Protein 1VJ0 (pdb70)

Structure (mmCIF, N/CA/C/O backbone):
data_1VJ0
#
_entry.id   1VJ0
#
_cell.length_a   92.880
_cell.length_b   104.919
_cell.length_c   161.617
_cell.angle_alpha   90.00
_cell.angle_beta   90.00
_cell.angle_gamma   90.00
#
_symmetry.space_group_name_H-M   'P 21 21 21'
#
loop_
_entity.id
_entity.type
_entity.pdbx_description
1 polymer 'alcohol dehydrogenase, zinc-containing'
2 non-polymer 'ZINC ION'
3 non-polymer 'UNKNOWN LIGAND'
4 water water
#
loop_
_atom_site.group_PDB
_atom_site.id
_atom_site.type_symbol
_atom_site.label_atom_id
_atom_site.label_alt_id
_atom_site.label_comp_id
_atom_site.label_asym_id
_atom_site.label_entity_id
_atom_site.label_seq_id
_atom_site.pdbx_PDB_ins_code
_atom_site.Cartn_x
_atom_site.Cartn_y
_atom_site.Cartn_z
_atom_site.occupancy
_atom_site.B_iso_or_equiv
_atom_site.auth_seq_id
_atom_site.auth_comp_id
_atom_site.auth_asym_id
_atom_site.auth_atom_id
_atom_site.pdbx_PDB_model_num
ATOM 1 N N . MET A 1 14 ? -23.614 8.180 64.046 1.00 38.61 2 MET A N 1
ATOM 2 C CA . MET A 1 14 ? -23.551 9.543 63.404 1.00 38.30 2 MET A CA 1
ATOM 3 C C . MET A 1 14 ? -22.127 9.936 63.038 1.00 37.09 2 MET A C 1
ATOM 4 O O . MET A 1 14 ? -21.908 10.565 61.998 1.00 37.74 2 MET A O 1
ATOM 9 N N . GLY A 1 15 ? -21.167 9.583 63.899 1.00 35.61 3 GLY A N 1
ATOM 10 C CA . GLY A 1 15 ? -19.761 9.882 63.679 1.00 33.93 3 GLY A CA 1
ATOM 11 C C . GLY A 1 15 ? -19.125 9.024 62.599 1.00 32.83 3 GLY A C 1
ATOM 12 O O . GLY A 1 15 ? -19.720 8.085 62.116 1.00 31.34 3 GLY A O 1
ATOM 13 N N . LEU A 1 16 ? -17.889 9.349 62.240 1.00 32.54 4 LEU A N 1
ATOM 14 C CA . LEU A 1 16 ? -17.110 8.533 61.302 1.00 32.62 4 LEU A CA 1
ATOM 15 C C . LEU A 1 16 ? -16.532 7.344 62.048 1.00 32.02 4 LEU A C 1
ATOM 16 O O . LEU A 1 16 ? -15.968 7.492 63.140 1.00 32.00 4 LEU A O 1
ATOM 21 N N . LYS A 1 17 ? -16.721 6.152 61.487 1.00 32.52 5 LYS A N 1
ATOM 22 C CA . LYS A 1 17 ? -16.198 4.912 62.088 1.00 31.98 5 LYS A CA 1
ATOM 23 C C . LYS A 1 17 ? -14.787 4.657 61.564 1.00 31.16 5 LYS A C 1
ATOM 24 O O . LYS A 1 17 ? -14.598 4.452 60.371 1.00 31.49 5 LYS A O 1
ATOM 26 N N . ALA A 1 18 ? -13.793 4.708 62.456 1.00 29.88 6 ALA A N 1
ATOM 27 C CA . ALA A 1 18 ? -12.414 4.437 62.087 1.00 29.10 6 ALA A CA 1
ATOM 28 C C . ALA A 1 18 ? -11.900 3.226 62.885 1.00 28.04 6 ALA A C 1
ATOM 29 O O . ALA A 1 18 ? -12.531 2.790 63.864 1.00 28.13 6 ALA A O 1
ATOM 31 N N . HIS A 1 19 ? -10.768 2.693 62.447 1.00 26.81 7 HIS A N 1
ATOM 32 C CA . HIS A 1 19 ? -10.100 1.610 63.141 1.00 25.87 7 HIS A CA 1
ATOM 33 C C . HIS A 1 19 ? -8.592 1.733 62.985 1.00 26.24 7 HIS A C 1
ATOM 34 O O . HIS A 1 19 ? -8.092 2.402 62.059 1.00 25.89 7 HIS A O 1
ATOM 41 N N . ALA A 1 20 ? -7.867 1.103 63.913 1.00 24.63 8 ALA A N 1
ATOM 42 C CA . ALA A 1 20 ? -6.424 1.164 63.898 1.00 23.91 8 ALA A CA 1
ATOM 43 C C . ALA A 1 20 ? -5.817 -0.017 64.639 1.00 24.12 8 ALA A C 1
ATOM 44 O O . ALA A 1 20 ? -6.499 -0.770 65.342 1.00 23.42 8 ALA A O 1
ATOM 46 N N . MET A 1 21 ? -4.525 -0.179 64.436 1.00 24.37 9 MET A N 1
ATOM 47 C CA . MET A 1 21 ? -3.732 -1.182 65.104 1.00 24.68 9 MET A CA 1
ATOM 48 C C . MET A 1 21 ? -2.872 -0.466 66.128 1.00 25.13 9 MET A C 1
ATOM 49 O O . MET A 1 21 ? -1.999 0.305 65.774 1.00 25.02 9 MET A O 1
ATOM 54 N N . VAL A 1 22 ? -3.188 -0.734 67.392 1.00 24.67 10 VAL A N 1
ATOM 55 C CA . VAL A 1 22 ? -2.663 -0.017 68.535 1.00 25.55 10 VAL A CA 1
ATOM 56 C C . VAL A 1 22 ? -1.566 -0.848 69.226 1.00 25.24 10 VAL A C 1
ATOM 57 O O . VAL A 1 22 ? -1.753 -2.013 69.483 1.00 25.66 10 VAL A O 1
ATOM 61 N N . LEU A 1 23 ? -0.454 -0.194 69.530 1.00 26.00 11 LEU A N 1
ATOM 62 C CA . LEU A 1 23 ? 0.555 -0.708 70.439 1.00 26.27 11 LEU A CA 1
ATOM 63 C C . LEU A 1 23 ? 0.152 -0.319 71.854 1.00 27.42 11 LEU A C 1
ATOM 64 O O . LEU A 1 23 ? 0.121 0.878 72.183 1.00 27.37 11 LEU A O 1
ATOM 69 N N . GLU A 1 24 ? -0.142 -1.327 72.676 1.00 27.67 12 GLU A N 1
ATOM 70 C CA . GLU A 1 24 ? -0.554 -1.135 74.070 1.00 29.58 12 GLU A CA 1
ATOM 71 C C . GLU A 1 24 ? 0.566 -1.372 75.059 1.00 28.95 12 GLU A C 1
ATOM 72 O O . GLU A 1 24 ? 0.618 -0.717 76.110 1.00 29.11 12 GLU A O 1
ATOM 78 N N . LYS A 1 25 ? 1.400 -2.368 74.737 1.00 29.27 13 LYS A N 1
ATOM 79 C CA . LYS A 1 25 ? 2.562 -2.800 75.556 1.00 29.67 13 LYS A CA 1
ATOM 80 C C . LYS A 1 25 ? 3.692 -3.217 74.606 1.00 28.74 13 LYS A C 1
ATOM 81 O O . LYS A 1 25 ? 3.455 -3.868 73.571 1.00 26.82 13 LYS A O 1
ATOM 87 N N . PHE A 1 26 ? 4.921 -2.893 74.958 1.00 28.99 14 PHE A N 1
ATOM 88 C CA . PHE A 1 26 ? 6.044 -3.245 74.076 1.00 29.04 14 PHE A CA 1
ATOM 89 C C . PHE A 1 26 ? 6.166 -4.760 73.972 1.00 28.64 14 PHE A C 1
ATOM 90 O O . PHE A 1 26 ? 5.809 -5.498 74.901 1.00 28.21 14 PHE A O 1
ATOM 98 N N . ASN A 1 27 ? 6.568 -5.219 72.803 1.00 29.12 15 ASN A N 1
ATOM 99 C CA . ASN A 1 27 ? 6.715 -6.639 72.496 1.00 29.13 15 ASN A CA 1
ATOM 100 C C . ASN A 1 27 ? 5.453 -7.486 72.543 1.00 29.33 15 ASN A C 1
ATOM 101 O O . ASN A 1 27 ? 5.545 -8.712 72.557 1.00 29.30 15 ASN A O 1
ATOM 106 N N . GLN A 1 28 ? 4.282 -6.871 72.594 1.00 29.03 16 GLN A N 1
ATOM 107 C CA . GLN A 1 28 ? 3.027 -7.626 72.517 1.00 28.73 16 GLN A CA 1
ATOM 108 C C . GLN A 1 28 ? 2.325 -7.219 71.221 1.00 28.63 16 GLN A C 1
ATOM 109 O O . GLN A 1 28 ? 2.379 -6.023 70.833 1.00 27.65 16 GLN A O 1
ATOM 115 N N . PRO A 1 29 ? 1.649 -8.158 70.559 1.00 27.38 17 PRO A N 1
ATOM 116 C CA . PRO A 1 29 ? 1.028 -7.839 69.280 1.00 27.43 17 PRO A CA 1
ATOM 117 C C . PRO A 1 29 ? 0.226 -6.506 69.295 1.00 27.05 17 PRO A C 1
ATOM 118 O O . PRO A 1 29 ? -0.413 -6.156 70.302 1.00 25.88 17 PRO A O 1
ATOM 122 N N . LEU A 1 30 ? 0.284 -5.775 68.203 1.00 25.35 18 LEU A N 1
ATOM 123 C CA . LEU A 1 30 ? -0.626 -4.637 68.013 1.00 25.59 18 LEU A CA 1
ATOM 124 C C . LEU A 1 30 ? -2.066 -5.142 68.031 1.00 26.05 18 LEU A C 1
ATOM 125 O O . LEU A 1 30 ? -2.366 -6.199 67.491 1.00 23.76 18 LEU A O 1
ATOM 130 N N . VAL A 1 31 ? -2.952 -4.378 68.645 1.00 26.90 19 VAL A N 1
ATOM 131 C CA . VAL A 1 31 ? -4.344 -4.802 68.766 1.00 27.48 19 VAL A CA 1
ATOM 132 C C . VAL A 1 31 ? -5.289 -3.911 67.950 1.00 27.70 19 VAL A C 1
ATOM 133 O O . VAL A 1 31 ? -5.140 -2.668 67.891 1.00 27.70 19 VAL A O 1
ATOM 137 N N . TYR A 1 32 ? -6.234 -4.576 67.309 1.00 27.05 20 TYR A N 1
ATOM 138 C CA . TYR A 1 32 ? -7.231 -3.937 66.481 1.00 28.06 20 TYR A CA 1
ATOM 139 C C . TYR A 1 32 ? -8.220 -3.185 67.377 1.00 28.25 20 TYR A C 1
ATOM 140 O O . TYR A 1 32 ? -8.737 -3.717 68.345 1.00 25.30 20 TYR A O 1
ATOM 149 N N . LYS A 1 33 ? -8.473 -1.921 67.080 1.00 28.55 21 LYS A N 1
ATOM 150 C CA . LYS A 1 33 ? -9.445 -1.192 67.866 1.00 29.98 21 LYS A CA 1
ATOM 151 C C . LYS A 1 33 ? -10.260 -0.253 66.970 1.00 29.93 21 LYS A C 1
ATOM 152 O O . LYS A 1 33 ? -9.756 0.237 65.958 1.00 29.11 21 LYS A O 1
ATOM 158 N N . GLU A 1 34 ? -11.498 0.015 67.365 1.00 30.56 22 GLU A N 1
ATOM 159 C CA . GLU A 1 34 ? -12.381 0.898 66.607 1.00 31.78 22 GLU A CA 1
ATOM 160 C C . GLU A 1 34 ? -12.571 2.182 67.365 1.00 31.33 22 GLU A C 1
ATOM 161 O O . GLU A 1 34 ? -12.482 2.191 68.593 1.00 29.69 22 GLU A O 1
ATOM 167 N N . PHE A 1 35 ? -12.797 3.274 66.620 1.00 31.81 23 PHE A N 1
ATOM 168 C CA . PHE A 1 35 ? -12.945 4.632 67.191 1.00 32.15 23 PHE A CA 1
ATOM 169 C C . PHE A 1 35 ? -14.097 5.342 66.478 1.00 33.39 23 PHE A C 1
ATOM 170 O O . PHE A 1 35 ? -14.364 5.057 65.339 1.00 34.27 23 PHE A O 1
ATOM 178 N N . GLU A 1 36 ? -14.792 6.262 67.138 1.00 33.66 24 GLU A N 1
ATOM 179 C CA . GLU A 1 36 ? -15.831 7.024 66.439 1.00 33.13 24 GLU A CA 1
ATOM 180 C C . GLU A 1 36 ? -15.349 8.464 66.476 1.00 31.15 24 GLU A C 1
ATOM 181 O O . GLU A 1 36 ? -15.027 9.005 67.540 1.00 29.54 24 GLU A O 1
ATOM 187 N N . ILE A 1 37 ? -15.237 9.083 65.312 1.00 30.42 25 ILE A N 1
ATOM 188 C CA . ILE A 1 37 ? -14.664 10.423 65.247 1.00 29.50 25 ILE A CA 1
ATOM 189 C C . ILE A 1 37 ? -15.816 11.372 64.919 1.00 29.80 25 ILE A C 1
ATOM 190 O O . ILE A 1 37 ? -16.510 11.167 63.924 1.00 29.12 25 ILE A O 1
ATOM 195 N N . SER A 1 38 ? -16.058 12.348 65.809 1.00 30.42 26 SER A N 1
ATOM 196 C CA . SER A 1 38 ? -17.083 13.377 65.598 1.00 30.21 26 SER A CA 1
ATOM 197 C C . SER A 1 38 ? -16.326 14.685 65.405 1.00 30.22 26 SER A C 1
ATOM 198 O O . SER A 1 38 ? -15.776 14.931 64.326 1.00 30.85 26 SER A O 1
ATOM 201 N N . ASP A 1 39 ? -16.185 15.460 66.459 1.00 30.20 27 ASP A N 1
ATOM 202 C CA . ASP A 1 39 ? -15.482 16.713 66.412 1.00 31.26 27 ASP A CA 1
ATOM 203 C C . ASP A 1 39 ? -13.947 16.517 66.269 1.00 31.30 27 ASP A C 1
ATOM 204 O O . ASP A 1 39 ? -13.425 15.500 66.696 1.00 31.12 27 ASP A O 1
ATOM 209 N N . ILE A 1 40 ? -13.247 17.440 65.601 1.00 30.08 28 ILE A N 1
ATOM 210 C CA . ILE A 1 40 ? -11.780 17.471 65.601 1.00 30.38 28 ILE A CA 1
ATOM 211 C C . ILE A 1 40 ? -11.278 18.880 66.014 1.00 29.93 28 ILE A C 1
ATOM 212 O O . ILE A 1 40 ? -12.034 19.859 65.875 1.00 28.62 28 ILE A O 1
ATOM 217 N N . PRO A 1 41 ? -10.054 18.998 66.525 1.00 29.39 29 PRO A N 1
ATOM 218 C CA . PRO A 1 41 ? -9.561 20.307 66.949 1.00 30.08 29 PRO A CA 1
ATOM 219 C C . PRO A 1 41 ? -9.610 21.343 65.831 1.00 30.03 29 PRO A C 1
ATOM 220 O O . PRO A 1 41 ? -9.402 21.007 64.646 1.00 29.38 29 PRO A O 1
ATOM 224 N N . ARG A 1 42 ? -9.868 22.577 66.210 1.00 28.60 30 ARG A N 1
ATOM 225 C CA . ARG A 1 42 ? -9.917 23.667 65.261 1.00 31.52 30 ARG A CA 1
ATOM 226 C C . ARG A 1 42 ? -8.727 23.665 64.310 1.00 29.93 30 ARG A C 1
ATOM 227 O O . ARG A 1 42 ? -7.569 23.593 64.707 1.00 27.89 30 ARG A O 1
ATOM 235 N N . GLY A 1 43 ? -9.029 23.745 63.022 1.00 29.14 31 GLY A N 1
ATOM 236 C CA . GLY A 1 43 ? -8.013 23.881 62.001 1.00 28.32 31 GLY A CA 1
ATOM 237 C C . GLY A 1 43 ? -7.555 22.523 61.433 1.00 29.11 31 GLY A C 1
ATOM 238 O O . GLY A 1 43 ? -6.846 22.485 60.437 1.00 27.38 31 GLY A O 1
ATOM 239 N N . SER A 1 44 ? -7.941 21.436 62.105 1.00 27.86 32 SER A N 1
ATOM 240 C CA . SER A 1 44 ? -7.445 20.099 61.813 1.00 27.94 32 SER A CA 1
ATOM 241 C C . SER A 1 44 ? -8.003 19.576 60.507 1.00 27.57 32 SER A C 1
ATOM 242 O O . SER A 1 44 ? -9.044 20.050 60.069 1.00 25.82 32 SER A O 1
ATOM 245 N N . ILE A 1 45 ? -7.330 18.549 59.966 1.00 26.21 33 ILE A N 1
ATOM 246 C CA . ILE A 1 45 ? -7.701 17.874 58.746 1.00 26.68 33 ILE A CA 1
ATOM 247 C C . ILE A 1 45 ? -7.936 16.375 59.015 1.00 25.62 33 ILE A C 1
ATOM 248 O O . ILE A 1 45 ? -7.045 15.687 59.499 1.00 27.25 33 ILE A O 1
ATOM 253 N N . LEU A 1 46 ? -9.140 15.900 58.752 1.00 25.30 34 LEU A N 1
ATOM 254 C CA . LEU A 1 46 ? -9.409 14.470 58.869 1.00 25.71 34 LEU A CA 1
ATOM 255 C C . LEU A 1 46 ? -9.055 13.818 57.557 1.00 24.39 34 LEU A C 1
ATOM 256 O O . LEU A 1 46 ? -9.591 14.212 56.498 1.00 26.07 34 LEU A O 1
ATOM 261 N N . VAL A 1 47 ? -8.181 12.837 57.615 1.00 23.64 35 VAL A N 1
ATOM 262 C CA . VAL A 1 47 ? -7.607 12.204 56.435 1.00 25.11 35 VAL A CA 1
ATOM 263 C C . VAL A 1 47 ? -7.873 10.707 56.463 1.00 25.84 35 VAL A C 1
ATOM 264 O O . VAL A 1 47 ? -7.645 10.051 57.483 1.00 27.21 35 VAL A O 1
ATOM 268 N N . GLU A 1 48 ? -8.379 10.199 55.354 1.00 25.56 36 GLU A N 1
ATOM 269 C CA . GLU A 1 48 ? -8.470 8.769 55.096 1.00 27.09 36 GLU A CA 1
ATOM 270 C C . GLU A 1 48 ? -7.111 8.265 54.631 1.00 26.26 36 GLU A C 1
ATOM 271 O O . GLU A 1 48 ? -6.571 8.736 53.611 1.00 27.51 36 GLU A O 1
ATOM 277 N N . ILE A 1 49 ? -6.512 7.355 55.381 1.00 25.71 37 ILE A N 1
ATOM 278 C CA . ILE A 1 49 ? -5.214 6.772 54.981 1.00 26.48 37 ILE A CA 1
ATOM 279 C C . ILE A 1 49 ? -5.401 5.859 53.774 1.00 27.75 37 ILE A C 1
ATOM 280 O O . ILE A 1 49 ? -6.259 4.989 53.805 1.00 27.80 37 ILE A O 1
ATOM 285 N N . LEU A 1 50 ? -4.598 6.075 52.720 1.00 27.65 38 LEU A N 1
ATOM 286 C CA . LEU A 1 50 ? -4.554 5.178 51.577 1.00 28.19 38 LEU A CA 1
ATOM 287 C C . LEU A 1 50 ? -3.281 4.341 51.513 1.00 28.36 38 LEU A C 1
ATOM 288 O O . LEU A 1 50 ? -3.320 3.214 51.024 1.00 29.64 38 LEU A O 1
ATOM 293 N N . SER A 1 51 ? -2.174 4.877 51.976 1.00 28.93 39 SER A N 1
ATOM 294 C CA . SER A 1 51 ? -0.903 4.151 52.066 1.00 29.53 39 SER A CA 1
ATOM 295 C C . SER A 1 51 ? -0.218 4.487 53.375 1.00 29.36 39 SER A C 1
ATOM 296 O O . SER A 1 51 ? -0.116 5.674 53.719 1.00 30.99 39 SER A O 1
ATOM 299 N N . ALA A 1 52 ? 0.269 3.459 54.091 1.00 28.48 40 ALA A N 1
ATOM 300 C CA . ALA A 1 52 ? 1.087 3.619 55.274 1.00 28.11 40 ALA A CA 1
ATOM 301 C C . ALA A 1 52 ? 2.355 2.811 55.175 1.00 28.32 40 ALA A C 1
ATOM 302 O O . ALA A 1 52 ? 2.314 1.564 55.125 1.00 28.74 40 ALA A O 1
ATOM 304 N N . GLY A 1 53 ? 3.504 3.475 55.164 1.00 27.85 41 GLY A N 1
ATOM 305 C CA . GLY A 1 53 ? 4.761 2.754 55.140 1.00 27.58 41 GLY A CA 1
ATOM 306 C C . GLY A 1 53 ? 5.090 2.149 56.481 1.00 28.22 41 GLY A C 1
ATOM 307 O O . GLY A 1 53 ? 4.872 2.770 57.521 1.00 28.04 41 GLY A O 1
ATOM 308 N N . VAL A 1 54 ? 5.619 0.944 56.461 1.00 29.10 42 VAL A N 1
ATOM 309 C CA . VAL A 1 54 ? 6.199 0.320 57.642 1.00 30.90 42 VAL A CA 1
ATOM 310 C C . VAL A 1 54 ? 7.715 0.539 57.583 1.00 32.89 42 VAL A C 1
ATOM 311 O O . VAL A 1 54 ? 8.389 0.046 56.673 1.00 32.06 42 VAL A O 1
ATOM 315 N N . CYS A 1 55 ? 8.221 1.289 58.563 1.00 36.64 43 CYS A N 1
ATOM 316 C CA . CYS A 1 55 ? 9.628 1.664 58.660 1.00 37.56 43 CYS A CA 1
ATOM 317 C C . CYS A 1 55 ? 10.383 0.762 59.583 1.00 37.34 43 CYS A C 1
ATOM 318 O O . CYS A 1 55 ? 9.840 0.212 60.529 1.00 37.87 43 CYS A O 1
ATOM 321 N N . GLY A 1 56 ? 11.669 0.585 59.331 1.00 37.12 44 GLY A N 1
ATOM 322 C CA . GLY A 1 56 ? 12.456 -0.288 60.201 1.00 35.60 44 GLY A CA 1
ATOM 323 C C . GLY A 1 56 ? 12.502 0.205 61.633 1.00 34.30 44 GLY A C 1
ATOM 324 O O . GLY A 1 56 ? 12.616 -0.576 62.583 1.00 34.22 44 GLY A O 1
ATOM 325 N N . SER A 1 57 ? 12.414 1.516 61.806 1.00 33.52 45 SER A N 1
ATOM 326 C CA . SER A 1 57 ? 12.343 2.088 63.156 1.00 33.27 45 SER A CA 1
ATOM 327 C C . SER A 1 57 ? 11.031 1.740 63.923 1.00 33.48 45 SER A C 1
ATOM 328 O O . SER A 1 57 ? 10.975 1.833 65.166 1.00 34.04 45 SER A O 1
ATOM 331 N N . ASP A 1 58 ? 9.982 1.347 63.191 1.00 33.13 46 ASP A N 1
ATOM 332 C CA . ASP A 1 58 ? 8.733 0.909 63.812 1.00 32.42 46 ASP A CA 1
ATOM 333 C C . ASP A 1 58 ? 8.996 -0.362 64.641 1.00 32.47 46 ASP A C 1
ATOM 334 O O . ASP A 1 58 ? 8.410 -0.536 65.704 1.00 32.41 46 ASP A O 1
ATOM 339 N N . VAL A 1 59 ? 9.899 -1.216 64.158 1.00 31.79 47 VAL A N 1
ATOM 340 C CA . VAL A 1 59 ? 10.270 -2.417 64.860 1.00 32.42 47 VAL A CA 1
ATOM 341 C C . VAL A 1 59 ? 10.891 -2.106 66.214 1.00 31.87 47 VAL A C 1
ATOM 342 O O . VAL A 1 59 ? 10.506 -2.678 67.222 1.00 31.49 47 VAL A O 1
ATOM 346 N N . HIS A 1 60 ? 11.821 -1.175 66.225 1.00 31.79 48 HIS A N 1
ATOM 347 C CA . HIS A 1 60 ? 12.470 -0.778 67.447 1.00 34.40 48 HIS A CA 1
ATOM 348 C C . HIS A 1 60 ? 11.517 -0.156 68.444 1.00 32.99 48 HIS A C 1
ATOM 349 O O . HIS A 1 60 ? 11.595 -0.453 69.636 1.00 32.72 48 HIS A O 1
ATOM 356 N N . MET A 1 61 ? 10.591 0.645 67.940 1.00 31.77 49 MET A N 1
ATOM 357 C CA . MET A 1 61 ? 9.562 1.232 68.775 1.00 31.79 49 MET A CA 1
ATOM 358 C C . MET A 1 61 ? 8.647 0.149 69.350 1.00 30.43 49 MET A C 1
ATOM 359 O O . MET A 1 61 ? 8.355 0.162 70.537 1.00 31.05 49 MET A O 1
ATOM 364 N N . PHE A 1 62 ? 8.232 -0.811 68.529 1.00 29.73 50 PHE A N 1
ATOM 365 C CA . PHE A 1 62 ? 7.419 -1.949 68.998 1.00 30.33 50 PHE A CA 1
ATOM 366 C C . PHE A 1 62 ? 8.111 -2.694 70.143 1.00 30.72 50 PHE A C 1
ATOM 367 O O . PHE A 1 62 ? 7.474 -3.189 71.088 1.00 29.62 50 PHE A O 1
ATOM 375 N N . ARG A 1 63 ? 9.427 -2.787 70.037 1.00 32.24 51 ARG A N 1
ATOM 376 C CA . ARG A 1 63 ? 10.225 -3.562 70.970 1.00 33.49 51 ARG A CA 1
ATOM 377 C C . ARG A 1 63 ? 10.530 -2.820 72.271 1.00 34.53 51 ARG A C 1
ATOM 378 O O . ARG A 1 63 ? 11.057 -3.409 73.201 1.00 35.03 51 ARG A O 1
ATOM 386 N N . GLY A 1 64 ? 10.167 -1.549 72.339 1.00 35.91 52 GLY A N 1
ATOM 387 C CA . GLY A 1 64 ? 10.420 -0.727 73.498 1.00 37.61 52 GLY A CA 1
ATOM 388 C C . GLY A 1 64 ? 11.821 -0.130 73.562 1.00 39.42 52 GLY A C 1
ATOM 389 O O . GLY A 1 64 ? 12.339 0.112 74.646 1.00 40.28 52 GLY A O 1
ATOM 390 N N . GLU A 1 65 ? 12.437 0.118 72.421 1.00 41.02 53 GLU A N 1
ATOM 391 C CA . GLU A 1 65 ? 13.827 0.567 72.377 1.00 42.88 53 GLU A CA 1
ATOM 392 C C . GLU A 1 65 ? 13.941 2.084 72.155 1.00 43.49 53 GLU A C 1
ATOM 393 O O . GLU A 1 65 ? 15.015 2.645 72.364 1.00 44.94 53 GLU A O 1
ATOM 399 N N . ASP A 1 66 ? 12.871 2.752 71.719 1.00 43.81 54 ASP A N 1
ATOM 400 C CA . ASP A 1 66 ? 12.912 4.204 71.407 1.00 44.07 54 ASP A CA 1
ATOM 401 C C . ASP A 1 66 ? 12.364 4.934 72.610 1.00 44.40 54 ASP A C 1
ATOM 402 O O . ASP A 1 66 ? 11.188 4.747 72.952 1.00 44.85 54 ASP A O 1
ATOM 407 N N . PRO A 1 67 ? 13.185 5.727 73.289 1.00 44.02 55 PRO A N 1
ATOM 408 C CA . PRO A 1 67 ? 12.741 6.346 74.531 1.00 43.40 55 PRO A CA 1
ATOM 409 C C . PRO A 1 67 ? 11.640 7.411 74.343 1.00 43.04 55 PRO A C 1
ATOM 410 O O . PRO A 1 67 ? 11.053 7.846 75.333 1.00 43.24 55 PRO A O 1
ATOM 414 N N . ARG A 1 68 ? 11.356 7.812 73.102 1.00 41.98 56 ARG A N 1
ATOM 415 C CA . ARG A 1 68 ? 10.312 8.827 72.831 1.00 41.69 56 ARG A CA 1
ATOM 416 C C . ARG A 1 68 ? 8.866 8.307 72.913 1.00 39.48 56 ARG A C 1
ATOM 417 O O . ARG A 1 68 ? 7.921 9.097 72.917 1.00 40.54 56 ARG A O 1
ATOM 425 N N . VAL A 1 69 ? 8.689 6.992 72.960 1.00 37.16 57 VAL A N 1
ATOM 426 C CA . VAL A 1 69 ? 7.400 6.393 72.637 1.00 34.67 57 VAL A CA 1
ATOM 427 C C . VAL A 1 69 ? 6.453 6.204 73.814 1.00 33.36 57 VAL A C 1
ATOM 428 O O . VAL A 1 69 ? 6.663 5.313 74.645 1.00 33.17 57 VAL A O 1
ATOM 432 N N . PRO A 1 70 ? 5.364 6.971 73.816 1.00 31.57 58 PRO A N 1
ATOM 433 C CA . PRO A 1 70 ? 4.327 6.810 74.805 1.00 30.27 58 PRO A CA 1
ATOM 434 C C . PRO A 1 70 ? 3.507 5.576 74.465 1.00 29.83 58 PRO A C 1
ATOM 435 O O . PRO A 1 70 ? 3.468 5.184 73.296 1.00 29.60 58 PRO A O 1
ATOM 439 N N . LEU A 1 71 ? 2.838 5.017 75.465 1.00 27.39 59 LEU A N 1
ATOM 440 C CA . LEU A 1 71 ? 1.825 3.974 75.295 1.00 27.15 59 LEU A CA 1
ATOM 441 C C . LEU A 1 71 ? 0.498 4.410 75.928 1.00 26.81 59 LEU A C 1
ATOM 442 O O . LEU A 1 71 ? 0.510 5.019 77.012 1.00 26.48 59 LEU A O 1
ATOM 447 N N . PRO A 1 72 ? -0.629 4.114 75.280 1.00 26.61 60 PRO A N 1
ATOM 448 C CA . PRO A 1 72 ? -0.653 3.423 73.974 1.00 25.94 60 PRO A CA 1
ATOM 449 C C . PRO A 1 72 ? -0.414 4.386 72.857 1.00 25.60 60 PRO A C 1
ATOM 450 O O . PRO A 1 72 ? -0.504 5.593 73.078 1.00 25.14 60 PRO A O 1
ATOM 454 N N . ILE A 1 73 ? -0.132 3.848 71.665 1.00 24.62 61 ILE A N 1
ATOM 455 C CA . ILE A 1 73 ? 0.160 4.660 70.488 1.00 25.56 61 ILE A CA 1
ATOM 456 C C . ILE A 1 73 ? -0.273 3.903 69.243 1.00 25.15 61 ILE A C 1
ATOM 457 O O . ILE A 1 73 ? -0.134 2.673 69.193 1.00 23.34 61 ILE A O 1
ATOM 462 N N . ILE A 1 74 ? -0.759 4.660 68.261 1.00 25.43 62 ILE A N 1
ATOM 463 C CA . ILE A 1 74 ? -0.869 4.201 66.887 1.00 25.56 62 ILE A CA 1
ATOM 464 C C . ILE A 1 74 ? 0.415 4.572 66.097 1.00 25.95 62 ILE A C 1
ATOM 465 O O . ILE A 1 74 ? 0.694 5.737 65.795 1.00 25.18 62 ILE A O 1
ATOM 470 N N . LEU A 1 75 ? 1.184 3.545 65.740 1.00 26.02 63 LEU A N 1
ATOM 471 C CA . LEU A 1 75 ? 2.422 3.746 65.028 1.00 25.42 63 LEU A CA 1
ATOM 472 C C . LEU A 1 75 ? 2.111 4.144 63.604 1.00 26.07 63 LEU A C 1
ATOM 473 O O . LEU A 1 75 ? 0.923 4.166 63.194 1.00 24.57 63 LEU A O 1
ATOM 478 N N . GLY A 1 76 ? 3.187 4.439 62.862 1.00 26.10 64 GLY A N 1
ATOM 479 C CA . GLY A 1 76 ? 3.104 4.735 61.436 1.00 26.51 64 GLY A CA 1
ATOM 480 C C . GLY A 1 76 ? 3.318 6.216 61.227 1.00 26.45 64 GLY A C 1
ATOM 481 O O . GLY A 1 76 ? 2.431 7.001 61.516 1.00 26.55 64 GLY A O 1
ATOM 482 N N . HIS A 1 77 ? 4.490 6.593 60.737 1.00 26.87 65 HIS A N 1
ATOM 483 C CA . HIS A 1 77 ? 4.819 8.004 60.492 1.00 28.08 65 HIS A CA 1
ATOM 484 C C . HIS A 1 77 ? 5.031 8.317 58.999 1.00 29.64 65 HIS A C 1
ATOM 485 O O . HIS A 1 77 ? 5.500 9.409 58.630 1.00 29.40 65 HIS A O 1
ATOM 492 N N . GLU A 1 78 ? 4.715 7.340 58.148 1.00 29.78 66 GLU A N 1
ATOM 493 C CA . GLU A 1 78 ? 4.838 7.461 56.702 1.00 31.38 66 GLU A CA 1
ATOM 494 C C . GLU A 1 78 ? 3.417 7.227 56.113 1.00 31.15 66 GLU A C 1
ATOM 495 O O . GLU A 1 78 ? 2.912 6.086 56.100 1.00 29.23 66 GLU A O 1
ATOM 501 N N . GLY A 1 79 ? 2.811 8.289 55.580 1.00 30.71 67 GLY A N 1
ATOM 502 C CA . GLY A 1 79 ? 1.459 8.251 55.108 1.00 31.58 67 GLY A CA 1
ATOM 503 C C . GLY A 1 79 ? 1.096 9.103 53.899 1.00 31.46 67 GLY A C 1
ATOM 504 O O . GLY A 1 79 ? 1.713 10.138 53.616 1.00 32.38 67 GLY A O 1
ATOM 505 N N . ALA A 1 80 ? 0.117 8.617 53.157 1.00 30.34 68 ALA A N 1
ATOM 506 C CA . ALA A 1 80 ? -0.539 9.396 52.097 1.00 29.93 68 ALA A CA 1
ATOM 507 C C . ALA A 1 80 ? -1.992 9.091 52.187 1.00 29.55 68 ALA A C 1
ATOM 508 O O . ALA A 1 80 ? -2.382 7.978 52.552 1.00 29.05 68 ALA A O 1
ATOM 510 N N . GLY A 1 81 ? -2.824 10.067 51.875 1.00 29.03 69 GLY A N 1
ATOM 511 C CA . GLY A 1 81 ? -4.252 9.818 51.882 1.00 28.85 69 GLY A CA 1
ATOM 512 C C . GLY A 1 81 ? -5.127 10.889 51.219 1.00 27.39 69 GLY A C 1
ATOM 513 O O . GLY A 1 81 ? -4.682 11.683 50.395 1.00 27.25 69 GLY A O 1
ATOM 514 N N . ARG A 1 82 ? -6.387 10.853 51.589 1.00 27.07 70 ARG A N 1
ATOM 515 C CA . ARG A 1 82 ? -7.421 11.625 50.993 1.00 27.55 70 ARG A CA 1
ATOM 516 C C . ARG A 1 82 ? -8.125 12.445 52.048 1.00 27.29 70 ARG A C 1
ATOM 517 O O . ARG A 1 82 ? -8.529 11.916 53.100 1.00 26.24 70 ARG A O 1
ATOM 525 N N . VAL A 1 83 ? -8.316 13.720 51.739 1.00 27.70 71 VAL A N 1
ATOM 526 C CA . VAL A 1 83 ? -8.980 14.652 52.661 1.00 27.05 71 VAL A CA 1
ATOM 527 C C . VAL A 1 83 ? -10.438 14.242 52.827 1.00 26.09 71 VAL A C 1
ATOM 528 O O . VAL A 1 83 ? -11.179 14.079 51.847 1.00 26.04 71 VAL A O 1
ATOM 532 N N . VAL A 1 84 ? -10.868 14.091 54.077 1.00 25.34 72 VAL A N 1
ATOM 533 C CA . VAL A 1 84 ? -12.262 13.839 54.382 1.00 26.09 72 VAL A CA 1
ATOM 534 C C . VAL A 1 84 ? -12.911 15.153 54.779 1.00 26.36 72 VAL A C 1
ATOM 535 O O . VAL A 1 84 ? -13.936 15.516 54.241 1.00 26.07 72 VAL A O 1
ATOM 539 N N . GLU A 1 85 ? -12.323 15.847 55.737 1.00 27.14 73 GLU A N 1
ATOM 540 C CA . GLU A 1 85 ? -12.837 17.105 56.144 1.00 28.79 73 GLU A CA 1
ATOM 541 C C . GLU A 1 85 ? -11.745 17.995 56.745 1.00 27.72 73 GLU A C 1
ATOM 542 O O . GLU A 1 85 ? -10.697 17.540 57.178 1.00 27.00 73 GLU A O 1
ATOM 548 N N . VAL A 1 86 ? -11.995 19.286 56.677 1.00 27.74 74 VAL A N 1
ATOM 549 C CA . VAL A 1 86 ? -11.169 20.305 57.244 1.00 27.77 74 VAL A CA 1
ATOM 550 C C . VAL A 1 86 ? -12.054 21.106 58.164 1.00 28.16 74 VAL A C 1
ATOM 551 O O . VAL A 1 86 ? -13.081 21.631 57.753 1.00 27.14 74 VAL A O 1
ATOM 555 N N . ASN A 1 87 ? -11.629 21.218 59.409 1.00 29.10 75 ASN A N 1
ATOM 556 C CA . ASN A 1 87 ? -12.343 22.026 60.417 1.00 30.10 75 ASN A CA 1
ATOM 557 C C . ASN A 1 87 ? -11.915 23.507 60.284 1.00 29.71 75 ASN A C 1
ATOM 558 O O . ASN A 1 87 ? -10.994 23.911 60.951 1.00 32.22 75 ASN A O 1
ATOM 563 N N . GLY A 1 88 ? -12.544 24.282 59.417 1.00 28.73 76 GLY A N 1
ATOM 564 C CA . GLY A 1 88 ? -12.021 25.601 59.038 1.00 28.83 76 GLY A CA 1
ATOM 565 C C . GLY A 1 88 ? -11.424 25.544 57.635 1.00 29.64 76 GLY A C 1
ATOM 566 O O . GLY A 1 88 ? -12.020 24.943 56.739 1.00 29.38 76 GLY A O 1
ATOM 567 N N . GLU A 1 89 ? -10.243 26.128 57.462 1.00 29.61 77 GLU A N 1
ATOM 568 C CA . GLU A 1 89 ? -9.529 26.132 56.174 1.00 31.30 77 GLU A CA 1
ATOM 569 C C . GLU A 1 89 ? -8.103 25.667 56.341 1.00 30.47 77 GLU A C 1
ATOM 570 O O . GLU A 1 89 ? -7.472 25.881 57.393 1.00 31.20 77 GLU A O 1
ATOM 576 N N . LYS A 1 90 ? -7.589 25.000 55.309 1.00 29.75 78 LYS A N 1
ATOM 577 C CA . LYS A 1 90 ? -6.187 24.575 55.286 1.00 28.58 78 LYS A CA 1
ATOM 578 C C . LYS A 1 90 ? -5.627 24.674 53.881 1.00 28.08 78 LYS A C 1
ATOM 579 O O . LYS A 1 90 ? -6.202 24.193 52.956 1.00 27.68 78 LYS A O 1
ATOM 585 N N . ARG A 1 91 ? -4.519 25.378 53.756 1.00 28.02 79 ARG A N 1
ATOM 586 C CA . ARG A 1 91 ? -3.808 25.500 52.505 1.00 29.19 79 ARG A CA 1
ATOM 587 C C . ARG A 1 91 ? -2.603 24.613 52.522 1.00 29.01 79 ARG A C 1
ATOM 588 O O . ARG A 1 91 ? -1.897 24.468 53.553 1.00 30.08 79 ARG A O 1
ATOM 596 N N . ASP A 1 92 ? -2.336 24.014 51.378 1.00 28.36 80 ASP A N 1
ATOM 597 C CA . ASP A 1 92 ? -1.087 23.270 51.238 1.00 27.13 80 ASP A CA 1
ATOM 598 C C . ASP A 1 92 ? 0.083 24.253 51.069 1.00 26.44 80 ASP A C 1
ATOM 599 O O . ASP A 1 92 ? -0.117 25.501 51.078 1.00 25.36 80 ASP A O 1
ATOM 604 N N . LEU A 1 93 ? 1.298 23.721 50.964 1.00 25.99 81 LEU A N 1
ATOM 605 C CA . LEU A 1 93 ? 2.493 24.583 50.902 1.00 27.26 81 LEU A CA 1
ATOM 606 C C . LEU A 1 93 ? 2.576 25.508 49.672 1.00 27.36 81 LEU A C 1
ATOM 607 O O . LEU A 1 93 ? 3.322 26.477 49.667 1.00 27.53 81 LEU A O 1
ATOM 612 N N . ASN A 1 94 ? 1.820 25.200 48.620 1.00 28.56 82 ASN A N 1
ATOM 613 C CA . ASN A 1 94 ? 1.759 26.061 47.432 1.00 27.92 82 ASN A CA 1
ATOM 614 C C . ASN A 1 94 ? 0.625 27.062 47.494 1.00 29.21 82 ASN A C 1
ATOM 615 O O . ASN A 1 94 ? 0.446 27.867 46.556 1.00 28.20 82 ASN A O 1
ATOM 620 N N . GLY A 1 95 ? -0.133 27.032 48.596 1.00 27.30 83 GLY A N 1
ATOM 621 C CA . GLY A 1 95 ? -1.197 27.961 48.824 1.00 27.65 83 GLY A CA 1
ATOM 622 C C . GLY A 1 95 ? -2.560 27.453 48.424 1.00 27.35 83 GLY A C 1
ATOM 623 O O . GLY A 1 95 ? -3.533 28.218 48.450 1.00 26.93 83 GLY A O 1
ATOM 624 N N . GLU A 1 96 ? -2.672 26.198 48.011 1.00 27.45 84 GLU A N 1
ATOM 625 C CA . GLU A 1 96 ? -3.960 25.746 47.489 1.00 29.80 84 GLU A CA 1
ATOM 626 C C . GLU A 1 96 ? -4.809 25.275 48.639 1.00 28.31 84 GLU A C 1
ATOM 627 O O . GLU A 1 96 ? -4.371 24.475 49.451 1.00 28.26 84 GLU A O 1
ATOM 633 N N . LEU A 1 97 ? -6.054 25.715 48.637 1.00 28.65 85 LEU A N 1
ATOM 634 C CA . LEU A 1 97 ? -7.055 25.308 49.591 1.00 29.77 85 LEU A CA 1
ATOM 635 C C . LEU A 1 97 ? -7.450 23.840 49.452 1.00 29.14 85 LEU A C 1
ATOM 636 O O . LEU A 1 97 ? -7.874 23.411 48.403 1.00 30.58 85 LEU A O 1
ATOM 641 N N . LEU A 1 98 ? -7.313 23.092 50.537 1.00 28.88 86 LEU A N 1
ATOM 642 C CA . LEU A 1 98 ? -7.698 21.691 50.588 1.00 28.34 86 LEU A CA 1
ATOM 643 C C . LEU A 1 98 ? -9.217 21.613 50.638 1.00 29.89 86 LEU A C 1
ATOM 644 O O . LEU A 1 98 ? -9.886 22.466 51.297 1.00 29.44 86 LEU A O 1
ATOM 649 N N . LYS A 1 99 ? -9.749 20.603 49.933 1.00 29.77 87 LYS A N 1
ATOM 650 C CA . LYS A 1 99 ? -11.146 20.263 49.948 1.00 29.68 87 LYS A CA 1
ATOM 651 C C . LYS A 1 99 ? -11.328 18.748 50.074 1.00 28.35 87 LYS A C 1
ATOM 652 O O . LYS A 1 99 ? -10.395 17.988 49.771 1.00 29.02 87 LYS A O 1
ATOM 658 N N . PRO A 1 100 ? -12.494 18.302 50.547 1.00 27.44 88 PRO A N 1
ATOM 659 C CA . PRO A 1 100 ? -12.771 16.858 50.678 1.00 27.35 88 PRO A CA 1
ATOM 660 C C . PRO A 1 100 ? -12.506 16.160 49.348 1.00 27.31 88 PRO A C 1
ATOM 661 O O . PRO A 1 100 ? -12.880 16.668 48.304 1.00 24.93 88 PRO A O 1
ATOM 665 N N . GLY A 1 101 ? -11.816 15.045 49.374 1.00 28.12 89 GLY A N 1
ATOM 666 C CA . GLY A 1 101 ? -11.485 14.365 48.121 1.00 28.12 89 GLY A CA 1
ATOM 667 C C . GLY A 1 101 ? -10.065 14.616 47.619 1.00 27.69 89 GLY A C 1
ATOM 668 O O . GLY A 1 101 ? -9.566 13.834 46.788 1.00 27.92 89 GLY A O 1
ATOM 669 N N . ASP A 1 102 ? -9.413 15.707 48.047 1.00 26.66 90 ASP A N 1
ATOM 670 C CA . ASP A 1 102 ? -8.019 15.935 47.671 1.00 26.12 90 ASP A CA 1
ATOM 671 C C . ASP A 1 102 ? -7.092 14.827 48.155 1.00 26.42 90 ASP A C 1
ATOM 672 O O . ASP A 1 102 ? -7.234 14.338 49.277 1.00 24.22 90 ASP A O 1
ATOM 677 N N . LEU A 1 103 ? -6.111 14.475 47.323 1.00 25.88 91 LEU A N 1
ATOM 678 C CA . LEU A 1 103 ? -5.044 13.546 47.724 1.00 26.29 91 LEU A CA 1
ATOM 679 C C . LEU A 1 103 ? -3.936 14.388 48.250 1.00 26.36 91 LEU A C 1
ATOM 680 O O . LEU A 1 103 ? -3.621 15.443 47.677 1.00 27.33 91 LEU A O 1
ATOM 685 N N . ILE A 1 104 ? -3.357 13.945 49.360 1.00 26.74 92 ILE A N 1
ATOM 686 C CA . ILE A 1 104 ? -2.271 14.654 49.998 1.00 27.46 92 ILE A CA 1
ATOM 687 C C . ILE A 1 104 ? -1.193 13.754 50.546 1.00 27.46 92 ILE A C 1
ATOM 688 O O . ILE A 1 104 ? -1.414 12.567 50.842 1.00 26.98 92 ILE A O 1
ATOM 693 N N . VAL A 1 105 ? -0.013 14.344 50.686 1.00 27.14 93 VAL A N 1
ATOM 694 C CA . VAL A 1 105 ? 1.005 13.832 51.551 1.00 27.09 93 VAL A CA 1
ATOM 695 C C . VAL A 1 105 ? 1.418 14.982 52.487 1.00 27.90 93 VAL A C 1
ATOM 696 O O . VAL A 1 105 ? 1.032 16.140 52.285 1.00 28.24 93 VAL A O 1
ATOM 700 N N . TRP A 1 106 ? 2.146 14.640 53.547 1.00 26.63 94 TRP A N 1
ATOM 701 C CA . TRP A 1 106 ? 2.456 15.604 54.563 1.00 27.35 94 TRP A CA 1
ATOM 702 C C . TRP A 1 106 ? 3.748 15.286 55.266 1.00 27.41 94 TRP A C 1
ATOM 703 O O . TRP A 1 106 ? 4.225 14.132 55.309 1.00 25.98 94 TRP A O 1
ATOM 714 N N . ASN A 1 107 ? 4.322 16.325 55.835 1.00 27.57 95 ASN A N 1
ATOM 715 C CA . ASN A 1 107 ? 5.521 16.159 56.682 1.00 29.26 95 ASN A CA 1
ATOM 716 C C . ASN A 1 107 ? 5.072 15.555 58.038 1.00 29.55 95 ASN A C 1
ATOM 717 O O . ASN A 1 107 ? 4.207 16.101 58.740 1.00 29.87 95 ASN A O 1
ATOM 722 N N . ARG A 1 108 ? 5.696 14.448 58.425 1.00 29.44 96 ARG A N 1
ATOM 723 C CA . ARG A 1 108 ? 5.366 13.777 59.692 1.00 30.04 96 ARG A CA 1
ATOM 724 C C . ARG A 1 108 ? 5.631 14.611 60.931 1.00 29.60 96 ARG A C 1
ATOM 725 O O . ARG A 1 108 ? 5.010 14.406 61.970 1.00 30.40 96 ARG A O 1
ATOM 733 N N . GLY A 1 109 ? 6.554 15.569 60.822 1.00 29.87 97 GLY A N 1
ATOM 734 C CA . GLY A 1 109 ? 7.022 16.319 61.979 1.00 28.62 97 GLY A CA 1
ATOM 735 C C . GLY A 1 109 ? 6.513 17.736 61.997 1.00 29.13 97 GLY A C 1
ATOM 736 O O . GLY A 1 109 ? 6.457 18.407 60.954 1.00 28.74 97 GLY A O 1
ATOM 737 N N . ILE A 1 110 ? 6.092 18.186 63.172 1.00 27.67 98 ILE A N 1
ATOM 738 C CA . ILE A 1 110 ? 5.636 19.567 63.361 1.00 29.12 98 ILE A CA 1
ATOM 739 C C . ILE A 1 110 ? 6.594 20.165 64.385 1.00 28.72 98 ILE A C 1
ATOM 740 O O . ILE A 1 110 ? 6.895 19.526 65.394 1.00 28.65 98 ILE A O 1
ATOM 745 N N . THR A 1 111 ? 7.122 21.325 64.062 1.00 28.91 99 THR A N 1
ATOM 746 C CA . THR A 1 111 ? 8.066 22.018 64.929 1.00 30.15 99 THR A CA 1
ATOM 747 C C . THR A 1 111 ? 7.345 23.213 65.529 1.00 30.48 99 THR A C 1
ATOM 748 O O . THR A 1 111 ? 6.270 23.557 65.082 1.00 31.98 99 THR A O 1
ATOM 752 N N . CYS A 1 112 ? 7.934 23.823 66.531 1.00 30.19 100 CYS A N 1
ATOM 753 C CA . CYS A 1 112 ? 7.272 24.861 67.310 1.00 30.25 100 CYS A CA 1
ATOM 754 C C . CYS A 1 112 ? 7.146 26.198 66.600 1.00 30.27 100 CYS A C 1
ATOM 755 O O . CYS A 1 112 ? 6.188 26.930 66.847 1.00 29.80 100 CYS A O 1
ATOM 758 N N . GLY A 1 113 ? 8.077 26.509 65.705 1.00 29.65 101 GLY A N 1
ATOM 759 C CA . GLY A 1 113 ? 8.072 27.788 65.050 1.00 29.85 101 GLY A CA 1
ATOM 760 C C . GLY A 1 113 ? 8.408 28.980 65.927 1.00 31.09 101 GLY A C 1
ATOM 761 O O . GLY A 1 113 ? 8.182 30.108 65.491 1.00 33.81 101 GLY A O 1
ATOM 762 N N . GLU A 1 114 ? 9.026 28.740 67.091 1.00 29.98 102 GLU A N 1
ATOM 763 C CA . GLU A 1 114 ? 9.301 29.762 68.110 1.00 29.34 102 GLU A CA 1
ATOM 764 C C . GLU A 1 114 ? 10.717 29.702 68.710 1.00 28.06 102 GLU A C 1
ATOM 765 O O . GLU A 1 114 ? 11.171 30.661 69.317 1.00 28.11 102 GLU A O 1
ATOM 776 N N . CYS A 1 115 ? 11.436 28.599 68.530 1.00 26.83 103 CYS A N 1
ATOM 777 C CA . CYS A 1 115 ? 12.687 28.442 69.227 1.00 26.09 103 CYS A CA 1
ATOM 778 C C . CYS A 1 115 ? 13.866 28.935 68.394 1.00 25.41 103 CYS A C 1
ATOM 779 O O . CYS A 1 115 ? 13.715 29.348 67.229 1.00 26.13 103 CYS A O 1
ATOM 782 N N . TYR A 1 116 ? 15.039 28.875 68.995 1.00 24.36 104 TYR A N 1
ATOM 783 C CA . TYR A 1 116 ? 16.292 29.235 68.347 1.00 24.14 104 TYR A CA 1
ATOM 784 C C . TYR A 1 116 ? 16.457 28.516 67.016 1.00 24.45 104 TYR A C 1
ATOM 785 O O . TYR A 1 116 ? 16.873 29.109 66.027 1.00 22.69 104 TYR A O 1
ATOM 794 N N . TRP A 1 117 ? 16.173 27.218 67.006 1.00 24.43 105 TRP A N 1
ATOM 795 C CA . TRP A 1 117 ? 16.413 26.451 65.805 1.00 24.63 105 TRP A CA 1
ATOM 796 C C . TRP A 1 117 ? 15.401 26.753 64.718 1.00 25.97 105 TRP A C 1
ATOM 797 O O . TRP A 1 117 ? 15.794 26.836 63.531 1.00 26.83 105 TRP A O 1
ATOM 808 N N . CYS A 1 118 ? 14.125 26.860 65.085 1.00 26.00 106 CYS A N 1
ATOM 809 C CA . CYS A 1 118 ? 13.089 27.192 64.131 1.00 26.01 106 CYS A CA 1
ATOM 810 C C . CYS A 1 118 ? 13.251 28.637 63.607 1.00 26.93 106 CYS A C 1
ATOM 811 O O . CYS A 1 118 ? 12.998 28.893 62.457 1.00 25.58 106 CYS A O 1
ATOM 814 N N . LYS A 1 119 ? 13.667 29.578 64.448 1.00 26.32 107 LYS A N 1
ATOM 815 C CA . LYS A 1 119 ? 13.600 31.011 64.073 1.00 26.85 107 LYS A CA 1
ATOM 816 C C . LYS A 1 119 ? 14.931 31.724 63.844 1.00 26.07 107 LYS A C 1
ATOM 817 O O . LYS A 1 119 ? 14.954 32.733 63.155 1.00 26.41 107 LYS A O 1
ATOM 823 N N . VAL A 1 120 ? 16.019 31.249 64.428 1.00 25.83 108 VAL A N 1
ATOM 824 C CA . VAL A 1 120 ? 17.259 31.985 64.361 1.00 25.71 108 VAL A CA 1
ATOM 825 C C . VAL A 1 120 ? 18.210 31.264 63.449 1.00 27.26 108 VAL A C 1
ATOM 826 O O . VAL A 1 120 ? 18.678 31.849 62.478 1.00 25.77 108 VAL A O 1
ATOM 830 N N . SER A 1 121 ? 18.505 29.997 63.747 1.00 27.44 109 SER A N 1
ATOM 831 C CA . SER A 1 121 ? 19.419 29.226 62.898 1.00 28.23 109 SER A CA 1
ATOM 832 C C . SER A 1 121 ? 18.742 28.614 61.694 1.00 28.52 109 SER A C 1
ATOM 833 O O . SER A 1 121 ? 19.424 28.128 60.812 1.00 29.35 109 SER A O 1
ATOM 836 N N . LYS A 1 122 ? 17.415 28.580 61.656 1.00 28.17 110 LYS A N 1
ATOM 837 C CA . LYS A 1 122 ? 16.668 28.034 60.498 1.00 28.81 110 LYS A CA 1
ATOM 838 C C . LYS A 1 122 ? 17.002 26.553 60.218 1.00 29.10 110 LYS A C 1
ATOM 839 O O . LYS A 1 122 ? 17.220 26.153 59.079 1.00 27.32 110 LYS A O 1
ATOM 845 N N . GLU A 1 123 ? 17.090 25.781 61.310 1.00 27.57 111 GLU A N 1
ATOM 846 C CA . GLU A 1 123 ? 17.279 24.340 61.308 1.00 27.50 111 GLU A CA 1
ATOM 847 C C . GLU A 1 123 ? 16.128 23.663 62.057 1.00 27.23 111 GLU A C 1
ATOM 848 O O . GLU A 1 123 ? 16.331 23.072 63.106 1.00 26.82 111 GLU A O 1
ATOM 854 N N . PRO A 1 124 ? 14.922 23.706 61.503 1.00 28.91 112 PRO A N 1
ATOM 855 C CA . PRO A 1 124 ? 13.750 23.188 62.195 1.00 28.95 112 PRO A CA 1
ATOM 856 C C . PRO A 1 124 ? 13.784 21.700 62.512 1.00 28.71 112 PRO A C 1
ATOM 857 O O . PRO A 1 124 ? 13.126 21.275 63.473 1.00 28.66 112 PRO A O 1
ATOM 861 N N . TYR A 1 125 ? 14.554 20.931 61.749 1.00 26.98 113 TYR A N 1
ATOM 862 C CA . TYR A 1 125 ? 14.742 19.488 62.036 1.00 26.00 113 TYR A CA 1
ATOM 863 C C . TYR A 1 125 ? 15.370 19.336 63.418 1.00 25.92 113 TYR A C 1
ATOM 864 O O . TYR A 1 125 ? 15.277 18.260 64.055 1.00 25.25 113 TYR A O 1
ATOM 873 N N . LEU A 1 126 ? 16.036 20.389 63.916 1.00 25.34 114 LEU A N 1
ATOM 874 C CA . LEU A 1 126 ? 16.647 20.345 65.272 1.00 25.18 114 LEU A CA 1
ATOM 875 C C . LEU A 1 126 ? 15.775 20.897 66.436 1.00 26.07 114 LEU A C 1
ATOM 876 O O . LEU A 1 126 ? 16.219 20.980 67.582 1.00 26.48 114 LEU A O 1
ATOM 881 N N . CYS A 1 127 ? 14.539 21.233 66.148 1.00 27.93 115 CYS A N 1
ATOM 882 C CA . CYS A 1 127 ? 13.644 21.806 67.145 1.00 28.26 115 CYS A CA 1
ATOM 883 C C . CYS A 1 127 ? 13.500 20.788 68.293 1.00 28.85 115 CYS A C 1
ATOM 884 O O . CYS A 1 127 ? 13.237 19.624 68.060 1.00 27.94 115 CYS A O 1
ATOM 887 N N . PRO A 1 128 ? 13.738 21.192 69.526 1.00 29.81 116 PRO A N 1
ATOM 888 C CA . PRO A 1 128 ? 13.580 20.256 70.641 1.00 30.84 116 PRO A CA 1
ATOM 889 C C . PRO A 1 128 ? 12.104 19.899 70.945 1.00 31.35 116 PRO A C 1
ATOM 890 O O . PRO A 1 128 ? 11.858 19.060 71.788 1.00 31.38 116 PRO A O 1
ATOM 894 N N . ASN A 1 129 ? 11.143 20.560 70.303 1.00 31.46 117 ASN A N 1
ATOM 895 C CA . ASN A 1 129 ? 9.734 20.392 70.638 1.00 31.92 117 ASN A CA 1
ATOM 896 C C . ASN A 1 129 ? 9.040 19.713 69.484 1.00 32.17 117 ASN A C 1
ATOM 897 O O . ASN A 1 129 ? 7.846 19.861 69.307 1.00 32.74 117 ASN A O 1
ATOM 902 N N . ARG A 1 130 ? 9.799 18.997 68.668 1.00 31.61 118 ARG A N 1
ATOM 903 C CA . ARG A 1 130 ? 9.294 18.389 67.413 1.00 31.21 118 ARG A CA 1
ATOM 904 C C . ARG A 1 130 ? 8.344 17.204 67.712 1.00 31.14 118 ARG A C 1
ATOM 905 O O . ARG A 1 130 ? 8.674 16.306 68.490 1.00 29.43 118 ARG A O 1
ATOM 913 N N . LYS A 1 131 ? 7.150 17.285 67.138 1.00 31.06 119 LYS A N 1
ATOM 914 C CA . LYS A 1 131 ? 6.031 16.376 67.377 1.00 31.95 119 LYS A CA 1
ATOM 915 C C . LYS A 1 131 ? 5.844 15.548 66.098 1.00 30.50 119 LYS A C 1
ATOM 916 O O . LYS A 1 131 ? 5.673 16.126 65.010 1.00 30.42 119 LYS A O 1
ATOM 920 N N . VAL A 1 132 ? 5.889 14.233 66.215 1.00 28.33 120 VAL A N 1
ATOM 921 C CA . VAL A 1 132 ? 5.922 13.335 65.037 1.00 28.31 120 VAL A CA 1
ATOM 922 C C . VAL A 1 132 ? 4.802 12.307 65.155 1.00 28.12 120 VAL A C 1
ATOM 923 O O . VAL A 1 132 ? 4.738 11.580 66.151 1.00 25.49 120 VAL A O 1
ATOM 927 N N . TYR A 1 133 ? 3.912 12.302 64.150 1.00 28.68 121 TYR A N 1
ATOM 928 C CA . TYR A 1 133 ? 2.884 11.269 63.977 1.00 28.62 121 TYR A CA 1
ATOM 929 C C . TYR A 1 133 ? 3.508 9.901 64.070 1.00 28.40 121 TYR A C 1
ATOM 930 O O . TYR A 1 133 ? 4.588 9.663 63.529 1.00 27.93 121 TYR A O 1
ATOM 939 N N . GLY A 1 134 ? 2.871 9.051 64.860 1.00 28.27 122 GLY A N 1
ATOM 940 C CA . GLY A 1 134 ? 3.253 7.649 64.982 1.00 28.50 122 GLY A CA 1
ATOM 941 C C . GLY A 1 134 ? 4.522 7.366 65.773 1.00 29.11 122 GLY A C 1
ATOM 942 O O . GLY A 1 134 ? 4.930 6.195 65.843 1.00 30.26 122 GLY A O 1
ATOM 943 N N . ILE A 1 135 ? 5.138 8.402 66.375 1.00 28.73 123 ILE A N 1
ATOM 944 C CA . ILE A 1 135 ? 6.385 8.269 67.160 1.00 28.70 123 ILE A CA 1
ATOM 945 C C . ILE A 1 135 ? 6.231 8.787 68.608 1.00 28.30 123 ILE A C 1
ATOM 946 O O . ILE A 1 135 ? 6.381 8.018 69.574 1.00 28.13 123 ILE A O 1
ATOM 951 N N . ASN A 1 136 ? 5.913 10.066 68.781 1.00 27.22 124 ASN A N 1
ATOM 952 C CA . ASN A 1 136 ? 5.826 10.622 70.149 1.00 27.70 124 ASN A CA 1
ATOM 953 C C . ASN A 1 136 ? 4.458 11.223 70.445 1.00 27.61 124 ASN A C 1
ATOM 954 O O . ASN A 1 136 ? 4.297 12.003 71.360 1.00 28.97 124 ASN A O 1
ATOM 959 N N . ARG A 1 137 ? 3.474 10.824 69.652 1.00 27.43 125 ARG A N 1
ATOM 960 C CA . ARG A 1 137 ? 2.096 11.244 69.775 1.00 27.45 125 ARG A CA 1
ATOM 961 C C . ARG A 1 137 ? 1.233 10.021 70.038 1.00 28.12 125 ARG A C 1
ATOM 962 O O . ARG A 1 137 ? 0.934 9.270 69.118 1.00 27.08 125 ARG A O 1
ATOM 970 N N . GLY A 1 138 ? 0.866 9.840 71.311 1.00 27.61 126 GLY A N 1
ATOM 971 C CA . GLY A 1 138 ? 0.057 8.709 71.786 1.00 28.21 126 GLY A CA 1
ATOM 972 C C . GLY A 1 138 ? -1.388 8.776 71.318 1.00 28.77 126 GLY A C 1
ATOM 973 O O . GLY A 1 138 ? -1.848 9.788 70.751 1.00 29.00 126 GLY A O 1
ATOM 974 N N . CYS A 1 139 ? -2.111 7.683 71.487 1.00 27.90 127 CYS A N 1
ATOM 975 C CA . CYS A 1 139 ? -3.453 7.645 70.968 1.00 27.58 127 CYS A CA 1
ATOM 976 C C . CYS A 1 139 ? -4.531 7.651 72.048 1.00 28.53 127 CYS A C 1
ATOM 977 O O . CYS A 1 139 ? -5.704 7.494 71.752 1.00 27.03 127 CYS A O 1
ATOM 980 N N . SER A 1 140 ? -4.181 7.876 73.306 1.00 29.81 128 SER A N 1
ATOM 981 C CA . SER A 1 140 ? -5.206 7.699 74.321 1.00 32.06 128 SER A CA 1
ATOM 982 C C . SER A 1 140 ? -6.158 8.924 74.453 1.00 32.32 128 SER A C 1
ATOM 983 O O . SER A 1 140 ? -7.311 8.753 74.796 1.00 33.32 128 SER A O 1
ATOM 986 N N . GLU A 1 141 ? -5.688 10.133 74.185 1.00 32.57 129 GLU A N 1
ATOM 987 C CA . GLU A 1 141 ? -6.565 11.326 74.247 1.00 33.48 129 GLU A CA 1
ATOM 988 C C . GLU A 1 141 ? -7.287 11.508 72.912 1.00 32.33 129 GLU A C 1
ATOM 989 O O . GLU A 1 141 ? -6.647 11.462 71.862 1.00 31.93 129 GLU A O 1
ATOM 995 N N . TYR A 1 142 ? -8.597 11.736 72.966 1.00 31.00 130 TYR A N 1
ATOM 996 C CA . TYR A 1 142 ? -9.410 12.014 71.777 1.00 31.05 130 TYR A CA 1
ATOM 997 C C . TYR A 1 142 ? -8.766 13.200 71.062 1.00 29.93 130 TYR A C 1
ATOM 998 O O . TYR A 1 142 ? -8.333 14.094 71.755 1.00 29.56 130 TYR A O 1
ATOM 1007 N N . PRO A 1 143 ? -8.654 13.203 69.724 1.00 28.91 131 PRO A N 1
ATOM 1008 C CA . PRO A 1 143 ? -9.391 12.308 68.815 1.00 28.76 131 PRO A CA 1
ATOM 1009 C C . PRO A 1 143 ? -8.594 11.046 68.414 1.00 27.86 131 PRO A C 1
ATOM 1010 O O . PRO A 1 143 ? -8.995 10.366 67.496 1.00 26.86 131 PRO A O 1
ATOM 1014 N N . HIS A 1 144 ? -7.518 10.738 69.163 1.00 27.99 132 HIS A N 1
ATOM 1015 C CA . HIS A 1 144 ? -6.827 9.415 69.146 1.00 28.07 132 HIS A CA 1
ATOM 1016 C C . HIS A 1 144 ? -5.912 9.095 67.966 1.00 27.25 132 HIS A C 1
ATOM 1017 O O . HIS A 1 144 ? -4.819 8.542 68.161 1.00 26.60 132 HIS A O 1
ATOM 1024 N N . LEU A 1 145 ? -6.363 9.421 66.753 1.00 27.15 133 LEU A N 1
ATOM 1025 C CA . LEU A 1 145 ? -5.743 8.966 65.495 1.00 27.36 133 LEU A CA 1
ATOM 1026 C C . LEU A 1 145 ? -4.559 9.838 65.108 1.00 27.25 133 LEU A C 1
ATOM 1027 O O . LEU A 1 145 ? -4.687 10.790 64.306 1.00 25.29 133 LEU A O 1
ATOM 1032 N N . ARG A 1 146 ? -3.389 9.509 65.683 1.00 27.01 134 ARG A N 1
ATOM 1033 C CA . ARG A 1 146 ? -2.199 10.339 65.525 1.00 27.07 134 ARG A CA 1
ATOM 1034 C C . ARG A 1 146 ? -1.044 9.540 64.905 1.00 27.36 134 ARG A C 1
ATOM 1035 O O . ARG A 1 146 ? 0.123 9.908 65.047 1.00 27.34 134 ARG A O 1
ATOM 1043 N N . GLY A 1 147 ? -1.403 8.483 64.180 1.00 26.72 135 GLY A N 1
ATOM 1044 C CA . GLY A 1 147 ? -0.457 7.644 63.473 1.00 27.30 135 GLY A CA 1
ATOM 1045 C C . GLY A 1 147 ? -1.106 7.041 62.231 1.00 27.12 135 GLY A C 1
ATOM 1046 O O . GLY A 1 147 ? -2.319 7.095 62.099 1.00 27.00 135 GLY A O 1
ATOM 1047 N N . CYS A 1 148 ? -0.286 6.494 61.327 1.00 26.36 136 CYS A N 1
ATOM 1048 C CA . CYS A 1 148 ? -0.775 6.054 60.034 1.00 26.56 136 CYS A CA 1
ATOM 1049 C C . CYS A 1 148 ? -1.246 4.597 59.963 1.00 26.85 136 CYS A C 1
ATOM 1050 O O . CYS A 1 148 ? -1.837 4.215 58.957 1.00 24.69 136 CYS A O 1
ATOM 1053 N N . TYR A 1 149 ? -0.975 3.784 61.008 1.00 25.60 137 TYR A N 1
ATOM 1054 C CA . TYR A 1 149 ? -1.490 2.409 61.061 1.00 25.48 137 TYR A CA 1
ATOM 1055 C C . TYR A 1 149 ? -2.963 2.464 61.495 1.00 25.74 137 TYR A C 1
ATOM 1056 O O . TYR A 1 149 ? -3.371 1.921 62.555 1.00 25.78 137 TYR A O 1
ATOM 1065 N N . SER A 1 150 ? -3.765 3.040 60.608 1.00 25.65 138 SER A N 1
ATOM 1066 C CA . SER A 1 150 ? -5.105 3.429 60.906 1.00 25.28 138 SER A CA 1
ATOM 1067 C C . SER A 1 150 ? -5.830 3.677 59.580 1.00 25.02 138 SER A C 1
ATOM 1068 O O . SER A 1 150 ? -5.221 3.939 58.516 1.00 25.24 138 SER A O 1
ATOM 1071 N N . SER A 1 151 ? -7.139 3.614 59.651 1.00 24.75 139 SER A N 1
ATOM 1072 C CA . SER A 1 151 ? -8.019 3.916 58.527 1.00 24.26 139 SER A CA 1
ATOM 1073 C C . SER A 1 151 ? -7.962 5.410 58.250 1.00 24.66 139 SER A C 1
ATOM 1074 O O . SER A 1 151 ? -8.083 5.822 57.083 1.00 23.04 139 SER A O 1
ATOM 1077 N N . HIS A 1 152 ? -7.752 6.181 59.319 1.00 24.61 140 HIS A N 1
ATOM 1078 C CA . HIS A 1 152 ? -7.777 7.648 59.278 1.00 24.10 140 HIS A CA 1
ATOM 1079 C C . HIS A 1 152 ? -6.728 8.216 60.184 1.00 25.23 140 HIS A C 1
ATOM 1080 O O . HIS A 1 152 ? -6.331 7.579 61.180 1.00 24.83 140 HIS A O 1
ATOM 1087 N N . ILE A 1 153 ? -6.330 9.461 59.899 1.00 25.05 141 ILE A N 1
ATOM 1088 C CA . ILE A 1 153 ? -5.484 10.229 60.800 1.00 26.01 141 ILE A CA 1
ATOM 1089 C C . ILE A 1 153 ? -6.047 11.652 60.887 1.00 26.72 141 ILE A C 1
ATOM 1090 O O . ILE A 1 153 ? -6.642 12.161 59.923 1.00 25.65 141 ILE A O 1
ATOM 1095 N N . VAL A 1 154 ? -5.921 12.268 62.061 1.00 25.74 142 VAL A N 1
ATOM 1096 C CA . VAL A 1 154 ? -6.263 13.663 62.233 1.00 26.11 142 VAL A CA 1
ATOM 1097 C C . VAL A 1 154 ? -4.976 14.478 62.218 1.00 26.30 142 VAL A C 1
ATOM 1098 O O . VAL A 1 154 ? -4.102 14.276 63.065 1.00 26.79 142 VAL A O 1
ATOM 1102 N N . LEU A 1 155 ? -4.842 15.376 61.248 1.00 26.71 143 LEU A N 1
ATOM 1103 C CA . LEU A 1 155 ? -3.643 16.209 61.102 1.00 25.69 143 LEU A CA 1
ATOM 1104 C C . LEU A 1 155 ? -3.940 17.578 61.729 1.00 26.83 143 LEU A C 1
ATOM 1105 O O . LEU A 1 155 ? -4.995 18.180 61.486 1.00 25.41 143 LEU A O 1
ATOM 1110 N N . ASP A 1 156 ? -3.039 18.054 62.573 1.00 27.33 144 ASP A N 1
ATOM 1111 C CA . ASP A 1 156 ? -3.141 19.391 63.162 1.00 28.55 144 ASP A CA 1
ATOM 1112 C C . ASP A 1 156 ? -3.024 20.477 62.081 1.00 28.09 144 ASP A C 1
ATOM 1113 O O . ASP A 1 156 ? -2.400 20.255 61.071 1.00 27.98 144 ASP A O 1
ATOM 1118 N N . PRO A 1 157 ? -3.531 21.685 62.341 1.00 28.16 145 PRO A N 1
ATOM 1119 C CA . PRO A 1 157 ? -3.454 22.785 61.366 1.00 28.66 145 PRO A CA 1
ATOM 1120 C C . PRO A 1 157 ? -2.035 23.150 61.020 1.00 29.13 145 PRO A C 1
ATOM 1121 O O . PRO A 1 157 ? -1.764 23.622 59.927 1.00 30.63 145 PRO A O 1
ATOM 1125 N N . GLU A 1 158 ? -1.114 22.905 61.936 1.00 29.83 146 GLU A N 1
ATOM 1126 C CA . GLU A 1 158 ? 0.287 23.259 61.741 1.00 30.22 146 GLU A CA 1
ATOM 1127 C C . GLU A 1 158 ? 1.019 22.304 60.797 1.00 30.74 146 GLU A C 1
ATOM 1128 O O . GLU A 1 158 ? 2.157 22.568 60.422 1.00 30.66 146 GLU A O 1
ATOM 1134 N N . THR A 1 159 ? 0.413 21.166 60.473 1.00 28.64 147 THR A N 1
ATOM 1135 C CA . THR A 1 159 ? 1.021 20.246 59.547 1.00 28.58 147 THR A CA 1
ATOM 1136 C C . THR A 1 159 ? 1.298 20.872 58.146 1.00 29.08 147 THR A C 1
ATOM 1137 O O . THR A 1 159 ? 0.411 21.488 57.493 1.00 28.82 147 THR A O 1
ATOM 1141 N N . ASP A 1 160 ? 2.506 20.618 57.661 1.00 29.39 148 ASP A N 1
ATOM 1142 C CA . ASP A 1 160 ? 2.840 20.940 56.272 1.00 29.51 148 ASP A CA 1
ATOM 1143 C C . ASP A 1 160 ? 2.341 19.857 55.332 1.00 28.60 148 ASP A C 1
ATOM 1144 O O . ASP A 1 160 ? 2.710 18.684 55.409 1.00 27.33 148 ASP A O 1
ATOM 1149 N N . VAL A 1 161 ? 1.484 20.297 54.408 1.00 28.89 149 VAL A N 1
ATOM 1150 C CA . VAL A 1 161 ? 0.800 19.415 53.498 1.00 29.35 149 VAL A CA 1
ATOM 1151 C C . VAL A 1 161 ? 1.135 19.812 52.068 1.00 29.31 149 VAL A C 1
ATOM 1152 O O . VAL A 1 161 ? 1.337 21.004 51.732 1.00 27.44 149 VAL A O 1
ATOM 1156 N N . LEU A 1 162 ? 1.127 18.803 51.201 1.00 29.84 150 LEU A N 1
ATOM 1157 C CA . LEU A 1 162 ? 1.226 18.999 49.767 1.00 29.85 150 LEU A CA 1
ATOM 1158 C C . LEU A 1 162 ? 0.143 18.130 49.080 1.00 29.90 150 LEU A C 1
ATOM 1159 O O . LEU A 1 162 ? 0.097 16.943 49.315 1.00 27.13 150 LEU A O 1
ATOM 1164 N N . LYS A 1 163 ? -0.711 18.773 48.280 1.00 28.37 151 LYS A N 1
ATOM 1165 C CA . LYS A 1 163 ? -1.658 18.143 47.391 1.00 29.84 151 LYS A CA 1
ATOM 1166 C C . LYS A 1 163 ? -0.906 17.435 46.284 1.00 29.31 151 LYS A C 1
ATOM 1167 O O . LYS A 1 163 ? 0.047 17.993 45.721 1.00 28.15 151 LYS A O 1
ATOM 1173 N N . VAL A 1 164 ? -1.374 16.233 45.959 1.00 28.84 152 VAL A N 1
ATOM 1174 C CA . VAL A 1 164 ? -0.832 15.456 44.864 1.00 28.70 152 VAL A CA 1
ATOM 1175 C C . VAL A 1 164 ? -1.982 15.065 43.961 1.00 29.91 152 VAL A C 1
ATOM 1176 O O . VAL A 1 164 ? -3.148 15.417 44.216 1.00 29.14 152 VAL A O 1
ATOM 1180 N N . SER A 1 165 ? -1.691 14.365 42.866 1.00 31.56 153 SER A N 1
ATOM 1181 C CA . SER A 1 165 ? -2.731 13.983 41.923 1.00 32.10 153 SER A CA 1
ATOM 1182 C C . SER A 1 165 ? -2.897 12.476 41.814 1.00 32.97 153 SER A C 1
ATOM 1183 O O . SER A 1 165 ? -2.126 11.707 42.387 1.00 31.98 153 SER A O 1
ATOM 1186 N N . GLU A 1 166 ? -3.901 12.055 41.046 1.00 34.55 154 GLU A N 1
ATOM 1187 C CA . GLU A 1 166 ? -4.147 10.617 40.832 1.00 37.05 154 GLU A CA 1
ATOM 1188 C C . GLU A 1 166 ? -3.063 9.981 39.957 1.00 36.55 154 GLU A C 1
ATOM 1189 O O . GLU A 1 166 ? -3.027 8.759 39.818 1.00 38.11 154 GLU A O 1
ATOM 1195 N N . LYS A 1 167 ? -2.198 10.802 39.366 1.00 35.51 155 LYS A N 1
ATOM 1196 C CA . LYS A 1 167 ? -1.045 10.295 38.604 1.00 35.30 155 LYS A CA 1
ATOM 1197 C C . LYS A 1 167 ? 0.196 10.044 39.469 1.00 34.45 155 LYS A C 1
ATOM 1198 O O . LYS A 1 167 ? 1.208 9.588 38.969 1.00 34.34 155 LYS A O 1
ATOM 1201 N N . ASP A 1 168 ? 0.125 10.403 40.750 1.00 31.85 156 ASP A N 1
ATOM 1202 C CA . ASP A 1 168 ? 1.222 10.165 41.687 1.00 31.72 156 ASP A CA 1
ATOM 1203 C C . ASP A 1 168 ? 1.075 8.803 42.328 1.00 30.58 156 ASP A C 1
ATOM 1204 O O . ASP A 1 168 ? -0.037 8.355 42.584 1.00 30.02 156 ASP A O 1
ATOM 1209 N N . ASP A 1 169 ? 2.206 8.164 42.591 1.00 29.53 157 ASP A N 1
ATOM 1210 C CA . ASP A 1 169 ? 2.229 6.858 43.213 1.00 30.15 157 ASP A CA 1
ATOM 1211 C C . ASP A 1 169 ? 2.275 7.052 44.743 1.00 29.70 157 ASP A C 1
ATOM 1212 O O . ASP A 1 169 ? 3.307 7.331 45.324 1.00 29.11 157 ASP A O 1
ATOM 1217 N N . LEU A 1 170 ? 1.124 6.897 45.401 1.00 30.78 158 LEU A N 1
ATOM 1218 C CA . LEU A 1 170 ? 1.021 7.227 46.821 1.00 30.78 158 LEU A CA 1
ATOM 1219 C C . LEU A 1 170 ? 1.779 6.281 47.711 1.00 31.09 158 LEU A C 1
ATOM 1220 O O . LEU A 1 170 ? 2.269 6.672 48.762 1.00 31.85 158 LEU A O 1
ATOM 1225 N N . ASP A 1 171 ? 1.881 5.035 47.288 1.00 31.43 159 ASP A N 1
ATOM 1226 C CA . ASP A 1 171 ? 2.726 4.071 47.978 1.00 31.54 159 ASP A CA 1
ATOM 1227 C C . ASP A 1 171 ? 4.174 4.509 47.985 1.00 29.97 159 ASP A C 1
ATOM 1228 O O . ASP A 1 171 ? 4.811 4.438 49.012 1.00 29.32 159 ASP A O 1
ATOM 1233 N N . VAL A 1 172 ? 4.692 4.944 46.831 1.00 28.78 160 VAL A N 1
ATOM 1234 C CA . VAL A 1 172 ? 6.082 5.408 46.748 1.00 28.93 160 VAL A CA 1
ATOM 1235 C C . VAL A 1 172 ? 6.236 6.682 47.565 1.00 30.02 160 VAL A C 1
ATOM 1236 O O . VAL A 1 172 ? 7.253 6.866 48.243 1.00 32.17 160 VAL A O 1
ATOM 1240 N N . LEU A 1 173 ? 5.268 7.594 47.480 1.00 30.33 161 LEU A N 1
ATOM 1241 C CA . LEU A 1 173 ? 5.357 8.825 48.269 1.00 30.64 161 LEU A CA 1
ATOM 1242 C C . LEU A 1 173 ? 5.378 8.561 49.776 1.00 31.59 161 LEU A C 1
ATOM 1243 O O . LEU A 1 173 ? 6.171 9.159 50.502 1.00 32.52 161 LEU A O 1
ATOM 1248 N N . ALA A 1 174 ? 4.516 7.697 50.244 1.00 31.63 162 ALA A N 1
ATOM 1249 C CA . ALA A 1 174 ? 4.516 7.359 51.683 1.00 33.43 162 ALA A CA 1
ATOM 1250 C C . ALA A 1 174 ? 5.902 6.898 52.167 1.00 34.47 162 ALA A C 1
ATOM 1251 O O . ALA A 1 174 ? 6.471 7.462 53.147 1.00 36.73 162 ALA A O 1
ATOM 1253 N N . MET A 1 175 ? 6.488 5.960 51.458 1.00 35.54 163 MET A N 1
ATOM 1254 C CA . MET A 1 175 ? 7.839 5.487 51.812 1.00 36.95 163 MET A CA 1
ATOM 1255 C C . MET A 1 175 ? 8.899 6.605 51.757 1.00 37.49 163 MET A C 1
ATOM 1256 O O . MET A 1 175 ? 9.780 6.693 52.613 1.00 38.36 163 MET A O 1
ATOM 1261 N N . ALA A 1 176 ? 8.785 7.479 50.769 1.00 37.01 164 ALA A N 1
ATOM 1262 C CA . ALA A 1 176 ? 9.759 8.524 50.504 1.00 37.67 164 ALA A CA 1
ATOM 1263 C C . ALA A 1 176 ? 9.869 9.523 51.638 1.00 39.09 164 ALA A C 1
ATOM 1264 O O . ALA A 1 176 ? 10.903 10.179 51.817 1.00 38.79 164 ALA A O 1
ATOM 1266 N N . MET A 1 177 ? 8.787 9.647 52.377 1.00 39.32 165 MET A N 1
ATOM 1267 C CA . MET A 1 177 ? 8.627 10.693 53.382 1.00 41.60 165 MET A CA 1
ATOM 1268 C C . MET A 1 177 ? 9.670 10.533 54.461 1.00 40.85 165 MET A C 1
ATOM 1269 O O . MET A 1 177 ? 10.103 11.516 55.066 1.00 41.84 165 MET A O 1
ATOM 1274 N N . CYS A 1 178 ? 10.025 9.291 54.740 1.00 38.96 166 CYS A N 1
ATOM 1275 C CA . CYS A 1 178 ? 10.975 9.061 55.782 1.00 38.09 166 CYS A CA 1
ATOM 1276 C C . CYS A 1 178 ? 12.382 8.907 55.200 1.00 36.78 166 CYS A C 1
ATOM 1277 O O . CYS A 1 178 ? 13.156 9.909 55.195 1.00 34.54 166 CYS A O 1
ATOM 1282 N N . SER A 1 179 ? 12.685 7.696 54.688 1.00 32.91 167 SER A N 1
ATOM 1283 C CA . SER A 1 179 ? 14.030 7.411 54.228 1.00 32.37 167 SER A CA 1
ATOM 1284 C C . SER A 1 179 ? 14.455 8.400 53.134 1.00 31.31 167 SER A C 1
ATOM 1285 O O . SER A 1 179 ? 15.551 8.890 53.139 1.00 30.12 167 SER A O 1
ATOM 1290 N N . GLY A 1 180 ? 13.558 8.737 52.229 1.00 29.99 168 GLY A N 1
ATOM 1291 C CA . GLY A 1 180 ? 13.889 9.637 51.140 1.00 29.85 168 GLY A CA 1
ATOM 1292 C C . GLY A 1 180 ? 14.209 11.063 51.517 1.00 29.44 168 GLY A C 1
ATOM 1293 O O . GLY A 1 180 ? 15.159 11.649 50.973 1.00 28.82 168 GLY A O 1
ATOM 1294 N N . ALA A 1 181 ? 13.481 11.633 52.461 1.00 28.81 169 ALA A N 1
ATOM 1295 C CA . ALA A 1 181 ? 13.789 12.992 52.883 1.00 29.21 169 ALA A CA 1
ATOM 1296 C C . ALA A 1 181 ? 15.057 13.099 53.732 1.00 29.57 169 ALA A C 1
ATOM 1297 O O . ALA A 1 181 ? 15.792 14.098 53.674 1.00 27.88 169 ALA A O 1
ATOM 1299 N N . THR A 1 182 ? 15.360 12.043 54.496 1.00 29.20 170 THR A N 1
ATOM 1300 C CA . THR A 1 182 ? 16.602 12.020 55.217 1.00 28.57 170 THR A CA 1
ATOM 1301 C C . THR A 1 182 ? 17.773 11.904 54.225 1.00 29.25 170 THR A C 1
ATOM 1302 O O . THR A 1 182 ? 18.762 12.644 54.336 1.00 28.50 170 THR A O 1
ATOM 1306 N N . ALA A 1 183 ? 17.664 11.020 53.227 1.00 29.27 171 ALA A N 1
ATOM 1307 C CA . ALA A 1 183 ? 18.681 10.959 52.178 1.00 29.55 171 ALA A CA 1
ATOM 1308 C C . ALA A 1 183 ? 18.809 12.323 51.440 1.00 29.10 171 ALA A C 1
ATOM 1309 O O . ALA A 1 183 ? 19.901 12.806 51.186 1.00 28.98 171 ALA A O 1
ATOM 1311 N N . TYR A 1 184 ? 17.683 12.958 51.117 1.00 28.93 172 TYR A N 1
ATOM 1312 C CA . TYR A 1 184 ? 17.743 14.280 50.516 1.00 27.63 172 TYR A CA 1
ATOM 1313 C C . TYR A 1 184 ? 18.511 15.261 51.395 1.00 27.01 172 TYR A C 1
ATOM 1314 O O . TYR A 1 184 ? 19.412 15.979 50.919 1.00 26.08 172 TYR A O 1
ATOM 1323 N N . HIS A 1 185 ? 18.167 15.332 52.671 1.00 26.31 173 HIS A N 1
ATOM 1324 C CA . HIS A 1 185 ? 18.841 16.196 53.615 1.00 26.91 173 HIS A CA 1
ATOM 1325 C C . HIS A 1 185 ? 20.364 15.990 53.479 1.00 27.21 173 HIS A C 1
ATOM 1326 O O . HIS A 1 185 ? 21.181 16.936 53.449 1.00 25.25 173 HIS A O 1
ATOM 1333 N N . ALA A 1 186 ? 20.766 14.737 53.407 1.00 28.02 174 ALA A N 1
ATOM 1334 C CA . ALA A 1 186 ? 22.179 14.416 53.371 1.00 28.42 174 ALA A CA 1
ATOM 1335 C C . ALA A 1 186 ? 22.905 14.982 52.197 1.00 29.24 174 ALA A C 1
ATOM 1336 O O . ALA A 1 186 ? 24.055 15.398 52.313 1.00 30.52 174 ALA A O 1
ATOM 1338 N N . PHE A 1 187 ? 22.257 14.925 51.042 1.00 28.66 175 PHE A N 1
ATOM 1339 C CA . PHE A 1 187 ? 22.775 15.486 49.795 1.00 28.89 175 PHE A CA 1
ATOM 1340 C C . PHE A 1 187 ? 22.692 16.993 49.759 1.00 29.88 175 PHE A C 1
ATOM 1341 O O . PHE A 1 187 ? 23.620 17.656 49.245 1.00 30.15 175 PHE A O 1
ATOM 1349 N N . ASP A 1 188 ? 21.645 17.546 50.357 1.00 28.89 176 ASP A N 1
ATOM 1350 C CA . ASP A 1 188 ? 21.422 18.993 50.374 1.00 29.97 176 ASP A CA 1
ATOM 1351 C C . ASP A 1 188 ? 22.500 19.694 51.184 1.00 30.67 176 ASP A C 1
ATOM 1352 O O . ASP A 1 188 ? 22.749 20.866 50.969 1.00 30.62 176 ASP A O 1
ATOM 1357 N N . GLU A 1 189 ? 23.133 18.994 52.123 1.00 30.02 177 GLU A N 1
ATOM 1358 C CA . GLU A 1 189 ? 24.195 19.621 52.936 1.00 31.70 177 GLU A CA 1
ATOM 1359 C C . GLU A 1 189 ? 25.517 19.827 52.161 1.00 31.58 177 GLU A C 1
ATOM 1360 O O . GLU A 1 189 ? 26.359 20.613 52.574 1.00 30.72 177 GLU A O 1
ATOM 1366 N N . TYR A 1 190 ? 25.699 19.122 51.057 1.00 30.51 178 TYR A N 1
ATOM 1367 C CA . TYR A 1 190 ? 26.905 19.260 50.212 1.00 31.21 178 TYR A CA 1
ATOM 1368 C C . TYR A 1 190 ? 26.977 20.661 49.556 1.00 31.65 178 TYR A C 1
ATOM 1369 O O . TYR A 1 190 ? 26.039 21.055 48.884 1.00 31.01 178 TYR A O 1
ATOM 1378 N N . PRO A 1 191 ? 28.047 21.410 49.785 1.00 32.35 179 PRO A N 1
ATOM 1379 C CA . PRO A 1 191 ? 28.070 22.825 49.385 1.00 33.50 179 PRO A CA 1
ATOM 1380 C C . PRO A 1 191 ? 28.418 23.124 47.916 1.00 32.76 179 PRO A C 1
ATOM 1381 O O . PRO A 1 191 ? 28.635 24.244 47.611 1.00 31.04 179 PRO A O 1
ATOM 1385 N N . GLU A 1 192 ? 28.511 22.127 47.036 1.00 32.52 180 GLU A N 1
ATOM 1386 C CA . GLU A 1 192 ? 28.793 22.343 45.609 1.00 33.65 180 GLU A CA 1
ATOM 1387 C C . GLU A 1 192 ? 27.740 21.565 44.801 1.00 31.95 180 GLU A C 1
ATOM 1388 O O . GLU A 1 192 ? 26.982 20.770 45.358 1.00 30.93 180 GLU A O 1
ATOM 1398 N N . SER A 1 193 ? 27.728 21.774 43.492 1.00 30.75 181 SER A N 1
ATOM 1399 C CA . SER A 1 193 ? 26.995 20.858 42.600 1.00 30.45 181 SER A CA 1
ATOM 1400 C C . SER A 1 193 ? 27.645 19.474 42.540 1.00 29.48 181 SER A C 1
ATOM 1401 O O . SER A 1 193 ? 28.823 19.327 42.822 1.00 30.13 181 SER A O 1
ATOM 1404 N N . PHE A 1 194 ? 26.836 18.461 42.214 1.00 28.06 182 PHE A N 1
ATOM 1405 C CA . PHE A 1 194 ? 27.287 17.098 42.032 1.00 27.75 182 PHE A CA 1
ATOM 1406 C C . PHE A 1 194 ? 27.848 16.812 40.616 1.00 27.27 182 PHE A C 1
ATOM 1407 O O . PHE A 1 194 ? 28.373 15.739 40.367 1.00 26.59 182 PHE A O 1
ATOM 1415 N N . ALA A 1 195 ? 27.845 17.803 39.732 1.00 27.94 183 ALA A N 1
ATOM 1416 C CA . ALA A 1 195 ? 28.438 17.646 38.413 1.00 27.74 183 ALA A CA 1
ATOM 1417 C C . ALA A 1 195 ? 29.910 17.260 38.512 1.00 28.46 183 ALA A C 1
ATOM 1418 O O . ALA A 1 195 ? 30.707 17.894 39.231 1.00 28.78 183 ALA A O 1
ATOM 1420 N N . GLY A 1 196 ? 30.268 16.231 37.776 1.00 28.64 184 GLY A N 1
ATOM 1421 C CA . GLY A 1 196 ? 31.613 15.704 37.789 1.00 28.87 184 GLY A CA 1
ATOM 1422 C C . GLY A 1 196 ? 32.000 14.980 39.083 1.00 29.25 184 GLY A C 1
ATOM 1423 O O . GLY A 1 196 ? 33.201 14.626 39.240 1.00 30.46 184 GLY A O 1
ATOM 1424 N N . LYS A 1 197 ? 31.062 14.766 40.011 1.00 27.19 185 LYS A N 1
ATOM 1425 C CA . LYS A 1 197 ? 31.427 14.194 41.279 1.00 27.12 185 LYS A CA 1
ATOM 1426 C C . LYS A 1 197 ? 31.189 12.662 41.333 1.00 27.65 185 LYS A C 1
ATOM 1427 O O . LYS A 1 197 ? 30.307 12.108 40.660 1.00 26.45 185 LYS A O 1
ATOM 1433 N N . THR A 1 198 ? 31.961 12.027 42.214 1.00 27.78 186 THR A N 1
ATOM 1434 C CA . THR A 1 198 ? 31.846 10.601 42.530 1.00 28.03 186 THR A CA 1
ATOM 1435 C C . THR A 1 198 ? 31.268 10.452 43.931 1.00 28.35 186 THR A C 1
ATOM 1436 O O . THR A 1 198 ? 31.812 11.030 44.886 1.00 28.10 186 THR A O 1
ATOM 1440 N N . VAL A 1 199 ? 30.120 9.750 44.002 1.00 27.45 187 VAL A N 1
ATOM 1441 C CA . VAL A 1 199 ? 29.340 9.483 45.199 1.00 26.73 187 VAL A CA 1
ATOM 1442 C C . VAL A 1 199 ? 29.472 8.022 45.567 1.00 27.00 187 VAL A C 1
ATOM 1443 O O . VAL A 1 199 ? 29.328 7.151 44.700 1.00 26.53 187 VAL A O 1
ATOM 1447 N N . VAL A 1 200 ? 29.840 7.759 46.820 1.00 27.81 188 VAL A N 1
ATOM 1448 C CA . VAL A 1 200 ? 29.792 6.412 47.372 1.00 27.25 188 VAL A CA 1
ATOM 1449 C C . VAL A 1 200 ? 28.705 6.355 48.427 1.00 28.32 188 VAL A C 1
ATOM 1450 O O . VAL A 1 200 ? 28.622 7.207 49.328 1.00 29.19 188 VAL A O 1
ATOM 1454 N N . ILE A 1 201 ? 27.844 5.349 48.307 1.00 29.18 189 ILE A N 1
ATOM 1455 C CA . ILE A 1 201 ? 26.823 5.091 49.288 1.00 28.84 189 ILE A CA 1
ATOM 1456 C C . ILE A 1 201 ? 27.100 3.803 50.002 1.00 27.86 189 ILE A C 1
ATOM 1457 O O . ILE A 1 201 ? 27.299 2.768 49.369 1.00 26.55 189 ILE A O 1
ATOM 1462 N N . GLN A 1 202 ? 27.092 3.867 51.334 1.00 28.21 190 GLN A N 1
ATOM 1463 C CA . GLN A 1 202 ? 27.293 2.674 52.189 1.00 28.11 190 GLN A CA 1
ATOM 1464 C C . GLN A 1 202 ? 25.943 2.241 52.682 1.00 28.51 190 GLN A C 1
ATOM 1465 O O . GLN A 1 202 ? 25.305 2.990 53.444 1.00 29.03 190 GLN A O 1
ATOM 1471 N N . GLY A 1 203 ? 25.495 1.063 52.272 1.00 27.98 191 GLY A N 1
ATOM 1472 C CA . GLY A 1 203 ? 24.199 0.544 52.675 1.00 28.54 191 GLY A CA 1
ATOM 1473 C C . GLY A 1 203 ? 23.246 0.578 51.500 1.00 28.59 191 GLY A C 1
ATOM 1474 O O . GLY A 1 203 ? 23.369 1.448 50.639 1.00 29.15 191 GLY A O 1
ATOM 1475 N N . ALA A 1 204 ? 22.383 -0.439 51.407 1.00 27.97 192 ALA A N 1
ATOM 1476 C CA . ALA A 1 204 ? 21.436 -0.584 50.293 1.00 27.85 192 ALA A CA 1
ATOM 1477 C C . ALA A 1 204 ? 20.054 -0.963 50.783 1.00 27.55 192 ALA A C 1
ATOM 1478 O O . ALA A 1 204 ? 19.374 -1.819 50.198 1.00 25.78 192 ALA A O 1
ATOM 1480 N N . GLY A 1 205 ? 19.709 -0.418 51.942 1.00 28.10 193 GLY A N 1
ATOM 1481 C CA . GLY A 1 205 ? 18.332 -0.340 52.441 1.00 28.63 193 GLY A CA 1
ATOM 1482 C C . GLY A 1 205 ? 17.658 0.860 51.805 1.00 28.27 193 GLY A C 1
ATOM 1483 O O . GLY A 1 205 ? 18.227 1.519 50.968 1.00 28.23 193 GLY A O 1
ATOM 1484 N N . PRO A 1 206 ? 16.421 1.149 52.156 1.00 29.23 194 PRO A N 1
ATOM 1485 C CA . PRO A 1 206 ? 15.694 2.278 51.505 1.00 28.93 194 PRO A CA 1
ATOM 1486 C C . PRO A 1 206 ? 16.435 3.605 51.526 1.00 29.04 194 PRO A C 1
ATOM 1487 O O . PRO A 1 206 ? 16.419 4.359 50.529 1.00 28.38 194 PRO A O 1
ATOM 1491 N N . LEU A 1 207 ? 17.077 3.914 52.640 1.00 29.40 195 LEU A N 1
ATOM 1492 C CA . LEU A 1 207 ? 17.873 5.141 52.727 1.00 29.84 195 LEU A CA 1
ATOM 1493 C C . LEU A 1 207 ? 18.958 5.204 51.662 1.00 29.50 195 LEU A C 1
ATOM 1494 O O . LEU A 1 207 ? 19.052 6.183 50.853 1.00 30.75 195 LEU A O 1
ATOM 1499 N N . GLY A 1 208 ? 19.808 4.170 51.631 1.00 29.01 196 GLY A N 1
ATOM 1500 C CA . GLY A 1 208 ? 20.889 4.130 50.642 1.00 28.02 196 GLY A CA 1
ATOM 1501 C C . GLY A 1 208 ? 20.371 4.095 49.205 1.00 28.15 196 GLY A C 1
ATOM 1502 O O . GLY A 1 208 ? 20.928 4.753 48.292 1.00 26.77 196 GLY A O 1
ATOM 1503 N N . LEU A 1 209 ? 19.286 3.367 49.000 1.00 28.90 197 LEU A N 1
ATOM 1504 C CA . LEU A 1 209 ? 18.670 3.275 47.664 1.00 28.80 197 LEU A CA 1
ATOM 1505 C C . LEU A 1 209 ? 18.021 4.574 47.155 1.00 28.46 197 LEU A C 1
ATOM 1506 O O . LEU A 1 209 ? 18.213 4.959 45.985 1.00 27.59 197 LEU A O 1
ATOM 1511 N N . PHE A 1 210 ? 17.327 5.296 48.011 1.00 28.98 198 PHE A N 1
ATOM 1512 C CA . PHE A 1 210 ? 16.903 6.657 47.656 1.00 29.65 198 PHE A CA 1
ATOM 1513 C C . PHE A 1 210 ? 18.109 7.537 47.347 1.00 29.65 198 PHE A C 1
ATOM 1514 O O . PHE A 1 210 ? 18.047 8.327 46.414 1.00 30.97 198 PHE A O 1
ATOM 1522 N N . GLY A 1 211 ? 19.196 7.372 48.113 1.00 28.23 199 GLY A N 1
ATOM 1523 C CA . GLY A 1 211 ? 20.486 8.055 47.867 1.00 29.49 199 GLY A CA 1
ATOM 1524 C C . GLY A 1 211 ? 20.947 7.886 46.425 1.00 28.87 199 GLY A C 1
ATOM 1525 O O . GLY A 1 211 ? 21.425 8.839 45.807 1.00 31.05 199 GLY A O 1
ATOM 1526 N N . VAL A 1 212 ? 20.811 6.663 45.890 1.00 27.69 200 VAL A N 1
ATOM 1527 C CA . VAL A 1 212 ? 21.194 6.375 44.491 1.00 26.74 200 VAL A CA 1
ATOM 1528 C C . VAL A 1 212 ? 20.419 7.266 43.517 1.00 27.42 200 VAL A C 1
ATOM 1529 O O . VAL A 1 212 ? 21.016 7.962 42.672 1.00 28.95 200 VAL A O 1
ATOM 1533 N N . VAL A 1 213 ? 19.099 7.281 43.646 1.00 27.01 201 VAL A N 1
ATOM 1534 C CA . VAL A 1 213 ? 18.240 8.078 42.784 1.00 26.89 201 VAL A CA 1
ATOM 1535 C C . VAL A 1 213 ? 18.463 9.590 42.961 1.00 27.50 201 VAL A C 1
ATOM 1536 O O . VAL A 1 213 ? 18.495 10.340 41.971 1.00 27.68 201 VAL A O 1
ATOM 1540 N N . ILE A 1 214 ? 18.692 10.041 44.197 1.00 26.34 202 ILE A N 1
ATOM 1541 C CA . ILE A 1 214 ? 18.924 11.446 44.457 1.00 28.14 202 ILE A CA 1
ATOM 1542 C C . ILE A 1 214 ? 20.255 11.803 43.855 1.00 28.18 202 ILE A C 1
ATOM 1543 O O . ILE A 1 214 ? 20.336 12.816 43.169 1.00 28.26 202 ILE A O 1
ATOM 1548 N N . ALA A 1 215 ? 21.275 10.983 44.076 1.00 27.40 203 ALA A N 1
ATOM 1549 C CA . ALA A 1 215 ? 22.608 11.279 43.499 1.00 28.22 203 ALA A CA 1
ATOM 1550 C C . ALA A 1 215 ? 22.531 11.432 41.992 1.00 28.46 203 ALA A C 1
ATOM 1551 O O . ALA A 1 215 ? 23.062 12.375 41.422 1.00 27.57 203 ALA A O 1
ATOM 1553 N N . ARG A 1 216 ? 21.846 10.486 41.351 1.00 28.45 204 ARG A N 1
ATOM 1554 C CA . ARG A 1 216 ? 21.648 10.518 39.898 1.00 29.58 204 ARG A CA 1
ATOM 1555 C C . ARG A 1 216 ? 20.887 11.800 39.491 1.00 28.98 204 ARG A C 1
ATOM 1556 O O . ARG A 1 216 ? 21.281 12.486 38.574 1.00 29.03 204 ARG A O 1
ATOM 1564 N N . SER A 1 217 ? 19.819 12.125 40.208 1.00 27.59 205 SER A N 1
ATOM 1565 C CA . SER A 1 217 ? 18.981 13.256 39.868 1.00 28.10 205 SER A CA 1
ATOM 1566 C C . SER A 1 217 ? 19.646 14.621 39.985 1.00 27.59 205 SER A C 1
ATOM 1567 O O . SER A 1 217 ? 19.306 15.522 39.231 1.00 26.22 205 SER A O 1
ATOM 1570 N N . LEU A 1 218 ? 20.601 14.735 40.897 1.00 28.20 206 LEU A N 1
ATOM 1571 C CA . LEU A 1 218 ? 21.367 15.978 41.116 1.00 28.85 206 LEU A CA 1
ATOM 1572 C C . LEU A 1 218 ? 22.585 16.073 40.188 1.00 28.14 206 LEU A C 1
ATOM 1573 O O . LEU A 1 218 ? 23.261 17.089 40.151 1.00 28.99 206 LEU A O 1
ATOM 1578 N N . GLY A 1 219 ? 22.827 15.026 39.423 1.00 28.01 207 GLY A N 1
ATOM 1579 C CA . GLY A 1 219 ? 23.800 15.082 38.346 1.00 27.22 207 GLY A CA 1
ATOM 1580 C C . GLY A 1 219 ? 25.173 14.528 38.673 1.00 28.12 207 GLY A C 1
ATOM 1581 O O . GLY A 1 219 ? 26.149 14.847 37.978 1.00 26.86 207 GLY A O 1
ATOM 1582 N N . ALA A 1 220 ? 25.260 13.647 39.674 1.00 27.96 208 ALA A N 1
ATOM 1583 C CA . ALA A 1 220 ? 26.545 13.005 39.985 1.00 28.31 208 ALA A CA 1
ATOM 1584 C C . ALA A 1 220 ? 27.063 12.269 38.790 1.00 28.39 208 ALA A C 1
ATOM 1585 O O . ALA A 1 220 ? 26.290 11.680 38.026 1.00 29.04 208 ALA A O 1
ATOM 1587 N N . GLU A 1 221 ? 28.381 12.253 38.641 1.00 29.20 209 GLU A N 1
ATOM 1588 C CA . GLU A 1 221 ? 28.964 11.540 37.531 1.00 29.68 209 GLU A CA 1
ATOM 1589 C C . GLU A 1 221 ? 29.024 10.032 37.756 1.00 28.95 209 GLU A C 1
ATOM 1590 O O . GLU A 1 221 ? 28.704 9.223 36.855 1.00 28.69 209 GLU A O 1
ATOM 1596 N N . ASN A 1 222 ? 29.511 9.641 38.918 1.00 28.70 210 ASN A N 1
ATOM 1597 C CA . ASN A 1 222 ? 29.594 8.227 39.276 1.00 27.86 210 ASN A CA 1
ATOM 1598 C C . ASN A 1 222 ? 28.883 7.960 40.598 1.00 27.93 210 ASN A C 1
ATOM 1599 O O . ASN A 1 222 ? 29.032 8.714 41.565 1.00 26.47 210 ASN A O 1
ATOM 1604 N N . VAL A 1 223 ? 28.115 6.876 40.637 1.00 27.57 211 VAL A N 1
ATOM 1605 C CA . VAL A 1 223 ? 27.412 6.475 41.873 1.00 27.88 211 VAL A CA 1
ATOM 1606 C C . VAL A 1 223 ? 27.797 5.028 42.206 1.00 27.78 211 VAL A C 1
ATOM 1607 O O . VAL A 1 223 ? 27.630 4.104 41.362 1.00 26.67 211 VAL A O 1
ATOM 1611 N N . ILE A 1 224 ? 28.431 4.844 43.353 1.00 26.38 212 ILE A N 1
ATOM 1612 C CA . ILE A 1 224 ? 28.914 3.512 43.765 1.00 28.03 212 ILE A CA 1
ATOM 1613 C C . ILE A 1 224 ? 28.238 3.154 45.068 1.00 27.49 212 ILE A C 1
ATOM 1614 O O . ILE A 1 224 ? 28.171 3.997 45.982 1.00 27.16 212 ILE A O 1
ATOM 1619 N N . VAL A 1 225 ? 27.732 1.914 45.156 1.00 27.93 213 VAL A N 1
ATOM 1620 C CA . VAL A 1 225 ? 27.120 1.405 46.393 1.00 27.11 213 VAL A CA 1
ATOM 1621 C C . VAL A 1 225 ? 27.912 0.216 46.989 1.00 26.93 213 VAL A C 1
ATOM 1622 O O . VAL A 1 225 ? 28.286 -0.691 46.266 1.00 26.53 213 VAL A O 1
ATOM 1626 N N . ILE A 1 226 ? 28.167 0.274 48.304 1.00 26.02 214 ILE A N 1
ATOM 1627 C CA . ILE A 1 226 ? 28.853 -0.785 49.038 1.00 27.33 214 ILE A CA 1
ATOM 1628 C C . ILE A 1 226 ? 27.855 -1.321 50.062 1.00 26.78 214 ILE A C 1
ATOM 1629 O O . ILE A 1 226 ? 27.308 -0.563 50.868 1.00 26.93 214 ILE A O 1
ATOM 1634 N N . ALA A 1 227 ? 27.592 -2.601 49.978 1.00 27.73 215 ALA A N 1
ATOM 1635 C CA . ALA A 1 227 ? 26.688 -3.316 50.888 1.00 29.04 215 ALA A CA 1
ATOM 1636 C C . ALA A 1 227 ? 27.026 -4.806 50.907 1.00 29.78 215 ALA A C 1
ATOM 1637 O O . ALA A 1 227 ? 27.923 -5.266 50.192 1.00 30.17 215 ALA A O 1
ATOM 1639 N N . GLY A 1 228 ? 26.287 -5.560 51.712 1.00 30.36 216 GLY A N 1
ATOM 1640 C CA . GLY A 1 228 ? 26.474 -6.990 51.858 1.00 30.04 216 GLY A CA 1
ATOM 1641 C C . GLY A 1 228 ? 25.514 -7.932 51.150 1.00 30.87 216 GLY A C 1
ATOM 1642 O O . GLY A 1 228 ? 25.768 -9.110 51.121 1.00 31.38 216 GLY A O 1
ATOM 1643 N N . SER A 1 229 ? 24.399 -7.436 50.616 1.00 31.03 217 SER A N 1
ATOM 1644 C CA . SER A 1 229 ? 23.357 -8.284 50.074 1.00 32.58 217 SER A CA 1
ATOM 1645 C C . SER A 1 229 ? 23.375 -8.217 48.550 1.00 31.65 217 SER A C 1
ATOM 1646 O O . SER A 1 229 ? 23.137 -7.142 47.994 1.00 30.69 217 SER A O 1
ATOM 1649 N N . PRO A 1 230 ? 23.614 -9.317 47.860 1.00 31.75 218 PRO A N 1
ATOM 1650 C CA . PRO A 1 230 ? 23.532 -9.290 46.405 1.00 31.75 218 PRO A CA 1
ATOM 1651 C C . PRO A 1 230 ? 22.209 -8.803 45.811 1.00 31.38 218 PRO A C 1
ATOM 1652 O O . PRO A 1 230 ? 22.224 -8.126 44.794 1.00 30.08 218 PRO A O 1
ATOM 1656 N N . ASN A 1 231 ? 21.077 -9.232 46.380 1.00 31.71 219 ASN A N 1
ATOM 1657 C CA . ASN A 1 231 ? 19.761 -8.791 45.911 1.00 31.56 219 ASN A CA 1
ATOM 1658 C C . ASN A 1 231 ? 19.632 -7.275 45.960 1.00 29.91 219 ASN A C 1
ATOM 1659 O O . ASN A 1 231 ? 19.125 -6.637 45.036 1.00 29.16 219 ASN A O 1
ATOM 1664 N N . ARG A 1 232 ? 20.106 -6.671 47.021 1.00 28.18 220 ARG A N 1
ATOM 1665 C CA . ARG A 1 232 ? 19.955 -5.257 47.148 1.00 28.59 220 ARG A CA 1
ATOM 1666 C C . ARG A 1 232 ? 20.917 -4.494 46.301 1.00 27.87 220 ARG A C 1
ATOM 1667 O O . ARG A 1 232 ? 20.634 -3.363 45.899 1.00 26.52 220 ARG A O 1
ATOM 1675 N N . LEU A 1 233 ? 22.065 -5.117 46.033 1.00 28.71 221 LEU A N 1
ATOM 1676 C CA . LEU A 1 233 ? 23.071 -4.509 45.166 1.00 28.76 221 LEU A CA 1
ATOM 1677 C C . LEU A 1 233 ? 22.590 -4.557 43.731 1.00 27.13 221 LEU A C 1
ATOM 1678 O O . LEU A 1 233 ? 22.773 -3.617 43.020 1.00 27.31 221 LEU A O 1
ATOM 1683 N N . LYS A 1 234 ? 21.940 -5.640 43.345 1.00 27.42 222 LYS A N 1
ATOM 1684 C CA . LYS A 1 234 ? 21.298 -5.736 42.032 1.00 27.90 222 LYS A CA 1
ATOM 1685 C C . LYS A 1 234 ? 20.229 -4.643 41.892 1.00 28.08 222 LYS A C 1
ATOM 1686 O O . LYS A 1 234 ? 20.194 -3.937 40.916 1.00 26.45 222 LYS A O 1
ATOM 1690 N N . LEU A 1 235 ? 19.434 -4.433 42.935 1.00 28.64 223 LEU A N 1
ATOM 1691 C CA . LEU A 1 235 ? 18.438 -3.386 42.909 1.00 29.34 223 LEU A CA 1
ATOM 1692 C C . LEU A 1 235 ? 19.106 -2.019 42.754 1.00 29.12 223 LEU A C 1
ATOM 1693 O O . LEU A 1 235 ? 18.669 -1.234 41.947 1.00 28.06 223 LEU A O 1
ATOM 1698 N N . ALA A 1 236 ? 20.201 -1.766 43.470 1.00 28.48 224 ALA A N 1
ATOM 1699 C CA . ALA A 1 236 ? 20.896 -0.497 43.375 1.00 27.69 224 ALA A CA 1
ATOM 1700 C C . ALA A 1 236 ? 21.347 -0.238 41.951 1.00 28.29 224 ALA A C 1
ATOM 1701 O O . ALA A 1 236 ? 21.180 0.870 41.473 1.00 27.40 224 ALA A O 1
ATOM 1703 N N . GLU A 1 237 ? 21.882 -1.256 41.277 1.00 27.33 225 GLU A N 1
ATOM 1704 C CA . GLU A 1 237 ? 22.207 -1.145 39.841 1.00 28.67 225 GLU A CA 1
ATOM 1705 C C . GLU A 1 237 ? 21.001 -0.852 38.959 1.00 28.72 225 GLU A C 1
ATOM 1706 O O . GLU A 1 237 ? 21.066 -0.019 38.043 1.00 28.65 225 GLU A O 1
ATOM 1712 N N . GLU A 1 238 ? 19.910 -1.555 39.203 1.00 29.93 226 GLU A N 1
ATOM 1713 C CA . GLU A 1 238 ? 18.682 -1.311 38.458 1.00 30.73 226 GLU A CA 1
ATOM 1714 C C . GLU A 1 238 ? 18.123 0.108 38.598 1.00 30.42 226 GLU A C 1
ATOM 1715 O O . GLU A 1 238 ? 17.432 0.578 37.683 1.00 30.58 226 GLU A O 1
ATOM 1721 N N . ILE A 1 239 ? 18.408 0.805 39.692 1.00 29.96 227 ILE A N 1
ATOM 1722 C CA . ILE A 1 239 ? 17.841 2.173 39.877 1.00 29.56 227 ILE A CA 1
ATOM 1723 C C . ILE A 1 239 ? 18.889 3.272 39.669 1.00 30.15 227 ILE A C 1
ATOM 1724 O O . ILE A 1 239 ? 18.618 4.463 39.930 1.00 30.63 227 ILE A O 1
ATOM 1729 N N . GLY A 1 240 ? 20.095 2.882 39.268 1.00 29.82 228 GLY A N 1
ATOM 1730 C CA . GLY A 1 240 ? 21.044 3.806 38.649 1.00 30.67 228 GLY A CA 1
ATOM 1731 C C . GLY A 1 240 ? 22.484 3.780 39.134 1.00 30.39 228 GLY A C 1
ATOM 1732 O O . GLY A 1 240 ? 23.260 4.593 38.686 1.00 30.89 228 GLY A O 1
ATOM 1733 N N . ALA A 1 241 ? 22.837 2.905 40.085 1.00 30.27 229 ALA A N 1
ATOM 1734 C CA . ALA A 1 241 ? 24.241 2.780 40.505 1.00 29.28 229 ALA A CA 1
ATOM 1735 C C . ALA A 1 241 ? 25.127 2.343 39.326 1.00 29.57 229 ALA A C 1
ATOM 1736 O O . ALA A 1 241 ? 24.774 1.409 38.568 1.00 28.37 229 ALA A O 1
ATOM 1738 N N . ASP A 1 242 ? 26.301 2.961 39.191 1.00 28.88 230 ASP A N 1
ATOM 1739 C CA . ASP A 1 242 ? 27.275 2.570 38.160 1.00 29.66 230 ASP A CA 1
ATOM 1740 C C . ASP A 1 242 ? 28.104 1.345 38.569 1.00 29.32 230 ASP A C 1
ATOM 1741 O O . ASP A 1 242 ? 28.609 0.635 37.725 1.00 28.41 230 ASP A O 1
ATOM 1746 N N . LEU A 1 243 ? 28.306 1.173 39.870 1.00 28.07 231 LEU A N 1
ATOM 1747 C CA . LEU A 1 243 ? 29.114 0.078 40.397 1.00 27.65 231 LEU A CA 1
ATOM 1748 C C . LEU A 1 243 ? 28.590 -0.274 41.734 1.00 27.13 231 LEU A C 1
ATOM 1749 O O . LEU A 1 243 ? 28.172 0.614 42.502 1.00 28.59 231 LEU A O 1
ATOM 1754 N N . THR A 1 244 ? 28.571 -1.556 42.016 1.00 26.68 232 THR A N 1
ATOM 1755 C CA . THR A 1 244 ? 28.326 -2.073 43.393 1.00 26.45 232 THR A CA 1
ATOM 1756 C C . THR A 1 244 ? 29.503 -2.898 43.852 1.00 26.10 232 THR A C 1
ATOM 1757 O O . THR A 1 244 ? 30.191 -3.497 43.055 1.00 23.36 232 THR A O 1
ATOM 1761 N N . LEU A 1 245 ? 29.772 -2.851 45.145 1.00 25.95 233 LEU A N 1
ATOM 1762 C CA . LEU A 1 245 ? 30.794 -3.674 45.745 1.00 25.55 233 LEU A CA 1
ATOM 1763 C C . LEU A 1 245 ? 30.234 -4.377 46.968 1.00 26.90 233 LEU A C 1
ATOM 1764 O O . LEU A 1 245 ? 29.769 -3.729 47.935 1.00 26.31 233 LEU A O 1
ATOM 1769 N N . ASN A 1 246 ? 30.266 -5.703 46.916 1.00 26.69 234 ASN A N 1
ATOM 1770 C CA . ASN A 1 246 ? 29.837 -6.528 48.007 1.00 27.75 234 ASN A CA 1
ATOM 1771 C C . ASN A 1 246 ? 30.916 -6.667 49.088 1.00 28.90 234 ASN A C 1
ATOM 1772 O O . ASN A 1 246 ? 31.945 -7.349 48.890 1.00 27.97 234 ASN A O 1
ATOM 1777 N N . ARG A 1 247 ? 30.685 -6.037 50.238 1.00 29.56 235 ARG A N 1
ATOM 1778 C CA . ARG A 1 247 ? 31.699 -6.023 51.300 1.00 33.03 235 ARG A CA 1
ATOM 1779 C C . ARG A 1 247 ? 31.915 -7.357 51.977 1.00 31.76 235 ARG A C 1
ATOM 1780 O O . ARG A 1 247 ? 32.957 -7.586 52.559 1.00 32.99 235 ARG A O 1
ATOM 1788 N N . ARG A 1 248 ? 30.991 -8.303 51.820 1.00 31.06 236 ARG A N 1
ATOM 1789 C CA . ARG A 1 248 ? 31.236 -9.641 52.292 1.00 31.11 236 ARG A CA 1
ATOM 1790 C C . ARG A 1 248 ? 32.119 -10.437 51.319 1.00 30.09 236 ARG A C 1
ATOM 1791 O O . ARG A 1 248 ? 32.622 -11.504 51.693 1.00 30.48 236 ARG A O 1
ATOM 1795 N N . GLU A 1 249 ? 32.344 -9.945 50.089 1.00 28.62 237 GLU A N 1
ATOM 1796 C CA . GLU A 1 249 ? 33.026 -10.778 49.084 1.00 28.97 237 GLU A CA 1
ATOM 1797 C C . GLU A 1 249 ? 34.295 -10.148 48.507 1.00 27.60 237 GLU A C 1
ATOM 1798 O O . GLU A 1 249 ? 34.872 -10.687 47.560 1.00 25.78 237 GLU A O 1
ATOM 1804 N N . THR A 1 250 ? 34.679 -9.024 49.082 1.00 27.08 238 THR A N 1
ATOM 1805 C CA . THR A 1 250 ? 35.855 -8.258 48.713 1.00 28.76 238 THR A CA 1
ATOM 1806 C C . THR A 1 250 ? 36.575 -7.833 49.999 1.00 29.25 238 THR A C 1
ATOM 1807 O O . THR A 1 250 ? 35.948 -7.753 51.056 1.00 29.07 238 THR A O 1
ATOM 1811 N N . SER A 1 251 ? 37.863 -7.508 49.901 1.00 28.95 239 SER A N 1
ATOM 1812 C CA . SER A 1 251 ? 38.552 -6.844 51.001 1.00 28.88 239 SER A CA 1
ATOM 1813 C C . SER A 1 251 ? 38.358 -5.330 50.951 1.00 29.27 239 SER A C 1
ATOM 1814 O O . SER A 1 251 ? 38.033 -4.739 49.918 1.00 29.52 239 SER A O 1
ATOM 1817 N N . VAL A 1 252 ? 38.560 -4.690 52.097 1.00 30.05 240 VAL A N 1
ATOM 1818 C CA . VAL A 1 252 ? 38.560 -3.253 52.189 1.00 30.93 240 VAL A CA 1
ATOM 1819 C C . VAL A 1 252 ? 39.562 -2.681 51.158 1.00 29.62 240 VAL A C 1
ATOM 1820 O O . VAL A 1 252 ? 39.283 -1.680 50.496 1.00 27.28 240 VAL A O 1
ATOM 1824 N N . GLU A 1 253 ? 40.712 -3.340 51.017 1.00 29.41 241 GLU A N 1
ATOM 1825 C CA . GLU A 1 253 ? 41.752 -2.853 50.101 1.00 30.41 241 GLU A CA 1
ATOM 1826 C C . GLU A 1 253 ? 41.278 -2.872 48.629 1.00 29.85 241 GLU A C 1
ATOM 1827 O O . GLU A 1 253 ? 41.517 -1.891 47.893 1.00 27.57 241 GLU A O 1
ATOM 1833 N N . GLU A 1 254 ? 40.630 -3.993 48.222 1.00 28.36 242 GLU A N 1
ATOM 1834 C CA . GLU A 1 254 ? 40.007 -4.106 46.884 1.00 28.32 242 GLU A CA 1
ATOM 1835 C C . GLU A 1 254 ? 38.984 -3.032 46.610 1.00 28.01 242 GLU A C 1
ATOM 1836 O O . GLU A 1 254 ? 38.942 -2.479 45.517 1.00 26.30 242 GLU A O 1
ATOM 1842 N N . ARG A 1 255 ? 38.148 -2.712 47.609 1.00 27.59 243 ARG A N 1
ATOM 1843 C CA . ARG A 1 255 ? 37.129 -1.705 47.392 1.00 28.06 243 ARG A CA 1
ATOM 1844 C C . ARG A 1 255 ? 37.760 -0.312 47.267 1.00 28.99 243 ARG A C 1
ATOM 1845 O O . ARG A 1 255 ? 37.301 0.532 46.505 1.00 28.72 243 ARG A O 1
ATOM 1853 N N . ARG A 1 256 ? 38.809 -0.074 48.028 1.00 29.08 244 ARG A N 1
ATOM 1854 C CA . ARG A 1 256 ? 39.471 1.198 47.951 1.00 31.29 244 ARG A CA 1
ATOM 1855 C C . ARG A 1 256 ? 40.149 1.378 46.589 1.00 30.87 244 ARG A C 1
ATOM 1856 O O . ARG A 1 256 ? 40.040 2.445 45.974 1.00 31.18 244 ARG A O 1
ATOM 1864 N N . LYS A 1 257 ? 40.790 0.319 46.110 1.00 29.88 245 LYS A N 1
ATOM 1865 C CA . LYS A 1 257 ? 41.376 0.326 44.769 1.00 30.11 245 LYS A CA 1
ATOM 1866 C C . LYS A 1 257 ? 40.338 0.628 43.686 1.00 29.34 245 LYS A C 1
ATOM 1867 O O . LYS A 1 257 ? 40.605 1.434 42.808 1.00 28.31 245 LYS A O 1
ATOM 1870 N N . ALA A 1 258 ? 39.167 -0.001 43.774 1.00 28.36 246 ALA A N 1
ATOM 1871 C CA . ALA A 1 258 ? 38.105 0.234 42.837 1.00 28.00 246 ALA A CA 1
ATOM 1872 C C . ALA A 1 258 ? 37.696 1.695 42.820 1.00 28.77 246 ALA A C 1
ATOM 1873 O O . ALA A 1 258 ? 37.510 2.268 41.753 1.00 28.89 246 ALA A O 1
ATOM 1875 N N . ILE A 1 259 ? 37.529 2.295 43.985 1.00 29.84 247 ILE A N 1
ATOM 1876 C CA . ILE A 1 259 ? 37.148 3.690 44.047 1.00 30.41 247 ILE A CA 1
ATOM 1877 C C . ILE A 1 259 ? 38.294 4.575 43.587 1.00 31.00 247 ILE A C 1
ATOM 1878 O O . ILE A 1 259 ? 38.076 5.540 42.894 1.00 30.58 247 ILE A O 1
ATOM 1883 N N . MET A 1 260 ? 39.519 4.267 43.998 1.00 32.48 248 MET A N 1
ATOM 1884 C CA . MET A 1 260 ? 40.672 5.047 43.546 1.00 33.44 248 MET A CA 1
ATOM 1885 C C . MET A 1 260 ? 40.807 5.017 42.001 1.00 33.51 248 MET A C 1
ATOM 1886 O O . MET A 1 260 ? 41.080 6.039 41.394 1.00 33.72 248 MET A O 1
ATOM 1891 N N . ASP A 1 261 ? 40.549 3.884 41.363 1.00 33.01 249 ASP A N 1
ATOM 1892 C CA . ASP A 1 261 ? 40.653 3.778 39.905 1.00 34.47 249 ASP A CA 1
ATOM 1893 C C . ASP A 1 261 ? 39.651 4.707 39.166 1.00 34.73 249 ASP A C 1
ATOM 1894 O O . ASP A 1 261 ? 39.999 5.388 38.200 1.00 36.98 249 ASP A O 1
ATOM 1899 N N . ILE A 1 262 ? 38.425 4.721 39.632 1.00 33.23 250 ILE A N 1
ATOM 1900 C CA . ILE A 1 262 ? 37.395 5.553 39.076 1.00 33.38 250 ILE A CA 1
ATOM 1901 C C . ILE A 1 262 ? 37.635 7.043 39.295 1.00 32.97 250 ILE A C 1
ATOM 1902 O O . ILE A 1 262 ? 37.046 7.808 38.581 1.00 32.71 250 ILE A O 1
ATOM 1907 N N . THR A 1 263 ? 38.427 7.442 40.313 1.00 31.28 251 THR A N 1
ATOM 1908 C CA . THR A 1 263 ? 38.586 8.851 40.714 1.00 30.31 251 THR A CA 1
ATOM 1909 C C . THR A 1 263 ? 40.014 9.301 40.528 1.00 29.65 251 THR A C 1
ATOM 1910 O O . THR A 1 263 ? 40.502 10.190 41.225 1.00 29.90 251 THR A O 1
ATOM 1914 N N . HIS A 1 264 ? 40.701 8.629 39.627 1.00 28.73 252 HIS A N 1
ATOM 1915 C CA . HIS A 1 264 ? 42.055 8.954 39.286 1.00 29.59 252 HIS A CA 1
ATOM 1916 C C . HIS A 1 264 ? 42.938 9.047 40.500 1.00 29.42 252 HIS A C 1
ATOM 1917 O O . HIS A 1 264 ? 43.809 9.920 40.576 1.00 30.27 252 HIS A O 1
ATOM 1924 N N . GLY A 1 265 ? 42.727 8.136 41.448 1.00 28.74 253 GLY A N 1
ATOM 1925 C CA . GLY A 1 265 ? 43.617 8.019 42.556 1.00 28.39 253 GLY A CA 1
ATOM 1926 C C . GLY A 1 265 ? 43.268 8.985 43.675 1.00 28.67 253 GLY A C 1
ATOM 1927 O O . GLY A 1 265 ? 43.992 9.032 44.673 1.00 29.04 253 GLY A O 1
ATOM 1928 N N . ARG A 1 266 ? 42.180 9.749 43.551 1.00 26.71 254 ARG A N 1
ATOM 1929 C CA . ARG A 1 266 ? 41.834 10.745 44.590 1.00 27.92 254 ARG A CA 1
ATOM 1930 C C . ARG A 1 266 ? 41.022 10.204 45.791 1.00 28.23 254 ARG A C 1
ATOM 1931 O O . ARG A 1 266 ? 41.279 10.591 46.921 1.00 28.78 254 ARG A O 1
ATOM 1939 N N . GLY A 1 267 ? 39.999 9.385 45.520 1.00 28.26 255 GLY A N 1
ATOM 1940 C CA . GLY A 1 267 ? 38.984 9.051 46.506 1.00 27.94 255 GLY A CA 1
ATOM 1941 C C . GLY A 1 267 ? 37.650 9.690 46.116 1.00 28.44 255 GLY A C 1
ATOM 1942 O O . GLY A 1 267 ? 37.570 10.558 45.214 1.00 27.56 255 GLY A O 1
ATOM 1943 N N . ALA A 1 268 ? 36.592 9.225 46.762 1.00 28.27 256 ALA A N 1
ATOM 1944 C CA . ALA A 1 268 ? 35.239 9.789 46.627 1.00 28.66 256 ALA A CA 1
ATOM 1945 C C . ALA A 1 268 ? 35.126 11.257 47.030 1.00 28.76 256 ALA A C 1
ATOM 1946 O O . ALA A 1 268 ? 35.706 11.679 48.018 1.00 27.76 256 ALA A O 1
ATOM 1948 N N . ASP A 1 269 ? 34.313 12.016 46.287 1.00 27.96 257 ASP A N 1
ATOM 1949 C CA . ASP A 1 269 ? 34.031 13.424 46.581 1.00 27.64 257 ASP A CA 1
ATOM 1950 C C . ASP A 1 269 ? 33.001 13.527 47.725 1.00 28.45 257 ASP A C 1
ATOM 1951 O O . ASP A 1 269 ? 33.071 14.422 48.585 1.00 27.33 257 ASP A O 1
ATOM 1956 N N . PHE A 1 270 ? 32.079 12.548 47.757 1.00 28.42 258 PHE A N 1
ATOM 1957 C CA . PHE A 1 270 ? 30.931 12.568 48.638 1.00 28.63 258 PHE A CA 1
ATOM 1958 C C . PHE A 1 270 ? 30.568 11.131 49.010 1.00 29.08 258 PHE A C 1
ATOM 1959 O O . PHE A 1 270 ? 30.439 10.278 48.158 1.00 28.43 258 PHE A O 1
ATOM 1967 N N . ILE A 1 271 ? 30.476 10.882 50.300 1.00 28.26 259 ILE A N 1
ATOM 1968 C CA . ILE A 1 271 ? 30.024 9.602 50.818 1.00 29.01 259 ILE A CA 1
ATOM 1969 C C . ILE A 1 271 ? 28.780 9.758 51.677 1.00 28.81 259 ILE A C 1
ATOM 1970 O O . ILE A 1 271 ? 28.710 10.661 52.498 1.00 27.69 259 ILE A O 1
ATOM 1975 N N . LEU A 1 272 ? 27.857 8.791 51.562 1.00 29.70 260 LEU A N 1
ATOM 1976 C CA . LEU A 1 272 ? 26.695 8.707 52.437 1.00 29.13 260 LEU A CA 1
ATOM 1977 C C . LEU A 1 272 ? 26.791 7.437 53.265 1.00 28.74 260 LEU A C 1
ATOM 1978 O O . LEU A 1 272 ? 26.849 6.330 52.698 1.00 26.69 260 LEU A O 1
ATOM 1983 N N . GLU A 1 273 ? 26.843 7.587 54.594 1.00 27.92 261 GLU A N 1
ATOM 1984 C CA . GLU A 1 273 ? 26.718 6.456 55.485 1.00 27.36 261 GLU A CA 1
ATOM 1985 C C . GLU A 1 273 ? 25.218 6.184 55.613 1.00 27.44 261 GLU A C 1
ATOM 1986 O O . GLU A 1 273 ? 24.496 7.033 56.151 1.00 27.62 261 GLU A O 1
ATOM 1992 N N . ALA A 1 274 ? 24.783 5.006 55.161 1.00 26.22 262 ALA A N 1
ATOM 1993 C CA . ALA A 1 274 ? 23.388 4.602 55.219 1.00 26.28 262 ALA A CA 1
ATOM 1994 C C . ALA A 1 274 ? 23.293 3.147 55.686 1.00 27.44 262 ALA A C 1
ATOM 1995 O O . ALA A 1 274 ? 22.392 2.368 55.276 1.00 26.75 262 ALA A O 1
ATOM 1997 N N . THR A 1 275 ? 24.228 2.749 56.553 1.00 28.24 263 THR A N 1
ATOM 1998 C CA . THR A 1 275 ? 24.255 1.352 57.035 1.00 28.71 263 THR A CA 1
ATOM 1999 C C . THR A 1 275 ? 23.583 1.168 58.364 1.00 28.56 263 THR A C 1
ATOM 2000 O O . THR A 1 275 ? 23.140 0.069 58.664 1.00 28.03 263 THR A O 1
ATOM 2004 N N . GLY A 1 276 ? 23.601 2.191 59.220 1.00 28.55 264 GLY A N 1
ATOM 2005 C CA . GLY A 1 276 ? 23.181 1.998 60.615 1.00 29.13 264 GLY A CA 1
ATOM 2006 C C . GLY A 1 276 ? 24.252 1.484 61.569 1.00 28.42 264 GLY A C 1
ATOM 2007 O O . GLY A 1 276 ? 24.004 1.270 62.759 1.00 30.33 264 GLY A O 1
ATOM 2008 N N . ASP A 1 277 ? 25.450 1.271 61.062 1.00 29.41 265 ASP A N 1
ATOM 2009 C CA . ASP A 1 277 ? 26.542 0.760 61.854 1.00 28.37 265 ASP A CA 1
ATOM 2010 C C . ASP A 1 277 ? 27.664 1.793 61.917 1.00 27.93 265 ASP A C 1
ATOM 2011 O O . ASP A 1 277 ? 28.204 2.198 60.901 1.00 29.01 265 ASP A O 1
ATOM 2016 N N . SER A 1 278 ? 28.017 2.203 63.125 1.00 27.95 266 SER A N 1
ATOM 2017 C CA . SER A 1 278 ? 29.038 3.227 63.340 1.00 28.20 266 SER A CA 1
ATOM 2018 C C . SER A 1 278 ? 30.377 2.811 62.698 1.00 27.69 266 SER A C 1
ATOM 2019 O O . SER A 1 278 ? 31.130 3.659 62.256 1.00 28.45 266 SER A O 1
ATOM 2022 N N . ARG A 1 279 ? 30.642 1.500 62.623 1.00 27.18 267 ARG A N 1
ATOM 2023 C CA . ARG A 1 279 ? 31.886 0.994 62.090 1.00 26.89 267 ARG A CA 1
ATOM 2024 C C . ARG A 1 279 ? 32.059 1.303 60.608 1.00 27.45 267 ARG A C 1
ATOM 2025 O O . ARG A 1 279 ? 33.168 1.206 60.116 1.00 28.99 267 ARG A O 1
ATOM 2033 N N . ALA A 1 280 ? 30.988 1.648 59.911 1.00 27.46 268 ALA A N 1
ATOM 2034 C CA . ALA A 1 280 ? 31.091 2.074 58.506 1.00 28.04 268 ALA A CA 1
ATOM 2035 C C . ALA A 1 280 ? 32.090 3.224 58.309 1.00 28.09 268 ALA A C 1
ATOM 2036 O O . ALA A 1 280 ? 32.676 3.337 57.262 1.00 27.98 268 ALA A O 1
ATOM 2038 N N . LEU A 1 281 ? 32.228 4.119 59.300 1.00 29.47 269 LEU A N 1
ATOM 2039 C CA . LEU A 1 281 ? 33.132 5.250 59.176 1.00 30.57 269 LEU A CA 1
ATOM 2040 C C . LEU A 1 281 ? 34.565 4.795 59.049 1.00 30.61 269 LEU A C 1
ATOM 2041 O O . LEU A 1 281 ? 35.391 5.532 58.516 1.00 32.19 269 LEU A O 1
ATOM 2046 N N . LEU A 1 282 ? 34.887 3.626 59.585 1.00 31.60 270 LEU A N 1
ATOM 2047 C CA . LEU A 1 282 ? 36.257 3.124 59.491 1.00 33.10 270 LEU A CA 1
ATOM 2048 C C . LEU A 1 282 ? 36.648 2.877 58.030 1.00 33.55 270 LEU A C 1
ATOM 2049 O O . LEU A 1 282 ? 37.762 3.204 57.634 1.00 36.23 270 LEU A O 1
ATOM 2054 N N . GLU A 1 283 ? 35.744 2.326 57.236 1.00 32.89 271 GLU A N 1
ATOM 2055 C CA . GLU A 1 283 ? 36.014 2.182 55.782 1.00 33.48 271 GLU A CA 1
ATOM 2056 C C . GLU A 1 283 ? 35.790 3.464 54.953 1.00 31.57 271 GLU A C 1
ATOM 2057 O O . GLU A 1 283 ? 36.634 3.855 54.158 1.00 30.67 271 GLU A O 1
ATOM 2063 N N . GLY A 1 284 ? 34.678 4.132 55.165 1.00 31.38 272 GLY A N 1
ATOM 2064 C CA . GLY A 1 284 ? 34.368 5.338 54.439 1.00 31.32 272 GLY A CA 1
ATOM 2065 C C . GLY A 1 284 ? 35.458 6.390 54.515 1.00 31.84 272 GLY A C 1
ATOM 2066 O O . GLY A 1 284 ? 35.770 7.024 53.509 1.00 31.18 272 GLY A O 1
ATOM 2067 N N . SER A 1 285 ? 36.033 6.573 55.705 1.00 31.57 273 SER A N 1
ATOM 2068 C CA . SER A 1 285 ? 37.068 7.601 55.931 1.00 32.10 273 SER A CA 1
ATOM 2069 C C . SER A 1 285 ? 38.253 7.353 55.028 1.00 32.96 273 SER A C 1
ATOM 2070 O O . SER A 1 285 ? 38.834 8.281 54.467 1.00 33.80 273 SER A O 1
ATOM 2073 N N . GLU A 1 286 ? 38.577 6.087 54.810 1.00 32.34 274 GLU A N 1
ATOM 2074 C CA . GLU A 1 286 ? 39.690 5.738 53.940 1.00 33.12 274 GLU A CA 1
ATOM 2075 C C . GLU A 1 286 ? 39.373 5.843 52.450 1.00 32.39 274 GLU A C 1
ATOM 2076 O O . GLU A 1 286 ? 40.281 5.788 51.646 1.00 33.58 274 GLU A O 1
ATOM 2082 N N . LEU A 1 287 ? 38.098 5.920 52.081 1.00 30.37 275 LEU A N 1
ATOM 2083 C CA . LEU A 1 287 ? 37.691 6.091 50.696 1.00 29.56 275 LEU A CA 1
ATOM 2084 C C . LEU A 1 287 ? 37.545 7.554 50.275 1.00 29.09 275 LEU A C 1
ATOM 2085 O O . LEU A 1 287 ? 37.393 7.838 49.059 1.00 27.89 275 LEU A O 1
ATOM 2090 N N . LEU A 1 288 ? 37.485 8.447 51.257 1.00 28.60 276 LEU A N 1
ATOM 2091 C CA . LEU A 1 288 ? 37.192 9.858 51.030 1.00 29.87 276 LEU A CA 1
ATOM 2092 C C . LEU A 1 288 ? 38.446 10.595 50.482 1.00 29.73 276 LEU A C 1
ATOM 2093 O O . LEU A 1 288 ? 39.570 10.412 51.011 1.00 27.42 276 LEU A O 1
ATOM 2098 N N . ARG A 1 289 ? 38.277 11.412 49.430 1.00 28.08 277 ARG A N 1
ATOM 2099 C CA . ARG A 1 289 ? 39.390 12.213 48.992 1.00 27.34 277 ARG A CA 1
ATOM 2100 C C . ARG A 1 289 ? 39.697 13.308 49.989 1.00 26.49 277 ARG A C 1
ATOM 2101 O O . ARG A 1 289 ? 38.879 13.665 50.871 1.00 24.57 277 ARG A O 1
ATOM 2109 N N . ARG A 1 290 ? 40.908 13.781 49.874 1.00 26.25 278 ARG A N 1
ATOM 2110 C CA . ARG A 1 290 ? 41.306 15.026 50.533 1.00 27.41 278 ARG A CA 1
ATOM 2111 C C . ARG A 1 290 ? 40.337 16.111 50.075 1.00 26.51 278 ARG A C 1
ATOM 2112 O O . ARG A 1 290 ? 40.171 16.292 48.889 1.00 27.44 278 ARG A O 1
ATOM 2120 N N . GLY A 1 291 ? 39.721 16.789 51.023 1.00 26.81 279 GLY A N 1
ATOM 2121 C CA . GLY A 1 291 ? 38.692 17.829 50.776 1.00 27.26 279 GLY A CA 1
ATOM 2122 C C . GLY A 1 291 ? 37.284 17.273 50.643 1.00 28.22 279 GLY A C 1
ATOM 2123 O O . GLY A 1 291 ? 36.342 18.033 50.432 1.00 28.54 279 GLY A O 1
ATOM 2124 N N . GLY A 1 292 ? 37.148 15.950 50.768 1.00 27.53 280 GLY A N 1
ATOM 2125 C CA . GLY A 1 292 ? 35.887 15.245 50.636 1.00 29.08 280 GLY A CA 1
ATOM 2126 C C . GLY A 1 292 ? 34.830 15.520 51.707 1.00 28.02 280 GLY A C 1
ATOM 2127 O O . GLY A 1 292 ? 35.137 16.071 52.804 1.00 26.98 280 GLY A O 1
ATOM 2128 N N . PHE A 1 293 ? 33.589 15.131 51.396 1.00 27.78 281 PHE A N 1
ATOM 2129 C CA . PHE A 1 293 ? 32.424 15.358 52.261 1.00 28.17 281 PHE A CA 1
ATOM 2130 C C . PHE A 1 293 ? 31.699 14.071 52.618 1.00 28.72 281 PHE A C 1
ATOM 2131 O O . PHE A 1 293 ? 31.341 13.272 51.780 1.00 29.19 281 PHE A O 1
ATOM 2139 N N . TYR A 1 294 ? 31.528 13.816 53.903 1.00 27.64 282 TYR A N 1
ATOM 2140 C CA . TYR A 1 294 ? 30.950 12.574 54.356 1.00 26.68 282 TYR A CA 1
ATOM 2141 C C . TYR A 1 294 ? 29.690 12.890 55.175 1.00 28.00 282 TYR A C 1
ATOM 2142 O O . TYR A 1 294 ? 29.806 13.375 56.276 1.00 27.90 282 TYR A O 1
ATOM 2151 N N . SER A 1 295 ? 28.502 12.612 54.633 1.00 27.93 283 SER A N 1
ATOM 2152 C CA . SER A 1 295 ? 27.242 12.774 55.321 1.00 27.69 283 SER A CA 1
ATOM 2153 C C . SER A 1 295 ? 26.944 11.471 56.005 1.00 28.40 283 SER A C 1
ATOM 2154 O O . SER A 1 295 ? 26.867 10.433 55.354 1.00 28.32 283 SER A O 1
ATOM 2157 N N . VAL A 1 296 ? 26.741 11.546 57.313 1.00 26.84 284 VAL A N 1
ATOM 2158 C CA . VAL A 1 296 ? 26.470 10.389 58.129 1.00 28.21 284 VAL A CA 1
ATOM 2159 C C . VAL A 1 296 ? 25.010 10.431 58.565 1.00 28.41 284 VAL A C 1
ATOM 2160 O O . VAL A 1 296 ? 24.618 11.232 59.410 1.00 29.25 284 VAL A O 1
ATOM 2164 N N . ALA A 1 297 ? 24.213 9.531 58.004 1.00 28.43 285 ALA A N 1
ATOM 2165 C CA . ALA A 1 297 ? 22.742 9.581 58.173 1.00 28.99 285 ALA A CA 1
ATOM 2166 C C . ALA A 1 297 ? 22.110 8.266 58.618 1.00 30.16 285 ALA A C 1
ATOM 2167 O O . ALA A 1 297 ? 20.953 8.267 58.946 1.00 30.97 285 ALA A O 1
ATOM 2169 N N . GLY A 1 298 ? 22.848 7.155 58.659 1.00 29.48 286 GLY A N 1
ATOM 2170 C CA . GLY A 1 298 ? 22.185 5.843 58.885 1.00 29.77 286 GLY A CA 1
ATOM 2171 C C . GLY A 1 298 ? 22.169 5.428 60.342 1.00 29.88 286 GLY A C 1
ATOM 2172 O O . GLY A 1 298 ? 21.224 4.811 60.806 1.00 30.27 286 GLY A O 1
ATOM 2173 N N . VAL A 1 299 ? 23.253 5.716 61.060 1.00 29.51 287 VAL A N 1
ATOM 2174 C CA . VAL A 1 299 ? 23.337 5.366 62.483 1.00 29.21 287 VAL A CA 1
ATOM 2175 C C . VAL A 1 299 ? 22.175 6.014 63.231 1.00 29.81 287 VAL A C 1
ATOM 2176 O O . VAL A 1 299 ? 22.003 7.253 63.228 1.00 29.45 287 VAL A O 1
ATOM 2180 N N . ALA A 1 300 ? 21.388 5.172 63.863 1.00 29.43 288 ALA A N 1
ATOM 2181 C CA . ALA A 1 300 ? 20.102 5.566 64.435 1.00 30.38 288 ALA A CA 1
ATOM 2182 C C . ALA A 1 300 ? 19.922 5.268 65.938 1.00 30.66 288 ALA A C 1
ATOM 2183 O O . ALA A 1 300 ? 18.885 5.585 66.515 1.00 32.08 288 ALA A O 1
ATOM 2185 N N . VAL A 1 301 ? 20.920 4.679 66.585 1.00 30.38 289 VAL A N 1
ATOM 2186 C CA . VAL A 1 301 ? 20.850 4.422 68.032 1.00 29.56 289 VAL A CA 1
ATOM 2187 C C . VAL A 1 301 ? 22.254 4.532 68.615 1.00 28.97 289 VAL A C 1
ATOM 2188 O O . VAL A 1 301 ? 23.231 4.369 67.882 1.00 27.91 289 VAL A O 1
ATOM 2192 N N . PRO A 1 302 ? 22.357 4.804 69.915 1.00 28.46 290 PRO A N 1
ATOM 2193 C CA . PRO A 1 302 ? 23.645 4.866 70.559 1.00 28.78 290 PRO A CA 1
ATOM 2194 C C . PRO A 1 302 ? 24.362 3.536 70.327 1.00 28.75 290 PRO A C 1
ATOM 2195 O O . PRO A 1 302 ? 23.724 2.495 70.403 1.00 26.20 290 PRO A O 1
ATOM 2199 N N . GLN A 1 303 ? 25.658 3.586 70.036 1.00 27.84 291 GLN A N 1
ATOM 2200 C CA . GLN A 1 303 ? 26.412 2.373 69.740 1.00 28.89 291 GLN A CA 1
ATOM 2201 C C . GLN A 1 303 ? 27.768 2.516 70.409 1.00 29.08 291 GLN A C 1
ATOM 2202 O O . GLN A 1 303 ? 28.162 3.634 70.794 1.00 28.95 291 GLN A O 1
ATOM 2208 N N . ASP A 1 304 ? 28.508 1.424 70.525 1.00 28.16 292 ASP A N 1
ATOM 2209 C CA . ASP A 1 304 ? 29.875 1.556 71.011 1.00 28.92 292 ASP A CA 1
ATOM 2210 C C . ASP A 1 304 ? 30.596 2.589 70.195 1.00 27.86 292 ASP A C 1
ATOM 2211 O O . ASP A 1 304 ? 30.333 2.758 69.005 1.00 28.17 292 ASP A O 1
ATOM 2216 N N . PRO A 1 305 ? 31.484 3.315 70.832 1.00 28.58 293 PRO A N 1
ATOM 2217 C CA . PRO A 1 305 ? 32.338 4.242 70.122 1.00 29.12 293 PRO A CA 1
ATOM 2218 C C . PRO A 1 305 ? 33.268 3.521 69.152 1.00 29.04 293 PRO A C 1
ATOM 2219 O O . PRO A 1 305 ? 33.661 2.383 69.413 1.00 27.47 293 PRO A O 1
ATOM 2223 N N . VAL A 1 306 ? 33.603 4.171 68.052 1.00 28.72 294 VAL A N 1
ATOM 2224 C CA . VAL A 1 306 ? 34.545 3.617 67.073 1.00 30.40 294 VAL A CA 1
ATOM 2225 C C . VAL A 1 306 ? 35.878 4.335 67.193 1.00 30.12 294 VAL A C 1
ATOM 2226 O O . VAL A 1 306 ? 35.915 5.502 67.575 1.00 31.19 294 VAL A O 1
ATOM 2230 N N . PRO A 1 307 ? 36.963 3.633 66.900 1.00 30.08 295 PRO A N 1
ATOM 2231 C CA . PRO A 1 307 ? 38.308 4.209 66.968 1.00 29.24 295 PRO A CA 1
ATOM 2232 C C . PRO A 1 307 ? 38.536 5.152 65.796 1.00 29.59 295 PRO A C 1
ATOM 2233 O O . PRO A 1 307 ? 38.691 4.723 64.658 1.00 29.61 295 PRO A O 1
ATOM 2237 N N . PHE A 1 308 ? 38.476 6.447 66.076 1.00 28.44 296 PHE A N 1
ATOM 2238 C CA . PHE A 1 308 ? 38.574 7.443 65.035 1.00 28.11 296 PHE A CA 1
ATOM 2239 C C . PHE A 1 308 ? 39.956 8.027 64.979 1.00 27.66 296 PHE A C 1
ATOM 2240 O O . PHE A 1 308 ? 40.467 8.489 65.986 1.00 26.24 296 PHE A O 1
ATOM 2248 N N . LYS A 1 309 ? 40.549 8.021 63.773 1.00 27.07 297 LYS A N 1
ATOM 2249 C CA . LYS A 1 309 ? 41.872 8.563 63.555 1.00 27.49 297 LYS A CA 1
ATOM 2250 C C . LYS A 1 309 ? 41.776 10.043 63.154 1.00 27.11 297 LYS A C 1
ATOM 2251 O O . LYS A 1 309 ? 41.567 10.385 61.993 1.00 25.29 297 LYS A O 1
ATOM 2257 N N . VAL A 1 310 ? 41.962 10.909 64.133 1.00 25.89 298 VAL A N 1
ATOM 2258 C CA . VAL A 1 310 ? 41.726 12.324 63.923 1.00 26.73 298 VAL A CA 1
ATOM 2259 C C . VAL A 1 310 ? 42.682 12.950 62.907 1.00 25.99 298 VAL A C 1
ATOM 2260 O O . VAL A 1 310 ? 42.252 13.717 62.072 1.00 25.54 298 VAL A O 1
ATOM 2264 N N . TYR A 1 311 ? 43.976 12.687 63.000 1.00 26.30 299 TYR A N 1
ATOM 2265 C CA . TYR A 1 311 ? 44.898 13.303 62.062 1.00 26.89 299 TYR A CA 1
ATOM 2266 C C . TYR A 1 311 ? 44.659 12.868 60.614 1.00 28.07 299 TYR A C 1
ATOM 2267 O O . TYR A 1 311 ? 44.541 13.710 59.710 1.00 26.31 299 TYR A O 1
ATOM 2276 N N . GLU A 1 312 ? 44.605 11.548 60.431 1.00 27.70 300 GLU A N 1
ATOM 2277 C CA . GLU A 1 312 ? 44.531 10.911 59.130 1.00 28.28 300 GLU A CA 1
ATOM 2278 C C . GLU A 1 312 ? 43.204 11.115 58.472 1.00 28.99 300 GLU A C 1
ATOM 2279 O O . GLU A 1 312 ? 43.145 11.295 57.266 1.00 28.68 300 GLU A O 1
ATOM 2285 N N . TRP A 1 313 ? 42.119 11.073 59.247 1.00 29.48 301 TRP A N 1
ATOM 2286 C CA . TRP A 1 313 ? 40.785 11.156 58.659 1.00 29.74 301 TRP A CA 1
ATOM 2287 C C . TRP A 1 313 ? 40.158 12.519 58.637 1.00 29.45 301 TRP A C 1
ATOM 2288 O O . TRP A 1 313 ? 39.330 12.740 57.783 1.00 28.79 301 TRP A O 1
ATOM 2299 N N . LEU A 1 314 ? 40.512 13.393 59.584 1.00 28.50 302 LEU A N 1
ATOM 2300 C CA . LEU A 1 314 ? 39.993 14.755 59.588 1.00 28.94 302 LEU A CA 1
ATOM 2301 C C . LEU A 1 314 ? 40.988 15.786 59.148 1.00 27.04 302 LEU A C 1
ATOM 2302 O O . LEU A 1 314 ? 40.746 16.428 58.156 1.00 27.81 302 LEU A O 1
ATOM 2307 N N . VAL A 1 315 ? 42.083 15.948 59.883 1.00 26.92 303 VAL A N 1
ATOM 2308 C CA . VAL A 1 315 ? 42.985 17.108 59.672 1.00 27.21 303 VAL A CA 1
ATOM 2309 C C . VAL A 1 315 ? 43.740 17.016 58.337 1.00 28.77 303 VAL A C 1
ATOM 2310 O O . VAL A 1 315 ? 43.634 17.903 57.419 1.00 26.05 303 VAL A O 1
ATOM 2314 N N . LEU A 1 316 ? 44.529 15.951 58.205 1.00 28.88 304 LEU A N 1
ATOM 2315 C CA . LEU A 1 316 ? 45.348 15.799 57.001 1.00 29.94 304 LEU A CA 1
ATOM 2316 C C . LEU A 1 316 ? 44.451 15.718 55.743 1.00 29.71 304 LEU A C 1
ATOM 2317 O O . LEU A 1 316 ? 44.798 16.216 54.632 1.00 27.93 304 LEU A O 1
ATOM 2322 N N . LYS A 1 317 ? 43.307 15.078 55.906 1.00 30.00 305 LYS A N 1
ATOM 2323 C CA . LYS A 1 317 ? 42.317 15.047 54.829 1.00 31.24 305 LYS A CA 1
ATOM 2324 C C . LYS A 1 317 ? 41.555 16.343 54.558 1.00 30.12 305 LYS A C 1
ATOM 2325 O O . LYS A 1 317 ? 40.885 16.436 53.556 1.00 31.68 305 LYS A O 1
ATOM 2331 N N . ASN A 1 318 ? 41.582 17.333 55.454 1.00 29.09 306 ASN A N 1
ATOM 2332 C CA . ASN A 1 318 ? 40.726 18.500 55.336 1.00 28.11 306 ASN A CA 1
ATOM 2333 C C . ASN A 1 318 ? 39.269 18.073 55.011 1.00 29.19 306 ASN A C 1
ATOM 2334 O O . ASN A 1 318 ? 38.588 18.661 54.147 1.00 29.20 306 ASN A O 1
ATOM 2339 N N . ALA A 1 319 ? 38.814 17.034 55.724 1.00 28.20 307 ALA A N 1
ATOM 2340 C CA . ALA A 1 319 ? 37.539 16.381 55.454 1.00 28.65 307 ALA A CA 1
ATOM 2341 C C . ALA A 1 319 ? 36.399 17.025 56.211 1.00 27.92 307 ALA A C 1
ATOM 2342 O O . ALA A 1 319 ? 36.576 17.547 57.285 1.00 27.75 307 ALA A O 1
ATOM 2344 N N . THR A 1 320 ? 35.213 17.031 55.616 1.00 28.12 308 THR A N 1
ATOM 2345 C CA . THR A 1 320 ? 33.996 17.398 56.332 1.00 29.00 308 THR A CA 1
ATOM 2346 C C . THR A 1 320 ? 33.219 16.138 56.650 1.00 28.77 308 THR A C 1
ATOM 2347 O O . THR A 1 320 ? 32.887 15.349 55.734 1.00 28.25 308 THR A O 1
ATOM 2351 N N . PHE A 1 321 ? 32.934 15.922 57.930 1.00 26.92 309 PHE A N 1
ATOM 2352 C CA . PHE A 1 321 ? 31.984 14.886 58.378 1.00 28.38 309 PHE A CA 1
ATOM 2353 C C . PHE A 1 321 ? 30.767 15.611 58.890 1.00 29.15 309 PHE A C 1
ATOM 2354 O O . PHE A 1 321 ? 30.880 16.550 59.735 1.00 29.11 309 PHE A O 1
ATOM 2362 N N . LYS A 1 322 ? 29.616 15.277 58.350 1.00 27.88 310 LYS A N 1
ATOM 2363 C CA . LYS A 1 322 ? 28.408 16.025 58.676 1.00 28.60 310 LYS A CA 1
ATOM 2364 C C . LYS A 1 322 ? 27.332 15.049 59.100 1.00 28.37 310 LYS A C 1
ATOM 2365 O O . LYS A 1 322 ? 26.907 14.259 58.283 1.00 27.40 310 LYS A O 1
ATOM 2371 N N . GLY A 1 323 ? 26.884 15.091 60.364 1.00 26.81 311 GLY A N 1
ATOM 2372 C CA . GLY A 1 323 ? 25.798 14.220 60.768 1.00 27.67 311 GLY A CA 1
ATOM 2373 C C . GLY A 1 323 ? 24.472 14.777 60.271 1.00 27.65 311 GLY A C 1
ATOM 2374 O O . GLY A 1 323 ? 24.286 16.006 60.222 1.00 26.77 311 GLY A O 1
ATOM 2375 N N . ILE A 1 324 ? 23.537 13.880 59.948 1.00 27.00 312 ILE A N 1
ATOM 2376 C CA . ILE A 1 324 ? 22.241 14.235 59.376 1.00 27.04 312 ILE A CA 1
ATOM 2377 C C . ILE A 1 324 ? 21.097 13.749 60.289 1.00 29.57 312 ILE A C 1
ATOM 2378 O O . ILE A 1 324 ? 20.946 12.533 60.531 1.00 28.51 312 ILE A O 1
ATOM 2383 N N . TRP A 1 325 ? 20.348 14.699 60.840 1.00 29.16 313 TRP A N 1
ATOM 2384 C CA . TRP A 1 325 ? 19.223 14.397 61.686 1.00 29.61 313 TRP A CA 1
ATOM 2385 C C . TRP A 1 325 ? 17.907 14.679 60.925 1.00 28.88 313 TRP A C 1
ATOM 2386 O O . TRP A 1 325 ? 17.613 15.837 60.610 1.00 29.09 313 TRP A O 1
ATOM 2397 N N . VAL A 1 326 ? 17.122 13.624 60.716 1.00 26.48 314 VAL A N 1
ATOM 2398 C CA . VAL A 1 326 ? 15.794 13.706 60.104 1.00 26.22 314 VAL A CA 1
ATOM 2399 C C . VAL A 1 326 ? 15.750 14.698 58.906 1.00 25.45 314 VAL A C 1
ATOM 2400 O O . VAL A 1 326 ? 16.638 14.639 58.038 1.00 25.52 314 VAL A O 1
ATOM 2404 N N . SER A 1 327 ? 14.694 15.481 58.789 1.00 25.39 315 SER A N 1
ATOM 2405 C CA . SER A 1 327 ? 14.509 16.363 57.657 1.00 26.82 315 SER A CA 1
ATOM 2406 C C . SER A 1 327 ? 13.459 17.350 58.044 1.00 27.06 315 SER A C 1
ATOM 2407 O O . SER A 1 327 ? 12.759 17.168 59.046 1.00 26.17 315 SER A O 1
ATOM 2410 N N . ASP A 1 328 ? 13.338 18.398 57.243 1.00 27.68 316 ASP A N 1
ATOM 2411 C CA . ASP A 1 328 ? 12.332 19.404 57.446 1.00 28.29 316 ASP A CA 1
ATOM 2412 C C . ASP A 1 328 ? 11.453 19.564 56.210 1.00 28.68 316 ASP A C 1
ATOM 2413 O O . ASP A 1 328 ? 11.545 18.796 55.265 1.00 28.14 316 ASP A O 1
ATOM 2418 N N . THR A 1 329 ? 10.563 20.554 56.240 1.00 28.09 317 THR A N 1
ATOM 2419 C CA . THR A 1 329 ? 9.641 20.767 55.148 1.00 27.96 317 THR A CA 1
ATOM 2420 C C . THR A 1 329 ? 10.305 21.147 53.826 1.00 27.82 317 THR A C 1
ATOM 2421 O O . THR A 1 329 ? 9.793 20.783 52.819 1.00 27.66 317 THR A O 1
ATOM 2425 N N . SER A 1 330 ? 11.443 21.842 53.838 1.00 27.77 318 SER A N 1
ATOM 2426 C CA . SER A 1 330 ? 12.157 22.097 52.603 1.00 27.33 318 SER A CA 1
ATOM 2427 C C . SER A 1 330 ? 12.660 20.782 51.996 1.00 27.07 318 SER A C 1
ATOM 2428 O O . SER A 1 330 ? 12.571 20.563 50.789 1.00 26.21 318 SER A O 1
ATOM 2431 N N . HIS A 1 331 ? 13.153 19.870 52.817 1.00 26.36 319 HIS A N 1
ATOM 2432 C CA . HIS A 1 331 ? 13.604 18.607 52.302 1.00 25.45 319 HIS A CA 1
ATOM 2433 C C . HIS A 1 331 ? 12.441 17.769 51.777 1.00 27.02 319 HIS A C 1
ATOM 2434 O O . HIS A 1 331 ? 12.577 17.068 50.751 1.00 26.33 319 HIS A O 1
ATOM 2441 N N . PHE A 1 332 ? 11.331 17.817 52.510 1.00 27.12 320 PHE A N 1
ATOM 2442 C CA . PHE A 1 332 ? 10.053 17.165 52.137 1.00 28.18 320 PHE A CA 1
ATOM 2443 C C . PHE A 1 332 ? 9.607 17.505 50.684 1.00 28.72 320 PHE A C 1
ATOM 2444 O O . PHE A 1 332 ? 9.398 16.644 49.827 1.00 26.58 320 PHE A O 1
ATOM 2452 N N . VAL A 1 333 ? 9.509 18.787 50.408 1.00 28.94 321 VAL A N 1
ATOM 2453 C CA . VAL A 1 333 ? 9.044 19.247 49.120 1.00 29.17 321 VAL A CA 1
ATOM 2454 C C . VAL A 1 333 ? 10.011 18.796 48.011 1.00 28.49 321 VAL A C 1
ATOM 2455 O O . VAL A 1 333 ? 9.602 18.294 46.949 1.00 27.35 321 VAL A O 1
ATOM 2459 N N . LYS A 1 334 ? 11.302 18.956 48.247 1.00 28.92 322 LYS A N 1
ATOM 2460 C CA . LYS A 1 334 ? 12.274 18.591 47.218 1.00 29.31 322 LYS A CA 1
ATOM 2461 C C . LYS A 1 334 ? 12.348 17.085 46.998 1.00 28.13 322 LYS A C 1
ATOM 2462 O O . LYS A 1 334 ? 12.601 16.598 45.888 1.00 26.60 322 LYS A O 1
ATOM 2468 N N . THR A 1 335 ? 12.128 16.330 48.063 1.00 27.60 323 THR A N 1
ATOM 2469 C CA . THR A 1 335 ? 12.075 14.854 47.961 1.00 27.26 323 THR A CA 1
ATOM 2470 C C . THR A 1 335 ? 10.857 14.415 47.147 1.00 27.56 323 THR A C 1
ATOM 2471 O O . THR A 1 335 ? 10.956 13.528 46.299 1.00 28.36 323 THR A O 1
ATOM 2475 N N . VAL A 1 336 ? 9.703 15.013 47.414 1.00 27.28 324 VAL A N 1
ATOM 2476 C CA . VAL A 1 336 ? 8.527 14.722 46.635 1.00 27.76 324 VAL A CA 1
ATOM 2477 C C . VAL A 1 336 ? 8.796 15.036 45.159 1.00 27.19 324 VAL A C 1
ATOM 2478 O O . VAL A 1 336 ? 8.444 14.227 44.299 1.00 26.75 324 VAL A O 1
ATOM 2482 N N . SER A 1 337 ? 9.460 16.156 44.847 1.00 26.41 325 SER A N 1
ATOM 2483 C CA . SER A 1 337 ? 9.751 16.474 43.418 1.00 27.84 325 SER A CA 1
ATOM 2484 C C . SER A 1 337 ? 10.653 15.423 42.752 1.00 27.05 325 SER A C 1
ATOM 2485 O O . SER A 1 337 ? 10.342 14.927 41.653 1.00 25.88 325 SER A O 1
ATOM 2488 N N . ILE A 1 338 ? 11.754 15.064 43.411 1.00 26.62 326 ILE A N 1
ATOM 2489 C CA . ILE A 1 338 ? 12.652 14.038 42.847 1.00 27.18 326 ILE A CA 1
ATOM 2490 C C . ILE A 1 338 ? 11.926 12.706 42.690 1.00 25.65 326 ILE A C 1
ATOM 2491 O O . ILE A 1 338 ? 12.021 12.021 41.659 1.00 25.63 326 ILE A O 1
ATOM 2496 N N . THR A 1 339 ? 11.201 12.335 43.734 1.00 26.37 327 THR A N 1
ATOM 2497 C CA . THR A 1 339 ? 10.500 11.073 43.763 1.00 27.14 327 THR A CA 1
ATOM 2498 C C . THR A 1 339 ? 9.511 10.973 42.572 1.00 28.38 327 THR A C 1
ATOM 2499 O O . THR A 1 339 ? 9.425 9.946 41.899 1.00 27.21 327 THR A O 1
ATOM 2503 N N . SER A 1 340 ? 8.817 12.080 42.302 1.00 29.19 328 SER A N 1
ATOM 2504 C CA . SER A 1 340 ? 7.770 12.147 41.295 1.00 29.30 328 SER A CA 1
ATOM 2505 C C . SER A 1 340 ? 8.314 11.924 39.877 1.00 28.98 328 SER A C 1
ATOM 2506 O O . SER A 1 340 ? 7.566 11.531 39.005 1.00 29.11 328 SER A O 1
ATOM 2509 N N . ARG A 1 341 ? 9.601 12.172 39.656 1.00 29.26 329 ARG A N 1
ATOM 2510 C CA . ARG A 1 341 ? 10.236 11.824 38.398 1.00 30.45 329 ARG A CA 1
ATOM 2511 C C . ARG A 1 341 ? 10.816 10.414 38.398 1.00 28.04 329 ARG A C 1
ATOM 2512 O O . ARG A 1 341 ? 11.432 10.026 37.434 1.00 26.93 329 ARG A O 1
ATOM 2520 N N . ASN A 1 342 ? 10.650 9.652 39.475 1.00 27.29 330 ASN A N 1
ATOM 2521 C CA . ASN A 1 342 ? 11.303 8.344 39.557 1.00 26.71 330 ASN A CA 1
ATOM 2522 C C . ASN A 1 342 ? 10.406 7.269 40.152 1.00 27.39 330 ASN A C 1
ATOM 2523 O O . ASN A 1 342 ? 10.892 6.270 40.759 1.00 25.67 330 ASN A O 1
ATOM 2528 N N . TYR A 1 343 ? 9.102 7.437 39.982 1.00 26.57 331 TYR A N 1
ATOM 2529 C CA . TYR A 1 343 ? 8.149 6.468 40.540 1.00 27.28 331 TYR A CA 1
ATOM 2530 C C . TYR A 1 343 ? 8.415 5.030 40.105 1.00 27.90 331 TYR A C 1
ATOM 2531 O O . TYR A 1 343 ? 8.363 4.122 40.914 1.00 29.73 331 TYR A O 1
ATOM 2540 N N . GLN A 1 344 ? 8.660 4.802 38.835 1.00 27.23 332 GLN A N 1
ATOM 2541 C CA . GLN A 1 344 ? 8.852 3.440 38.382 1.00 29.94 332 GLN A CA 1
ATOM 2542 C C . GLN A 1 344 ? 10.119 2.774 38.958 1.00 28.62 332 GLN A C 1
ATOM 2543 O O . GLN A 1 344 ? 10.105 1.588 39.284 1.00 30.33 332 GLN A O 1
ATOM 2549 N N . LEU A 1 345 ? 11.211 3.514 39.069 1.00 27.28 333 LEU A N 1
ATOM 2550 C CA . LEU A 1 345 ? 12.408 2.990 39.740 1.00 25.78 333 LEU A CA 1
ATOM 2551 C C . LEU A 1 345 ? 12.147 2.766 41.207 1.00 25.73 333 LEU A C 1
ATOM 2552 O O . LEU A 1 345 ? 12.419 1.702 41.713 1.00 23.89 333 LEU A O 1
ATOM 2557 N N . LEU A 1 346 ? 11.601 3.770 41.895 1.00 24.83 334 LEU A N 1
ATOM 2558 C CA . LEU A 1 346 ? 11.433 3.686 43.345 1.00 24.71 334 LEU A CA 1
ATOM 2559 C C . LEU A 1 346 ? 10.359 2.694 43.764 1.00 25.10 334 LEU A C 1
ATOM 2560 O O . LEU A 1 346 ? 10.416 2.189 44.878 1.00 23.35 334 LEU A O 1
ATOM 2565 N N . SER A 1 347 ? 9.413 2.357 42.883 1.00 25.36 335 SER A N 1
ATOM 2566 C CA . SER A 1 347 ? 8.422 1.347 43.269 1.00 25.49 335 SER A CA 1
ATOM 2567 C C . SER A 1 347 ? 9.095 -0.006 43.434 1.00 24.55 335 SER A C 1
ATOM 2568 O O . SER A 1 347 ? 8.535 -0.877 44.091 1.00 23.77 335 SER A O 1
ATOM 2571 N N . LYS A 1 348 ? 10.270 -0.201 42.836 1.00 23.77 336 LYS A N 1
ATOM 2572 C CA . LYS A 1 348 ? 10.982 -1.443 43.007 1.00 24.19 336 LYS A CA 1
ATOM 2573 C C . LYS A 1 348 ? 11.368 -1.765 44.480 1.00 24.30 336 LYS A C 1
ATOM 2574 O O . LYS A 1 348 ? 11.656 -2.908 44.817 1.00 25.69 336 LYS A O 1
ATOM 2580 N N . LEU A 1 349 ? 11.407 -0.776 45.332 1.00 23.85 337 LEU A N 1
ATOM 2581 C CA . LEU A 1 349 ? 11.750 -0.945 46.719 1.00 25.28 337 LEU A CA 1
ATOM 2582 C C . LEU A 1 349 ? 10.610 -1.589 47.522 1.00 26.45 337 LEU A C 1
ATOM 2583 O O . LEU A 1 349 ? 10.855 -2.194 48.558 1.00 26.09 337 LEU A O 1
ATOM 2588 N N . ILE A 1 350 ? 9.373 -1.481 47.035 1.00 27.80 338 ILE A N 1
ATOM 2589 C CA . ILE A 1 350 ? 8.214 -2.032 47.771 1.00 28.27 338 ILE A CA 1
ATOM 2590 C C . ILE A 1 350 ? 8.090 -3.490 47.463 1.00 27.63 338 ILE A C 1
ATOM 2591 O O . ILE A 1 350 ? 7.768 -3.861 46.357 1.00 27.69 338 ILE A O 1
ATOM 2596 N N . THR A 1 351 ? 8.423 -4.326 48.432 1.00 27.07 339 THR A N 1
ATOM 2597 C CA . THR A 1 351 ? 8.417 -5.757 48.213 1.00 27.00 339 THR A CA 1
ATOM 2598 C C . THR A 1 351 ? 7.164 -6.417 48.680 1.00 27.03 339 THR A C 1
ATOM 2599 O O . THR A 1 351 ? 6.874 -7.531 48.224 1.00 26.57 339 THR A O 1
ATOM 2603 N N . HIS A 1 352 ? 6.425 -5.761 49.578 1.00 26.36 340 HIS A N 1
ATOM 2604 C CA . HIS A 1 352 ? 5.245 -6.388 50.174 1.00 26.84 340 HIS A CA 1
ATOM 2605 C C . HIS A 1 352 ? 4.172 -5.326 50.396 1.00 26.66 340 HIS A C 1
ATOM 2606 O O . HIS A 1 352 ? 4.478 -4.225 50.845 1.00 26.62 340 HIS A O 1
ATOM 2613 N N . ARG A 1 353 ? 2.934 -5.665 50.098 1.00 27.44 341 ARG A N 1
ATOM 2614 C CA . ARG A 1 353 ? 1.784 -4.827 50.443 1.00 29.49 341 ARG A CA 1
ATOM 2615 C C . ARG A 1 353 ? 0.817 -5.665 51.225 1.00 28.66 341 ARG A C 1
ATOM 2616 O O . ARG A 1 353 ? 0.377 -6.702 50.733 1.00 29.18 341 ARG A O 1
ATOM 2624 N N . LEU A 1 354 ? 0.525 -5.245 52.451 1.00 27.71 342 LEU A N 1
ATOM 2625 C CA . LEU A 1 354 ? -0.343 -6.013 53.347 1.00 28.93 342 LEU A CA 1
ATOM 2626 C C . LEU A 1 354 ? -1.523 -5.186 53.773 1.00 27.05 342 LEU A C 1
ATOM 2627 O O . LEU A 1 354 ? -1.410 -3.985 53.799 1.00 27.64 342 LEU A O 1
ATOM 2632 N N . PRO A 1 355 ? -2.630 -5.838 54.121 1.00 26.88 343 PRO A N 1
ATOM 2633 C CA . PRO A 1 355 ? -3.764 -5.177 54.763 1.00 26.55 343 PRO A CA 1
ATOM 2634 C C . PRO A 1 355 ? -3.380 -4.607 56.112 1.00 25.74 343 PRO A C 1
ATOM 2635 O O . PRO A 1 355 ? -2.573 -5.208 56.835 1.00 25.48 343 PRO A O 1
ATOM 2639 N N . LEU A 1 356 ? -3.989 -3.481 56.485 1.00 26.57 344 LEU A N 1
ATOM 2640 C CA . LEU A 1 356 ? -3.688 -2.870 57.820 1.00 26.49 344 LEU A CA 1
ATOM 2641 C C . LEU A 1 356 ? -3.777 -3.863 58.972 1.00 26.59 344 LEU A C 1
ATOM 2642 O O . LEU A 1 356 ? -2.937 -3.863 59.872 1.00 26.59 344 LEU A O 1
ATOM 2647 N N . LYS A 1 357 ? -4.809 -4.708 58.950 1.00 26.93 345 LYS A N 1
ATOM 2648 C CA . LYS A 1 357 ? -5.014 -5.696 59.999 1.00 27.47 345 LYS A CA 1
ATOM 2649 C C . LYS A 1 357 ? -3.917 -6.752 60.146 1.00 25.75 345 LYS A C 1
ATOM 2650 O O . LYS A 1 357 ? -3.876 -7.442 61.178 1.00 25.83 345 LYS A O 1
ATOM 2656 N N . GLU A 1 358 ? -3.021 -6.835 59.165 1.00 24.68 346 GLU A N 1
ATOM 2657 C CA . GLU A 1 358 ? -1.798 -7.651 59.249 1.00 24.53 346 GLU A CA 1
ATOM 2658 C C . GLU A 1 358 ? -0.529 -6.862 59.648 1.00 24.38 346 GLU A C 1
ATOM 2659 O O . GLU A 1 358 ? 0.602 -7.271 59.396 1.00 22.71 346 GLU A O 1
ATOM 2665 N N . ALA A 1 359 ? -0.735 -5.736 60.316 1.00 23.61 347 ALA A N 1
ATOM 2666 C CA . ALA A 1 359 ? 0.388 -4.920 60.762 1.00 24.29 347 ALA A CA 1
ATOM 2667 C C . ALA A 1 359 ? 1.435 -5.732 61.572 1.00 24.42 347 ALA A C 1
ATOM 2668 O O . ALA A 1 359 ? 2.646 -5.452 61.502 1.00 25.07 347 ALA A O 1
ATOM 2670 N N . ASN A 1 360 ? 1.009 -6.712 62.343 1.00 25.17 348 ASN A N 1
ATOM 2671 C CA . ASN A 1 360 ? 1.991 -7.488 63.118 1.00 25.64 348 ASN A CA 1
ATOM 2672 C C . ASN A 1 360 ? 2.914 -8.280 62.186 1.00 26.23 348 ASN A C 1
ATOM 2673 O O . ASN A 1 360 ? 4.135 -8.354 62.404 1.00 25.26 348 ASN A O 1
ATOM 2678 N N . LYS A 1 361 ? 2.325 -8.851 61.130 1.00 26.47 349 LYS A N 1
ATOM 2679 C CA . LYS A 1 361 ? 3.099 -9.586 60.119 1.00 27.56 349 LYS A CA 1
ATOM 2680 C C . LYS A 1 361 ? 4.033 -8.654 59.352 1.00 27.04 349 LYS A C 1
ATOM 2681 O O . LYS A 1 361 ? 5.169 -9.008 59.097 1.00 27.83 349 LYS A O 1
ATOM 2685 N N . ALA A 1 362 ? 3.565 -7.459 58.992 1.00 27.95 350 ALA A N 1
ATOM 2686 C CA . ALA A 1 362 ? 4.423 -6.448 58.398 1.00 27.12 350 ALA A CA 1
ATOM 2687 C C . ALA A 1 362 ? 5.681 -6.185 59.204 1.00 27.87 350 ALA A C 1
ATOM 2688 O O . ALA A 1 362 ? 6.762 -6.156 58.653 1.00 28.05 350 ALA A O 1
ATOM 2690 N N . LEU A 1 363 ? 5.544 -5.918 60.502 1.00 28.02 351 LEU A N 1
ATOM 2691 C CA . LEU A 1 363 ? 6.706 -5.709 61.372 1.00 27.48 351 LEU A CA 1
ATOM 2692 C C . LEU A 1 363 ? 7.611 -6.950 61.402 1.00 28.40 351 LEU A C 1
ATOM 2693 O O . LEU A 1 363 ? 8.813 -6.845 61.379 1.00 28.20 351 LEU A O 1
ATOM 2698 N N . GLU A 1 364 ? 7.012 -8.122 61.458 1.00 29.41 352 GLU A N 1
ATOM 2699 C CA . GLU A 1 364 ? 7.783 -9.360 61.415 1.00 31.14 352 GLU A CA 1
ATOM 2700 C C . GLU A 1 364 ? 8.656 -9.420 60.143 1.00 30.32 352 GLU A C 1
ATOM 2701 O O . GLU A 1 364 ? 9.858 -9.711 60.218 1.00 29.61 352 GLU A O 1
ATOM 2707 N N . LEU A 1 365 ? 8.051 -9.106 58.995 1.00 29.74 353 LEU A N 1
ATOM 2708 C CA . LEU A 1 365 ? 8.749 -9.113 57.711 1.00 29.57 353 LEU A CA 1
ATOM 2709 C C . LEU A 1 365 ? 9.880 -8.093 57.680 1.00 28.93 353 LEU A C 1
ATOM 2710 O O . LEU A 1 365 ? 10.923 -8.319 57.087 1.00 28.05 353 LEU A O 1
ATOM 2715 N N . MET A 1 366 ? 9.649 -6.934 58.262 1.00 29.00 354 MET A N 1
ATOM 2716 C CA . MET A 1 366 ? 10.664 -5.895 58.266 1.00 29.34 354 MET A CA 1
ATOM 2717 C C . MET A 1 366 ? 11.775 -6.279 59.231 1.00 30.47 354 MET A C 1
ATOM 2718 O O . MET A 1 366 ? 12.934 -6.029 58.963 1.00 30.86 354 MET A O 1
ATOM 2723 N N . GLU A 1 367 ? 11.424 -6.910 60.342 1.00 31.44 355 GLU A N 1
ATOM 2724 C CA . GLU A 1 367 ? 12.435 -7.332 61.316 1.00 32.87 355 GLU A CA 1
ATOM 2725 C C . GLU A 1 367 ? 13.283 -8.503 60.801 1.00 32.80 355 GLU A C 1
ATOM 2726 O O . GLU A 1 367 ? 14.485 -8.515 60.975 1.00 32.52 355 GLU A O 1
ATOM 2732 N N . SER A 1 368 ? 12.645 -9.496 60.203 1.00 33.00 356 SER A N 1
ATOM 2733 C CA . SER A 1 368 ? 13.368 -10.633 59.627 1.00 33.48 356 SER A CA 1
ATOM 2734 C C . SER A 1 368 ? 14.176 -10.268 58.389 1.00 34.11 356 SER A C 1
ATOM 2735 O O . SER A 1 368 ? 15.062 -11.016 58.001 1.00 33.24 356 SER A O 1
ATOM 2738 N N . ARG A 1 369 ? 13.839 -9.131 57.771 1.00 35.07 357 ARG A N 1
ATOM 2739 C CA . ARG A 1 369 ? 14.408 -8.639 56.503 1.00 35.58 357 ARG A CA 1
ATOM 2740 C C . ARG A 1 369 ? 13.990 -9.464 55.296 1.00 34.25 357 ARG A C 1
ATOM 2741 O O . ARG A 1 369 ? 14.576 -9.371 54.228 1.00 34.05 357 ARG A O 1
ATOM 2749 N N . GLU A 1 370 ? 12.920 -10.226 55.451 1.00 34.08 358 GLU A N 1
ATOM 2750 C CA . GLU A 1 370 ? 12.226 -10.819 54.307 1.00 33.16 358 GLU A CA 1
ATOM 2751 C C . GLU A 1 370 ? 11.665 -9.697 53.417 1.00 32.16 358 GLU A C 1
ATOM 2752 O O . GLU A 1 370 ? 11.541 -9.872 52.216 1.00 30.38 358 GLU A O 1
ATOM 2758 N N . ALA A 1 371 ? 11.277 -8.564 54.018 1.00 30.26 359 ALA A N 1
ATOM 2759 C CA . ALA A 1 371 ? 10.842 -7.419 53.224 1.00 30.23 359 ALA A CA 1
ATOM 2760 C C . ALA A 1 371 ? 11.939 -6.366 53.221 1.00 30.69 359 ALA A C 1
ATOM 2761 O O . ALA A 1 371 ? 12.667 -6.212 54.214 1.00 30.92 359 ALA A O 1
ATOM 2763 N N . LEU A 1 372 ? 12.025 -5.622 52.113 1.00 30.40 360 LEU A N 1
ATOM 2764 C CA . LEU A 1 372 ? 12.833 -4.419 52.039 1.00 29.76 360 LEU A CA 1
ATOM 2765 C C . LEU A 1 372 ? 11.982 -3.233 52.530 1.00 28.90 360 LEU A C 1
ATOM 2766 O O . LEU A 1 372 ? 12.440 -2.429 53.338 1.00 28.11 360 LEU A O 1
ATOM 2771 N N . LYS A 1 373 ? 10.762 -3.134 51.996 1.00 28.47 361 LYS A N 1
ATOM 2772 C CA . LYS A 1 373 ? 9.767 -2.187 52.435 1.00 28.14 361 LYS A CA 1
ATOM 2773 C C . LYS A 1 373 ? 8.363 -2.768 52.288 1.00 27.62 361 LYS A C 1
ATOM 2774 O O . LYS A 1 373 ? 8.010 -3.322 51.244 1.00 26.15 361 LYS A O 1
ATOM 2780 N N . VAL A 1 374 ? 7.589 -2.648 53.361 1.00 28.14 362 VAL A N 1
ATOM 2781 C CA . VAL A 1 374 ? 6.170 -3.000 53.366 1.00 28.08 362 VAL A CA 1
ATOM 2782 C C . VAL A 1 374 ? 5.319 -1.750 53.416 1.00 27.54 362 VAL A C 1
ATOM 2783 O O . VAL A 1 374 ? 5.590 -0.837 54.200 1.00 27.22 362 VAL A O 1
ATOM 2787 N N . ILE A 1 375 ? 4.273 -1.762 52.610 1.00 28.01 363 ILE A N 1
ATOM 2788 C CA . ILE A 1 375 ? 3.181 -0.809 52.666 1.00 28.25 363 ILE A CA 1
ATOM 2789 C C . ILE A 1 375 ? 1.891 -1.458 53.195 1.00 27.10 363 ILE A C 1
ATOM 2790 O O . ILE A 1 375 ? 1.509 -2.561 52.795 1.00 25.17 363 ILE A O 1
ATOM 2795 N N . LEU A 1 376 ? 1.209 -0.764 54.107 1.00 26.30 364 LEU A N 1
ATOM 2796 C CA . LEU A 1 376 ? -0.071 -1.243 54.634 1.00 26.05 364 LEU A CA 1
ATOM 2797 C C . LEU A 1 376 ? -1.184 -0.465 53.976 1.00 26.70 364 LEU A C 1
ATOM 2798 O O . LEU A 1 376 ? -1.067 0.742 53.713 1.00 26.70 364 LEU A O 1
ATOM 2803 N N . TYR A 1 377 ? -2.284 -1.148 53.729 1.00 26.40 365 TYR A N 1
ATOM 2804 C CA . TYR A 1 377 ? -3.446 -0.468 53.231 1.00 28.40 365 TYR A CA 1
ATOM 2805 C C . TYR A 1 377 ? -4.679 -0.826 54.074 1.00 29.26 365 TYR A C 1
ATOM 2806 O O . TYR A 1 377 ? -4.948 -2.007 54.359 1.00 28.59 365 TYR A O 1
ATOM 2815 N N . PRO A 1 378 ? -5.409 0.200 54.495 1.00 30.79 366 PRO A N 1
ATOM 2816 C CA . PRO A 1 378 ? -6.687 -0.028 55.127 1.00 32.74 366 PRO A CA 1
ATOM 2817 C C . PRO A 1 378 ? -7.687 -0.653 54.139 1.00 35.77 366 PRO A C 1
ATOM 2818 O O . PRO A 1 378 ? -7.523 -0.534 52.922 1.00 34.09 366 PRO A O 1
ATOM 2822 N N . GLU A 1 379 ? -8.685 -1.295 54.725 1.00 39.39 367 GLU A N 1
ATOM 2823 C CA . GLU A 1 379 ? -9.857 -1.914 54.103 1.00 43.78 367 GLU A CA 1
ATOM 2824 C C . GLU A 1 379 ? -9.502 -3.342 53.750 1.00 45.64 367 GLU A C 1
ATOM 2825 O O . GLU A 1 379 ? -9.986 -4.229 54.467 1.00 47.30 367 GLU A O 1
ATOM 2831 N N . LEU B 1 16 ? -6.668 48.564 82.831 1.00 41.99 4 LEU B N 1
ATOM 2832 C CA . LEU B 1 16 ? -5.518 49.526 82.634 1.00 41.19 4 LEU B CA 1
ATOM 2833 C C . LEU B 1 16 ? -5.868 50.664 81.657 1.00 40.69 4 LEU B C 1
ATOM 2834 O O . LEU B 1 16 ? -6.466 50.424 80.604 1.00 41.29 4 LEU B O 1
ATOM 2839 N N . LYS B 1 17 ? -5.493 51.893 82.000 1.00 39.61 5 LYS B N 1
ATOM 2840 C CA . LYS B 1 17 ? -5.722 53.057 81.121 1.00 39.30 5 LYS B CA 1
ATOM 2841 C C . LYS B 1 17 ? -4.453 53.355 80.313 1.00 37.39 5 LYS B C 1
ATOM 2842 O O . LYS B 1 17 ? -3.431 53.789 80.866 1.00 38.61 5 LYS B O 1
ATOM 2848 N N . ALA B 1 18 ? -4.505 53.089 79.014 1.00 34.90 6 ALA B N 1
ATOM 2849 C CA . ALA B 1 18 ? -3.377 53.390 78.120 1.00 31.90 6 ALA B CA 1
ATOM 2850 C C . ALA B 1 18 ? -3.687 54.699 77.391 1.00 30.29 6 ALA B C 1
ATOM 2851 O O . ALA B 1 18 ? -4.810 55.158 77.379 1.00 27.82 6 ALA B O 1
ATOM 2853 N N . HIS B 1 19 ? -2.667 55.321 76.835 1.00 29.85 7 HIS B N 1
ATOM 2854 C CA . HIS B 1 19 ? -2.861 56.388 75.853 1.00 29.26 7 HIS B CA 1
ATOM 2855 C C . HIS B 1 19 ? -1.916 56.230 74.654 1.00 27.93 7 HIS B C 1
ATOM 2856 O O . HIS B 1 19 ? -0.853 55.610 74.738 1.00 27.90 7 HIS B O 1
ATOM 2863 N N . ALA B 1 20 ? -2.298 56.851 73.557 1.00 26.71 8 ALA B N 1
ATOM 2864 C CA . ALA B 1 20 ? -1.539 56.787 72.325 1.00 25.94 8 ALA B CA 1
ATOM 2865 C C . ALA B 1 20 ? -1.721 58.041 71.487 1.00 25.54 8 ALA B C 1
ATOM 2866 O O . ALA B 1 20 ? -2.687 58.819 71.656 1.00 24.21 8 ALA B O 1
ATOM 2868 N N . MET B 1 21 ? -0.806 58.197 70.542 1.00 25.67 9 MET B N 1
ATOM 2869 C CA . MET B 1 21 ? -0.943 59.235 69.521 1.00 26.16 9 MET B CA 1
ATOM 2870 C C . MET B 1 21 ? -1.409 58.561 68.230 1.00 26.64 9 MET B C 1
ATOM 2871 O O . MET B 1 21 ? -0.664 57.768 67.611 1.00 27.14 9 MET B O 1
ATOM 2876 N N . VAL B 1 22 ? -2.634 58.869 67.827 1.00 25.43 10 VAL B N 1
ATOM 2877 C CA . VAL B 1 22 ? -3.293 58.089 66.784 1.00 25.63 10 VAL B CA 1
ATOM 2878 C C . VAL B 1 22 ? -3.338 58.857 65.459 1.00 26.55 10 VAL B C 1
ATOM 2879 O O . VAL B 1 22 ? -3.693 60.025 65.447 1.00 25.26 10 VAL B O 1
ATOM 2883 N N . LEU B 1 23 ? -3.030 58.163 64.361 1.00 27.14 11 LEU B N 1
ATOM 2884 C CA . LEU B 1 23 ? -3.234 58.688 63.007 1.00 27.87 11 LEU B CA 1
ATOM 2885 C C . LEU B 1 23 ? -4.658 58.377 62.575 1.00 27.94 11 LEU B C 1
ATOM 2886 O O . LEU B 1 23 ? -5.019 57.209 62.409 1.00 27.38 11 LEU B O 1
ATOM 2891 N N . GLU B 1 24 ? -5.456 59.428 62.429 1.00 28.63 12 GLU B N 1
ATOM 2892 C CA . GLU B 1 24 ? -6.863 59.319 62.005 1.00 29.63 12 GLU B CA 1
ATOM 2893 C C . GLU B 1 24 ? -7.047 59.720 60.537 1.00 29.57 12 GLU B C 1
ATOM 2894 O O . GLU B 1 24 ? -7.870 59.132 59.832 1.00 29.14 12 GLU B O 1
ATOM 2900 N N . LYS B 1 25 ? -6.282 60.719 60.090 1.00 29.12 13 LYS B N 1
ATOM 2901 C CA . LYS B 1 25 ? -6.350 61.200 58.708 1.00 29.26 13 LYS B CA 1
ATOM 2902 C C . LYS B 1 25 ? -4.939 61.490 58.243 1.00 28.29 13 LYS B C 1
ATOM 2903 O O . LYS B 1 25 ? -4.169 62.096 58.988 1.00 27.62 13 LYS B O 1
ATOM 2907 N N . PHE B 1 26 ? -4.608 61.076 57.026 1.00 28.25 14 PHE B N 1
ATOM 2908 C CA . PHE B 1 26 ? -3.271 61.379 56.462 1.00 28.51 14 PHE B CA 1
ATOM 2909 C C . PHE B 1 26 ? -3.079 62.879 56.360 1.00 28.89 14 PHE B C 1
ATOM 2910 O O . PHE B 1 26 ? -4.036 63.637 56.135 1.00 27.38 14 PHE B O 1
ATOM 2918 N N . ASN B 1 27 ? -1.842 63.299 56.597 1.00 29.69 15 ASN B N 1
ATOM 2919 C CA . ASN B 1 27 ? -1.454 64.697 56.595 1.00 30.13 15 ASN B CA 1
ATOM 2920 C C . ASN B 1 27 ? -2.111 65.568 57.631 1.00 30.40 15 ASN B C 1
ATOM 2921 O O . ASN B 1 27 ? -1.908 66.782 57.596 1.00 30.63 15 ASN B O 1
ATOM 2926 N N . GLN B 1 28 ? -2.909 64.976 58.528 1.00 29.24 16 GLN B N 1
ATOM 2927 C CA . GLN B 1 28 ? -3.451 65.679 59.687 1.00 28.74 16 GLN B CA 1
ATOM 2928 C C . GLN B 1 28 ? -2.796 65.152 60.944 1.00 27.81 16 GLN B C 1
ATOM 2929 O O . GLN B 1 28 ? -2.445 63.973 61.005 1.00 28.94 16 GLN B O 1
ATOM 2935 N N . PRO B 1 29 ? -2.567 66.033 61.922 1.00 27.11 17 PRO B N 1
ATOM 2936 C CA . PRO B 1 29 ? -1.758 65.696 63.064 1.00 27.22 17 PRO B CA 1
ATOM 2937 C C . PRO B 1 29 ? -2.284 64.515 63.853 1.00 27.25 17 PRO B C 1
ATOM 2938 O O . PRO B 1 29 ? -3.506 64.329 64.000 1.00 27.50 17 PRO B O 1
ATOM 2942 N N . LEU B 1 30 ? -1.347 63.757 64.380 1.00 26.93 18 LEU B N 1
ATOM 2943 C CA . LEU B 1 30 ? -1.651 62.644 65.257 1.00 27.39 18 LEU B CA 1
ATOM 2944 C C . LEU B 1 30 ? -2.391 63.182 66.489 1.00 26.94 18 LEU B C 1
ATOM 2945 O O . LEU B 1 30 ? -2.047 64.261 67.033 1.00 24.45 18 LEU B O 1
ATOM 2950 N N . VAL B 1 31 ? -3.397 62.436 66.934 1.00 27.41 19 VAL B N 1
ATOM 2951 C CA . VAL B 1 31 ? -4.234 62.931 67.993 1.00 27.44 19 VAL B CA 1
ATOM 2952 C C . VAL B 1 31 ? -4.098 62.084 69.224 1.00 27.24 19 VAL B C 1
ATOM 2953 O O . VAL B 1 31 ? -4.007 60.857 69.131 1.00 26.05 19 VAL B O 1
ATOM 2957 N N . TYR B 1 32 ? -4.123 62.735 70.385 1.00 25.80 20 TYR B N 1
ATOM 2958 C CA . TYR B 1 32 ? -4.016 62.032 71.649 1.00 27.27 20 TYR B CA 1
ATOM 2959 C C . TYR B 1 32 ? -5.319 61.275 71.975 1.00 27.17 20 TYR B C 1
ATOM 2960 O O . TYR B 1 32 ? -6.413 61.795 71.814 1.00 27.01 20 TYR B O 1
ATOM 2969 N N . LYS B 1 33 ? -5.200 60.037 72.435 1.00 27.48 21 LYS B N 1
ATOM 2970 C CA . LYS B 1 33 ? -6.379 59.239 72.691 1.00 28.23 21 LYS B CA 1
ATOM 2971 C C . LYS B 1 33 ? -6.136 58.218 73.808 1.00 28.79 21 LYS B C 1
ATOM 2972 O O . LYS B 1 33 ? -5.049 57.649 73.937 1.00 26.52 21 LYS B O 1
ATOM 2978 N N . GLU B 1 34 ? -7.174 57.989 74.598 1.00 29.25 22 GLU B N 1
ATOM 2979 C CA . GLU B 1 34 ? -7.108 57.067 75.720 1.00 31.20 22 GLU B CA 1
ATOM 2980 C C . GLU B 1 34 ? -7.883 55.791 75.454 1.00 32.04 22 GLU B C 1
ATOM 2981 O O . GLU B 1 34 ? -8.896 55.807 74.793 1.00 32.55 22 GLU B O 1
ATOM 2987 N N . PHE B 1 35 ? -7.359 54.691 75.974 1.00 32.91 23 PHE B N 1
ATOM 2988 C CA . PHE B 1 35 ? -7.874 53.355 75.758 1.00 33.91 23 PHE B CA 1
ATOM 2989 C C . PHE B 1 35 ? -7.875 52.633 77.092 1.00 35.13 23 PHE B C 1
ATOM 2990 O O . PHE B 1 35 ? -6.902 52.722 77.838 1.00 36.46 23 PHE B O 1
ATOM 2998 N N . GLU B 1 36 ? -8.952 51.933 77.409 1.00 36.57 24 GLU B N 1
ATOM 2999 C CA . GLU B 1 36 ? -8.972 51.109 78.595 1.00 37.51 24 GLU B CA 1
ATOM 3000 C C . GLU B 1 36 ? -8.823 49.668 78.149 1.00 37.23 24 GLU B C 1
ATOM 3001 O O . GLU B 1 36 ? -9.540 49.183 77.275 1.00 35.73 24 GLU B O 1
ATOM 3007 N N . ILE B 1 37 ? -7.817 49.023 78.719 1.00 37.84 25 ILE B N 1
ATOM 3008 C CA . ILE B 1 37 ? -7.437 47.667 78.377 1.00 38.10 25 ILE B CA 1
ATOM 3009 C C . ILE B 1 37 ? -7.886 46.825 79.569 1.00 38.27 25 ILE B C 1
ATOM 3010 O O . ILE B 1 37 ? -7.384 47.023 80.686 1.00 38.17 25 ILE B O 1
ATOM 3015 N N . SER B 1 38 ? -8.860 45.951 79.347 1.00 37.74 26 SER B N 1
ATOM 3016 C CA . SER B 1 38 ? -9.220 44.924 80.320 1.00 37.65 26 SER B CA 1
ATOM 3017 C C . SER B 1 38 ? -8.595 43.613 79.807 1.00 37.42 26 SER B C 1
ATOM 3018 O O . SER B 1 38 ? -7.388 43.496 79.837 1.00 38.77 26 SER B O 1
ATOM 3021 N N . ASP B 1 39 ? -9.365 42.662 79.292 1.00 36.69 27 ASP B N 1
ATOM 3022 C CA . ASP B 1 39 ? -8.803 41.414 78.811 1.00 36.71 27 ASP B CA 1
ATOM 3023 C C . ASP B 1 39 ? -7.851 41.673 77.644 1.00 35.15 27 ASP B C 1
ATOM 3024 O O . ASP B 1 39 ? -8.033 42.617 76.893 1.00 35.02 27 ASP B O 1
ATOM 3029 N N . ILE B 1 40 ? -6.793 40.883 77.543 1.00 32.95 28 ILE B N 1
ATOM 3030 C CA . ILE B 1 40 ? -5.997 40.833 76.315 1.00 31.44 28 ILE B CA 1
ATOM 3031 C C . ILE B 1 40 ? -6.199 39.467 75.713 1.00 30.66 28 ILE B C 1
ATOM 3032 O O . ILE B 1 40 ? -6.537 38.511 76.431 1.00 29.33 28 ILE B O 1
ATOM 3037 N N . PRO B 1 41 ? -5.991 39.348 74.407 1.00 29.29 29 PRO B N 1
ATOM 3038 C CA . PRO B 1 41 ? -6.250 38.110 73.755 1.00 29.32 29 PRO B CA 1
ATOM 3039 C C . PRO B 1 41 ? -5.371 36.983 74.263 1.00 30.33 29 PRO B C 1
ATOM 3040 O O . PRO B 1 41 ? -4.230 37.222 74.728 1.00 29.24 29 PRO B O 1
ATOM 3044 N N . ARG B 1 42 ? -5.893 35.772 74.107 1.00 29.54 30 ARG B N 1
ATOM 3045 C CA . ARG B 1 42 ? -5.187 34.555 74.533 1.00 29.42 30 ARG B CA 1
ATOM 3046 C C . ARG B 1 42 ? -3.759 34.490 74.023 1.00 28.32 30 ARG B C 1
ATOM 3047 O O . ARG B 1 42 ? -3.471 34.738 72.831 1.00 27.96 30 ARG B O 1
ATOM 3055 N N . GLY B 1 43 ? -2.831 34.250 74.940 1.00 25.81 31 GLY B N 1
ATOM 3056 C CA . GLY B 1 43 ? -1.430 34.155 74.561 1.00 25.57 31 GLY B CA 1
ATOM 3057 C C . GLY B 1 43 ? -0.700 35.489 74.418 1.00 24.52 31 GLY B C 1
ATOM 3058 O O . GLY B 1 43 ? 0.501 35.525 74.254 1.00 23.86 31 GLY B O 1
ATOM 3059 N N . SER B 1 44 ? -1.410 36.599 74.527 1.00 24.75 32 SER B N 1
ATOM 3060 C CA . SER B 1 44 ? -0.795 37.875 74.206 1.00 24.92 32 SER B CA 1
ATOM 3061 C C . SER B 1 44 ? 0.059 38.367 75.395 1.00 24.83 32 SER B C 1
ATOM 3062 O O . SER B 1 44 ? -0.050 37.857 76.549 1.00 24.41 32 SER B O 1
ATOM 3065 N N . ILE B 1 45 ? 0.959 39.297 75.091 1.00 24.84 33 ILE B N 1
ATOM 3066 C CA . ILE B 1 45 ? 1.828 39.959 76.063 1.00 24.88 33 ILE B CA 1
ATOM 3067 C C . ILE B 1 45 ? 1.506 41.464 76.048 1.00 24.96 33 ILE B C 1
ATOM 3068 O O . ILE B 1 45 ? 1.615 42.123 75.013 1.00 25.42 33 ILE B O 1
ATOM 3073 N N . LEU B 1 46 ? 1.089 41.986 77.182 1.00 24.15 34 LEU B N 1
ATOM 3074 C CA . LEU B 1 46 ? 0.889 43.425 77.337 1.00 24.87 34 LEU B CA 1
ATOM 3075 C C . LEU B 1 46 ? 2.201 43.993 77.800 1.00 23.78 34 LEU B C 1
ATOM 3076 O O . LEU B 1 46 ? 2.834 43.484 78.743 1.00 24.96 34 LEU B O 1
ATOM 3081 N N . VAL B 1 47 ? 2.670 45.006 77.088 1.00 24.39 35 VAL B N 1
ATOM 3082 C CA . VAL B 1 47 ? 3.965 45.580 77.316 1.00 23.78 35 VAL B CA 1
ATOM 3083 C C . VAL B 1 47 ? 3.884 47.079 77.544 1.00 24.27 35 VAL B C 1
ATOM 3084 O O . VAL B 1 47 ? 3.231 47.782 76.814 1.00 24.34 35 VAL B O 1
ATOM 3088 N N . GLU B 1 48 ? 4.591 47.583 78.557 1.00 25.18 36 GLU B N 1
ATOM 3089 C CA . GLU B 1 48 ? 4.689 49.008 78.750 1.00 26.64 36 GLU B CA 1
ATOM 3090 C C . GLU B 1 48 ? 5.813 49.486 77.879 1.00 26.54 36 GLU B C 1
ATOM 3091 O O . GLU B 1 48 ? 6.946 49.015 78.022 1.00 26.62 36 GLU B O 1
ATOM 3097 N N . ILE B 1 49 ? 5.530 50.443 77.006 1.00 26.09 37 ILE B N 1
ATOM 3098 C CA . ILE B 1 49 ? 6.567 50.987 76.113 1.00 26.23 37 ILE B CA 1
ATOM 3099 C C . ILE B 1 49 ? 7.508 51.875 76.883 1.00 26.67 37 ILE B C 1
ATOM 3100 O O . ILE B 1 49 ? 7.061 52.767 77.602 1.00 24.05 37 ILE B O 1
ATOM 3105 N N . LEU B 1 50 ? 8.811 51.616 76.744 1.00 26.20 38 LEU B N 1
ATOM 3106 C CA . LEU B 1 50 ? 9.822 52.480 77.368 1.00 26.65 38 LEU B CA 1
ATOM 3107 C C . LEU B 1 50 ? 10.517 53.379 76.358 1.00 26.94 38 LEU B C 1
ATOM 3108 O O . LEU B 1 50 ? 10.848 54.497 76.701 1.00 28.34 38 LEU B O 1
ATOM 3113 N N . SER B 1 51 ? 10.662 52.926 75.120 1.00 27.36 39 SER B N 1
ATOM 3114 C CA . SER B 1 51 ? 11.317 53.654 74.050 1.00 28.22 39 SER B CA 1
ATOM 3115 C C . SER B 1 51 ? 10.601 53.352 72.751 1.00 27.72 39 SER B C 1
ATOM 3116 O O . SER B 1 51 ? 10.357 52.199 72.470 1.00 27.61 39 SER B O 1
ATOM 3119 N N . ALA B 1 52 ? 10.352 54.365 71.927 1.00 26.53 40 ALA B N 1
ATOM 3120 C CA . ALA B 1 52 ? 9.747 54.149 70.625 1.00 27.28 40 ALA B CA 1
ATOM 3121 C C . ALA B 1 52 ? 10.496 54.972 69.622 1.00 27.30 40 ALA B C 1
ATOM 3122 O O . ALA B 1 52 ? 10.635 56.159 69.796 1.00 29.93 40 ALA B O 1
ATOM 3124 N N . GLY B 1 53 ? 11.023 54.332 68.583 1.00 27.62 41 GLY B N 1
ATOM 3125 C CA . GLY B 1 53 ? 11.775 55.025 67.556 1.00 28.06 41 GLY B CA 1
ATOM 3126 C C . GLY B 1 53 ? 10.848 55.639 66.534 1.00 27.66 41 GLY B C 1
ATOM 3127 O O . GLY B 1 53 ? 9.819 55.063 66.162 1.00 28.95 41 GLY B O 1
ATOM 3128 N N . VAL B 1 54 ? 11.220 56.808 66.079 1.00 29.48 42 VAL B N 1
ATOM 3129 C CA . VAL B 1 54 ? 10.537 57.481 65.002 1.00 30.34 42 VAL B CA 1
ATOM 3130 C C . VAL B 1 54 ? 11.391 57.266 63.756 1.00 32.15 42 VAL B C 1
ATOM 3131 O O . VAL B 1 54 ? 12.519 57.765 63.657 1.00 32.14 42 VAL B O 1
ATOM 3135 N N . CYS B 1 55 ? 10.836 56.531 62.809 1.00 34.92 43 CYS B N 1
ATOM 3136 C CA . CYS B 1 55 ? 11.545 56.161 61.604 1.00 35.62 43 CYS B CA 1
ATOM 3137 C C . CYS B 1 55 ? 11.158 57.103 60.493 1.00 35.09 43 CYS B C 1
ATOM 3138 O O . CYS B 1 55 ? 10.051 57.669 60.466 1.00 35.27 43 CYS B O 1
ATOM 3141 N N . GLY B 1 56 ? 12.078 57.292 59.558 1.00 34.99 44 GLY B N 1
ATOM 3142 C CA . GLY B 1 56 ? 11.780 58.083 58.372 1.00 33.79 44 GLY B CA 1
ATOM 3143 C C . GLY B 1 56 ? 10.599 57.541 57.592 1.00 32.73 44 GLY B C 1
ATOM 3144 O O . GLY B 1 56 ? 9.845 58.293 57.010 1.00 33.26 44 GLY B O 1
ATOM 3145 N N . SER B 1 57 ? 10.414 56.234 57.570 1.00 31.72 45 SER B N 1
ATOM 3146 C CA . SER B 1 57 ? 9.225 55.704 56.916 1.00 31.95 45 SER B CA 1
ATOM 3147 C C . SER B 1 57 ? 7.912 56.158 57.569 1.00 31.71 45 SER B C 1
ATOM 3148 O O . SER B 1 57 ? 6.885 56.180 56.910 1.00 32.47 45 SER B O 1
ATOM 3151 N N . ASP B 1 58 ? 7.935 56.557 58.845 1.00 32.30 46 ASP B N 1
ATOM 3152 C CA . ASP B 1 58 ? 6.680 56.960 59.549 1.00 31.65 46 ASP B CA 1
ATOM 3153 C C . ASP B 1 58 ? 6.152 58.257 58.983 1.00 31.83 46 ASP B C 1
ATOM 3154 O O . ASP B 1 58 ? 4.932 58.499 58.961 1.00 30.60 46 ASP B O 1
ATOM 3159 N N . VAL B 1 59 ? 7.087 59.091 58.519 1.00 31.03 47 VAL B N 1
ATOM 3160 C CA . VAL B 1 59 ? 6.733 60.332 57.826 1.00 31.50 47 VAL B CA 1
ATOM 3161 C C . VAL B 1 59 ? 5.919 60.009 56.584 1.00 31.73 47 VAL B C 1
ATOM 3162 O O . VAL B 1 59 ? 4.875 60.603 56.355 1.00 31.61 47 VAL B O 1
ATOM 3166 N N . HIS B 1 60 ? 6.395 59.065 55.788 1.00 32.51 48 HIS B N 1
ATOM 3167 C CA . HIS B 1 60 ? 5.703 58.675 54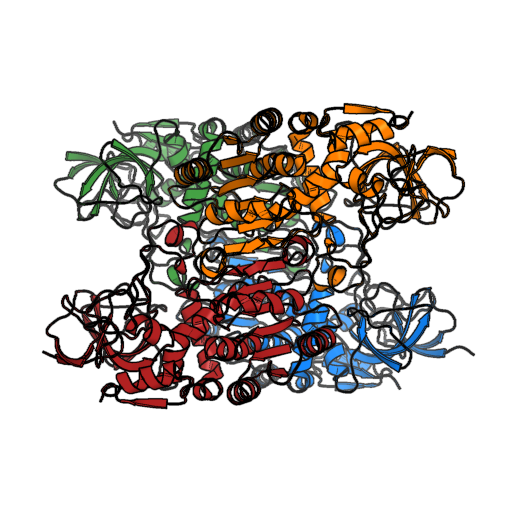.568 1.00 33.64 48 HIS B CA 1
ATOM 3168 C C . HIS B 1 60 ? 4.320 58.087 54.814 1.00 33.08 48 HIS B C 1
ATOM 3169 O O . HIS B 1 60 ? 3.377 58.367 54.063 1.00 31.22 48 HIS B O 1
ATOM 3176 N N . MET B 1 61 ? 4.219 57.278 55.862 1.00 32.37 49 MET B N 1
ATOM 3177 C CA . MET B 1 61 ? 2.935 56.725 56.311 1.00 32.69 49 MET B CA 1
ATOM 3178 C C . MET B 1 61 ? 2.024 57.856 56.756 1.00 31.96 49 MET B C 1
ATOM 3179 O O . MET B 1 61 ? 0.884 57.933 56.338 1.00 31.71 49 MET B O 1
ATOM 3184 N N . PHE B 1 62 ? 2.548 58.774 57.560 1.00 32.48 50 PHE B N 1
ATOM 3185 C CA . PHE B 1 62 ? 1.791 59.938 57.991 1.00 33.08 50 PHE B CA 1
ATOM 3186 C C . PHE B 1 62 ? 1.200 60.707 56.792 1.00 34.04 50 PHE B C 1
ATOM 3187 O O . PHE B 1 62 ? 0.043 61.168 56.808 1.00 33.44 50 PHE B O 1
ATOM 3195 N N . ARG B 1 63 ? 2.026 60.850 55.763 1.00 35.01 51 ARG B N 1
ATOM 3196 C CA . ARG B 1 63 ? 1.686 61.628 54.589 1.00 36.27 51 ARG B CA 1
ATOM 3197 C C . ARG B 1 63 ? 0.738 60.893 53.614 1.00 36.37 51 ARG B C 1
ATOM 3198 O O . ARG B 1 63 ? 0.309 61.495 52.626 1.00 37.34 51 ARG B O 1
ATOM 3206 N N . GLY B 1 64 ? 0.373 59.649 53.911 1.00 36.71 52 GLY B N 1
ATOM 3207 C CA . GLY B 1 64 ? -0.505 58.843 53.056 1.00 37.41 52 GLY B CA 1
ATOM 3208 C C . GLY B 1 64 ? 0.174 58.184 51.846 1.00 39.23 52 GLY B C 1
ATOM 3209 O O . GLY B 1 64 ? -0.484 57.812 50.868 1.00 39.13 52 GLY B O 1
ATOM 3210 N N . GLU B 1 65 ? 1.485 58.005 51.903 1.00 40.66 53 GLU B N 1
ATOM 3211 C CA . GLU B 1 65 ? 2.246 57.522 50.740 1.00 42.23 53 GLU B CA 1
ATOM 3212 C C . GLU B 1 65 ? 2.465 56.000 50.739 1.00 42.42 53 GLU B C 1
ATOM 3213 O O . GLU B 1 65 ? 2.942 55.420 49.762 1.00 42.58 53 GLU B O 1
ATOM 3219 N N . ASP B 1 66 ? 2.095 55.347 51.829 1.00 43.20 54 ASP B N 1
ATOM 3220 C CA . ASP B 1 66 ? 2.315 53.918 51.987 1.00 43.25 54 ASP B CA 1
ATOM 3221 C C . ASP B 1 66 ? 0.968 53.248 51.823 1.00 43.90 54 ASP B C 1
ATOM 3222 O O . ASP B 1 66 ? 0.058 53.491 52.613 1.00 44.71 54 ASP B O 1
ATOM 3227 N N . PRO B 1 67 ? 0.821 52.404 50.814 1.00 44.68 55 PRO B N 1
ATOM 3228 C CA . PRO B 1 67 ? -0.485 51.797 50.526 1.00 44.46 55 PRO B CA 1
ATOM 3229 C C . PRO B 1 67 ? -0.915 50.673 51.525 1.00 43.87 55 PRO B C 1
ATOM 3230 O O . PRO B 1 67 ? -2.093 50.331 51.583 1.00 44.07 55 PRO B O 1
ATOM 3234 N N . ARG B 1 68 ? 0.005 50.167 52.350 1.00 43.42 56 ARG B N 1
ATOM 3235 C CA . ARG B 1 68 ? -0.324 49.152 53.390 1.00 43.08 56 ARG B CA 1
ATOM 3236 C C . ARG B 1 68 ? -1.134 49.701 54.590 1.00 40.92 56 ARG B C 1
ATOM 3237 O O . ARG B 1 68 ? -1.695 48.907 55.367 1.00 40.60 56 ARG B O 1
ATOM 3245 N N . VAL B 1 69 ? -1.199 51.033 54.721 1.00 37.12 57 VAL B N 1
ATOM 3246 C CA . VAL B 1 69 ? -1.537 51.670 55.984 1.00 35.27 57 VAL B CA 1
ATOM 3247 C C . VAL B 1 69 ? -3.033 51.944 56.109 1.00 33.22 57 VAL B C 1
ATOM 3248 O O . VAL B 1 69 ? -3.543 52.830 55.440 1.00 31.70 57 VAL B O 1
ATOM 3252 N N . PRO B 1 70 ? -3.707 51.204 56.994 1.00 31.59 58 PRO B N 1
ATOM 3253 C CA . PRO B 1 70 ? -5.108 51.436 57.265 1.00 30.88 58 PRO B CA 1
ATOM 3254 C C . PRO B 1 70 ? -5.267 52.606 58.238 1.00 29.89 58 PRO B C 1
ATOM 3255 O O . PRO B 1 70 ? -4.340 52.930 58.982 1.00 30.60 58 PRO B O 1
ATOM 3259 N N . LEU B 1 71 ? -6.436 53.211 58.263 1.00 28.88 59 LEU B N 1
ATOM 3260 C CA . LEU B 1 71 ? -6.730 54.213 59.256 1.00 29.03 59 LEU B CA 1
ATOM 3261 C C . LEU B 1 71 ? -7.981 53.779 60.023 1.00 28.59 59 LEU B C 1
ATOM 3262 O O . LEU B 1 71 ? -8.878 53.143 59.421 1.00 28.74 59 LEU B O 1
ATOM 3267 N N . PRO B 1 72 ? -8.096 54.157 61.298 1.00 27.24 60 PRO B N 1
ATOM 3268 C CA . PRO B 1 72 ? -7.008 54.753 62.091 1.00 26.95 60 PRO B CA 1
ATOM 3269 C C . PRO B 1 72 ? -5.911 53.770 62.478 1.00 26.37 60 PRO B C 1
ATOM 3270 O O . PRO B 1 72 ? -6.107 52.578 62.361 1.00 26.63 60 PRO B O 1
ATOM 3274 N N . ILE B 1 73 ? -4.747 54.266 62.892 1.00 25.53 61 ILE B N 1
ATOM 3275 C CA . ILE B 1 73 ? -3.621 53.410 63.214 1.00 25.39 61 ILE B CA 1
ATOM 3276 C C . ILE B 1 73 ? -2.757 54.159 64.205 1.00 25.43 61 ILE B C 1
ATOM 3277 O O . ILE B 1 73 ? -2.615 55.397 64.120 1.00 23.96 61 ILE B O 1
ATOM 3282 N N . ILE B 1 74 ? -2.248 53.408 65.169 1.00 24.70 62 ILE B N 1
ATOM 3283 C CA . ILE B 1 74 ? -1.144 53.863 66.007 1.00 25.94 62 ILE B CA 1
ATOM 3284 C C . ILE B 1 74 ? 0.167 53.439 65.333 1.00 25.98 62 ILE B C 1
ATOM 3285 O O . ILE B 1 74 ? 0.464 52.216 65.186 1.00 26.12 62 ILE B O 1
ATOM 3290 N N . LEU B 1 75 ? 0.918 54.444 64.879 1.00 26.18 63 LEU B N 1
ATOM 3291 C CA . LEU B 1 75 ? 2.183 54.239 64.188 1.00 26.11 63 LEU B CA 1
ATOM 3292 C C . LEU B 1 75 ? 3.239 53.790 65.178 1.00 26.96 63 LEU B C 1
ATOM 3293 O O . LEU B 1 75 ? 2.991 53.725 66.402 1.00 26.55 63 LEU B O 1
ATOM 3298 N N . GLY B 1 76 ? 4.417 53.489 64.644 1.00 26.40 64 GLY B N 1
ATOM 3299 C CA . GLY B 1 76 ? 5.576 53.130 65.452 1.00 27.16 64 GLY B CA 1
ATOM 3300 C C . GLY B 1 76 ? 5.849 51.648 65.416 1.00 27.23 64 GLY B C 1
ATOM 3301 O O . GLY B 1 76 ? 5.134 50.835 66.010 1.00 26.64 64 GLY B O 1
ATOM 3302 N N . HIS B 1 77 ? 6.891 51.280 64.692 1.00 28.90 65 HIS B N 1
ATOM 3303 C CA . HIS B 1 77 ? 7.225 49.866 64.523 1.00 29.32 65 HIS B CA 1
ATOM 3304 C C . HIS B 1 77 ? 8.528 49.521 65.193 1.00 30.86 65 HIS B C 1
ATOM 3305 O O . HIS B 1 77 ? 9.026 48.429 64.989 1.00 32.35 65 HIS B O 1
ATOM 3312 N N . GLU B 1 78 ? 9.074 50.450 65.989 1.00 31.92 66 GLU B N 1
ATOM 3313 C CA . GLU B 1 78 ? 10.385 50.324 66.608 1.00 33.37 66 GLU B CA 1
ATOM 3314 C C . GLU B 1 78 ? 10.208 50.497 68.123 1.00 32.84 66 GLU B C 1
ATOM 3315 O O . GLU B 1 78 ? 10.080 51.603 68.597 1.00 32.45 66 GLU B O 1
ATOM 3321 N N . GLY B 1 79 ? 10.261 49.411 68.880 1.00 32.15 67 GLY B N 1
ATOM 3322 C CA . GLY B 1 79 ? 9.964 49.491 70.300 1.00 31.12 67 GLY B CA 1
ATOM 3323 C C . GLY B 1 79 ? 10.813 48.653 71.255 1.00 30.68 67 GLY B C 1
ATOM 3324 O O . GLY B 1 79 ? 11.327 47.598 70.905 1.00 31.51 67 GLY B O 1
ATOM 3325 N N . ALA B 1 80 ? 10.935 49.155 72.480 1.00 29.14 68 ALA B N 1
ATOM 3326 C CA . ALA B 1 80 ? 11.476 48.417 73.600 1.00 28.61 68 ALA B CA 1
ATOM 3327 C C . ALA B 1 80 ? 10.566 48.651 74.806 1.00 28.19 68 ALA B C 1
ATOM 3328 O O . ALA B 1 80 ? 10.032 49.747 74.973 1.00 28.04 68 ALA B O 1
ATOM 3330 N N . GLY B 1 81 ? 10.392 47.646 75.655 1.00 27.25 69 GLY B N 1
ATOM 3331 C CA . GLY B 1 81 ? 9.529 47.855 76.806 1.00 28.10 69 GLY B CA 1
ATOM 3332 C C . GLY B 1 81 ? 9.614 46.853 77.930 1.00 26.38 69 GLY B C 1
ATOM 3333 O O . GLY B 1 81 ? 10.481 46.027 77.973 1.00 28.47 69 GLY B O 1
ATOM 3334 N N . ARG B 1 82 ? 8.673 46.948 78.824 1.00 26.97 70 ARG B N 1
ATOM 3335 C CA . ARG B 1 82 ? 8.633 46.111 80.022 1.00 27.64 70 ARG B CA 1
ATOM 3336 C C . ARG B 1 82 ? 7.356 45.277 80.048 1.00 26.20 70 ARG B C 1
ATOM 3337 O O . ARG B 1 82 ? 6.245 45.760 79.874 1.00 24.96 70 ARG B O 1
ATOM 3345 N N . VAL B 1 83 ? 7.506 43.991 80.282 1.00 26.26 71 VAL B N 1
ATOM 3346 C CA . VAL B 1 83 ? 6.330 43.118 80.329 1.00 25.44 71 VAL B CA 1
ATOM 3347 C C . VAL B 1 83 ? 5.410 43.475 81.484 1.00 25.62 71 VAL B C 1
ATOM 3348 O O . VAL B 1 83 ? 5.860 43.660 82.621 1.00 25.16 71 VAL B O 1
ATOM 3352 N N . VAL B 1 84 ? 4.120 43.594 81.211 1.00 25.91 72 VAL B N 1
ATOM 3353 C CA . VAL B 1 84 ? 3.142 43.854 82.268 1.00 26.98 72 VAL B CA 1
ATOM 3354 C C . VAL B 1 84 ? 2.409 42.552 82.577 1.00 27.62 72 VAL B C 1
ATOM 3355 O O . VAL B 1 84 ? 2.239 42.191 83.725 1.00 25.14 72 VAL B O 1
ATOM 3359 N N . GLU B 1 85 ? 1.963 41.861 81.529 1.00 27.47 73 GLU B N 1
ATOM 3360 C CA . GLU B 1 85 ? 1.376 40.570 81.736 1.00 29.62 73 GLU B CA 1
ATOM 3361 C C . GLU B 1 85 ? 1.425 39.725 80.506 1.00 27.71 73 GLU B C 1
ATOM 3362 O O . GLU B 1 85 ? 1.547 40.244 79.376 1.00 28.02 73 GLU B O 1
ATOM 3368 N N . VAL B 1 86 ? 1.364 38.434 80.757 1.00 25.77 74 VAL B N 1
ATOM 3369 C CA . VAL B 1 86 ? 1.306 37.409 79.710 1.00 26.44 74 VAL B CA 1
ATOM 3370 C C . VAL B 1 86 ? 0.038 36.600 79.944 1.00 26.29 74 VAL B C 1
ATOM 3371 O O . VAL B 1 86 ? -0.155 36.002 81.030 1.00 23.20 74 VAL B O 1
ATOM 3375 N N . ASN B 1 87 ? -0.789 36.516 78.904 1.00 26.25 75 ASN B N 1
ATOM 3376 C CA . ASN B 1 87 ? -2.009 35.731 78.991 1.00 27.03 75 ASN B CA 1
ATOM 3377 C C . ASN B 1 87 ? -1.713 34.288 78.596 1.00 27.67 75 ASN B C 1
ATOM 3378 O O . ASN B 1 87 ? -1.994 33.854 77.477 1.00 28.26 75 ASN B O 1
ATOM 3383 N N . GLY B 1 88 ? -1.205 33.531 79.564 1.00 28.43 76 GLY B N 1
ATOM 3384 C CA . GLY B 1 88 ? -0.640 32.213 79.330 1.00 28.72 76 GLY B CA 1
ATOM 3385 C C . GLY B 1 88 ? 0.836 32.248 79.650 1.00 29.54 76 GLY B C 1
ATOM 3386 O O . GLY B 1 88 ? 1.266 32.944 80.548 1.00 32.11 76 GLY B O 1
ATOM 3387 N N . GLU B 1 89 ? 1.634 31.557 78.874 1.00 30.28 77 GLU B N 1
ATOM 3388 C CA . GLU B 1 89 ? 3.074 31.644 79.022 1.00 31.45 77 GLU B CA 1
ATOM 3389 C C . GLU B 1 89 ? 3.676 32.018 77.660 1.00 30.68 77 GLU B C 1
ATOM 3390 O O . GLU B 1 89 ? 3.095 31.711 76.594 1.00 30.42 77 GLU B O 1
ATOM 3396 N N . LYS B 1 90 ? 4.774 32.774 77.686 1.00 29.33 78 LYS B N 1
ATOM 3397 C CA . LYS B 1 90 ? 5.520 33.074 76.460 1.00 29.57 78 LYS B CA 1
ATOM 3398 C C . LYS B 1 90 ? 7.019 32.924 76.704 1.00 29.06 78 LYS B C 1
ATOM 3399 O O . LYS B 1 90 ? 7.570 33.539 77.622 1.00 28.28 78 LYS B O 1
ATOM 3405 N N . ARG B 1 91 ? 7.678 32.170 75.836 1.00 29.11 79 ARG B N 1
ATOM 3406 C CA . ARG B 1 91 ? 9.147 32.159 75.849 1.00 29.75 79 ARG B CA 1
ATOM 3407 C C . ARG B 1 91 ? 9.751 33.125 74.813 1.00 28.99 79 ARG B C 1
ATOM 3408 O O . ARG B 1 91 ? 9.236 33.297 73.690 1.00 28.92 79 ARG B O 1
ATOM 3416 N N . ASP B 1 92 ? 10.865 33.742 75.191 1.00 28.81 80 ASP B N 1
ATOM 3417 C CA . ASP B 1 92 ? 11.659 34.452 74.239 1.00 28.42 80 ASP B CA 1
ATOM 3418 C C . ASP B 1 92 ? 12.426 33.462 73.350 1.00 28.40 80 ASP B C 1
ATOM 3419 O O . ASP B 1 92 ? 12.337 32.243 73.517 1.00 27.76 80 ASP B O 1
ATOM 3424 N N . LEU B 1 93 ? 13.161 34.012 72.406 1.00 28.54 81 LEU B N 1
ATOM 3425 C CA . LEU B 1 93 ? 13.857 33.230 71.389 1.00 28.85 81 LEU B CA 1
ATOM 3426 C C . LEU B 1 93 ? 14.910 32.298 71.976 1.00 29.28 81 LEU B C 1
ATOM 3427 O O . LEU B 1 93 ? 15.234 31.266 71.371 1.00 30.25 81 LEU B O 1
ATOM 3432 N N . ASN B 1 94 ? 15.450 32.664 73.130 1.00 29.25 82 ASN B N 1
ATOM 3433 C CA . ASN B 1 94 ? 16.389 31.797 73.869 1.00 28.72 82 ASN B CA 1
ATOM 3434 C C . ASN B 1 94 ? 15.728 30.843 74.812 1.00 28.34 82 ASN B C 1
ATOM 3435 O O . ASN B 1 94 ? 16.419 30.064 75.422 1.00 27.87 82 ASN B O 1
ATOM 3440 N N . GLY B 1 95 ? 14.391 30.859 74.869 1.00 28.10 83 GLY B N 1
ATOM 3441 C CA . GLY B 1 95 ? 13.629 29.863 75.619 1.00 29.01 83 GLY B CA 1
ATOM 3442 C C . GLY B 1 95 ? 13.311 30.332 77.003 1.00 28.84 83 GLY B C 1
ATOM 3443 O O . GLY B 1 95 ? 12.761 29.578 77.745 1.00 30.00 83 GLY B O 1
ATOM 3444 N N . GLU B 1 96 ? 13.643 31.576 77.357 1.00 29.19 84 GLU B N 1
ATOM 3445 C CA . GLU B 1 96 ? 13.290 32.082 78.704 1.00 29.58 84 GLU B CA 1
ATOM 3446 C C . GLU B 1 96 ? 11.824 32.472 78.791 1.00 29.01 84 GLU B C 1
ATOM 3447 O O . GLU B 1 96 ? 11.339 33.242 77.985 1.00 28.09 84 GLU B O 1
ATOM 3453 N N . LEU B 1 97 ? 11.107 31.904 79.740 1.00 28.67 85 LEU B N 1
ATOM 3454 C CA . LEU B 1 97 ? 9.742 32.330 80.018 1.00 30.06 85 LEU B CA 1
ATOM 3455 C C . LEU B 1 97 ? 9.717 33.785 80.480 1.00 29.91 85 LEU B C 1
ATOM 3456 O O . LEU B 1 97 ? 10.464 34.159 81.378 1.00 32.42 85 LEU B O 1
ATOM 3461 N N . LEU B 1 98 ? 8.885 34.598 79.838 1.00 28.18 86 LEU B N 1
ATOM 3462 C CA . LEU B 1 98 ? 8.666 35.963 80.209 1.00 28.49 86 LEU B CA 1
ATOM 3463 C C . LEU B 1 98 ? 7.838 36.068 81.453 1.00 28.85 86 LEU B C 1
ATOM 3464 O O . LEU B 1 98 ? 6.967 35.244 81.670 1.00 28.58 86 LEU B O 1
ATOM 3469 N N . LYS B 1 99 ? 8.134 37.082 82.262 1.00 29.16 87 LYS B N 1
ATOM 3470 C CA . LYS B 1 99 ? 7.362 37.403 83.468 1.00 29.98 87 LYS B CA 1
ATOM 3471 C C . LYS B 1 99 ? 7.258 38.941 83.639 1.00 28.85 87 LYS B C 1
ATOM 3472 O O . LYS B 1 99 ? 8.095 39.677 83.094 1.00 27.37 87 LYS B O 1
ATOM 3478 N N . PRO B 1 100 ? 6.262 39.404 84.394 1.00 27.55 88 PRO B N 1
ATOM 3479 C CA . PRO B 1 100 ? 6.077 40.807 84.628 1.00 26.66 88 PRO B CA 1
ATOM 3480 C C . PRO B 1 100 ? 7.348 41.425 85.176 1.00 26.91 88 PRO B C 1
ATOM 3481 O O . PRO B 1 100 ? 8.002 40.854 86.102 1.00 27.20 88 PRO B O 1
ATOM 3485 N N . GLY B 1 101 ? 7.738 42.549 84.594 1.00 26.27 89 GLY B N 1
ATOM 3486 C CA . GLY B 1 101 ? 8.979 43.191 84.964 1.00 26.46 89 GLY B CA 1
ATOM 3487 C C . GLY B 1 101 ? 10.100 43.007 83.960 1.00 26.86 89 GLY B C 1
ATOM 3488 O O . GLY B 1 101 ? 11.013 43.826 83.913 1.00 27.37 89 GLY B O 1
ATOM 3489 N N . ASP B 1 102 ? 10.051 41.952 83.139 1.00 27.01 90 ASP B N 1
ATOM 3490 C CA . ASP B 1 102 ? 11.167 41.674 82.266 1.00 27.59 90 ASP B CA 1
ATOM 3491 C C . ASP B 1 102 ? 11.246 42.801 81.251 1.00 26.44 90 ASP B C 1
ATOM 3492 O O . ASP B 1 102 ? 10.201 43.365 80.857 1.00 25.59 90 ASP B O 1
ATOM 3497 N N . LEU B 1 103 ? 12.459 43.140 80.832 1.00 25.35 91 LEU B N 1
ATOM 3498 C CA . LEU B 1 103 ? 12.641 44.069 79.731 1.00 25.88 91 LEU B CA 1
ATOM 3499 C C . LEU B 1 103 ? 12.786 43.266 78.436 1.00 26.68 91 LEU B C 1
ATOM 3500 O O . LEU B 1 103 ? 13.414 42.212 78.421 1.00 27.66 91 LEU B O 1
ATOM 3505 N N . ILE B 1 104 ? 12.150 43.729 77.363 1.00 26.82 92 ILE B N 1
ATOM 3506 C CA . ILE B 1 104 ? 12.169 42.997 76.105 1.00 26.40 92 ILE B CA 1
ATOM 3507 C C . ILE B 1 104 ? 12.249 43.946 74.908 1.00 27.09 92 ILE B C 1
ATOM 3508 O O . ILE B 1 104 ? 11.802 45.128 74.953 1.00 26.27 92 ILE B O 1
ATOM 3513 N N . VAL B 1 105 ? 12.810 43.406 73.824 1.00 26.60 93 VAL B N 1
ATOM 3514 C CA . VAL B 1 105 ? 12.647 43.942 72.498 1.00 26.70 93 VAL B CA 1
ATOM 3515 C C . VAL B 1 105 ? 12.037 42.827 71.684 1.00 27.02 93 VAL B C 1
ATOM 3516 O O . VAL B 1 105 ? 11.958 41.701 72.166 1.00 25.19 93 VAL B O 1
ATOM 3520 N N . TRP B 1 106 ? 11.537 43.152 70.492 1.00 26.16 94 TRP B N 1
ATOM 3521 C CA . TRP B 1 106 ? 10.787 42.219 69.686 1.00 26.40 94 TRP B CA 1
ATOM 3522 C C . TRP B 1 106 ? 10.875 42.533 68.209 1.00 27.65 94 TRP B C 1
ATOM 3523 O O . TRP B 1 106 ? 11.051 43.663 67.808 1.00 26.90 94 TRP B O 1
ATOM 3534 N N . ASN B 1 107 ? 10.744 41.498 67.386 1.00 28.72 95 ASN B N 1
ATOM 3535 C CA . ASN B 1 107 ? 10.614 41.697 65.931 1.00 28.86 95 ASN B CA 1
ATOM 3536 C C . ASN B 1 107 ? 9.218 42.282 65.599 1.00 29.27 95 ASN B C 1
ATOM 3537 O O . ASN B 1 107 ? 8.179 41.707 65.977 1.00 28.33 95 ASN B O 1
ATOM 3542 N N . ARG B 1 108 ? 9.214 43.395 64.851 1.00 28.21 96 ARG B N 1
ATOM 3543 C CA . ARG B 1 108 ? 7.972 44.076 64.459 1.00 29.49 96 ARG B CA 1
ATOM 3544 C C . ARG B 1 108 ? 7.114 43.223 63.542 1.00 29.14 96 ARG B C 1
ATOM 3545 O O . ARG B 1 108 ? 5.885 43.436 63.474 1.00 29.72 96 ARG B O 1
ATOM 3553 N N . GLY B 1 109 ? 7.740 42.269 62.819 1.00 27.95 97 GLY B N 1
ATOM 3554 C CA . GLY B 1 109 ? 7.011 41.463 61.876 1.00 27.17 97 GLY B CA 1
ATOM 3555 C C . GLY B 1 109 ? 6.667 40.059 62.284 1.00 27.54 97 GLY B C 1
ATOM 3556 O O . GLY B 1 109 ? 7.493 39.363 62.833 1.00 28.15 97 GLY B O 1
ATOM 3557 N N . ILE B 1 110 ? 5.442 39.654 62.033 1.00 28.22 98 ILE B N 1
ATOM 3558 C CA . ILE B 1 110 ? 5.019 38.280 62.237 1.00 30.01 98 ILE B CA 1
ATOM 3559 C C . ILE B 1 110 ? 4.663 37.697 60.867 1.00 28.89 98 ILE B C 1
ATOM 3560 O O . ILE B 1 110 ? 3.899 38.303 60.088 1.00 28.10 98 ILE B O 1
ATOM 3565 N N . THR B 1 111 ? 5.231 36.532 60.583 1.00 28.59 99 THR B N 1
ATOM 3566 C CA . THR B 1 111 ? 4.955 35.829 59.330 1.00 29.41 99 THR B CA 1
ATOM 3567 C C . THR B 1 111 ? 4.043 34.634 59.577 1.00 30.32 99 THR B C 1
ATOM 3568 O O . THR B 1 111 ? 3.833 34.215 60.716 1.00 30.67 99 THR B O 1
ATOM 3572 N N . CYS B 1 112 ? 3.460 34.122 58.513 1.00 29.93 100 CYS B N 1
ATOM 3573 C CA . CYS B 1 112 ? 2.413 33.121 58.628 1.00 30.33 100 CYS B CA 1
ATOM 3574 C C . CYS B 1 112 ? 2.970 31.772 59.054 1.00 30.83 100 CYS B C 1
ATOM 3575 O O . CYS B 1 112 ? 2.221 30.954 59.597 1.00 32.31 100 CYS B O 1
ATOM 3578 N N . GLY B 1 113 ? 4.243 31.497 58.794 1.00 30.76 101 GLY B N 1
ATOM 3579 C CA . GLY B 1 113 ? 4.800 30.188 59.131 1.00 31.95 101 GLY B CA 1
ATOM 3580 C C . GLY B 1 113 ? 4.251 28.984 58.367 1.00 32.54 101 GLY B C 1
ATOM 3581 O O . GLY B 1 113 ? 4.480 27.827 58.784 1.00 33.99 101 GLY B O 1
ATOM 3582 N N . GLU B 1 114 ? 3.515 29.225 57.274 1.00 32.64 102 GLU B N 1
ATOM 3583 C CA . GLU B 1 114 ? 2.951 28.135 56.472 1.00 32.77 102 GLU B CA 1
ATOM 3584 C C . GLU B 1 114 ? 3.176 28.209 54.970 1.00 30.00 102 GLU B C 1
ATOM 3585 O O . GLU B 1 114 ? 2.959 27.227 54.288 1.00 26.27 102 GLU B O 1
ATOM 3591 N N . CYS B 1 115 ? 3.651 29.342 54.459 1.00 28.67 103 CYS B N 1
ATOM 3592 C CA . CYS B 1 115 ? 3.737 29.522 52.993 1.00 27.68 103 CYS B CA 1
ATOM 3593 C C . CYS B 1 115 ? 5.085 29.059 52.438 1.00 25.75 103 CYS B C 1
ATOM 3594 O O . CYS B 1 115 ? 5.960 28.611 53.189 1.00 23.78 103 CYS B O 1
ATOM 3597 N N . TYR B 1 116 ? 5.242 29.163 51.113 1.00 25.33 104 TYR B N 1
ATOM 3598 C CA . TYR B 1 116 ? 6.474 28.741 50.450 1.00 24.27 104 TYR B CA 1
ATOM 3599 C C . TYR B 1 116 ? 7.715 29.399 51.018 1.00 24.37 104 TYR B C 1
ATOM 3600 O O . TYR B 1 116 ? 8.726 28.744 51.304 1.00 21.39 104 TYR B O 1
ATOM 3609 N N . TRP B 1 117 ? 7.630 30.700 51.264 1.00 23.82 105 TRP B N 1
ATOM 3610 C CA . TRP B 1 117 ? 8.782 31.418 51.765 1.00 23.73 105 TRP B CA 1
ATOM 3611 C C . TRP B 1 117 ? 9.103 31.144 53.248 1.00 24.04 105 TRP B C 1
ATOM 3612 O O . TRP B 1 117 ? 10.260 31.052 53.607 1.00 23.19 105 TRP B O 1
ATOM 3623 N N . CYS B 1 118 ? 8.094 30.984 54.096 1.00 24.90 106 CYS B N 1
ATOM 3624 C CA . CYS B 1 118 ? 8.336 30.680 55.495 1.00 26.18 106 CYS B CA 1
ATOM 3625 C C . CYS B 1 118 ? 8.874 29.260 55.702 1.00 26.02 106 CYS B C 1
ATOM 3626 O O . CYS B 1 118 ? 9.710 29.017 56.585 1.00 27.41 106 CYS B O 1
ATOM 3629 N N . LYS B 1 119 ? 8.387 28.306 54.933 1.00 26.21 107 LYS B N 1
ATOM 3630 C CA . LYS B 1 119 ? 8.658 26.889 55.186 1.00 26.86 107 LYS B CA 1
ATOM 3631 C C . LYS B 1 119 ? 9.514 26.170 54.150 1.00 27.46 107 LYS B C 1
ATOM 3632 O O . LYS B 1 119 ? 10.068 25.117 54.447 1.00 28.99 107 LYS B O 1
ATOM 3638 N N . VAL B 1 120 ? 9.526 26.639 52.905 1.00 28.05 108 VAL B N 1
ATOM 3639 C CA . VAL B 1 120 ? 10.238 25.936 51.847 1.00 27.68 108 VAL B CA 1
ATOM 3640 C C . VAL B 1 120 ? 11.568 26.662 51.556 1.00 28.46 108 VAL B C 1
ATOM 3641 O O . VAL B 1 120 ? 12.643 26.060 51.714 1.00 26.98 108 VAL B O 1
ATOM 3645 N N . SER B 1 121 ? 11.510 27.934 51.151 1.00 26.71 109 SER B N 1
ATOM 3646 C CA . SER B 1 121 ? 12.746 28.646 50.821 1.00 26.60 109 SER B CA 1
ATOM 3647 C C . SER B 1 121 ? 13.441 29.281 52.065 1.00 27.14 109 SER B C 1
ATOM 3648 O O . SER B 1 121 ? 14.592 29.725 51.993 1.00 28.43 109 SER B O 1
ATOM 3651 N N . LYS B 1 122 ? 12.769 29.275 53.203 1.00 27.68 110 LYS B N 1
ATOM 3652 C CA . LYS B 1 122 ? 13.298 29.807 54.438 1.00 30.20 110 LYS B CA 1
ATOM 3653 C C . LYS B 1 122 ? 13.710 31.281 54.298 1.00 30.69 110 LYS B C 1
ATOM 3654 O O . LYS B 1 122 ? 14.755 31.685 54.795 1.00 30.87 110 LYS B O 1
ATOM 3660 N N . GLU B 1 123 ? 12.838 32.064 53.660 1.00 29.04 111 GLU B N 1
ATOM 3661 C CA . GLU B 1 123 ? 13.002 33.507 53.471 1.00 28.85 111 GLU B CA 1
ATOM 3662 C C . GLU B 1 123 ? 11.755 34.211 54.078 1.00 28.25 111 GLU B C 1
ATOM 3663 O O . GLU B 1 123 ? 10.945 34.757 53.390 1.00 27.80 111 GLU B O 1
ATOM 3669 N N . PRO B 1 124 ? 11.585 34.171 55.387 1.00 29.48 112 PRO B N 1
ATOM 3670 C CA . PRO B 1 124 ? 10.336 34.673 56.008 1.00 28.64 112 PRO B CA 1
ATOM 3671 C C . PRO B 1 124 ? 10.030 36.171 55.744 1.00 28.04 112 PRO B C 1
ATOM 3672 O O . PRO B 1 124 ? 8.853 36.570 55.690 1.00 28.15 112 PRO B O 1
ATOM 3676 N N . TYR B 1 125 ? 11.084 36.962 55.537 1.00 27.54 113 TYR B N 1
ATOM 3677 C CA . TYR B 1 125 ? 10.969 38.379 55.172 1.00 27.17 113 TYR B CA 1
ATOM 3678 C C . TYR B 1 125 ? 10.163 38.562 53.922 1.00 27.04 113 TYR B C 1
ATOM 3679 O O . TYR B 1 125 ? 9.613 39.648 53.727 1.00 27.96 113 TYR B O 1
ATOM 3688 N N . LEU B 1 126 ? 10.093 37.524 53.061 1.00 25.69 114 LEU B N 1
ATOM 3689 C CA . LEU B 1 126 ? 9.315 37.564 51.834 1.00 25.88 114 LEU B CA 1
ATOM 3690 C C . LEU B 1 126 ? 7.877 37.032 51.981 1.00 26.17 114 LEU B C 1
ATOM 3691 O O . LEU B 1 126 ? 7.124 36.928 51.011 1.00 26.75 114 LEU B O 1
ATOM 3696 N N . CYS B 1 127 ? 7.492 36.673 53.181 1.00 26.41 115 CYS B N 1
ATOM 3697 C CA . CYS B 1 127 ? 6.138 36.183 53.421 1.00 27.83 115 CYS B CA 1
ATOM 3698 C C . CYS B 1 127 ? 5.119 37.216 52.911 1.00 27.75 115 CYS B C 1
ATOM 3699 O O . CYS B 1 127 ? 5.139 38.368 53.335 1.00 29.52 115 CYS B O 1
ATOM 3702 N N . PRO B 1 128 ? 4.198 36.808 52.058 1.00 28.03 116 PRO B N 1
ATOM 3703 C CA . PRO B 1 128 ? 3.186 37.724 51.580 1.00 28.24 116 PRO B CA 1
ATOM 3704 C C . PRO B 1 128 ? 2.136 38.064 52.645 1.00 28.73 116 PRO B C 1
ATOM 3705 O O . PRO B 1 128 ? 1.290 38.910 52.405 1.00 27.01 116 PRO B O 1
ATOM 3709 N N . ASN B 1 129 ? 2.161 37.369 53.777 1.00 28.71 117 ASN B N 1
ATOM 3710 C CA . ASN B 1 129 ? 1.154 37.520 54.826 1.00 29.93 117 ASN B CA 1
ATOM 3711 C C . ASN B 1 129 ? 1.736 38.235 56.056 1.00 30.63 117 ASN B C 1
ATOM 3712 O O . ASN B 1 129 ? 1.206 38.151 57.165 1.00 31.53 117 ASN B O 1
ATOM 3717 N N . ARG B 1 130 ? 2.840 38.948 55.853 1.00 31.42 118 ARG B N 1
ATOM 3718 C CA . ARG B 1 130 ? 3.587 39.532 56.937 1.00 32.05 118 ARG B CA 1
ATOM 3719 C C . ARG B 1 130 ? 2.784 40.680 57.622 1.00 31.99 118 ARG B C 1
ATOM 3720 O O . ARG B 1 130 ? 2.247 41.570 56.952 1.00 31.51 118 ARG B O 1
ATOM 3728 N N . LYS B 1 131 ? 2.650 40.581 58.947 1.00 31.65 119 LYS B N 1
ATOM 3729 C CA . LYS B 1 131 ? 1.890 41.523 59.782 1.00 31.86 119 LYS B CA 1
ATOM 3730 C C . LYS B 1 131 ? 2.856 42.281 60.650 1.00 31.29 119 LYS B C 1
ATOM 3731 O O . LYS B 1 131 ? 3.658 41.647 61.372 1.00 30.58 119 LYS B O 1
ATOM 3737 N N . VAL B 1 132 ? 2.764 43.613 60.620 1.00 30.34 120 VAL B N 1
ATOM 3738 C CA . VAL B 1 132 ? 3.793 44.488 61.204 1.00 28.88 120 VAL B CA 1
ATOM 3739 C C . VAL B 1 132 ? 3.161 45.563 62.079 1.00 27.86 120 VAL B C 1
ATOM 3740 O O . VAL B 1 132 ? 2.355 46.341 61.600 1.00 26.17 120 VAL B O 1
ATOM 3744 N N . TYR B 1 133 ? 3.571 45.601 63.351 1.00 26.81 121 TYR B N 1
ATOM 3745 C CA . TYR B 1 133 ? 3.075 46.574 64.302 1.00 26.37 121 TYR B CA 1
ATOM 3746 C C . TYR B 1 133 ? 3.388 47.965 63.788 1.00 26.53 121 TYR B C 1
ATOM 3747 O O . TYR B 1 133 ? 4.486 48.202 63.274 1.00 25.67 121 TYR B O 1
ATOM 3756 N N . GLY B 1 134 ? 2.411 48.847 63.906 1.00 24.78 122 GLY B N 1
ATOM 3757 C CA . GLY B 1 134 ? 2.573 50.253 63.537 1.00 26.40 122 GLY B CA 1
ATOM 3758 C C . GLY B 1 134 ? 2.573 50.517 62.039 1.00 26.94 122 GLY B C 1
ATOM 3759 O O . GLY B 1 134 ? 2.721 51.680 61.621 1.00 27.30 122 GLY B O 1
ATOM 3760 N N . ILE B 1 135 ? 2.401 49.460 61.222 1.00 26.34 123 ILE B N 1
ATOM 3761 C CA . ILE B 1 135 ? 2.403 49.597 59.747 1.00 27.11 123 ILE B CA 1
ATOM 3762 C C . ILE B 1 135 ? 1.113 49.168 59.060 1.00 28.21 123 ILE B C 1
ATOM 3763 O O . ILE B 1 135 ? 0.430 50.007 58.457 1.00 29.05 123 ILE B O 1
ATOM 3768 N N . ASN B 1 136 ? 0.777 47.880 59.153 1.00 28.02 124 ASN B N 1
ATOM 3769 C CA . ASN B 1 136 ? -0.441 47.374 58.563 1.00 28.69 124 ASN B CA 1
ATOM 3770 C C . ASN B 1 136 ? -1.420 46.762 59.556 1.00 28.86 124 ASN B C 1
ATOM 3771 O O . ASN B 1 136 ? -2.325 46.000 59.188 1.00 30.06 124 ASN B O 1
ATOM 3776 N N . ARG B 1 137 ? -1.242 47.134 60.811 1.00 29.27 125 ARG B N 1
ATOM 3777 C CA . ARG B 1 137 ? -2.142 46.734 61.888 1.00 29.26 125 ARG B CA 1
ATOM 3778 C C . ARG B 1 137 ? -2.803 47.977 62.470 1.00 29.42 125 ARG B C 1
ATOM 3779 O O . ARG B 1 137 ? -2.207 48.687 63.274 1.00 31.62 125 ARG B O 1
ATOM 3787 N N . GLY B 1 138 ? -4.032 48.260 62.067 1.00 29.73 126 GLY B N 1
ATOM 3788 C CA . GLY B 1 138 ? -4.776 49.418 62.611 1.00 30.04 126 GLY B CA 1
ATOM 3789 C C . GLY B 1 138 ? -5.179 49.293 64.077 1.00 30.04 126 GLY B C 1
ATOM 3790 O O . GLY B 1 138 ? -5.008 48.250 64.683 1.00 29.35 126 GLY B O 1
ATOM 3791 N N . CYS B 1 139 ? -5.718 50.377 64.643 1.00 29.90 127 CYS B N 1
ATOM 3792 C CA . CYS B 1 139 ? -6.095 50.400 66.058 1.00 29.45 127 CYS B CA 1
ATOM 3793 C C . CYS B 1 139 ? -7.601 50.430 66.297 1.00 30.14 127 CYS B C 1
ATOM 3794 O O . CYS B 1 139 ? -8.017 50.654 67.436 1.00 31.14 127 CYS B O 1
ATOM 3797 N N . SER B 1 140 ? -8.415 50.199 65.266 1.00 31.54 128 SER B N 1
ATOM 3798 C CA . SER B 1 140 ? -9.870 50.268 65.421 1.00 33.40 128 SER B CA 1
ATOM 3799 C C . SER B 1 140 ? -10.377 49.153 66.295 1.00 34.00 128 SER B C 1
ATOM 3800 O O . SER B 1 140 ? -11.186 49.391 67.177 1.00 33.29 128 SER B O 1
ATOM 3803 N N . GLU B 1 141 ? -9.927 47.939 66.030 1.00 34.97 129 GLU B N 1
ATOM 3804 C CA . GLU B 1 141 ? -10.484 46.808 66.746 1.00 37.05 129 GLU B CA 1
ATOM 3805 C C . GLU B 1 141 ? -9.716 46.507 68.038 1.00 35.03 129 GLU B C 1
ATOM 3806 O O . GLU B 1 141 ? -8.477 46.560 68.071 1.00 33.53 129 GLU B O 1
ATOM 3812 N N . TYR B 1 142 ? -10.482 46.277 69.108 1.00 34.28 130 TYR B N 1
ATOM 3813 C CA . TYR B 1 142 ? -9.936 45.823 70.413 1.00 34.05 130 TYR B CA 1
ATOM 3814 C C . TYR B 1 142 ? -8.960 44.662 70.149 1.00 33.14 130 TYR B C 1
ATOM 3815 O O . TYR B 1 142 ? -9.295 43.794 69.363 1.00 34.11 130 TYR B O 1
ATOM 3824 N N . PRO B 1 143 ? -7.759 44.667 70.730 1.00 31.45 131 PRO B N 1
ATOM 3825 C CA . PRO B 1 143 ? -7.395 45.510 71.886 1.00 30.67 131 PRO B CA 1
ATOM 3826 C C . PRO B 1 143 ? -6.715 46.837 71.494 1.00 29.78 131 PRO B C 1
ATOM 3827 O O . PRO B 1 143 ? -6.167 47.520 72.368 1.00 29.10 131 PRO B O 1
ATOM 3831 N N . HIS B 1 144 ? -6.740 47.171 70.196 1.00 29.39 132 HIS B N 1
ATOM 3832 C CA . HIS B 1 144 ? -6.367 48.501 69.667 1.00 28.33 132 HIS B CA 1
ATOM 3833 C C . HIS B 1 144 ? -4.883 48.783 69.607 1.00 27.36 132 HIS B C 1
ATOM 3834 O O . HIS B 1 144 ? -4.412 49.405 68.654 1.00 25.71 132 HIS B O 1
ATOM 3841 N N . LEU B 1 145 ? -4.164 48.398 70.670 1.00 27.37 133 LEU B N 1
ATOM 3842 C CA . LEU B 1 145 ? -2.782 48.858 70.893 1.00 26.60 133 LEU B CA 1
ATOM 3843 C C . LEU B 1 145 ? -1.784 48.026 70.095 1.00 26.73 133 LEU B C 1
ATOM 3844 O O . LEU B 1 145 ? -1.141 47.135 70.639 1.00 25.30 133 LEU B O 1
ATOM 3849 N N . ARG B 1 146 ? -1.642 48.369 68.805 1.00 26.71 134 ARG B N 1
ATOM 3850 C CA . ARG B 1 146 ? -0.818 47.622 67.877 1.00 26.81 134 ARG B CA 1
ATOM 3851 C C . ARG B 1 146 ? 0.284 48.460 67.246 1.00 26.93 134 ARG B C 1
ATOM 3852 O O . ARG B 1 146 ? 0.782 48.102 66.164 1.00 27.22 134 ARG B O 1
ATOM 3860 N N . GLY B 1 147 ? 0.698 49.523 67.930 1.00 26.12 135 GLY B N 1
ATOM 3861 C CA . GLY B 1 147 ? 1.853 50.280 67.535 1.00 25.76 135 GLY B CA 1
ATOM 3862 C C . GLY B 1 147 ? 2.580 50.861 68.724 1.00 25.84 135 GLY B C 1
ATOM 3863 O O . GLY B 1 147 ? 2.065 50.833 69.851 1.00 24.73 135 GLY B O 1
ATOM 3864 N N . CYS B 1 148 ? 3.774 51.387 68.484 1.00 25.15 136 CYS B N 1
ATOM 3865 C CA . CYS B 1 148 ? 4.650 51.809 69.592 1.00 26.34 136 CYS B CA 1
ATOM 3866 C C . CYS B 1 148 ? 4.501 53.254 70.011 1.00 25.69 136 CYS B C 1
ATOM 3867 O O . CYS B 1 148 ? 5.073 53.660 71.050 1.00 26.44 136 CYS B O 1
ATOM 3870 N N . TYR B 1 149 ? 3.741 54.057 69.257 1.00 26.27 137 TYR B N 1
ATOM 3871 C CA . TYR B 1 149 ? 3.479 55.448 69.674 1.00 25.72 137 TYR B CA 1
ATOM 3872 C C . TYR B 1 149 ? 2.329 55.409 70.701 1.00 25.25 137 TYR B C 1
ATOM 3873 O O . TYR B 1 149 ? 1.266 55.971 70.488 1.00 24.08 137 TYR B O 1
ATOM 3882 N N . SER B 1 150 ? 2.593 54.791 71.851 1.00 26.12 138 SER B N 1
ATOM 3883 C CA . SER B 1 150 ? 1.580 54.424 72.809 1.00 25.26 138 SER B CA 1
ATOM 3884 C C . SER B 1 150 ? 2.307 54.201 74.130 1.00 25.68 138 SER B C 1
ATOM 3885 O O . SER B 1 150 ? 3.493 53.916 74.139 1.00 25.05 138 SER B O 1
ATOM 3888 N N . SER B 1 151 ? 1.597 54.343 75.244 1.00 25.62 139 SER B N 1
ATOM 3889 C CA . SER B 1 151 ? 2.137 53.936 76.552 1.00 25.70 139 SER B CA 1
ATOM 3890 C C . SER B 1 151 ? 2.318 52.410 76.652 1.00 25.80 139 SER B C 1
ATOM 3891 O O . SER B 1 151 ? 3.099 51.926 77.476 1.00 26.75 139 SER B O 1
ATOM 3894 N N . HIS B 1 152 ? 1.582 51.657 75.826 1.00 25.72 140 HIS B N 1
ATOM 3895 C CA . HIS B 1 152 ? 1.492 50.193 75.937 1.00 25.44 140 HIS B CA 1
ATOM 3896 C C . HIS B 1 152 ? 1.194 49.614 74.549 1.00 25.96 140 HIS B C 1
ATOM 3897 O O . HIS B 1 152 ? 0.574 50.274 73.739 1.00 24.01 140 HIS B O 1
ATOM 3904 N N . ILE B 1 153 ? 1.701 48.408 74.291 1.00 26.02 141 ILE B N 1
ATOM 3905 C CA . ILE B 1 153 ? 1.357 47.655 73.087 1.00 25.93 141 ILE B CA 1
ATOM 3906 C C . ILE B 1 153 ? 0.975 46.250 73.525 1.00 26.55 141 ILE B C 1
ATOM 3907 O O . ILE B 1 153 ? 1.477 45.762 74.535 1.00 25.21 141 ILE B O 1
ATOM 3912 N N . VAL B 1 154 ? 0.071 45.626 72.763 1.00 26.55 142 VAL B N 1
ATOM 3913 C CA . VAL B 1 154 ? -0.305 44.233 72.949 1.00 25.53 142 VAL B CA 1
ATOM 3914 C C . VAL B 1 154 ? 0.389 43.419 71.843 1.00 25.65 142 VAL B C 1
ATOM 3915 O O . VAL B 1 154 ? 0.189 43.658 70.638 1.00 25.38 142 VAL B O 1
ATOM 3919 N N . LEU B 1 155 ? 1.270 42.518 72.263 1.00 25.15 143 LEU B N 1
ATOM 3920 C CA . LEU B 1 155 ? 1.999 41.624 71.361 1.00 24.97 143 LEU B CA 1
ATOM 3921 C C . LEU B 1 155 ? 1.298 40.306 71.242 1.00 25.48 143 LEU B C 1
ATOM 3922 O O . LEU B 1 155 ? 0.968 39.661 72.246 1.00 25.96 143 LEU B O 1
ATOM 3927 N N . ASP B 1 156 ? 1.072 39.863 70.006 1.00 26.61 144 ASP B N 1
ATOM 3928 C CA . ASP B 1 156 ? 0.467 38.533 69.792 1.00 27.27 144 ASP B CA 1
ATOM 3929 C C . ASP B 1 156 ? 1.428 37.458 70.299 1.00 26.97 144 ASP B C 1
ATOM 3930 O O . ASP B 1 156 ? 2.643 37.710 70.347 1.00 26.13 144 ASP B O 1
ATOM 3935 N N . PRO B 1 157 ? 0.907 36.256 70.610 1.00 27.02 145 PRO B N 1
ATOM 3936 C CA . PRO B 1 157 ? 1.755 35.141 71.069 1.00 27.63 145 PRO B CA 1
ATOM 3937 C C . PRO B 1 157 ? 2.833 34.713 70.085 1.00 27.23 145 PRO B C 1
ATOM 3938 O O . PRO B 1 157 ? 3.876 34.191 70.480 1.00 27.72 145 PRO B O 1
ATOM 3942 N N . GLU B 1 158 ? 2.583 34.957 68.810 1.00 28.38 146 GLU B N 1
ATOM 3943 C CA . GLU B 1 158 ? 3.467 34.566 67.716 1.00 28.81 146 GLU B CA 1
ATOM 3944 C C . GLU B 1 158 ? 4.619 35.520 67.531 1.00 28.82 146 GLU B C 1
ATOM 3945 O O . GLU B 1 158 ? 5.508 35.258 66.730 1.00 27.60 146 GLU B O 1
ATOM 3951 N N . THR B 1 159 ? 4.621 36.634 68.263 1.00 28.49 147 THR B N 1
ATOM 3952 C CA . THR B 1 159 ? 5.709 37.597 68.182 1.00 27.78 147 THR B CA 1
ATOM 3953 C C . THR B 1 159 ? 7.028 36.985 68.660 1.00 28.90 147 THR B C 1
ATOM 3954 O O . THR B 1 159 ? 7.090 36.313 69.695 1.00 28.05 147 THR B O 1
ATOM 3958 N N . ASP B 1 160 ? 8.100 37.265 67.927 1.00 28.87 148 ASP B N 1
ATOM 3959 C CA . ASP B 1 160 ? 9.405 36.829 68.352 1.00 29.11 148 ASP B CA 1
ATOM 3960 C C . ASP B 1 160 ? 10.029 37.869 69.254 1.00 29.52 148 ASP B C 1
ATOM 3961 O O . ASP B 1 160 ? 10.198 39.019 68.873 1.00 28.79 148 ASP B O 1
ATOM 3966 N N . VAL B 1 161 ? 10.349 37.444 70.455 1.00 28.72 149 VAL B N 1
ATOM 3967 C CA . VAL B 1 161 ? 10.737 38.335 71.527 1.00 29.88 149 VAL B CA 1
ATOM 3968 C C . VAL B 1 161 ? 12.150 37.964 72.026 1.00 30.16 149 VAL B C 1
ATOM 3969 O O . VAL B 1 161 ? 12.543 36.777 72.009 1.00 28.17 149 VAL B O 1
ATOM 3973 N N . LEU B 1 162 ? 12.884 38.980 72.484 1.00 29.49 150 LEU B N 1
ATOM 3974 C CA . LEU B 1 162 ? 14.137 38.754 73.160 1.00 30.48 150 LEU B CA 1
ATOM 3975 C C . LEU B 1 162 ? 14.183 39.505 74.460 1.00 29.76 150 LEU B C 1
ATOM 3976 O O . LEU B 1 162 ? 13.967 40.720 74.484 1.00 29.05 150 LEU B O 1
ATOM 3981 N N . LYS B 1 163 ? 14.472 38.815 75.552 1.00 29.20 151 LYS B N 1
ATOM 3982 C CA . LYS B 1 163 ? 14.740 39.518 76.804 1.00 30.74 151 LYS B CA 1
ATOM 3983 C C . LYS B 1 163 ? 16.048 40.297 76.806 1.00 29.85 151 LYS B C 1
ATOM 3984 O O . LYS B 1 163 ? 17.065 39.810 76.315 1.00 28.41 151 LYS B O 1
ATOM 3990 N N . VAL B 1 164 ? 16.034 41.484 77.401 1.00 28.77 152 VAL B N 1
ATOM 3991 C CA . VAL B 1 164 ? 17.253 42.254 77.527 1.00 29.43 152 VAL B CA 1
ATOM 3992 C C . VAL B 1 164 ? 17.394 42.615 78.995 1.00 30.10 152 VAL B C 1
ATOM 3993 O O . VAL B 1 164 ? 16.560 42.219 79.790 1.00 29.01 152 VAL B O 1
ATOM 3997 N N . SER B 1 165 ? 18.419 43.384 79.361 1.00 30.56 153 SER B N 1
ATOM 3998 C CA . SER B 1 165 ? 18.703 43.648 80.760 1.00 30.99 153 SER B CA 1
ATOM 3999 C C . SER B 1 165 ? 18.841 45.135 81.024 1.00 31.31 153 SER B C 1
ATOM 4000 O O . SER B 1 165 ? 18.742 45.970 80.111 1.00 30.09 153 SER B O 1
ATOM 4003 N N . GLU B 1 166 ? 19.065 45.478 82.292 1.00 32.08 154 GLU B N 1
ATOM 4004 C CA . GLU B 1 166 ? 19.253 46.888 82.678 1.00 33.10 154 GLU B CA 1
ATOM 4005 C C . GLU B 1 166 ? 20.562 47.426 82.138 1.00 33.26 154 GLU B C 1
ATOM 4006 O O . GLU B 1 166 ? 20.723 48.621 82.058 1.00 36.12 154 GLU B O 1
ATOM 4008 N N . LYS B 1 167 ? 21.502 46.573 81.762 1.00 33.38 155 LYS B N 1
ATOM 4009 C CA . LYS B 1 167 ? 22.729 47.039 81.123 1.00 33.46 155 LYS B CA 1
ATOM 4010 C C . LYS B 1 167 ? 22.578 47.294 79.615 1.00 32.76 155 LYS B C 1
ATOM 4011 O O . LYS B 1 167 ? 23.556 47.638 78.952 1.00 33.70 155 LYS B O 1
ATOM 4013 N N . ASP B 1 168 ? 21.396 47.103 79.057 1.00 30.20 156 ASP B N 1
ATOM 4014 C CA . ASP B 1 168 ? 21.208 47.369 77.650 1.00 30.67 156 ASP B CA 1
ATOM 4015 C C . ASP B 1 168 ? 20.647 48.764 77.502 1.00 30.05 156 ASP B C 1
ATOM 4016 O O . ASP B 1 168 ? 19.906 49.227 78.370 1.00 30.77 156 ASP B O 1
ATOM 4021 N N . ASP B 1 169 ? 21.029 49.435 76.421 1.00 29.70 157 ASP B N 1
ATOM 4022 C CA . ASP B 1 169 ? 20.472 50.727 76.041 1.00 29.87 157 ASP B CA 1
ATOM 4023 C C . ASP B 1 169 ? 19.224 50.547 75.180 1.00 29.86 157 ASP B C 1
ATOM 4024 O O . ASP B 1 169 ? 19.305 50.208 73.979 1.00 28.22 157 ASP B O 1
ATOM 4029 N N . LEU B 1 170 ? 18.061 50.764 75.797 1.00 29.82 158 LEU B N 1
ATOM 4030 C CA . LEU B 1 170 ? 16.777 50.512 75.126 1.00 31.35 158 LEU B CA 1
ATOM 4031 C C . LEU B 1 170 ? 16.449 51.496 74.024 1.00 31.40 158 LEU B C 1
ATOM 4032 O O . LEU B 1 170 ? 15.799 51.132 73.061 1.00 31.56 158 LEU B O 1
ATOM 4037 N N . ASP B 1 171 ? 16.928 52.734 74.138 1.00 32.30 159 ASP B N 1
ATOM 4038 C CA . ASP B 1 171 ? 16.770 53.701 73.042 1.00 32.24 159 ASP B CA 1
ATOM 4039 C C . ASP B 1 171 ? 17.504 53.274 71.784 1.00 31.58 159 ASP B C 1
ATOM 4040 O O . ASP B 1 171 ? 16.954 53.314 70.662 1.00 29.89 159 ASP B O 1
ATOM 4045 N N . VAL B 1 172 ? 18.755 52.847 71.968 1.00 30.48 160 VAL B N 1
ATOM 4046 C CA . VAL B 1 172 ? 19.540 52.343 70.849 1.00 29.30 160 VAL B CA 1
ATOM 4047 C C . VAL B 1 172 ? 18.894 51.082 70.289 1.00 28.91 160 VAL B C 1
ATOM 4048 O O . VAL B 1 172 ? 18.783 50.949 69.075 1.00 27.85 160 VAL B O 1
ATOM 4052 N N . LEU B 1 173 ? 18.451 50.166 71.161 1.00 28.10 161 LEU B N 1
ATOM 4053 C CA . LEU B 1 173 ? 17.834 48.944 70.674 1.00 29.62 161 LEU B CA 1
ATOM 4054 C C . LEU B 1 173 ? 16.563 49.224 69.846 1.00 30.81 161 LEU B C 1
ATOM 4055 O O . LEU B 1 173 ? 16.403 48.647 68.769 1.00 32.98 161 LEU B O 1
ATOM 4060 N N . ALA B 1 174 ? 15.700 50.112 70.296 1.00 31.56 162 ALA B N 1
ATOM 4061 C CA . ALA B 1 174 ? 14.503 50.431 69.514 1.00 33.76 162 ALA B CA 1
ATOM 4062 C C . ALA B 1 174 ? 14.857 50.847 68.043 1.00 35.02 162 ALA B C 1
ATOM 4063 O O . ALA B 1 174 ? 14.385 50.241 67.048 1.00 35.38 162 ALA B O 1
ATOM 4065 N N . MET B 1 175 ? 15.756 51.824 67.931 1.00 35.89 163 MET B N 1
ATOM 4066 C CA . MET B 1 175 ? 16.291 52.301 66.647 1.00 36.67 163 MET B CA 1
ATOM 4067 C C . MET B 1 175 ? 16.870 51.193 65.805 1.00 38.05 163 MET B C 1
ATOM 4068 O O . MET B 1 175 ? 16.641 51.111 64.588 1.00 39.14 163 MET B O 1
ATOM 4073 N N . ALA B 1 176 ? 17.602 50.294 66.447 1.00 37.99 164 ALA B N 1
ATOM 4074 C CA . ALA B 1 176 ? 18.351 49.292 65.724 1.00 39.02 164 ALA B CA 1
ATOM 4075 C C . ALA B 1 176 ? 17.427 48.312 65.051 1.00 40.54 164 ALA B C 1
ATOM 4076 O O . ALA B 1 176 ? 17.811 47.632 64.088 1.00 42.22 164 ALA B O 1
ATOM 4078 N N . MET B 1 177 ? 16.202 48.240 65.547 1.00 41.14 165 MET B N 1
ATOM 4079 C CA . MET B 1 177 ? 15.260 47.171 65.177 1.00 42.37 165 MET B CA 1
ATOM 4080 C C . MET B 1 177 ? 14.936 47.219 63.709 1.00 40.76 165 MET B C 1
ATOM 4081 O O . MET B 1 177 ? 14.596 46.190 63.081 1.00 40.13 165 MET B O 1
ATOM 4086 N N . CYS B 1 178 ? 14.943 48.429 63.202 1.00 37.64 166 CYS B N 1
ATOM 4087 C CA . CYS B 1 178 ? 14.537 48.675 61.872 1.00 36.88 166 CYS B CA 1
ATOM 4088 C C . CYS B 1 178 ? 15.747 48.831 60.950 1.00 36.17 166 CYS B C 1
ATOM 4089 O O . CYS B 1 178 ? 16.168 47.834 60.287 1.00 34.85 166 CYS B O 1
ATOM 4094 N N . SER B 1 179 ? 16.321 50.056 60.924 1.00 32.84 167 SER B N 1
ATOM 4095 C CA . SER B 1 179 ? 17.444 50.329 60.061 1.00 32.26 167 SER B CA 1
ATOM 4096 C C . SER B 1 179 ? 18.614 49.354 60.297 1.00 30.46 167 SER B C 1
ATOM 4097 O O . SER B 1 179 ? 19.253 48.937 59.356 1.00 31.42 167 SER B O 1
ATOM 4100 N N . GLY B 1 180 ? 18.871 49.000 61.536 1.00 28.53 168 GLY B N 1
ATOM 4101 C CA . GLY B 1 180 ? 19.988 48.130 61.874 1.00 28.52 168 GLY B CA 1
ATOM 4102 C C . GLY B 1 180 ? 19.794 46.735 61.303 1.00 28.11 168 GLY B C 1
ATOM 4103 O O . GLY B 1 180 ? 20.726 46.176 60.745 1.00 28.30 168 GLY B O 1
ATOM 4104 N N . ALA B 1 181 ? 18.587 46.186 61.424 1.00 27.09 169 ALA B N 1
ATOM 4105 C CA . ALA B 1 181 ? 18.319 44.817 61.011 1.00 26.27 169 ALA B CA 1
ATOM 4106 C C . ALA B 1 181 ? 18.282 44.685 59.493 1.00 27.40 169 ALA B C 1
ATOM 4107 O O . ALA B 1 181 ? 18.708 43.663 58.952 1.00 28.09 169 ALA B O 1
ATOM 4109 N N . THR B 1 182 ? 17.809 45.723 58.796 1.00 27.31 170 THR B N 1
ATOM 4110 C CA . THR B 1 182 ? 17.944 45.795 57.319 1.00 27.51 170 THR B CA 1
ATOM 4111 C C . THR B 1 182 ? 19.379 45.911 56.845 1.00 28.05 170 THR B C 1
ATOM 4112 O O . THR B 1 182 ? 19.773 45.187 55.916 1.00 27.41 170 THR B O 1
ATOM 4116 N N . ALA B 1 183 ? 20.163 46.760 57.519 1.00 27.95 171 ALA B N 1
ATOM 4117 C CA . ALA B 1 183 ? 21.566 46.818 57.241 1.00 29.03 171 ALA B CA 1
ATOM 4118 C C . ALA B 1 183 ? 22.197 45.465 57.466 1.00 27.84 171 ALA B C 1
ATOM 4119 O O . ALA B 1 183 ? 22.984 45.030 56.614 1.00 29.14 171 ALA B O 1
ATOM 4121 N N . TYR B 1 184 ? 21.876 44.793 58.580 1.00 27.39 172 TYR B N 1
ATOM 4122 C CA . TYR B 1 184 ? 22.444 43.485 58.847 1.00 27.15 172 TYR B CA 1
ATOM 4123 C C . TYR B 1 184 ? 22.092 42.493 57.719 1.00 27.80 172 TYR B C 1
ATOM 4124 O O . TYR B 1 184 ? 22.943 41.708 57.226 1.00 27.62 172 TYR B O 1
ATOM 4133 N N . HIS B 1 185 ? 20.819 42.444 57.352 1.00 27.36 173 HIS B N 1
ATOM 4134 C CA . HIS B 1 185 ? 20.385 41.597 56.224 1.00 27.43 173 HIS B CA 1
ATOM 4135 C C . HIS B 1 185 ? 21.240 41.846 54.973 1.00 28.16 173 HIS B C 1
ATOM 4136 O O . HIS B 1 185 ? 21.682 40.896 54.324 1.00 29.50 173 HIS B O 1
ATOM 4143 N N . ALA B 1 186 ? 21.521 43.110 54.666 1.00 30.34 174 ALA B N 1
ATOM 4144 C CA . ALA B 1 186 ? 22.334 43.468 53.479 1.00 29.42 174 ALA B CA 1
ATOM 4145 C C . ALA B 1 186 ? 23.725 42.842 53.538 1.00 30.01 174 ALA B C 1
ATOM 4146 O O . ALA B 1 186 ? 24.237 42.365 52.521 1.00 29.87 174 ALA B O 1
ATOM 4148 N N . PHE B 1 187 ? 24.334 42.829 54.734 1.00 29.00 175 PHE B N 1
ATOM 4149 C CA . PHE B 1 187 ? 25.671 42.249 54.897 1.00 28.66 175 PHE B CA 1
ATOM 4150 C C . PHE B 1 187 ? 25.633 40.747 54.990 1.00 29.02 175 PHE B C 1
ATOM 4151 O O . PHE B 1 187 ? 26.578 40.080 54.601 1.00 28.74 175 PHE B O 1
ATOM 4159 N N . ASP B 1 188 ? 24.541 40.210 55.504 1.00 29.92 176 ASP B N 1
ATOM 4160 C CA . ASP B 1 188 ? 24.412 38.772 55.716 1.00 30.75 176 ASP B CA 1
ATOM 4161 C C . ASP B 1 188 ? 24.311 37.993 54.400 1.00 31.12 176 ASP B C 1
ATOM 4162 O O . ASP B 1 188 ? 24.615 36.796 54.357 1.00 30.45 176 ASP B O 1
ATOM 4167 N N . GLU B 1 189 ? 23.897 38.650 53.331 1.00 31.66 177 GLU B N 1
ATOM 4168 C CA . GLU B 1 189 ? 23.778 38.004 52.014 1.00 32.25 177 GLU B CA 1
ATOM 4169 C C . GLU B 1 189 ? 25.129 37.838 51.316 1.00 32.95 177 GLU B C 1
ATOM 4170 O O . GLU B 1 189 ? 25.264 37.066 50.361 1.00 32.52 177 GLU B O 1
ATOM 4181 N N . TYR B 1 190 ? 26.144 38.561 51.783 1.00 32.29 178 TYR B N 1
ATOM 4182 C CA . TYR B 1 190 ? 27.484 38.399 51.260 1.00 31.98 178 TYR B CA 1
ATOM 4183 C C . TYR B 1 190 ? 28.013 36.982 51.532 1.00 31.35 178 TYR B C 1
ATOM 4184 O O . TYR B 1 190 ? 28.034 36.560 52.692 1.00 31.06 178 TYR B O 1
ATOM 4193 N N . PRO B 1 191 ? 28.388 36.213 50.494 1.00 30.35 179 PRO B N 1
ATOM 4194 C CA . PRO B 1 191 ? 28.725 34.818 50.724 1.00 30.23 179 PRO B CA 1
ATOM 4195 C C . PRO B 1 191 ? 30.149 34.513 51.193 1.00 30.59 179 PRO B C 1
ATOM 4196 O O . PRO B 1 191 ? 30.519 33.390 51.210 1.00 31.85 179 PRO B O 1
ATOM 4200 N N . GLU B 1 192 ? 30.931 35.493 51.583 1.00 30.11 180 GLU B N 1
ATOM 4201 C CA . GLU B 1 192 ? 32.283 35.261 52.096 1.00 32.17 180 GLU B CA 1
ATOM 4202 C C . GLU B 1 192 ? 32.449 36.027 53.400 1.00 30.16 180 GLU B C 1
ATOM 4203 O O . GLU B 1 192 ? 31.624 36.878 53.712 1.00 29.13 180 GLU B O 1
ATOM 4209 N N . SER B 1 193 ? 33.540 35.811 54.122 1.00 30.37 181 SER B N 1
ATOM 4210 C CA . SER B 1 193 ? 33.830 36.736 55.235 1.00 30.44 181 SER B CA 1
ATOM 4211 C C . SER B 1 193 ? 34.264 38.108 54.712 1.00 29.25 181 SER B C 1
ATOM 4212 O O . SER B 1 193 ? 34.660 38.253 53.539 1.00 28.44 181 SER B O 1
ATOM 4215 N N . PHE B 1 194 ? 34.192 39.108 55.580 1.00 28.86 182 PHE B N 1
ATOM 4216 C CA . PHE B 1 194 ? 34.648 40.455 55.252 1.00 28.83 182 PHE B CA 1
ATOM 4217 C C . PHE B 1 194 ? 36.111 40.720 55.496 1.00 28.48 182 PHE B C 1
ATOM 4218 O O . PHE B 1 194 ? 36.599 41.819 55.228 1.00 28.47 182 PHE B O 1
ATOM 4226 N N . ALA B 1 195 ? 36.828 39.704 55.968 1.00 28.17 183 ALA B N 1
ATOM 4227 C CA . ALA B 1 195 ? 38.270 39.856 56.185 1.00 28.57 183 ALA B CA 1
ATOM 4228 C C . ALA B 1 195 ? 38.985 40.250 54.858 1.00 29.52 183 ALA B C 1
ATOM 4229 O O . ALA B 1 195 ? 38.763 39.634 53.786 1.00 27.05 183 ALA B O 1
ATOM 4231 N N . GLY B 1 196 ? 39.821 41.275 54.948 1.00 29.18 184 GLY B N 1
ATOM 4232 C CA . GLY B 1 196 ? 40.514 41.796 53.784 1.00 29.64 184 GLY B CA 1
ATOM 4233 C C . GLY B 1 196 ? 39.649 42.506 52.748 1.00 29.52 184 GLY B C 1
ATOM 4234 O O . GLY B 1 196 ? 40.123 42.790 51.657 1.00 30.44 184 GLY B O 1
ATOM 4235 N N . LYS B 1 197 ? 38.396 42.805 53.061 1.00 29.51 185 LYS B N 1
ATOM 4236 C CA . LYS B 1 197 ? 37.491 43.390 52.084 1.00 28.21 185 LYS B CA 1
ATOM 4237 C C . LYS B 1 197 ? 37.351 44.900 52.283 1.00 28.74 185 LYS B C 1
ATOM 4238 O O . LYS B 1 197 ? 37.500 45.421 53.404 1.00 26.67 185 LYS B O 1
ATOM 4244 N N . THR B 1 198 ? 37.109 45.592 51.156 1.00 27.41 186 THR B N 1
ATOM 4245 C CA . THR B 1 198 ? 36.771 46.994 51.143 1.00 26.64 186 THR B CA 1
ATOM 4246 C C . THR B 1 198 ? 35.314 47.147 50.836 1.00 27.25 186 THR B C 1
ATOM 4247 O O . THR B 1 198 ? 34.794 46.640 49.797 1.00 26.07 186 THR B O 1
ATOM 4251 N N . VAL B 1 199 ? 34.665 47.833 51.774 1.00 26.88 187 VAL B N 1
ATOM 4252 C CA . VAL B 1 199 ? 33.259 48.078 51.791 1.00 27.56 187 VAL B CA 1
ATOM 4253 C C . VAL B 1 199 ? 33.034 49.573 51.488 1.00 28.13 187 VAL B C 1
ATOM 4254 O O . VAL B 1 199 ? 33.690 50.459 52.096 1.00 27.58 187 VAL B O 1
ATOM 4258 N N . VAL B 1 200 ? 32.121 49.841 50.572 1.00 27.67 188 VAL B N 1
ATOM 4259 C CA . VAL B 1 200 ? 31.675 51.234 50.295 1.00 29.34 188 VAL B CA 1
ATOM 4260 C C . VAL B 1 200 ? 30.206 51.303 50.659 1.00 29.27 188 VAL B C 1
ATOM 4261 O O . VAL B 1 200 ? 29.447 50.468 50.239 1.00 30.48 188 VAL B O 1
ATOM 4265 N N . ILE B 1 201 ? 29.835 52.290 51.486 1.00 29.58 189 ILE B N 1
ATOM 4266 C CA . ILE B 1 201 ? 28.465 52.578 51.861 1.00 28.69 189 ILE B CA 1
ATOM 4267 C C . ILE B 1 201 ? 28.039 53.918 51.259 1.00 28.75 189 ILE B C 1
ATOM 4268 O O . ILE B 1 201 ? 28.704 54.963 51.467 1.00 26.04 189 ILE B O 1
ATOM 4273 N N . GLN B 1 202 ? 26.920 53.866 50.509 1.00 29.08 190 GLN B N 1
ATOM 4274 C CA . GLN B 1 202 ? 26.350 55.038 49.875 1.00 29.03 190 GLN B CA 1
ATOM 4275 C C . GLN B 1 202 ? 25.207 55.486 50.750 1.00 28.37 190 GLN B C 1
ATOM 4276 O O . GLN B 1 202 ? 24.195 54.803 50.869 1.00 27.85 190 GLN B O 1
ATOM 4282 N N . GLY B 1 203 ? 25.400 56.627 51.399 1.00 28.69 191 GLY B N 1
ATOM 4283 C CA . GLY B 1 203 ? 24.429 57.169 52.301 1.00 29.51 191 GLY B CA 1
ATOM 4284 C C . GLY B 1 203 ? 24.850 57.140 53.742 1.00 28.93 191 GLY B C 1
ATOM 4285 O O . GLY B 1 203 ? 25.523 56.265 54.136 1.00 29.61 191 GLY B O 1
ATOM 4286 N N . ALA B 1 204 ? 24.406 58.130 54.500 1.00 28.40 192 ALA B N 1
ATOM 4287 C CA . ALA B 1 204 ? 24.766 58.310 55.893 1.00 28.97 192 ALA B CA 1
ATOM 4288 C C . ALA B 1 204 ? 23.577 58.733 56.718 1.00 29.81 192 ALA B C 1
ATOM 4289 O O . ALA B 1 204 ? 23.699 59.561 57.609 1.00 29.85 192 ALA B O 1
ATOM 4291 N N . GLY B 1 205 ? 22.434 58.096 56.461 1.00 30.17 193 GLY B N 1
ATOM 4292 C CA . GLY B 1 205 ? 21.319 58.108 57.417 1.00 30.23 193 GLY B CA 1
ATOM 4293 C C . GLY B 1 205 ? 21.506 56.919 58.347 1.00 29.32 193 GLY B C 1
ATOM 4294 O O . GLY B 1 205 ? 22.550 56.242 58.293 1.00 29.01 193 GLY B O 1
ATOM 4295 N N . PRO B 1 206 ? 20.500 56.626 59.164 1.00 29.07 194 PRO B N 1
ATOM 4296 C CA . PRO B 1 206 ? 20.577 55.471 60.074 1.00 28.99 194 PRO B CA 1
ATOM 4297 C C . PRO B 1 206 ? 20.992 54.159 59.406 1.00 29.19 194 PRO B C 1
ATOM 4298 O O . PRO B 1 206 ? 21.813 53.438 59.937 1.00 29.60 194 PRO B O 1
ATOM 4302 N N . LEU B 1 207 ? 20.447 53.868 58.234 1.00 28.64 195 LEU B N 1
ATOM 4303 C CA . LEU B 1 207 ? 20.771 52.661 57.526 1.00 28.80 195 LEU B CA 1
ATOM 4304 C C . LEU B 1 207 ? 22.250 52.513 57.189 1.00 29.30 195 LEU B C 1
ATOM 4305 O O . LEU B 1 207 ? 22.884 51.483 57.537 1.00 30.67 195 LEU B O 1
ATOM 4310 N N . GLY B 1 208 ? 22.810 53.528 56.535 1.00 28.98 196 GLY B N 1
ATOM 4311 C CA . GLY B 1 208 ? 24.249 53.526 56.193 1.00 28.97 196 GLY B CA 1
ATOM 4312 C C . GLY B 1 208 ? 25.135 53.571 57.427 1.00 29.01 196 GLY B C 1
ATOM 4313 O O . GLY B 1 208 ? 26.196 52.944 57.440 1.00 29.00 196 GLY B O 1
ATOM 4314 N N . LEU B 1 209 ? 24.730 54.333 58.447 1.00 29.31 197 LEU B N 1
ATOM 4315 C CA . LEU B 1 209 ? 25.541 54.452 59.674 1.00 29.32 197 LEU B CA 1
ATOM 4316 C C . LEU B 1 209 ? 25.569 53.113 60.418 1.00 29.41 197 LEU B C 1
ATOM 4317 O O . LEU B 1 209 ? 26.619 52.640 60.879 1.00 30.01 197 LEU B O 1
ATOM 4322 N N . PHE B 1 210 ? 24.431 52.448 60.504 1.00 28.68 198 PHE B N 1
ATOM 4323 C CA . PHE B 1 210 ? 24.464 51.078 61.006 1.00 28.89 198 PHE B CA 1
ATOM 4324 C C . PHE B 1 210 ? 25.379 50.207 60.206 1.00 28.51 198 PHE B C 1
ATOM 4325 O O . PHE B 1 210 ? 26.114 49.402 60.752 1.00 29.87 198 PHE B O 1
ATOM 4333 N N . GLY B 1 211 ? 25.361 50.360 58.900 1.00 29.52 199 GLY B N 1
ATOM 4334 C CA . GLY B 1 211 ? 26.279 49.654 57.982 1.00 28.45 199 GLY B CA 1
ATOM 4335 C C . GLY B 1 211 ? 27.730 49.839 58.304 1.00 28.33 199 GLY B C 1
ATOM 4336 O O . GLY B 1 211 ? 28.508 48.883 58.223 1.00 28.03 199 GLY B O 1
ATOM 4337 N N . VAL B 1 212 ? 28.115 51.053 58.697 1.00 28.73 200 VAL B N 1
ATOM 4338 C CA . VAL B 1 212 ? 29.502 51.315 59.150 1.00 27.96 200 VAL B CA 1
ATOM 4339 C C . VAL B 1 212 ? 29.861 50.385 60.336 1.00 28.94 200 VAL B C 1
ATOM 4340 O O . VAL B 1 212 ? 30.863 49.663 60.313 1.00 27.67 200 VAL B O 1
ATOM 4344 N N . VAL B 1 213 ? 28.997 50.351 61.337 1.00 28.45 201 VAL B N 1
ATOM 4345 C CA . VAL B 1 213 ? 29.274 49.595 62.545 1.00 28.65 201 VAL B CA 1
ATOM 4346 C C . VAL B 1 213 ? 29.243 48.088 62.272 1.00 28.57 201 VAL B C 1
ATOM 4347 O O . VAL B 1 213 ? 30.113 47.375 62.746 1.00 27.63 201 VAL B O 1
ATOM 4351 N N . ILE B 1 214 ? 28.306 47.629 61.441 1.00 28.82 202 ILE B N 1
ATOM 4352 C CA . ILE B 1 214 ? 28.221 46.222 61.081 1.00 29.86 202 ILE B CA 1
ATOM 4353 C C . ILE B 1 214 ? 29.456 45.790 60.273 1.00 30.27 202 ILE B C 1
ATOM 4354 O O . ILE B 1 214 ? 30.090 44.768 60.567 1.00 30.50 202 ILE B O 1
ATOM 4359 N N . ALA B 1 215 ? 29.805 46.578 59.265 1.00 29.94 203 ALA B N 1
ATOM 4360 C CA . ALA B 1 215 ? 31.015 46.302 58.474 1.00 29.85 203 ALA B CA 1
ATOM 4361 C C . ALA B 1 215 ? 32.274 46.150 59.331 1.00 29.63 203 ALA B C 1
ATOM 4362 O O . ALA B 1 215 ? 33.075 45.232 59.121 1.00 28.11 203 ALA B O 1
ATOM 4364 N N . ARG B 1 216 ? 32.461 47.107 60.255 1.00 29.94 204 ARG B N 1
ATOM 4365 C CA . ARG B 1 216 ? 33.566 47.103 61.168 1.00 29.84 204 ARG B CA 1
ATOM 4366 C C . ARG B 1 216 ? 33.518 45.838 62.016 1.00 30.28 204 ARG B C 1
ATOM 4367 O O . ARG B 1 216 ? 34.556 45.192 62.221 1.00 29.13 204 ARG B O 1
ATOM 4375 N N . SER B 1 217 ? 32.316 45.515 62.510 1.00 29.41 205 SER B N 1
ATOM 4376 C CA . SER B 1 217 ? 32.103 44.427 63.431 1.00 29.62 205 SER B CA 1
ATOM 4377 C C . SER B 1 217 ? 32.329 43.058 62.787 1.00 28.29 205 SER B C 1
ATOM 4378 O O . SER B 1 217 ? 32.714 42.138 63.455 1.00 27.07 205 SER B O 1
ATOM 4381 N N . LEU B 1 218 ? 32.084 42.946 61.490 1.00 26.99 206 LEU B N 1
ATOM 4382 C CA . LEU B 1 218 ? 32.308 41.706 60.784 1.00 27.93 206 LEU B CA 1
ATOM 4383 C C . LEU B 1 218 ? 33.709 41.572 60.225 1.00 27.66 206 LEU B C 1
ATOM 4384 O O . LEU B 1 218 ? 34.029 40.535 59.660 1.00 27.46 206 LEU B O 1
ATOM 4389 N N . GLY B 1 219 ? 34.557 42.574 60.435 1.00 27.71 207 GLY B N 1
ATOM 4390 C CA . GLY B 1 219 ? 35.953 42.430 60.071 1.00 27.60 207 GLY B CA 1
ATOM 4391 C C . GLY B 1 219 ? 36.429 43.075 58.778 1.00 27.55 207 GLY B C 1
ATOM 4392 O O . GLY B 1 219 ? 37.519 42.750 58.328 1.00 26.41 207 GLY B O 1
ATOM 4393 N N . ALA B 1 220 ? 35.645 43.995 58.205 1.00 26.63 208 ALA B N 1
ATOM 4394 C CA . ALA B 1 220 ? 36.004 44.618 56.960 1.00 27.63 208 ALA B CA 1
ATOM 4395 C C . ALA B 1 220 ? 37.376 45.304 57.102 1.00 27.70 208 ALA B C 1
ATOM 4396 O O . ALA B 1 220 ? 37.664 45.853 58.152 1.00 28.99 208 ALA B O 1
ATOM 4398 N N . GLU B 1 221 ? 38.221 45.257 56.067 1.00 28.12 209 GLU B N 1
ATOM 4399 C CA . GLU B 1 221 ? 39.494 45.959 56.106 1.00 29.84 209 GLU B CA 1
ATOM 4400 C C . GLU B 1 221 ? 39.303 47.477 55.976 1.00 29.21 209 GLU B C 1
ATOM 4401 O O . GLU B 1 221 ? 39.934 48.247 56.689 1.00 29.47 209 GLU B O 1
ATOM 4407 N N . ASN B 1 222 ? 38.490 47.910 55.027 1.00 30.03 210 ASN B N 1
ATOM 4408 C CA . ASN B 1 222 ? 38.292 49.351 54.796 1.00 28.53 210 ASN B CA 1
ATOM 4409 C C . ASN B 1 222 ? 36.825 49.624 54.693 1.00 27.91 210 ASN B C 1
ATOM 4410 O O . ASN B 1 222 ? 36.092 48.896 54.027 1.00 28.71 210 ASN B O 1
ATOM 4415 N N . VAL B 1 223 ? 36.380 50.684 55.336 1.00 27.25 211 VAL B N 1
ATOM 4416 C CA . VAL B 1 223 ? 34.981 51.076 55.258 1.00 27.28 211 VAL B CA 1
ATOM 4417 C C . VAL B 1 223 ? 34.935 52.548 54.811 1.00 27.94 211 VAL B C 1
ATOM 4418 O O . VAL B 1 223 ? 35.470 53.430 55.484 1.00 26.09 211 VAL B O 1
ATOM 4422 N N . ILE B 1 224 ? 34.337 52.788 53.650 1.00 27.27 212 ILE B N 1
ATOM 4423 C CA . ILE B 1 224 ? 34.324 54.109 53.041 1.00 27.81 212 ILE B CA 1
ATOM 4424 C C . ILE B 1 224 ? 32.866 54.527 52.906 1.00 28.32 212 ILE B C 1
ATOM 4425 O O . ILE B 1 224 ? 32.041 53.714 52.478 1.00 27.42 212 ILE B O 1
ATOM 4430 N N . VAL B 1 225 ? 32.542 55.783 53.257 1.00 26.78 213 VAL B N 1
ATOM 4431 C CA . VAL B 1 225 ? 31.133 56.232 53.180 1.00 26.86 213 VAL B CA 1
ATOM 4432 C C . VAL B 1 225 ? 31.056 57.438 52.231 1.00 26.56 213 VAL B C 1
ATOM 4433 O O . VAL B 1 225 ? 31.868 58.352 52.325 1.00 26.40 213 VAL B O 1
ATOM 4437 N N . ILE B 1 226 ? 30.100 57.398 51.308 1.00 26.34 214 ILE B N 1
ATOM 4438 C CA . ILE B 1 226 ? 29.871 58.478 50.363 1.00 26.69 214 ILE B CA 1
ATOM 4439 C C . ILE B 1 226 ? 28.492 59.084 50.697 1.00 27.32 214 ILE B C 1
ATOM 4440 O O . ILE B 1 226 ? 27.507 58.382 50.710 1.00 26.80 214 ILE B O 1
ATOM 4445 N N . ALA B 1 227 ? 28.453 60.359 50.980 1.00 27.05 215 ALA B N 1
ATOM 4446 C CA . ALA B 1 227 ? 27.186 61.041 51.201 1.00 28.20 215 ALA B CA 1
ATOM 4447 C C . ALA B 1 227 ? 27.413 62.521 51.015 1.00 27.68 215 ALA B C 1
ATOM 4448 O O . ALA B 1 227 ? 28.532 62.935 50.734 1.00 28.03 215 ALA B O 1
ATOM 4450 N N . GLY B 1 228 ? 26.371 63.330 51.259 1.00 27.98 216 GLY B N 1
ATOM 4451 C CA . GLY B 1 228 ? 26.353 64.731 50.946 1.00 28.83 216 GLY B CA 1
ATOM 4452 C C . GLY B 1 228 ? 26.408 65.670 52.139 1.00 29.99 216 GLY B C 1
ATOM 4453 O O . GLY B 1 228 ? 26.660 66.831 51.958 1.00 31.21 216 GLY B O 1
ATOM 4454 N N . SER B 1 229 ? 26.242 65.154 53.349 1.00 29.97 217 SER B N 1
ATOM 4455 C CA . SER B 1 229 ? 26.190 65.958 54.574 1.00 32.08 217 SER B CA 1
ATOM 4456 C C . SER B 1 229 ? 27.479 65.833 55.397 1.00 30.80 217 SER B C 1
ATOM 4457 O O . SER B 1 229 ? 27.780 64.742 55.868 1.00 30.94 217 SER B O 1
ATOM 4460 N N . PRO B 1 230 ? 28.207 66.923 55.596 1.00 30.99 218 PRO B N 1
ATOM 4461 C CA . PRO B 1 230 ? 29.407 66.885 56.439 1.00 31.06 218 PRO B CA 1
ATOM 4462 C C . PRO B 1 230 ? 29.144 66.422 57.895 1.00 31.15 218 PRO B C 1
ATOM 4463 O O . PRO B 1 230 ? 29.947 65.689 58.450 1.00 29.33 218 PRO B O 1
ATOM 4467 N N . ASN B 1 231 ? 28.036 66.847 58.501 1.00 31.58 219 ASN B N 1
ATOM 4468 C CA . ASN B 1 231 ? 27.703 66.411 59.864 1.00 31.16 219 ASN B CA 1
ATOM 4469 C C . ASN B 1 231 ? 27.515 64.900 59.944 1.00 29.42 219 ASN B C 1
ATOM 4470 O O . ASN B 1 231 ? 28.013 64.259 60.862 1.00 28.86 219 ASN B O 1
ATOM 4475 N N . ARG B 1 232 ? 26.827 64.324 58.979 1.00 27.72 220 ARG B N 1
ATOM 4476 C CA . ARG B 1 232 ? 26.663 62.866 58.967 1.00 28.57 220 ARG B CA 1
ATOM 4477 C C . ARG B 1 232 ? 27.943 62.132 58.645 1.00 27.52 220 ARG B C 1
ATOM 4478 O O . ARG B 1 232 ? 28.176 61.021 59.149 1.00 26.90 220 ARG B O 1
ATOM 4486 N N . LEU B 1 233 ? 28.744 62.716 57.774 1.00 25.93 221 LEU B N 1
ATOM 4487 C CA . LEU B 1 233 ? 30.081 62.135 57.464 1.00 26.27 221 LEU B CA 1
ATOM 4488 C C . LEU B 1 233 ? 31.056 62.170 58.651 1.00 26.77 221 LEU B C 1
ATOM 4489 O O . LEU B 1 233 ? 31.794 61.211 58.895 1.00 27.37 221 LEU B O 1
ATOM 4494 N N . LYS B 1 234 ? 31.015 63.234 59.445 1.00 28.03 222 LYS B N 1
ATOM 4495 C CA . LYS B 1 234 ? 31.821 63.279 60.661 1.00 28.19 222 LYS B CA 1
ATOM 4496 C C . LYS B 1 234 ? 31.366 62.155 61.603 1.00 28.63 222 LYS B C 1
ATOM 4497 O O . LYS B 1 234 ? 32.178 61.442 62.199 1.00 28.54 222 LYS B O 1
ATOM 4503 N N . LEU B 1 235 ? 30.069 61.972 61.697 1.00 28.98 223 LEU B N 1
ATOM 4504 C CA . LEU B 1 235 ? 29.529 60.906 62.544 1.00 30.22 223 LEU B CA 1
ATOM 4505 C C . LEU B 1 235 ? 29.994 59.541 62.057 1.00 28.51 223 LEU B C 1
ATOM 4506 O O . LEU B 1 235 ? 30.367 58.683 62.855 1.00 28.15 223 LEU B O 1
ATOM 4511 N N . ALA B 1 236 ? 29.986 59.332 60.754 1.00 27.69 224 ALA B N 1
ATOM 4512 C CA . ALA B 1 236 ? 30.388 58.045 60.199 1.00 26.81 224 ALA B CA 1
ATOM 4513 C C . ALA B 1 236 ? 31.833 57.748 60.554 1.00 27.22 224 ALA B C 1
ATOM 4514 O O . ALA B 1 236 ? 32.187 56.616 60.853 1.00 27.29 224 ALA B O 1
ATOM 4516 N N . GLU B 1 237 ? 32.683 58.762 60.481 1.00 28.34 225 GLU B N 1
ATOM 4517 C CA . GLU B 1 237 ? 34.091 58.645 60.942 1.00 28.80 225 GLU B CA 1
ATOM 4518 C C . GLU B 1 237 ? 34.156 58.297 62.414 1.00 28.98 225 GLU B C 1
ATOM 4519 O O . GLU B 1 237 ? 34.893 57.390 62.824 1.00 28.53 225 GLU B O 1
ATOM 4525 N N . GLU B 1 238 ? 33.351 58.992 63.203 1.00 29.62 226 GLU B N 1
ATOM 4526 C CA . GLU B 1 238 ? 33.327 58.753 64.637 1.00 30.81 226 GLU B CA 1
ATOM 4527 C C . GLU B 1 238 ? 32.928 57.352 65.000 1.00 29.79 226 GLU B C 1
ATOM 4528 O O . GLU B 1 238 ? 33.374 56.843 66.019 1.00 30.18 226 GLU B O 1
ATOM 4534 N N . ILE B 1 239 ? 32.098 56.703 64.208 1.00 29.11 227 ILE B N 1
ATOM 4535 C CA . ILE B 1 239 ? 31.663 55.357 64.565 1.00 28.97 227 ILE B CA 1
ATOM 4536 C C . ILE B 1 239 ? 32.369 54.252 63.778 1.00 29.62 227 ILE B C 1
ATOM 4537 O O . ILE B 1 239 ? 31.954 53.102 63.852 1.00 29.73 227 ILE B O 1
ATOM 4542 N N . GLY B 1 240 ? 33.407 54.595 63.016 1.00 30.91 228 GLY B N 1
ATOM 4543 C CA . GLY B 1 240 ? 34.278 53.576 62.397 1.00 30.64 228 GLY B CA 1
ATOM 4544 C C . GLY B 1 240 ? 34.719 53.666 60.946 1.00 30.98 228 GLY B C 1
ATOM 4545 O O . GLY B 1 240 ? 35.504 52.835 60.492 1.00 30.01 228 GLY B O 1
ATOM 4546 N N . ALA B 1 241 ? 34.201 54.614 60.183 1.00 30.43 229 ALA B N 1
ATOM 4547 C CA . ALA B 1 241 ? 34.588 54.714 58.797 1.00 30.13 229 ALA B CA 1
ATOM 4548 C C . ALA B 1 241 ? 36.050 55.112 58.707 1.00 29.70 229 ALA B C 1
ATOM 4549 O O . ALA B 1 241 ? 36.503 56.032 59.387 1.00 28.75 229 ALA B O 1
ATOM 4551 N N . ASP B 1 242 ? 36.756 54.480 57.798 1.00 28.61 230 ASP B N 1
ATOM 4552 C CA . ASP B 1 242 ? 38.148 54.856 57.483 1.00 29.24 230 ASP B CA 1
ATOM 4553 C C . ASP B 1 242 ? 38.258 56.152 56.635 1.00 28.90 230 ASP B C 1
ATOM 4554 O O . ASP B 1 242 ? 39.279 56.870 56.663 1.00 27.87 230 ASP B O 1
ATOM 4559 N N . LEU B 1 243 ? 37.237 56.382 55.813 1.00 28.35 231 LEU B N 1
ATOM 4560 C CA . LEU B 1 243 ? 37.229 57.469 54.835 1.00 29.34 231 LEU B CA 1
ATOM 4561 C C . LEU B 1 243 ? 35.785 57.826 54.511 1.00 28.76 231 LEU B C 1
ATOM 4562 O O . LEU B 1 243 ? 34.910 56.947 54.369 1.00 27.58 231 LEU B O 1
ATOM 4567 N N . THR B 1 244 ? 35.560 59.118 54.415 1.00 28.85 232 THR B N 1
ATOM 4568 C CA . THR B 1 244 ? 34.341 59.660 53.902 1.00 28.27 232 THR B CA 1
ATOM 4569 C C . THR B 1 244 ? 34.653 60.541 52.703 1.00 27.28 232 THR B C 1
ATOM 4570 O O . THR B 1 244 ? 35.734 61.145 52.604 1.00 26.79 232 THR B O 1
ATOM 4574 N N . LEU B 1 245 ? 33.710 60.535 51.765 1.00 25.96 233 LEU B N 1
ATOM 4575 C CA . LEU B 1 245 ? 33.801 61.290 50.523 1.00 26.54 233 LEU B CA 1
ATOM 4576 C C . LEU B 1 245 ? 32.500 62.039 50.371 1.00 26.77 233 LEU B C 1
ATOM 4577 O O . LEU B 1 245 ? 31.441 61.445 50.210 1.00 27.62 233 LEU B O 1
ATOM 4582 N N . ASN B 1 246 ? 32.581 63.344 50.406 1.00 28.03 234 ASN B N 1
ATOM 4583 C CA . ASN B 1 246 ? 31.421 64.194 50.260 1.00 28.33 234 ASN B CA 1
ATOM 4584 C C . ASN B 1 246 ? 31.104 64.416 48.794 1.00 29.10 234 ASN B C 1
ATOM 4585 O O . ASN B 1 246 ? 31.822 65.104 48.051 1.00 28.11 234 ASN B O 1
ATOM 4590 N N . ARG B 1 247 ? 29.959 63.877 48.429 1.00 31.11 235 ARG B N 1
ATOM 4591 C CA . ARG B 1 247 ? 29.454 63.825 47.062 1.00 33.75 235 ARG B CA 1
ATOM 4592 C C . ARG B 1 247 ? 29.159 65.189 46.509 1.00 31.74 235 ARG B C 1
ATOM 4593 O O . ARG B 1 247 ? 29.262 65.411 45.332 1.00 31.59 235 ARG B O 1
ATOM 4601 N N . ARG B 1 248 ? 28.882 66.154 47.368 1.00 32.43 236 ARG B N 1
ATOM 4602 C CA . ARG B 1 248 ? 28.701 67.528 46.925 1.00 33.26 236 ARG B CA 1
ATOM 4603 C C . ARG B 1 248 ? 30.000 68.340 46.707 1.00 31.74 236 ARG B C 1
ATOM 4604 O O . ARG B 1 248 ? 29.960 69.411 46.081 1.00 30.33 236 ARG B O 1
ATOM 4612 N N . GLU B 1 249 ? 31.116 67.863 47.261 1.00 29.97 237 GLU B N 1
ATOM 4613 C CA . GLU B 1 249 ? 32.375 68.611 47.229 1.00 29.76 237 GLU B CA 1
ATOM 4614 C C . GLU B 1 249 ? 33.508 67.869 46.497 1.00 28.06 237 GLU B C 1
ATOM 4615 O O . GLU B 1 249 ? 34.651 68.276 46.553 1.00 27.33 237 GLU B O 1
ATOM 4625 N N . THR B 1 250 ? 33.186 66.745 45.893 1.00 26.42 238 THR B N 1
ATOM 4626 C CA . THR B 1 250 ? 34.124 66.005 45.074 1.00 27.38 238 THR B CA 1
ATOM 4627 C C . THR B 1 250 ? 33.409 65.600 43.795 1.00 27.93 238 THR B C 1
ATOM 4628 O O . THR B 1 250 ? 32.184 65.479 43.766 1.00 27.63 238 THR B O 1
ATOM 4632 N N . SER B 1 251 ? 34.203 65.302 42.779 1.00 28.59 239 SER B N 1
ATOM 4633 C CA . SER B 1 251 ? 33.691 64.755 41.539 1.00 28.80 239 SER B CA 1
ATOM 4634 C C . SER B 1 251 ? 33.559 63.249 41.607 1.00 29.10 239 SER B C 1
ATOM 4635 O O . SER B 1 251 ? 34.174 62.555 42.429 1.00 28.30 239 SER B O 1
ATOM 4638 N N . VAL B 1 252 ? 32.698 62.721 40.751 1.00 30.23 240 VAL B N 1
ATOM 4639 C CA . VAL B 1 252 ? 32.554 61.279 40.600 1.00 30.96 240 VAL B CA 1
ATOM 4640 C C . VAL B 1 252 ? 33.912 60.603 40.344 1.00 29.94 240 VAL B C 1
ATOM 4641 O O . VAL B 1 252 ? 34.174 59.513 40.870 1.00 30.26 240 VAL B O 1
ATOM 4645 N N . GLU B 1 253 ? 34.737 61.240 39.520 1.00 28.91 241 GLU B N 1
ATOM 4646 C CA . GLU B 1 253 ? 36.062 60.729 39.136 1.00 29.91 241 GLU B CA 1
ATOM 4647 C C . GLU B 1 253 ? 37.071 60.725 40.301 1.00 28.62 241 GLU B C 1
ATOM 4648 O O . GLU B 1 253 ? 37.859 59.786 40.438 1.00 27.04 241 GLU B O 1
ATOM 4654 N N . GLU B 1 254 ? 37.058 61.789 41.116 1.00 27.88 242 GLU B N 1
ATOM 4655 C CA . GLU B 1 254 ? 37.841 61.811 42.350 1.00 29.05 242 GLU B CA 1
ATOM 4656 C C . GLU B 1 254 ? 37.457 60.710 43.322 1.00 27.92 242 GLU B C 1
ATOM 4657 O O . GLU B 1 254 ? 38.335 60.132 43.969 1.00 28.40 242 GLU B O 1
ATOM 4663 N N . ARG B 1 255 ? 36.169 60.455 43.471 1.00 27.19 243 ARG B N 1
ATOM 4664 C CA . ARG B 1 255 ? 35.741 59.447 44.392 1.00 28.11 243 ARG B CA 1
ATOM 4665 C C . ARG B 1 255 ? 36.136 58.069 43.859 1.00 29.03 243 ARG B C 1
ATOM 4666 O O . ARG B 1 255 ? 36.616 57.244 44.590 1.00 29.36 243 ARG B O 1
ATOM 4674 N N . ARG B 1 256 ? 36.010 57.851 42.561 1.00 30.33 244 ARG B N 1
ATOM 4675 C CA . ARG B 1 256 ? 36.448 56.584 41.965 1.00 32.61 244 ARG B CA 1
ATOM 4676 C C . ARG B 1 256 ? 37.967 56.376 42.122 1.00 31.62 244 ARG B C 1
ATOM 4677 O O . ARG B 1 256 ? 38.405 55.321 42.514 1.00 31.56 244 ARG B O 1
ATOM 4685 N N . LYS B 1 257 ? 38.753 57.411 41.860 1.00 31.37 245 LYS B N 1
ATOM 4686 C CA . LYS B 1 257 ? 40.182 57.341 42.078 1.00 31.82 245 LYS B CA 1
ATOM 4687 C C . LYS B 1 257 ? 40.540 56.979 43.525 1.00 30.45 245 LYS B C 1
ATOM 4688 O O . LYS B 1 257 ? 41.467 56.215 43.746 1.00 29.59 245 LYS B O 1
ATOM 4694 N N . ALA B 1 258 ? 39.843 57.558 44.490 1.00 29.52 246 ALA B N 1
ATOM 4695 C CA . ALA B 1 258 ? 40.118 57.296 45.884 1.00 29.62 246 ALA B CA 1
ATOM 4696 C C . ALA B 1 258 ? 39.852 55.828 46.203 1.00 29.52 246 ALA B C 1
ATOM 4697 O O . ALA B 1 258 ? 40.633 55.181 46.876 1.00 29.03 246 ALA B O 1
ATOM 4699 N N . ILE B 1 259 ? 38.752 55.314 45.718 1.00 28.74 247 ILE B N 1
ATOM 4700 C CA . ILE B 1 259 ? 38.430 53.926 45.986 1.00 30.43 247 ILE B CA 1
ATOM 4701 C C . ILE B 1 259 ? 39.396 52.979 45.214 1.00 30.58 247 ILE B C 1
ATOM 4702 O O . ILE B 1 259 ? 39.837 51.987 45.763 1.00 30.28 247 ILE B O 1
ATOM 4707 N N . MET B 1 260 ? 39.790 53.350 44.000 1.00 31.83 248 MET B N 1
ATOM 4708 C CA . MET B 1 260 ? 40.756 52.557 43.212 1.00 32.91 248 MET B CA 1
ATOM 4709 C C . MET B 1 260 ? 42.123 52.525 43.908 1.00 33.00 248 MET B C 1
ATOM 4710 O O . MET B 1 260 ? 42.793 51.492 43.902 1.00 33.31 248 MET B O 1
ATOM 4715 N N . ASP B 1 261 ? 42.530 53.639 44.516 1.00 32.41 249 ASP B N 1
ATOM 4716 C CA . ASP B 1 261 ? 43.836 53.723 45.173 1.00 32.97 249 ASP B CA 1
ATOM 4717 C C . ASP B 1 261 ? 43.867 52.777 46.379 1.00 33.10 249 ASP B C 1
ATOM 4718 O O . ASP B 1 261 ? 44.893 52.168 46.645 1.00 34.58 249 ASP B O 1
ATOM 4723 N N . ILE B 1 262 ? 42.760 52.713 47.108 1.00 30.74 250 ILE B N 1
ATOM 4724 C CA . ILE B 1 262 ? 42.634 51.889 48.285 1.00 31.81 250 ILE B CA 1
ATOM 4725 C C . ILE B 1 262 ? 42.589 50.412 47.912 1.00 31.06 250 ILE B C 1
ATOM 4726 O O . ILE B 1 262 ? 43.097 49.581 48.681 1.00 30.84 250 ILE B O 1
ATOM 4731 N N . THR B 1 263 ? 42.007 50.084 46.749 1.00 29.67 251 THR B N 1
ATOM 4732 C CA . THR B 1 263 ? 41.783 48.652 46.345 1.00 29.07 251 THR B CA 1
ATOM 4733 C C . THR B 1 263 ? 42.731 48.196 45.227 1.00 28.43 251 THR B C 1
ATOM 4734 O O . THR B 1 263 ? 42.417 47.271 44.458 1.00 28.21 251 THR B O 1
ATOM 4738 N N . HIS B 1 264 ? 43.865 48.898 45.098 1.00 28.08 252 HIS B N 1
ATOM 4739 C CA . HIS B 1 264 ? 44.894 48.614 44.122 1.00 28.38 252 HIS B CA 1
ATOM 4740 C C . HIS B 1 264 ? 44.396 48.533 42.713 1.00 28.38 252 HIS B C 1
ATOM 4741 O O . HIS B 1 264 ? 44.825 47.689 41.962 1.00 27.30 252 HIS B O 1
ATOM 4748 N N . GLY B 1 265 ? 43.484 49.421 42.364 1.00 28.76 253 GLY B N 1
ATOM 4749 C CA . GLY B 1 265 ? 42.960 49.481 41.013 1.00 28.34 253 GLY B CA 1
ATOM 4750 C C . GLY B 1 265 ? 41.808 48.546 40.744 1.00 28.25 253 GLY B C 1
ATOM 4751 O O . GLY B 1 265 ? 41.369 48.482 39.618 1.00 30.37 253 GLY B O 1
ATOM 4752 N N . ARG B 1 266 ? 41.308 47.810 41.734 1.00 27.95 254 ARG B N 1
ATOM 4753 C CA . ARG B 1 266 ? 40.291 46.797 41.479 1.00 27.64 254 ARG B CA 1
ATOM 4754 C C . ARG B 1 266 ? 38.872 47.346 41.596 1.00 28.57 254 ARG B C 1
ATOM 4755 O O . ARG B 1 266 ? 38.009 46.976 40.788 1.00 29.70 254 ARG B O 1
ATOM 4763 N N . GLY B 1 267 ? 38.652 48.200 42.601 1.00 27.57 255 GLY B N 1
ATOM 4764 C CA . GLY B 1 267 ? 37.317 48.570 43.067 1.00 28.25 255 GLY B CA 1
ATOM 4765 C C . GLY B 1 267 ? 36.874 47.899 44.362 1.00 28.11 255 GLY B C 1
ATOM 4766 O O . GLY B 1 267 ? 37.567 47.034 44.902 1.00 28.16 255 GLY B O 1
ATOM 4767 N N . ALA B 1 268 ? 35.695 48.295 44.838 1.00 27.46 256 ALA B N 1
ATOM 4768 C CA . ALA B 1 268 ? 35.150 47.838 46.091 1.00 28.34 256 ALA B CA 1
ATOM 4769 C C . ALA B 1 268 ? 34.732 46.389 45.949 1.00 28.18 256 ALA B C 1
ATOM 4770 O O . ALA B 1 268 ? 34.179 45.974 44.922 1.00 27.18 256 ALA B O 1
ATOM 4772 N N . ASP B 1 269 ? 34.929 45.647 47.018 1.00 28.73 257 ASP B N 1
ATOM 4773 C CA . ASP B 1 269 ? 34.439 44.273 47.114 1.00 28.29 257 ASP B CA 1
ATOM 4774 C C . ASP B 1 269 ? 32.942 44.198 47.380 1.00 28.31 257 ASP B C 1
ATOM 4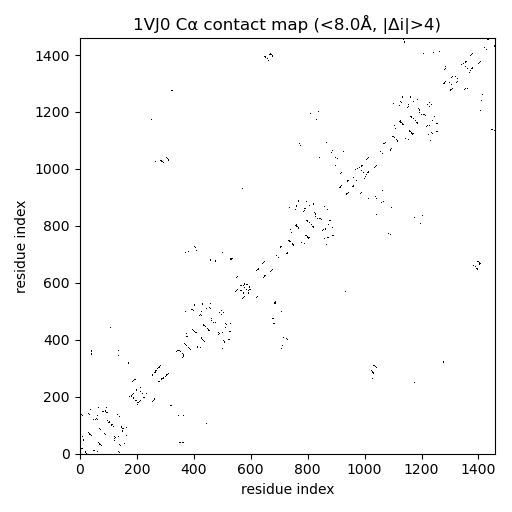775 O O . ASP B 1 269 ? 32.259 43.321 46.891 1.00 27.53 257 ASP B O 1
ATOM 4780 N N . PHE B 1 270 ? 32.446 45.109 48.215 1.00 29.53 258 PHE B N 1
ATOM 4781 C CA . PHE B 1 270 ? 31.077 45.096 48.636 1.00 28.28 258 PHE B CA 1
ATOM 4782 C C . PHE B 1 270 ? 30.603 46.539 48.710 1.00 28.69 258 PHE B C 1
ATOM 4783 O O . PHE B 1 270 ? 31.295 47.351 49.338 1.00 27.16 258 PHE B O 1
ATOM 4791 N N . ILE B 1 271 ? 29.429 46.825 48.115 1.00 27.34 259 ILE B N 1
ATOM 4792 C CA . ILE B 1 271 ? 28.799 48.158 48.166 1.00 28.37 259 ILE B CA 1
ATOM 4793 C C . ILE B 1 271 ? 27.396 48.010 48.742 1.00 28.70 259 ILE B C 1
ATOM 4794 O O . ILE B 1 271 ? 26.625 47.105 48.329 1.00 28.89 259 ILE B O 1
ATOM 4799 N N . LEU B 1 272 ? 27.079 48.884 49.693 1.00 28.12 260 LEU B N 1
ATOM 4800 C CA . LEU B 1 272 ? 25.746 48.985 50.230 1.00 28.84 260 LEU B CA 1
ATOM 4801 C C . LEU B 1 272 ? 25.086 50.281 49.721 1.00 28.75 260 LEU B C 1
ATOM 4802 O O . LEU B 1 272 ? 25.587 51.390 49.981 1.00 28.10 260 LEU B O 1
ATOM 4807 N N . GLU B 1 273 ? 23.947 50.135 49.041 1.00 28.07 261 GLU B N 1
ATOM 4808 C CA . GLU B 1 273 ? 23.191 51.279 48.634 1.00 28.88 261 GLU B CA 1
ATOM 4809 C C . GLU B 1 273 ? 22.260 51.605 49.789 1.00 28.38 261 GLU B C 1
ATOM 4810 O O . GLU B 1 273 ? 21.430 50.814 50.162 1.00 30.14 261 GLU B O 1
ATOM 4816 N N . ALA B 1 274 ? 22.440 52.766 50.366 1.00 28.72 262 ALA B N 1
ATOM 4817 C CA . ALA B 1 274 ? 21.674 53.162 51.540 1.00 28.83 262 ALA B CA 1
ATOM 4818 C C . ALA B 1 274 ? 21.251 54.617 51.412 1.00 29.00 262 ALA B C 1
ATOM 4819 O O . ALA B 1 274 ? 21.226 55.348 52.412 1.00 28.38 262 ALA B O 1
ATOM 4821 N N . THR B 1 275 ? 20.915 55.047 50.184 1.00 28.58 263 THR B N 1
ATOM 4822 C CA . THR B 1 275 ? 20.603 56.465 49.911 1.00 28.57 263 THR B CA 1
ATOM 4823 C C . THR B 1 275 ? 19.124 56.676 49.756 1.00 28.52 263 THR B C 1
ATOM 4824 O O . THR B 1 275 ? 18.622 57.774 49.970 1.00 27.87 263 THR B O 1
ATOM 4828 N N . GLY B 1 276 ? 18.443 55.667 49.257 1.00 28.23 264 GLY B N 1
ATOM 4829 C CA . GLY B 1 276 ? 17.006 55.801 48.933 1.00 27.62 264 GLY B CA 1
ATOM 4830 C C . GLY B 1 276 ? 16.789 56.271 47.511 1.00 27.06 264 GLY B C 1
ATOM 4831 O O . GLY B 1 276 ? 15.667 56.479 47.108 1.00 27.61 264 GLY B O 1
ATOM 4832 N N . ASP B 1 277 ? 17.872 56.511 46.775 1.00 27.00 265 ASP B N 1
ATOM 4833 C CA . ASP B 1 277 ? 17.783 57.020 45.422 1.00 27.83 265 ASP B CA 1
ATOM 4834 C C . ASP B 1 277 ? 18.342 55.969 44.470 1.00 28.26 265 ASP B C 1
ATOM 4835 O O . ASP B 1 277 ? 19.516 55.618 44.571 1.00 28.40 265 ASP B O 1
ATOM 4840 N N . SER B 1 278 ? 17.507 55.512 43.527 1.00 29.06 266 SER B N 1
ATOM 4841 C CA . SER B 1 278 ? 17.883 54.512 42.494 1.00 27.56 266 SER B CA 1
ATOM 4842 C C . SER B 1 278 ? 19.100 54.927 41.692 1.00 27.53 266 SER B C 1
ATOM 4843 O O . SER B 1 278 ? 19.855 54.101 41.257 1.00 26.16 266 SER B O 1
ATOM 4846 N N . ARG B 1 279 ? 19.275 56.227 41.507 1.00 27.81 267 ARG B N 1
ATOM 4847 C CA . ARG B 1 279 ? 20.401 56.767 40.764 1.00 28.15 267 ARG B CA 1
ATOM 4848 C C . ARG B 1 279 ? 21.742 56.500 41.414 1.00 27.26 267 ARG B C 1
ATOM 4849 O O . ARG B 1 279 ? 22.786 56.539 40.724 1.00 26.36 267 ARG B O 1
ATOM 4857 N N . ALA B 1 280 ? 21.745 56.162 42.699 1.00 26.96 268 ALA B N 1
ATOM 4858 C CA . ALA B 1 280 ? 22.973 55.719 43.355 1.00 26.32 268 ALA B CA 1
ATOM 4859 C C . ALA B 1 280 ? 23.674 54.530 42.630 1.00 27.41 268 ALA B C 1
ATOM 4860 O O . ALA B 1 280 ? 24.920 54.420 42.646 1.00 27.87 268 ALA B O 1
ATOM 4862 N N . LEU B 1 281 ? 22.921 53.681 41.909 1.00 27.78 269 LEU B N 1
ATOM 4863 C CA . LEU B 1 281 ? 23.546 52.565 41.196 1.00 27.49 269 LEU B CA 1
ATOM 4864 C C . LEU B 1 281 ? 24.417 53.002 40.010 1.00 28.70 269 LEU B C 1
ATOM 4865 O O . LEU B 1 281 ? 25.315 52.255 39.564 1.00 28.41 269 LEU B O 1
ATOM 4870 N N . LEU B 1 282 ? 24.190 54.212 39.490 1.00 28.23 270 LEU B N 1
ATOM 4871 C CA . LEU B 1 282 ? 24.961 54.667 38.364 1.00 31.36 270 LEU B CA 1
ATOM 4872 C C . LEU B 1 282 ? 26.419 54.863 38.807 1.00 32.37 270 LEU B C 1
ATOM 4873 O O . LEU B 1 282 ? 27.327 54.428 38.115 1.00 34.96 270 LEU B O 1
ATOM 4878 N N . GLU B 1 283 ? 26.627 55.437 39.991 1.00 32.56 271 GLU B N 1
ATOM 4879 C CA . GLU B 1 283 ? 27.953 55.633 40.540 1.00 33.49 271 GLU B CA 1
ATOM 4880 C C . GLU B 1 283 ? 28.490 54.355 41.170 1.00 32.43 271 GLU B C 1
ATOM 4881 O O . GLU B 1 283 ? 29.641 53.990 40.921 1.00 31.67 271 GLU B O 1
ATOM 4887 N N . GLY B 1 284 ? 27.680 53.701 41.993 1.00 30.50 272 GLY B N 1
ATOM 4888 C CA . GLY B 1 284 ? 28.095 52.498 42.622 1.00 31.15 272 GLY B CA 1
ATOM 4889 C C . GLY B 1 284 ? 28.565 51.437 41.631 1.00 31.40 272 GLY B C 1
ATOM 4890 O O . GLY B 1 284 ? 29.530 50.753 41.874 1.00 30.01 272 GLY B O 1
ATOM 4891 N N . SER B 1 285 ? 27.912 51.319 40.487 1.00 30.87 273 SER B N 1
ATOM 4892 C CA . SER B 1 285 ? 28.296 50.260 39.536 1.00 31.10 273 SER B CA 1
ATOM 4893 C C . SER B 1 285 ? 29.707 50.435 38.980 1.00 31.29 273 SER B C 1
ATOM 4894 O O . SER B 1 285 ? 30.407 49.447 38.722 1.00 31.66 273 SER B O 1
ATOM 4897 N N . GLU B 1 286 ? 30.155 51.681 38.847 1.00 31.13 274 GLU B N 1
ATOM 4898 C CA . GLU B 1 286 ? 31.464 51.937 38.378 1.00 31.45 274 GLU B CA 1
ATOM 4899 C C . GLU B 1 286 ? 32.544 51.845 39.468 1.00 31.47 274 GLU B C 1
ATOM 4900 O O . GLU B 1 286 ? 33.757 51.878 39.133 1.00 31.58 274 GLU B O 1
ATOM 4906 N N . LEU B 1 287 ? 32.147 51.816 40.746 1.00 29.03 275 LEU B N 1
ATOM 4907 C CA . LEU B 1 287 ? 33.088 51.591 41.829 1.00 28.13 275 LEU B CA 1
ATOM 4908 C C . LEU B 1 287 ? 33.331 50.094 42.126 1.00 27.83 275 LEU B C 1
ATOM 4909 O O . LEU B 1 287 ? 34.288 49.770 42.800 1.00 27.72 275 LEU B O 1
ATOM 4914 N N . LEU B 1 288 ? 32.437 49.226 41.675 1.00 27.71 276 LEU B N 1
ATOM 4915 C CA . LEU B 1 288 ? 32.431 47.827 42.051 1.00 27.37 276 LEU B CA 1
ATOM 4916 C C . LEU B 1 288 ? 33.504 47.067 41.310 1.00 28.27 276 LEU B C 1
ATOM 4917 O O . LEU B 1 288 ? 33.657 47.223 40.073 1.00 26.03 276 LEU B O 1
ATOM 4922 N N . ARG B 1 289 ? 34.283 46.246 42.029 1.00 28.20 277 ARG B N 1
ATOM 4923 C CA . ARG B 1 289 ? 35.291 45.460 41.320 1.00 27.67 277 ARG B CA 1
ATOM 4924 C C . ARG B 1 289 ? 34.614 44.374 40.479 1.00 27.41 277 ARG B C 1
ATOM 4925 O O . ARG B 1 289 ? 33.476 43.963 40.763 1.00 26.38 277 ARG B O 1
ATOM 4933 N N . ARG B 1 290 ? 35.355 43.868 39.503 1.00 26.60 278 ARG B N 1
ATOM 4934 C CA . ARG B 1 290 ? 34.920 42.641 38.797 1.00 27.54 278 ARG B CA 1
ATOM 4935 C C . ARG B 1 290 ? 34.778 41.518 39.832 1.00 27.34 278 ARG B C 1
ATOM 4936 O O . ARG B 1 290 ? 35.693 41.295 40.639 1.00 26.90 278 ARG B O 1
ATOM 4944 N N . GLY B 1 291 ? 33.623 40.879 39.833 1.00 27.23 279 GLY B N 1
ATOM 4945 C CA . GLY B 1 291 ? 33.293 39.841 40.805 1.00 27.59 279 GLY B CA 1
ATOM 4946 C C . GLY B 1 291 ? 32.731 40.386 42.103 1.00 28.27 279 GLY B C 1
ATOM 4947 O O . GLY B 1 291 ? 32.428 39.619 43.015 1.00 29.63 279 GLY B O 1
ATOM 4948 N N . GLY B 1 292 ? 32.564 41.701 42.229 1.00 28.60 280 GLY B N 1
ATOM 4949 C CA . GLY B 1 292 ? 31.988 42.249 43.471 1.00 28.39 280 GLY B CA 1
ATOM 4950 C C . GLY B 1 292 ? 30.509 42.066 43.694 1.00 28.46 280 GLY B C 1
ATOM 4951 O O . GLY B 1 292 ? 29.785 41.562 42.859 1.00 29.12 280 GLY B O 1
ATOM 4952 N N . PHE B 1 293 ? 30.037 42.587 44.822 1.00 28.87 281 PHE B N 1
ATOM 4953 C CA . PHE B 1 293 ? 28.718 42.295 45.372 1.00 28.03 281 PHE B CA 1
ATOM 4954 C C . PHE B 1 293 ? 28.127 43.625 45.768 1.00 28.39 281 PHE B C 1
ATOM 4955 O O . PHE B 1 293 ? 28.711 44.350 46.586 1.00 27.32 281 PHE B O 1
ATOM 4963 N N . TYR B 1 294 ? 26.985 43.961 45.174 1.00 28.25 282 TYR B N 1
ATOM 4964 C CA . TYR B 1 294 ? 26.283 45.216 45.486 1.00 29.02 282 TYR B CA 1
ATOM 4965 C C . TYR B 1 294 ? 24.936 44.899 46.158 1.00 29.10 282 TYR B C 1
ATOM 4966 O O . TYR B 1 294 ? 24.044 44.373 45.506 1.00 29.04 282 TYR B O 1
ATOM 4975 N N . SER B 1 295 ? 24.795 45.196 47.460 1.00 29.62 283 SER B N 1
ATOM 4976 C CA . SER B 1 295 ? 23.532 45.040 48.191 1.00 29.60 283 SER B CA 1
ATOM 4977 C C . SER B 1 295 ? 22.766 46.334 48.107 1.00 28.27 283 SER B C 1
ATOM 4978 O O . SER B 1 295 ? 23.256 47.382 48.478 1.00 29.59 283 SER B O 1
ATOM 4981 N N . VAL B 1 296 ? 21.549 46.230 47.632 1.00 28.17 284 VAL B N 1
ATOM 4982 C CA . VAL B 1 296 ? 20.702 47.373 47.404 1.00 28.04 284 VAL B CA 1
ATOM 4983 C C . VAL B 1 296 ? 19.528 47.335 48.410 1.00 28.20 284 VAL B C 1
ATOM 4984 O O . VAL B 1 296 ? 18.594 46.541 48.306 1.00 28.09 284 VAL B O 1
ATOM 4988 N N . ALA B 1 297 ? 19.602 48.221 49.398 1.00 29.04 285 ALA B N 1
ATOM 4989 C CA . ALA B 1 297 ? 18.687 48.222 50.505 1.00 29.28 285 ALA B CA 1
ATOM 4990 C C . ALA B 1 297 ? 18.028 49.536 50.820 1.00 30.98 285 ALA B C 1
ATOM 4991 O O . ALA B 1 297 ? 17.218 49.583 51.754 1.00 31.32 285 ALA B O 1
ATOM 4993 N N . GLY B 1 298 ? 18.377 50.625 50.136 1.00 29.71 286 GLY B N 1
ATOM 4994 C CA . GLY B 1 298 ? 17.897 51.898 50.560 1.00 30.83 286 GLY B CA 1
ATOM 4995 C C . GLY B 1 298 ? 16.645 52.336 49.820 1.00 30.42 286 GLY B C 1
ATOM 4996 O O . GLY B 1 298 ? 15.752 52.923 50.413 1.00 31.71 286 GLY B O 1
ATOM 4997 N N . VAL B 1 299 ? 16.597 52.104 48.520 1.00 30.73 287 VAL B N 1
ATOM 4998 C CA . VAL B 1 299 ? 15.464 52.533 47.697 1.00 30.18 287 VAL B CA 1
ATOM 4999 C C . VAL B 1 299 ? 14.210 51.892 48.303 1.00 31.66 287 VAL B C 1
ATOM 5000 O O . VAL B 1 299 ? 14.163 50.680 48.494 1.00 33.29 287 VAL B O 1
ATOM 5004 N N . ALA B 1 300 ? 13.186 52.697 48.590 1.00 31.60 288 ALA B N 1
ATOM 5005 C CA . ALA B 1 300 ? 12.071 52.228 49.404 1.00 31.74 288 ALA B CA 1
ATOM 5006 C C . ALA B 1 300 ? 10.733 52.546 48.777 1.00 31.17 288 ALA B C 1
ATOM 5007 O O . ALA B 1 300 ? 9.712 52.213 49.339 1.00 31.80 288 ALA B O 1
ATOM 5009 N N . VAL B 1 301 ? 10.735 53.143 47.579 1.00 30.26 289 VAL B N 1
ATOM 5010 C CA . VAL B 1 301 ? 9.500 53.473 46.857 1.00 29.66 289 VAL B CA 1
ATOM 5011 C C . VAL B 1 301 ? 9.782 53.286 45.406 1.00 29.00 289 VAL B C 1
ATOM 5012 O O . VAL B 1 301 ? 10.951 53.386 44.979 1.00 27.49 289 VAL B O 1
ATOM 5016 N N . PRO B 1 302 ? 8.732 53.012 44.633 1.00 29.28 290 PRO B N 1
ATOM 5017 C CA . PRO B 1 302 ? 8.850 52.955 43.188 1.00 28.72 290 PRO B CA 1
ATOM 5018 C C . PRO B 1 302 ? 9.403 54.282 42.677 1.00 28.20 290 PRO B C 1
ATOM 5019 O O . PRO B 1 302 ? 8.906 55.306 43.059 1.00 26.15 290 PRO B O 1
ATOM 5023 N N . GLN B 1 303 ? 10.427 54.231 41.832 1.00 28.06 291 GLN B N 1
ATOM 5024 C CA . GLN B 1 303 ? 11.071 55.417 41.274 1.00 28.56 291 GLN B CA 1
ATOM 5025 C C . GLN B 1 303 ? 11.159 55.285 39.766 1.00 28.70 291 GLN B C 1
ATOM 5026 O O . GLN B 1 303 ? 10.929 54.218 39.238 1.00 27.86 291 GLN B O 1
ATOM 5032 N N . ASP B 1 304 ? 11.520 56.360 39.070 1.00 27.88 292 ASP B N 1
ATOM 5033 C CA . ASP B 1 304 ? 11.797 56.266 37.623 1.00 28.34 292 ASP B CA 1
ATOM 5034 C C . ASP B 1 304 ? 12.906 55.195 37.425 1.00 27.82 292 ASP B C 1
ATOM 5035 O O . ASP B 1 304 ? 13.793 55.073 38.264 1.00 27.30 292 ASP B O 1
ATOM 5040 N N . PRO B 1 305 ? 12.825 54.398 36.363 1.00 27.88 293 PRO B N 1
ATOM 5041 C CA . PRO B 1 305 ? 13.911 53.493 36.010 1.00 28.34 293 PRO B CA 1
ATOM 5042 C C . PRO B 1 305 ? 15.234 54.231 35.767 1.00 27.80 293 PRO B C 1
ATOM 5043 O O . PRO B 1 305 ? 15.219 55.335 35.295 1.00 28.27 293 PRO B O 1
ATOM 5047 N N . VAL B 1 306 ? 16.343 53.586 36.064 1.00 28.47 294 VAL B N 1
ATOM 5048 C CA . VAL B 1 306 ? 17.658 54.126 35.776 1.00 29.45 294 VAL B CA 1
ATOM 5049 C C . VAL B 1 306 ? 18.270 53.431 34.574 1.00 29.45 294 VAL B C 1
ATOM 5050 O O . VAL B 1 306 ? 18.012 52.249 34.360 1.00 28.95 294 VAL B O 1
ATOM 5054 N N . PRO B 1 307 ? 19.066 54.152 33.777 1.00 28.57 295 PRO B N 1
ATOM 5055 C CA . PRO B 1 307 ? 19.691 53.541 32.604 1.00 28.45 295 PRO B CA 1
ATOM 5056 C C . PRO B 1 307 ? 20.769 52.552 33.006 1.00 28.23 295 PRO B C 1
ATOM 5057 O O . PRO B 1 307 ? 21.850 52.938 33.414 1.00 30.01 295 PRO B O 1
ATOM 5061 N N . PHE B 1 308 ? 20.464 51.284 32.897 1.00 27.32 296 PHE B N 1
ATOM 5062 C CA . PHE B 1 308 ? 21.331 50.258 33.404 1.00 27.40 296 PHE B CA 1
ATOM 5063 C C . PHE B 1 308 ? 22.130 49.629 32.273 1.00 26.54 296 PHE B C 1
ATOM 5064 O O . PHE B 1 308 ? 21.574 49.171 31.292 1.00 26.56 296 PHE B O 1
ATOM 5072 N N . LYS B 1 309 ? 23.449 49.666 32.393 1.00 27.65 297 LYS B N 1
ATOM 5073 C CA . LYS B 1 309 ? 24.374 49.133 31.366 1.00 27.68 297 LYS B CA 1
ATOM 5074 C C . LYS B 1 309 ? 24.606 47.629 31.626 1.00 26.52 297 LYS B C 1
ATOM 5075 O O . LYS B 1 309 ? 25.450 47.244 32.414 1.00 26.18 297 LYS B O 1
ATOM 5081 N N . VAL B 1 310 ? 23.848 46.782 30.939 1.00 25.90 298 VAL B N 1
ATOM 5082 C CA . VAL B 1 310 ? 23.842 45.341 31.301 1.00 26.56 298 VAL B CA 1
ATOM 5083 C C . VAL B 1 310 ? 25.211 44.681 31.067 1.00 26.00 298 VAL B C 1
ATOM 5084 O O . VAL B 1 310 ? 25.713 43.974 31.908 1.00 25.09 298 VAL B O 1
ATOM 5088 N N . TYR B 1 311 ? 25.804 44.926 29.900 1.00 26.31 299 TYR B N 1
ATOM 5089 C CA . TYR B 1 311 ? 27.110 44.339 29.615 1.00 26.27 299 TYR B CA 1
ATOM 5090 C C . TYR B 1 311 ? 28.208 44.836 30.594 1.00 27.08 299 TYR B C 1
ATOM 5091 O O . TYR B 1 311 ? 28.914 44.048 31.213 1.00 26.43 299 TYR B O 1
ATOM 5100 N N . GLU B 1 312 ? 28.366 46.150 30.676 1.00 27.44 300 GLU B N 1
ATOM 5101 C CA . GLU B 1 312 ? 29.460 46.738 31.421 1.00 27.87 300 GLU B CA 1
ATOM 5102 C C . GLU B 1 312 ? 29.300 46.510 32.916 1.00 28.39 300 GLU B C 1
ATOM 5103 O O . GLU B 1 312 ? 30.293 46.311 33.607 1.00 28.02 300 GLU B O 1
ATOM 5109 N N . TRP B 1 313 ? 28.062 46.566 33.424 1.00 28.73 301 TRP B N 1
ATOM 5110 C CA . TRP B 1 313 ? 27.885 46.537 34.884 1.00 29.22 301 TRP B CA 1
ATOM 5111 C C . TRP B 1 313 ? 27.541 45.181 35.475 1.00 29.72 301 TRP B C 1
ATOM 5112 O O . TRP B 1 313 ? 27.822 44.960 36.671 1.00 28.33 301 TRP B O 1
ATOM 5123 N N . LEU B 1 314 ? 26.993 44.274 34.661 1.00 28.44 302 LEU B N 1
ATOM 5124 C CA . LEU B 1 314 ? 26.636 42.934 35.166 1.00 29.30 302 LEU B CA 1
ATOM 5125 C C . LEU B 1 314 ? 27.501 41.849 34.556 1.00 26.74 302 LEU B C 1
ATOM 5126 O O . LEU B 1 314 ? 28.234 41.178 35.256 1.00 28.24 302 LEU B O 1
ATOM 5131 N N . VAL B 1 315 ? 27.415 41.690 33.254 1.00 27.41 303 VAL B N 1
ATOM 5132 C CA . VAL B 1 315 ? 28.068 40.545 32.547 1.00 27.80 303 VAL B CA 1
ATOM 5133 C C . VAL B 1 315 ? 29.603 40.604 32.582 1.00 28.43 303 VAL B C 1
ATOM 5134 O O . VAL B 1 315 ? 30.255 39.697 33.105 1.00 26.81 303 VAL B O 1
ATOM 5138 N N . LEU B 1 316 ? 30.174 41.676 32.040 1.00 28.86 304 LEU B N 1
ATOM 5139 C CA . LEU B 1 316 ? 31.621 41.789 31.967 1.00 30.27 304 LEU B CA 1
ATOM 5140 C C . LEU B 1 316 ? 32.230 41.853 33.368 1.00 30.14 304 LEU B C 1
ATOM 5141 O O . LEU B 1 316 ? 33.348 41.374 33.630 1.00 28.54 304 LEU B O 1
ATOM 5146 N N . LYS B 1 317 ? 31.497 42.478 34.266 1.00 30.62 305 LYS B N 1
ATOM 5147 C CA . LYS B 1 317 ? 31.936 42.594 35.637 1.00 31.06 305 LYS B CA 1
ATOM 5148 C C . LYS B 1 317 ? 31.709 41.309 36.448 1.00 30.06 305 LYS B C 1
ATOM 5149 O O . LYS B 1 317 ? 32.231 41.174 37.530 1.00 31.22 305 LYS B O 1
ATOM 5155 N N . ASN B 1 318 ? 30.935 40.353 35.941 1.00 29.44 306 ASN B N 1
ATOM 5156 C CA . ASN B 1 318 ? 30.547 39.172 36.690 1.00 29.16 306 ASN B CA 1
ATOM 5157 C C . ASN B 1 318 ? 30.054 39.601 38.090 1.00 29.70 306 ASN B C 1
ATOM 5158 O O . ASN B 1 318 ? 30.422 39.024 39.125 1.00 28.20 306 ASN B O 1
ATOM 5163 N N . ALA B 1 319 ? 29.226 40.635 38.137 1.00 29.67 307 ALA B N 1
ATOM 5164 C CA . ALA B 1 319 ? 28.856 41.213 39.414 1.00 29.64 307 ALA B CA 1
ATOM 5165 C C . ALA B 1 319 ? 27.563 40.586 39.974 1.00 29.68 307 ALA B C 1
ATOM 5166 O O . ALA B 1 319 ? 26.754 40.064 39.197 1.00 28.61 307 ALA B O 1
ATOM 5168 N N . THR B 1 320 ? 27.393 40.637 41.303 1.00 29.23 308 THR B N 1
ATOM 5169 C CA . THR B 1 320 ? 26.121 40.329 41.958 1.00 28.89 308 THR B CA 1
ATOM 5170 C C . THR B 1 320 ? 25.435 41.592 42.400 1.00 29.10 308 THR B C 1
ATOM 5171 O O . THR B 1 320 ? 26.035 42.394 43.108 1.00 29.27 308 THR B O 1
ATOM 5175 N N . PHE B 1 321 ? 24.209 41.804 41.940 1.00 27.84 309 PHE B N 1
ATOM 5176 C CA . PHE B 1 321 ? 23.360 42.827 42.484 1.00 28.94 309 PHE B CA 1
ATOM 5177 C C . PHE B 1 321 ? 22.297 42.113 43.304 1.00 30.07 309 PHE B C 1
ATOM 5178 O O . PHE B 1 321 ? 21.573 41.249 42.758 1.00 29.43 309 PHE B O 1
ATOM 5186 N N . LYS B 1 322 ? 22.207 42.458 44.605 1.00 28.28 310 LYS B N 1
ATOM 5187 C CA . LYS B 1 322 ? 21.287 41.818 45.502 1.00 29.32 310 LYS B CA 1
ATOM 5188 C C . LYS B 1 322 ? 20.392 42.807 46.166 1.00 28.90 310 LYS B C 1
ATOM 5189 O O . LYS B 1 322 ? 20.859 43.608 46.960 1.00 28.99 310 LYS B O 1
ATOM 5195 N N . GLY B 1 323 ? 19.095 42.731 45.863 1.00 27.41 311 GLY B N 1
ATOM 5196 C CA . GLY B 1 323 ? 18.101 43.546 46.511 1.00 28.04 311 GLY B CA 1
ATOM 5197 C C . GLY B 1 323 ? 17.821 42.974 47.938 1.00 27.95 311 GLY B C 1
ATOM 5198 O O . GLY B 1 323 ? 17.757 41.743 48.142 1.00 27.24 311 GLY B O 1
ATOM 5199 N N . ILE B 1 324 ? 17.579 43.883 48.874 1.00 28.35 312 ILE B N 1
ATOM 5200 C CA . ILE B 1 324 ? 17.350 43.549 50.283 1.00 28.32 312 ILE B CA 1
ATOM 5201 C C . ILE B 1 324 ? 16.015 44.037 50.742 1.00 28.64 312 ILE B C 1
ATOM 5202 O O . ILE B 1 324 ? 15.794 45.238 50.748 1.00 30.08 312 ILE B O 1
ATOM 5207 N N . TRP B 1 325 ? 15.113 43.108 51.086 1.00 28.81 313 TRP B N 1
ATOM 5208 C CA . TRP B 1 325 ? 13.796 43.434 51.601 1.00 28.44 313 TRP B CA 1
ATOM 5209 C C . TRP B 1 325 ? 13.705 43.156 53.109 1.00 28.40 313 TRP B C 1
ATOM 5210 O O . TRP B 1 325 ? 13.772 41.999 53.552 1.00 27.78 313 TRP B O 1
ATOM 5221 N N . VAL B 1 326 ? 13.493 44.234 53.873 1.00 26.04 314 VAL B N 1
ATOM 5222 C CA . VAL B 1 326 ? 13.369 44.185 55.300 1.00 25.72 314 VAL B CA 1
ATOM 5223 C C . VAL B 1 326 ? 14.359 43.200 55.979 1.00 24.54 314 VAL B C 1
ATOM 5224 O O . VAL B 1 326 ? 15.555 43.198 55.644 1.00 24.24 314 VAL B O 1
ATOM 5228 N N . SER B 1 327 ? 13.875 42.432 56.947 1.00 24.67 315 SER B N 1
ATOM 5229 C CA . SER B 1 327 ? 14.718 41.517 57.755 1.00 25.49 315 SER B CA 1
ATOM 5230 C C . SER B 1 327 ? 13.797 40.562 58.455 1.00 26.00 315 SER B C 1
ATOM 5231 O O . SER B 1 327 ? 12.581 40.795 58.497 1.00 26.03 315 SER B O 1
ATOM 5234 N N . ASP B 1 328 ? 14.352 39.464 58.969 1.00 26.26 316 ASP B N 1
ATOM 5235 C CA . ASP B 1 328 ? 13.588 38.479 59.718 1.00 26.06 316 ASP B CA 1
ATOM 5236 C C . ASP B 1 328 ? 14.175 38.309 61.131 1.00 26.74 316 ASP B C 1
ATOM 5237 O O . ASP B 1 328 ? 15.009 39.098 61.575 1.00 25.07 316 ASP B O 1
ATOM 5242 N N . THR B 1 329 ? 13.709 37.299 61.840 1.00 26.54 317 THR B N 1
ATOM 5243 C CA . THR B 1 329 ? 14.107 37.069 63.212 1.00 26.75 317 THR B CA 1
ATOM 5244 C C . THR B 1 329 ? 15.563 36.722 63.389 1.00 27.76 317 THR B C 1
ATOM 5245 O O . THR B 1 329 ? 16.157 37.171 64.353 1.00 28.97 317 THR B O 1
ATOM 5249 N N . SER B 1 330 ? 16.169 36.031 62.419 1.00 27.56 318 SER B N 1
ATOM 5250 C CA . SER B 1 330 ? 17.596 35.725 62.499 1.00 27.46 318 SER B CA 1
ATOM 5251 C C . SER B 1 330 ? 18.362 37.017 62.391 1.00 27.01 318 SER B C 1
ATOM 5252 O O . SER B 1 330 ? 19.315 37.212 63.129 1.00 27.05 318 SER B O 1
ATOM 5255 N N . HIS B 1 331 ? 17.954 37.924 61.506 1.00 26.29 319 HIS B N 1
ATOM 5256 C CA . HIS B 1 331 ? 18.634 39.202 61.377 1.00 26.89 319 HIS B CA 1
ATOM 5257 C C . HIS B 1 331 ? 18.512 40.071 62.665 1.00 27.89 319 HIS B C 1
ATOM 5258 O O . HIS B 1 331 ? 19.460 40.754 63.051 1.00 27.83 319 HIS B O 1
ATOM 5265 N N . PHE B 1 332 ? 17.321 40.029 63.276 1.00 27.65 320 PHE B N 1
ATOM 5266 C CA . PHE B 1 332 ? 16.946 40.735 64.489 1.00 28.22 320 PHE B CA 1
ATOM 5267 C C . PHE B 1 332 ? 17.869 40.356 65.625 1.00 29.06 320 PHE B C 1
ATOM 5268 O O . PHE B 1 332 ? 18.440 41.229 66.293 1.00 28.65 320 PHE B O 1
ATOM 5276 N N . VAL B 1 333 ? 18.006 39.058 65.841 1.00 28.43 321 VAL B N 1
ATOM 5277 C CA . VAL B 1 333 ? 18.875 38.561 66.898 1.00 28.27 321 VAL B CA 1
ATOM 5278 C C . VAL B 1 333 ? 20.316 38.965 66.672 1.00 26.64 321 VAL B C 1
ATOM 5279 O O . VAL B 1 333 ? 20.967 39.437 67.594 1.00 26.17 321 VAL B O 1
ATOM 5283 N N . LYS B 1 334 ? 20.818 38.820 65.440 1.00 27.32 322 LYS B N 1
ATOM 5284 C CA . LYS B 1 334 ? 22.218 39.149 65.119 1.00 27.67 322 LYS B CA 1
ATOM 5285 C C . LYS B 1 334 ? 22.487 40.631 65.258 1.00 27.26 322 LYS B C 1
ATOM 5286 O O . LYS B 1 334 ? 23.570 41.065 65.683 1.00 26.47 322 LYS B O 1
ATOM 5292 N N . THR B 1 335 ? 21.472 41.413 64.933 1.00 26.51 323 THR B N 1
ATOM 5293 C CA . THR B 1 335 ? 21.562 42.874 65.038 1.00 26.60 323 THR B CA 1
ATOM 5294 C C . THR B 1 335 ? 21.619 43.321 66.505 1.00 26.86 323 THR B C 1
ATOM 5295 O O . THR B 1 335 ? 22.359 44.230 66.864 1.00 28.11 323 THR B O 1
ATOM 5299 N N . VAL B 1 336 ? 20.805 42.705 67.341 1.00 26.78 324 VAL B N 1
ATOM 5300 C CA . VAL B 1 336 ? 20.825 43.069 68.765 1.00 26.92 324 VAL B CA 1
ATOM 5301 C C . VAL B 1 336 ? 22.214 42.757 69.308 1.00 27.52 324 VAL B C 1
ATOM 5302 O O . VAL B 1 336 ? 22.811 43.554 70.051 1.00 26.24 324 VAL B O 1
ATOM 5306 N N . SER B 1 337 ? 22.766 41.632 68.902 1.00 28.40 325 SER B N 1
ATOM 5307 C CA . SER B 1 337 ? 24.092 41.224 69.408 1.00 29.18 325 SER B CA 1
ATOM 5308 C C . SER B 1 337 ? 25.243 42.175 69.026 1.00 29.16 325 SER B C 1
ATOM 5309 O O . SER B 1 337 ? 26.087 42.519 69.854 1.00 27.75 325 SER B O 1
ATOM 5312 N N . ILE B 1 338 ? 25.265 42.611 67.774 1.00 27.35 326 ILE B N 1
ATOM 5313 C CA . ILE B 1 338 ? 26.202 43.619 67.327 1.00 27.69 326 ILE B CA 1
ATOM 5314 C C . ILE B 1 338 ? 25.993 44.960 68.003 1.00 27.15 326 ILE B C 1
ATOM 5315 O O . ILE B 1 338 ? 26.941 45.579 68.490 1.00 27.58 326 ILE B O 1
ATOM 5320 N N . THR B 1 339 ? 24.734 45.362 68.076 1.00 27.56 327 THR B N 1
ATOM 5321 C CA . THR B 1 339 ? 24.344 46.615 68.665 1.00 28.26 327 THR B CA 1
ATOM 5322 C C . THR B 1 339 ? 24.804 46.684 70.116 1.00 28.86 327 THR B C 1
ATOM 5323 O O . THR B 1 339 ? 25.331 47.699 70.597 1.00 27.78 327 THR B O 1
ATOM 5327 N N . SER B 1 340 ? 24.622 45.569 70.801 1.00 29.38 328 SER B N 1
ATOM 5328 C CA . SER B 1 340 ? 24.974 45.480 72.203 1.00 29.90 328 SER B CA 1
ATOM 5329 C C . SER B 1 340 ? 26.472 45.690 72.455 1.00 29.88 328 SER B C 1
ATOM 5330 O O . SER B 1 340 ? 26.824 46.125 73.525 1.00 32.08 328 SER B O 1
ATOM 5333 N N . ARG B 1 341 ? 27.356 45.429 71.490 1.00 30.03 329 ARG B N 1
ATOM 5334 C CA . ARG B 1 341 ? 28.768 45.654 71.673 1.00 30.65 329 ARG B CA 1
ATOM 5335 C C . ARG B 1 341 ? 29.150 47.082 71.244 1.00 28.78 329 ARG B C 1
ATOM 5336 O O . ARG B 1 341 ? 30.323 47.413 71.247 1.00 27.21 329 ARG B O 1
ATOM 5344 N N . ASN B 1 342 ? 28.170 47.896 70.867 1.00 26.69 330 ASN B N 1
ATOM 5345 C CA . ASN B 1 342 ? 28.439 49.194 70.270 1.00 27.38 330 ASN B CA 1
ATOM 5346 C C . ASN B 1 342 ? 27.494 50.287 70.736 1.00 26.70 330 ASN B C 1
ATOM 5347 O O . ASN B 1 342 ? 27.283 51.267 70.024 1.00 27.07 330 ASN B O 1
ATOM 5352 N N . TYR B 1 343 ? 26.956 50.162 71.938 1.00 26.34 331 TYR B N 1
ATOM 5353 C CA . TYR B 1 343 ? 25.948 51.100 72.412 1.00 26.34 331 TYR B CA 1
ATOM 5354 C C . TYR B 1 343 ? 26.439 52.536 72.441 1.00 27.57 331 TYR B C 1
ATOM 5355 O O . TYR B 1 343 ? 25.676 53.421 72.108 1.00 27.13 331 TYR B O 1
ATOM 5364 N N . GLN B 1 344 ? 27.669 52.777 72.891 1.00 28.60 332 GLN B N 1
ATOM 5365 C CA . GLN B 1 344 ? 28.175 54.133 72.982 1.00 31.14 332 GLN B CA 1
ATOM 5366 C C . GLN B 1 344 ? 28.355 54.814 71.611 1.00 29.75 332 GLN B C 1
ATOM 5367 O O . GLN B 1 344 ? 28.055 55.979 71.482 1.00 30.66 332 GLN B O 1
ATOM 5373 N N . LEU B 1 345 ? 28.814 54.080 70.600 1.00 28.27 333 LEU B N 1
ATOM 5374 C CA . LEU B 1 345 ? 28.898 54.635 69.255 1.00 27.82 333 LEU B CA 1
ATOM 5375 C C . LEU B 1 345 ? 27.499 54.899 68.703 1.00 27.13 333 LEU B C 1
ATOM 5376 O O . LEU B 1 345 ? 27.187 56.003 68.263 1.00 25.45 333 LEU B O 1
ATOM 5381 N N . LEU B 1 346 ? 26.640 53.900 68.804 1.00 26.68 334 LEU B N 1
ATOM 5382 C CA . LEU B 1 346 ? 25.332 53.985 68.180 1.00 26.21 334 LEU B CA 1
ATOM 5383 C C . LEU B 1 346 ? 24.372 54.969 68.854 1.00 26.78 334 LEU B C 1
ATOM 5384 O O . LEU B 1 346 ? 23.463 55.545 68.170 1.00 24.25 334 LEU B O 1
ATOM 5389 N N . SER B 1 347 ? 24.607 55.265 70.145 1.00 26.62 335 SER B N 1
ATOM 5390 C CA . SER B 1 347 ? 23.789 56.253 70.811 1.00 27.07 335 SER B CA 1
ATOM 5391 C C . SER B 1 347 ? 23.969 57.614 70.165 1.00 26.80 335 SER B C 1
ATOM 5392 O O . SER B 1 347 ? 23.106 58.463 70.315 1.00 27.08 335 SER B O 1
ATOM 5395 N N . LYS B 1 348 ? 25.072 57.821 69.438 1.00 27.20 336 LYS B N 1
ATOM 5396 C CA . LYS B 1 348 ? 25.340 59.124 68.786 1.00 26.43 336 LYS B CA 1
ATOM 5397 C C . LYS B 1 348 ? 24.362 59.453 67.656 1.00 25.38 336 LYS B C 1
ATOM 5398 O O . LYS B 1 348 ? 24.227 60.600 67.273 1.00 23.83 336 LYS B O 1
ATOM 5404 N N . LEU B 1 349 ? 23.682 58.446 67.132 1.00 24.04 337 LEU B N 1
ATOM 5405 C CA . LEU B 1 349 ? 22.633 58.646 66.124 1.00 26.20 337 LEU B CA 1
ATOM 5406 C C . LEU B 1 349 ? 21.382 59.294 66.670 1.00 26.27 337 LEU B C 1
ATOM 5407 O O . LEU B 1 349 ? 20.637 59.865 65.898 1.00 26.89 337 LEU B O 1
ATOM 5412 N N . ILE B 1 350 ? 21.148 59.209 67.976 1.00 26.57 338 ILE B N 1
ATOM 5413 C CA . ILE B 1 350 ? 19.942 59.777 68.541 1.00 27.20 338 ILE B CA 1
ATOM 5414 C C . ILE B 1 350 ? 20.155 61.228 68.844 1.00 27.12 338 ILE B C 1
ATOM 5415 O O . ILE B 1 350 ? 20.933 61.604 69.725 1.00 26.08 338 ILE B O 1
ATOM 5420 N N . THR B 1 351 ? 19.478 62.072 68.097 1.00 26.47 339 THR B N 1
ATOM 5421 C CA . THR B 1 351 ? 19.711 63.492 68.261 1.00 27.05 339 THR B CA 1
ATOM 5422 C C . THR B 1 351 ? 18.650 64.154 69.110 1.00 26.65 339 THR B C 1
ATOM 5423 O O . THR B 1 351 ? 18.884 65.276 69.579 1.00 26.93 339 THR B O 1
ATOM 5427 N N . HIS B 1 352 ? 17.494 63.497 69.263 1.00 25.71 340 HIS B N 1
ATOM 5428 C CA . HIS B 1 352 ? 16.345 64.042 69.962 1.00 26.57 340 HIS B CA 1
ATOM 5429 C C . HIS B 1 352 ? 15.605 62.964 70.732 1.00 26.87 340 HIS B C 1
ATOM 5430 O O . HIS B 1 352 ? 15.360 61.887 70.213 1.00 26.75 340 HIS B O 1
ATOM 5437 N N . ARG B 1 353 ? 15.224 63.270 71.962 1.00 28.04 341 ARG B N 1
ATOM 5438 C CA . ARG B 1 353 ? 14.364 62.388 72.740 1.00 29.44 341 ARG B CA 1
ATOM 5439 C C . ARG B 1 353 ? 13.181 63.259 73.142 1.00 29.42 341 ARG B C 1
ATOM 5440 O O . ARG B 1 353 ? 13.374 64.288 73.764 1.00 29.02 341 ARG B O 1
ATOM 5448 N N . LEU B 1 354 ? 11.967 62.854 72.806 1.00 28.89 342 LEU B N 1
ATOM 5449 C CA . LEU B 1 354 ? 10.779 63.671 73.083 1.00 27.99 342 LEU B CA 1
ATOM 5450 C C . LEU B 1 354 ? 9.727 62.834 73.794 1.00 27.04 342 LEU B C 1
ATOM 5451 O O . LEU B 1 354 ? 9.667 61.603 73.572 1.00 25.99 342 LEU B O 1
ATOM 5456 N N . PRO B 1 355 ? 8.876 63.478 74.613 1.00 26.19 343 PRO B N 1
ATOM 5457 C CA . PRO B 1 355 ? 7.744 62.773 75.197 1.00 26.08 343 PRO B CA 1
ATOM 5458 C C . PRO B 1 355 ? 6.755 62.335 74.111 1.00 25.29 343 PRO B C 1
ATOM 5459 O O . PRO B 1 355 ? 6.669 62.959 73.083 1.00 24.52 343 PRO B O 1
ATOM 5463 N N . LEU B 1 356 ? 6.019 61.265 74.361 1.00 25.66 344 LEU B N 1
ATOM 5464 C CA . LEU B 1 356 ? 5.109 60.730 73.361 1.00 26.16 344 LEU B CA 1
ATOM 5465 C C . LEU B 1 356 ? 4.117 61.759 72.810 1.00 26.21 344 LEU B C 1
ATOM 5466 O O . LEU B 1 356 ? 3.813 61.774 71.607 1.00 25.44 344 LEU B O 1
ATOM 5471 N N . LYS B 1 357 ? 3.638 62.626 73.677 1.00 25.78 345 LYS B N 1
ATOM 5472 C CA . LYS B 1 357 ? 2.674 63.618 73.280 1.00 27.72 345 LYS B CA 1
ATOM 5473 C C . LYS B 1 357 ? 3.241 64.627 72.299 1.00 27.65 345 LYS B C 1
ATOM 5474 O O . LYS B 1 357 ? 2.490 65.299 71.607 1.00 28.43 345 LYS B O 1
ATOM 5480 N N . GLU B 1 358 ? 4.557 64.736 72.203 1.00 28.26 346 GLU B N 1
ATOM 5481 C CA . GLU B 1 358 ? 5.170 65.587 71.152 1.00 28.13 346 GLU B CA 1
ATOM 5482 C C . GLU B 1 358 ? 5.504 64.798 69.901 1.00 28.59 346 GLU B C 1
ATOM 5483 O O . GLU B 1 358 ? 6.434 65.150 69.176 1.00 27.48 346 GLU B O 1
ATOM 5489 N N . ALA B 1 359 ? 4.737 63.737 69.629 1.00 27.95 347 ALA B N 1
ATOM 5490 C CA . ALA B 1 359 ? 5.012 62.918 68.465 1.00 27.92 347 ALA B CA 1
ATOM 5491 C C . ALA B 1 359 ? 4.944 63.684 67.140 1.00 27.70 347 ALA B C 1
ATOM 5492 O O . ALA B 1 359 ? 5.684 63.362 66.211 1.00 27.22 347 ALA B O 1
ATOM 5494 N N . ASN B 1 360 ? 4.013 64.625 67.018 1.00 27.00 348 ASN B N 1
ATOM 5495 C CA . ASN B 1 360 ? 3.900 65.413 65.787 1.00 27.19 348 ASN B CA 1
ATOM 5496 C C . ASN B 1 360 ? 5.160 66.210 65.519 1.00 27.60 348 ASN B C 1
ATOM 5497 O O . ASN B 1 360 ? 5.611 66.225 64.378 1.00 28.72 348 ASN B O 1
ATOM 5502 N N . LYS B 1 361 ? 5.732 66.849 66.551 1.00 27.89 349 LYS B N 1
ATOM 5503 C CA . LYS B 1 361 ? 7.066 67.516 66.411 1.00 27.56 349 LYS B CA 1
ATOM 5504 C C . LYS B 1 361 ? 8.154 66.517 65.989 1.00 27.46 349 LYS B C 1
ATOM 5505 O O . LYS B 1 361 ? 9.021 66.855 65.208 1.00 26.31 349 LYS B O 1
ATOM 5511 N N . ALA B 1 362 ? 8.111 65.292 66.507 1.00 26.86 350 ALA B N 1
ATOM 5512 C CA . ALA B 1 362 ? 9.122 64.297 66.137 1.00 27.21 350 ALA B CA 1
ATOM 5513 C C . ALA B 1 362 ? 9.086 63.992 64.658 1.00 28.43 350 ALA B C 1
ATOM 5514 O O . ALA B 1 362 ? 10.135 63.881 64.008 1.00 28.82 350 ALA B O 1
ATOM 5516 N N . LEU B 1 363 ? 7.878 63.849 64.111 1.00 28.93 351 LEU B N 1
ATOM 5517 C CA . LEU B 1 363 ? 7.734 63.572 62.696 1.00 29.36 351 LEU B CA 1
ATOM 5518 C C . LEU B 1 363 ? 8.275 64.741 61.871 1.00 30.25 351 LEU B C 1
ATOM 5519 O O . LEU B 1 363 ? 8.907 64.514 60.829 1.00 30.05 351 LEU B O 1
ATOM 5524 N N . GLU B 1 364 ? 8.059 65.958 62.361 1.00 30.74 352 GLU B N 1
ATOM 5525 C CA . GLU B 1 364 ? 8.462 67.181 61.656 1.00 32.66 352 GLU B CA 1
ATOM 5526 C C . GLU B 1 364 ? 10.000 67.309 61.627 1.00 32.55 352 GLU B C 1
ATOM 5527 O O . GLU B 1 364 ? 10.597 67.561 60.570 1.00 32.59 352 GLU B O 1
ATOM 5533 N N . LEU B 1 365 ? 10.624 67.075 62.781 1.00 32.61 353 LEU B N 1
ATOM 5534 C CA . LEU B 1 365 ? 12.079 66.935 62.896 1.00 32.20 353 LEU B CA 1
ATOM 5535 C C . LEU B 1 365 ? 12.685 65.910 61.922 1.00 32.33 353 LEU B C 1
ATOM 5536 O O . LEU B 1 365 ? 13.686 66.186 61.262 1.00 31.83 353 LEU B O 1
ATOM 5541 N N . MET B 1 366 ? 12.111 64.716 61.857 1.00 32.91 354 MET B N 1
ATOM 5542 C CA . MET B 1 366 ? 12.621 63.680 60.948 1.00 32.59 354 MET B CA 1
ATOM 5543 C C . MET B 1 366 ? 12.407 64.061 59.492 1.00 33.17 354 MET B C 1
ATOM 5544 O O . MET B 1 366 ? 13.302 63.841 58.652 1.00 33.23 354 MET B O 1
ATOM 5549 N N . GLU B 1 367 ? 11.259 64.668 59.198 1.00 32.29 355 GLU B N 1
ATOM 5550 C CA . GLU B 1 367 ? 10.953 65.071 57.840 1.00 32.75 355 GLU B CA 1
ATOM 5551 C C . GLU B 1 367 ? 11.917 66.170 57.372 1.00 31.93 355 GLU B C 1
ATOM 5552 O O . GLU B 1 367 ? 12.426 66.105 56.269 1.00 31.17 355 GLU B O 1
ATOM 5558 N N . SER B 1 368 ? 12.166 67.157 58.228 1.00 31.52 356 SER B N 1
ATOM 5559 C CA . SER B 1 368 ? 13.064 68.265 57.905 1.00 31.88 356 SER B CA 1
ATOM 5560 C C . SER B 1 368 ? 14.542 67.892 57.943 1.00 31.84 356 SER B C 1
ATOM 5561 O O . SER B 1 368 ? 15.382 68.719 57.604 1.00 32.52 356 SER B O 1
ATOM 5564 N N . ARG B 1 369 ? 14.860 66.683 58.394 1.00 32.37 357 ARG B N 1
ATOM 5565 C CA . ARG B 1 369 ? 16.230 66.261 58.697 1.00 32.42 357 ARG B CA 1
ATOM 5566 C C . ARG B 1 369 ? 16.941 67.156 59.709 1.00 32.33 357 ARG B C 1
ATOM 5567 O O . ARG B 1 369 ? 18.156 67.186 59.748 1.00 32.47 357 ARG B O 1
ATOM 5570 N N . GLU B 1 370 ? 16.179 67.864 60.546 1.00 31.15 358 GLU B N 1
ATOM 5571 C CA . GLU B 1 370 ? 16.742 68.538 61.693 1.00 31.08 358 GLU B CA 1
ATOM 5572 C C . GLU B 1 370 ? 17.230 67.472 62.667 1.00 30.16 358 GLU B C 1
ATOM 5573 O O . GLU B 1 370 ? 18.194 67.689 63.397 1.00 29.80 358 GLU B O 1
ATOM 5579 N N . ALA B 1 371 ? 16.543 66.326 62.671 1.00 28.35 359 ALA B N 1
ATOM 5580 C CA . ALA B 1 371 ? 16.927 65.179 63.440 1.00 27.69 359 ALA B CA 1
ATOM 5581 C C . ALA B 1 371 ? 17.466 64.094 62.495 1.00 27.22 359 ALA B C 1
ATOM 5582 O O . ALA B 1 371 ? 17.106 64.024 61.345 1.00 25.24 359 ALA B O 1
ATOM 5584 N N . LEU B 1 372 ? 18.331 63.268 63.047 1.00 27.16 360 LEU B N 1
ATOM 5585 C CA . LEU B 1 372 ? 18.810 62.064 62.442 1.00 28.22 360 LEU B CA 1
ATOM 5586 C C . LEU B 1 372 ? 17.924 60.928 62.962 1.00 28.41 360 LEU B C 1
ATOM 5587 O O . LEU B 1 372 ? 17.369 60.117 62.187 1.00 28.77 360 LEU B O 1
ATOM 5592 N N . LYS B 1 373 ? 17.761 60.880 64.278 1.00 27.54 361 LYS B N 1
ATOM 5593 C CA . LYS B 1 373 ? 16.868 59.916 64.883 1.00 27.43 361 LYS B CA 1
ATOM 5594 C C . LYS B 1 373 ? 16.255 60.486 66.180 1.00 26.53 361 LYS B C 1
ATOM 5595 O O . LYS B 1 373 ? 16.954 61.077 66.984 1.00 25.16 361 LYS B O 1
ATOM 5601 N N . VAL B 1 374 ? 14.940 60.294 66.306 1.00 26.84 362 VAL B N 1
ATOM 5602 C CA . VAL B 1 374 ? 14.135 60.692 67.451 1.00 27.20 362 VAL B CA 1
ATOM 5603 C C . VAL B 1 374 ? 13.588 59.459 68.133 1.00 27.52 362 VAL B C 1
ATOM 5604 O O . VAL B 1 374 ? 13.123 58.536 67.474 1.00 27.38 362 VAL B O 1
ATOM 5608 N N . ILE B 1 375 ? 13.709 59.453 69.449 1.00 28.15 363 ILE B N 1
ATOM 5609 C CA . ILE B 1 375 ? 13.119 58.473 70.335 1.00 29.28 363 ILE B CA 1
ATOM 5610 C C . ILE B 1 375 ? 11.995 59.164 71.132 1.00 28.57 363 ILE B C 1
ATOM 5611 O O . ILE B 1 375 ? 12.158 60.295 71.635 1.00 27.15 363 ILE B O 1
ATOM 5616 N N . LEU B 1 376 ? 10.852 58.495 71.226 1.00 28.57 364 LEU B N 1
ATOM 5617 C CA . LEU B 1 376 ? 9.767 58.952 72.100 1.00 28.16 364 LEU B CA 1
ATOM 5618 C C . LEU B 1 376 ? 9.727 58.096 73.356 1.00 28.30 364 LEU B C 1
ATOM 5619 O O . LEU B 1 376 ? 10.041 56.908 73.337 1.00 27.74 364 LEU B O 1
ATOM 5624 N N . TYR B 1 377 ? 9.308 58.710 74.451 1.00 29.84 365 TYR B N 1
ATOM 5625 C CA . TYR B 1 377 ? 9.096 57.992 75.685 1.00 30.35 365 TYR B CA 1
ATOM 5626 C C . TYR B 1 377 ? 7.746 58.431 76.262 1.00 30.60 365 TYR B C 1
ATOM 5627 O O . TYR B 1 377 ? 7.414 59.613 76.243 1.00 28.12 365 TYR B O 1
ATOM 5636 N N . PRO B 1 378 ? 6.930 57.464 76.690 1.00 31.72 366 PRO B N 1
ATOM 5637 C CA . PRO B 1 378 ? 5.675 57.770 77.358 1.00 33.07 366 PRO B CA 1
ATOM 5638 C C . PRO B 1 378 ? 5.848 58.465 78.694 1.00 34.87 366 PRO B C 1
ATOM 5639 O O . PRO B 1 378 ? 6.796 58.168 79.433 1.00 34.03 366 PRO B O 1
ATOM 5643 N N . GLU B 1 379 ? 4.900 59.380 78.912 1.00 37.37 367 GLU B N 1
ATOM 5644 C CA . GLU B 1 379 ? 4.559 60.136 80.144 1.00 40.16 367 GLU B CA 1
ATOM 5645 C C . GLU B 1 379 ? 5.367 61.394 80.257 1.00 40.88 367 GLU B C 1
ATOM 5646 O O . GLU B 1 379 ? 6.276 61.657 79.472 1.00 41.89 367 GLU B O 1
ATOM 5652 N N . LEU C 1 16 ? 77.151 37.961 47.453 1.00 41.12 4 LEU C N 1
ATOM 5653 C CA . LEU C 1 16 ? 77.164 38.266 48.916 1.00 40.62 4 LEU C CA 1
ATOM 5654 C C . LEU C 1 16 ? 77.365 37.025 49.756 1.00 39.24 4 LEU C C 1
ATOM 5655 O O . LEU C 1 16 ? 77.255 35.893 49.267 1.00 37.61 4 LEU C O 1
ATOM 5660 N N . LYS C 1 17 ? 77.719 37.246 51.013 1.00 38.13 5 LYS C N 1
ATOM 5661 C CA . LYS C 1 17 ? 77.984 36.124 51.901 1.00 38.83 5 LYS C CA 1
ATOM 5662 C C . LYS C 1 17 ? 76.824 36.053 52.869 1.00 35.70 5 LYS C C 1
ATOM 5663 O O . LYS C 1 17 ? 76.693 36.857 53.759 1.00 36.30 5 LYS C O 1
ATOM 5669 N N . ALA C 1 18 ? 75.943 35.115 52.633 1.00 33.35 6 ALA C N 1
ATOM 5670 C CA . ALA C 1 18 ? 74.830 34.880 53.554 1.00 31.58 6 ALA C CA 1
ATOM 5671 C C . ALA C 1 18 ? 75.267 33.882 54.620 1.00 30.88 6 ALA C C 1
ATOM 5672 O O . ALA C 1 18 ? 76.295 33.197 54.467 1.00 31.27 6 ALA C O 1
ATOM 5674 N N . HIS C 1 19 ? 74.501 33.799 55.689 1.00 29.85 7 HIS C N 1
ATOM 5675 C CA . HIS C 1 19 ? 74.710 32.787 56.727 1.00 29.93 7 HIS C CA 1
ATOM 5676 C C . HIS C 1 19 ? 73.367 32.205 57.141 1.00 28.01 7 HIS C C 1
ATOM 5677 O O . HIS C 1 19 ? 72.329 32.876 57.085 1.00 26.54 7 HIS C O 1
ATOM 5684 N N . ALA C 1 20 ? 73.398 30.955 57.583 1.00 26.77 8 ALA C N 1
ATOM 5685 C CA . ALA C 1 20 ? 72.174 30.262 57.934 1.00 25.33 8 ALA C CA 1
ATOM 5686 C C . ALA C 1 20 ? 72.489 29.222 58.970 1.00 25.27 8 ALA C C 1
ATOM 5687 O O . ALA C 1 20 ? 73.675 28.905 59.184 1.00 25.04 8 ALA C O 1
ATOM 5689 N N . MET C 1 21 ? 71.444 28.722 59.632 1.00 24.88 9 MET C N 1
ATOM 5690 C CA . MET C 1 21 ? 71.580 27.649 60.631 1.00 24.60 9 MET C CA 1
ATOM 5691 C C . MET C 1 21 ? 71.012 26.384 60.012 1.00 25.46 9 MET C C 1
ATOM 5692 O O . MET C 1 21 ? 69.826 26.332 59.714 1.00 25.46 9 MET C O 1
ATOM 5697 N N . VAL C 1 22 ? 71.880 25.401 59.804 1.00 25.64 10 VAL C N 1
ATOM 5698 C CA . VAL C 1 22 ? 71.558 24.252 59.003 1.00 26.54 10 VAL C CA 1
ATOM 5699 C C . VAL C 1 22 ? 71.337 23.018 59.868 1.00 26.27 10 VAL C C 1
ATOM 5700 O O . VAL C 1 22 ? 72.097 22.747 60.832 1.00 25.97 10 VAL C O 1
ATOM 5704 N N . LEU C 1 23 ? 70.294 22.280 59.502 1.00 26.03 11 LEU C N 1
ATOM 5705 C CA . LEU C 1 23 ? 69.990 20.991 60.087 1.00 25.60 11 LEU C CA 1
ATOM 5706 C C . LEU C 1 23 ? 70.643 19.919 59.215 1.00 25.21 11 LEU C C 1
ATOM 5707 O O . LEU C 1 23 ? 70.239 19.739 58.067 1.00 24.56 11 LEU C O 1
ATOM 5712 N N . GLU C 1 24 ? 71.695 19.280 59.720 1.00 26.42 12 GLU C N 1
ATOM 5713 C CA . GLU C 1 24 ? 72.450 18.258 58.978 1.00 26.46 12 GLU C CA 1
ATOM 5714 C C . GLU C 1 24 ? 71.896 16.832 59.175 1.00 26.80 12 GLU C C 1
ATOM 5715 O O . GLU C 1 24 ? 71.825 16.058 58.227 1.00 26.25 12 GLU C O 1
ATOM 5721 N N . LYS C 1 25 ? 71.629 16.497 60.433 1.00 26.19 13 LYS C N 1
ATOM 5722 C CA . LYS C 1 25 ? 71.084 15.212 60.830 1.00 27.51 13 LYS C CA 1
ATOM 5723 C C . LYS C 1 25 ? 69.982 15.477 61.824 1.00 26.87 13 LYS C C 1
ATOM 5724 O O . LYS C 1 25 ? 70.061 16.425 62.598 1.00 26.47 13 LYS C O 1
ATOM 5730 N N . PHE C 1 26 ? 68.956 14.638 61.853 1.00 27.55 14 PHE C N 1
ATOM 5731 C CA . PHE C 1 26 ? 67.937 14.806 62.887 1.00 27.03 14 PHE C CA 1
ATOM 5732 C C . PHE C 1 26 ? 68.584 14.699 64.274 1.00 26.84 14 PHE C C 1
ATOM 5733 O O . PHE C 1 26 ? 69.546 13.963 64.477 1.00 25.66 14 PHE C O 1
ATOM 5741 N N . ASN C 1 27 ? 68.077 15.505 65.206 1.00 27.60 15 ASN C N 1
ATOM 5742 C CA . ASN C 1 27 ? 68.564 15.615 66.596 1.00 28.44 15 ASN C CA 1
ATOM 5743 C C . ASN C 1 27 ? 69.981 16.205 66.776 1.00 28.68 15 ASN C C 1
ATOM 5744 O O . ASN C 1 27 ? 70.432 16.386 67.910 1.00 28.28 15 ASN C O 1
ATOM 5749 N N . GLN C 1 28 ? 70.674 16.512 65.682 1.00 27.92 16 GLN C N 1
ATOM 5750 C CA . GLN C 1 28 ? 71.976 17.154 65.776 1.00 28.26 16 GLN C CA 1
ATOM 5751 C C . GLN C 1 28 ? 71.735 18.655 65.827 1.00 26.98 16 GLN C C 1
ATOM 5752 O O . GLN C 1 28 ? 71.072 19.204 64.949 1.00 26.33 16 GLN C O 1
ATOM 5758 N N . PRO C 1 29 ? 72.375 19.353 66.762 1.00 26.65 17 PRO C N 1
ATOM 5759 C CA . PRO C 1 29 ? 72.266 20.819 66.794 1.00 26.38 17 PRO C CA 1
ATOM 5760 C C . PRO C 1 29 ? 72.487 21.507 65.405 1.00 25.64 17 PRO C C 1
ATOM 5761 O O . PRO C 1 29 ? 73.335 21.096 64.601 1.00 24.49 17 PRO C O 1
ATOM 5765 N N . LEU C 1 30 ? 71.667 22.518 65.136 1.00 25.08 18 LEU C N 1
ATOM 5766 C CA . LEU C 1 30 ? 71.791 23.341 63.940 1.00 25.53 18 LEU C CA 1
ATOM 5767 C C . LEU C 1 30 ? 73.166 23.961 63.860 1.00 25.94 18 LEU C C 1
ATOM 5768 O O . LEU C 1 30 ? 73.713 24.413 64.854 1.00 25.82 18 LEU C O 1
ATOM 5773 N N . VAL C 1 31 ? 73.723 23.992 62.663 1.00 28.23 19 VAL C N 1
ATOM 5774 C CA . VAL C 1 31 ? 75.085 24.468 62.459 1.00 29.06 19 VAL C CA 1
ATOM 5775 C C . VAL C 1 31 ? 75.100 25.751 61.649 1.00 28.89 19 VAL C C 1
ATOM 5776 O O . VAL C 1 31 ? 74.512 25.860 60.582 1.00 28.04 19 VAL C O 1
ATOM 5780 N N . TYR C 1 32 ? 75.852 26.708 62.146 1.00 30.41 20 TYR C N 1
ATOM 5781 C CA . TYR C 1 32 ? 76.061 27.977 61.473 1.00 31.46 20 TYR C CA 1
ATOM 5782 C C . TYR C 1 32 ? 76.966 27.782 60.257 1.00 31.22 20 TYR C C 1
ATOM 5783 O O . TYR C 1 32 ? 78.081 27.280 60.398 1.00 30.53 20 TYR C O 1
ATOM 5792 N N . LYS C 1 33 ? 76.479 28.170 59.082 1.00 30.20 21 LYS C N 1
ATOM 5793 C CA . LYS C 1 33 ? 77.242 28.085 57.858 1.00 31.85 21 LYS C CA 1
ATOM 5794 C C . LYS C 1 33 ? 77.103 29.331 57.002 1.00 31.57 21 LYS C C 1
ATOM 5795 O O . LYS C 1 33 ? 76.052 29.969 56.971 1.00 30.21 21 LYS C O 1
ATOM 5801 N N . GLU C 1 34 ? 78.164 29.624 56.257 1.00 31.76 22 GLU C N 1
ATOM 5802 C CA . GLU C 1 34 ? 78.159 30.731 55.316 1.00 33.26 22 GLU C CA 1
ATOM 5803 C C . GLU C 1 34 ? 77.971 30.175 53.878 1.00 33.07 22 GLU C C 1
ATOM 5804 O O . GLU C 1 34 ? 78.434 29.078 53.564 1.00 31.10 22 GLU C O 1
ATOM 5810 N N . PHE C 1 35 ? 77.248 30.931 53.055 1.00 32.63 23 PHE C N 1
ATOM 5811 C CA . PHE C 1 35 ? 76.927 30.554 51.680 1.00 33.91 23 PHE C CA 1
ATOM 5812 C C . PHE C 1 35 ? 77.267 31.750 50.796 1.00 34.85 23 PHE C C 1
ATOM 5813 O O . PHE C 1 35 ? 76.769 32.861 51.035 1.00 35.20 23 PHE C O 1
ATOM 5821 N N . GLU C 1 36 ? 78.116 31.540 49.796 1.00 35.62 24 GLU C N 1
ATOM 5822 C CA . GLU C 1 36 ? 78.465 32.647 48.895 1.00 37.68 24 GLU C CA 1
ATOM 5823 C C . GLU C 1 36 ? 77.455 32.679 47.746 1.00 37.05 24 GLU C C 1
ATOM 5824 O O . GLU C 1 36 ? 77.355 31.756 46.961 1.00 36.63 24 GLU C O 1
ATOM 5830 N N . ILE C 1 37 ? 76.706 33.759 47.661 1.00 38.19 25 ILE C N 1
ATOM 5831 C CA . ILE C 1 37 ? 75.676 33.883 46.639 1.00 38.74 25 ILE C CA 1
ATOM 5832 C C . ILE C 1 37 ? 76.175 34.758 45.473 1.00 39.94 25 ILE C C 1
ATOM 5833 O O . ILE C 1 37 ? 76.479 35.931 45.671 1.00 40.20 25 ILE C O 1
ATOM 5838 N N . SER C 1 38 ? 76.246 34.178 44.278 1.00 40.70 26 SER C N 1
ATOM 5839 C CA . SER C 1 38 ? 76.874 34.846 43.124 1.00 42.90 26 SER C CA 1
ATOM 5840 C C . SER C 1 38 ? 75.864 35.401 42.169 1.00 43.03 26 SER C C 1
ATOM 5841 O O . SER C 1 38 ? 76.087 36.472 41.545 1.00 45.50 26 SER C O 1
ATOM 5844 N N . ASP C 1 39 ? 74.848 34.590 41.934 1.00 41.87 27 ASP C N 1
ATOM 5845 C CA . ASP C 1 39 ? 73.728 34.969 41.132 1.00 41.48 27 ASP C CA 1
ATOM 5846 C C . ASP C 1 39 ? 72.580 34.027 41.396 1.00 39.70 27 ASP C C 1
ATOM 5847 O O . ASP C 1 39 ? 72.742 32.897 41.932 1.00 37.82 27 ASP C O 1
ATOM 5852 N N . ILE C 1 40 ? 71.399 34.499 41.059 1.00 36.79 28 ILE C N 1
ATOM 5853 C CA . ILE C 1 40 ? 70.239 33.790 41.519 1.00 36.34 28 ILE C CA 1
ATOM 5854 C C . ILE C 1 40 ? 69.473 33.466 40.270 1.00 35.87 28 ILE C C 1
ATOM 5855 O O . ILE C 1 40 ? 69.670 34.135 39.254 1.00 36.32 28 ILE C O 1
ATOM 5860 N N . PRO C 1 41 ? 68.617 32.458 40.335 1.00 35.06 29 PRO C N 1
ATOM 5861 C CA . PRO C 1 41 ? 67.852 32.040 39.170 1.00 35.31 29 PRO C CA 1
ATOM 5862 C C . PRO C 1 41 ? 66.911 33.138 38.635 1.00 35.24 29 PRO C C 1
ATOM 5863 O O . PRO C 1 41 ? 66.452 34.000 39.391 1.00 34.04 29 PRO C O 1
ATOM 5867 N N . ARG C 1 42 ? 66.627 33.046 37.340 1.00 35.12 30 ARG C N 1
ATOM 5868 C CA . ARG C 1 42 ? 65.853 34.044 36.628 1.00 35.52 30 ARG C CA 1
ATOM 5869 C C . ARG C 1 42 ? 64.468 34.188 37.249 1.00 32.61 30 ARG C C 1
ATOM 5870 O O . ARG C 1 42 ? 63.765 33.220 37.455 1.00 32.24 30 ARG C O 1
ATOM 5878 N N . GLY C 1 43 ? 64.074 35.420 37.528 1.00 30.33 31 GLY C N 1
ATOM 5879 C CA . GLY C 1 43 ? 62.788 35.691 38.123 1.00 28.82 31 GLY C CA 1
ATOM 5880 C C . GLY C 1 43 ? 62.780 35.537 39.639 1.00 27.72 31 GLY C C 1
ATOM 5881 O O . GLY C 1 43 ? 61.789 35.869 40.278 1.00 26.56 31 GLY C O 1
ATOM 5882 N N . SER C 1 44 ? 63.853 35.005 40.222 1.00 26.68 32 SER C N 1
ATOM 5883 C CA . SER C 1 44 ? 63.842 34.767 41.653 1.00 27.02 32 SER C CA 1
ATOM 5884 C C . SER C 1 44 ? 64.098 36.074 42.422 1.00 26.83 32 SER C C 1
ATOM 5885 O O . SER C 1 44 ? 64.519 37.100 41.857 1.00 25.69 32 SER C O 1
ATOM 5888 N N . ILE C 1 45 ? 63.747 36.060 43.695 1.00 25.31 33 ILE C N 1
ATOM 5889 C CA . ILE C 1 45 ? 63.898 37.222 44.520 1.00 26.80 33 ILE C CA 1
ATOM 5890 C C . ILE C 1 45 ? 64.797 36.910 45.700 1.00 26.54 33 ILE C C 1
ATOM 5891 O O . ILE C 1 45 ? 64.483 36.022 46.483 1.00 26.46 33 ILE C O 1
ATOM 5896 N N . LEU C 1 46 ? 65.879 37.676 45.831 1.00 26.64 34 LEU C N 1
ATOM 5897 C CA . LEU C 1 46 ? 66.801 37.563 46.974 1.00 26.00 34 LEU C CA 1
ATOM 5898 C C . LEU C 1 46 ? 66.295 38.508 48.078 1.00 26.02 34 LEU C C 1
ATOM 5899 O O . LEU C 1 46 ? 66.143 39.715 47.866 1.00 24.61 34 LEU C O 1
ATOM 5904 N N . VAL C 1 47 ? 65.994 37.931 49.243 1.00 24.88 35 VAL C N 1
ATOM 5905 C CA . VAL C 1 47 ? 65.365 38.651 50.354 1.00 25.87 35 VAL C CA 1
ATOM 5906 C C . VAL C 1 47 ? 66.257 38.569 51.610 1.00 25.88 35 VAL C C 1
ATOM 5907 O O . VAL C 1 47 ? 66.685 37.466 52.006 1.00 25.49 35 VAL C O 1
ATOM 5911 N N . GLU C 1 48 ? 66.554 39.730 52.184 1.00 25.66 36 GLU C N 1
ATOM 5912 C CA . GLU C 1 48 ? 67.160 39.863 53.502 1.00 26.46 36 GLU C CA 1
ATOM 5913 C C . GLU C 1 48 ? 66.059 39.594 54.545 1.00 26.20 36 GLU C C 1
ATOM 5914 O O . GLU C 1 48 ? 65.045 40.344 54.651 1.00 27.54 36 GLU C O 1
ATOM 5920 N N . ILE C 1 49 ? 66.240 38.517 55.297 1.00 25.57 37 ILE C N 1
ATOM 5921 C CA . ILE C 1 49 ? 65.343 38.150 56.400 1.00 25.27 37 ILE C CA 1
ATOM 5922 C C . ILE C 1 49 ? 65.505 39.171 57.508 1.00 26.72 37 ILE C C 1
ATOM 5923 O O . ILE C 1 49 ? 66.631 39.486 57.897 1.00 23.83 37 ILE C O 1
ATOM 5928 N N . LEU C 1 50 ? 64.377 39.723 57.968 1.00 27.78 38 LEU C N 1
ATOM 5929 C CA . LEU C 1 50 ? 64.351 40.634 59.093 1.00 27.97 38 LEU C CA 1
ATOM 5930 C C . LEU C 1 50 ? 63.777 39.947 60.337 1.00 28.38 38 LEU C C 1
ATOM 5931 O O . LEU C 1 50 ? 64.248 40.205 61.419 1.00 29.80 38 LEU C O 1
ATOM 5936 N N . SER C 1 51 ? 62.802 39.055 60.177 1.00 28.55 39 SER C N 1
ATOM 5937 C CA . SER C 1 51 ? 62.198 38.325 61.294 1.00 29.17 39 SER C CA 1
ATOM 5938 C C . SER C 1 51 ? 61.957 36.921 60.820 1.00 29.13 39 SER C C 1
ATOM 5939 O O . SER C 1 51 ? 61.439 36.734 59.714 1.00 30.50 39 SER C O 1
ATOM 5942 N N . ALA C 1 52 ? 62.313 35.929 61.627 1.00 28.40 40 ALA C N 1
ATOM 5943 C CA . ALA C 1 52 ? 62.040 34.546 61.290 1.00 28.17 40 ALA C CA 1
ATOM 5944 C C . ALA C 1 52 ? 61.362 33.905 62.522 1.00 28.20 40 ALA C C 1
ATOM 5945 O O . ALA C 1 52 ? 61.902 33.959 63.598 1.00 29.43 40 ALA C O 1
ATOM 5947 N N . GLY C 1 53 ? 60.154 33.381 62.356 1.00 28.16 41 GLY C N 1
ATOM 5948 C CA . GLY C 1 53 ? 59.423 32.788 63.456 1.00 26.58 41 GLY C CA 1
ATOM 5949 C C . GLY C 1 53 ? 59.892 31.353 63.646 1.00 26.80 41 GLY C C 1
ATOM 5950 O O . GLY C 1 53 ? 60.152 30.628 62.665 1.00 25.51 41 GLY C O 1
ATOM 5951 N N . VAL C 1 54 ? 60.020 30.966 64.903 1.00 28.06 42 VAL C N 1
ATOM 5952 C CA . VAL C 1 54 ? 60.290 29.597 65.303 1.00 29.49 42 VAL C CA 1
ATOM 5953 C C . VAL C 1 54 ? 58.972 28.967 65.744 1.00 31.33 42 VAL C C 1
ATOM 5954 O O . VAL C 1 54 ? 58.371 29.395 66.732 1.00 29.51 42 VAL C O 1
ATOM 5958 N N . CYS C 1 55 ? 58.540 27.931 65.022 1.00 34.15 43 CYS C N 1
ATOM 5959 C CA . CYS C 1 55 ? 57.235 27.266 65.243 1.00 34.03 43 CYS C CA 1
ATOM 5960 C C . CYS C 1 55 ? 57.480 25.981 65.997 1.00 35.13 43 CYS C C 1
ATOM 5961 O O . CYS C 1 55 ? 58.540 25.376 65.871 1.00 35.64 43 CYS C O 1
ATOM 5964 N N . GLY C 1 56 ? 56.514 25.562 66.825 1.00 34.07 44 GLY C N 1
ATOM 5965 C CA . GLY C 1 56 ? 56.559 24.255 67.450 1.00 33.59 44 GLY C CA 1
ATOM 5966 C C . GLY C 1 56 ? 56.746 23.121 66.445 1.00 33.39 44 GLY C C 1
ATOM 5967 O O . GLY C 1 56 ? 57.397 22.138 66.758 1.00 33.64 44 GLY C O 1
ATOM 5968 N N . SER C 1 57 ? 56.206 23.259 65.232 1.00 33.34 45 SER C N 1
ATOM 5969 C CA . SER C 1 57 ? 56.388 22.223 64.183 1.00 32.64 45 SER C CA 1
ATOM 5970 C C . SER C 1 57 ? 57.890 22.066 63.794 1.00 32.04 45 SER C C 1
ATOM 5971 O O . SER C 1 57 ? 58.303 21.000 63.385 1.00 31.80 45 SER C O 1
ATOM 5974 N N . ASP C 1 58 ? 58.687 23.115 63.960 1.00 30.61 46 ASP C N 1
ATOM 5975 C CA . ASP C 1 58 ? 60.162 23.045 63.712 1.00 31.00 46 ASP C CA 1
ATOM 5976 C C . ASP C 1 58 ? 60.848 22.079 64.663 1.00 30.82 46 ASP C C 1
ATOM 5977 O O . ASP C 1 58 ? 61.766 21.384 64.289 1.00 31.89 46 ASP C O 1
ATOM 5982 N N . VAL C 1 59 ? 60.390 22.037 65.892 1.00 30.47 47 VAL C N 1
ATOM 5983 C CA . VAL C 1 59 ? 60.880 21.045 66.868 1.00 31.24 47 VAL C CA 1
ATOM 5984 C C . VAL C 1 59 ? 60.653 19.588 66.397 1.00 31.65 47 VAL C C 1
ATOM 5985 O O . VAL C 1 59 ? 61.560 18.793 66.451 1.00 31.54 47 VAL C O 1
ATOM 5989 N N . HIS C 1 60 ? 59.454 19.248 65.933 1.00 31.48 48 HIS C N 1
ATOM 5990 C CA . HIS C 1 60 ? 59.193 17.928 65.350 1.00 31.85 48 HIS C CA 1
ATOM 5991 C C . HIS C 1 60 ? 60.078 17.614 64.164 1.00 30.72 48 HIS C C 1
ATOM 5992 O O . HIS C 1 60 ? 60.515 16.474 63.963 1.00 29.75 48 HIS C O 1
ATOM 5999 N N . MET C 1 61 ? 60.261 18.616 63.317 1.00 29.93 49 MET C N 1
ATOM 6000 C CA . MET C 1 61 ? 61.122 18.454 62.151 1.00 30.96 49 MET C CA 1
ATOM 6001 C C . MET C 1 61 ? 62.530 18.152 62.607 1.00 30.02 49 MET C C 1
ATOM 6002 O O . MET C 1 61 ? 63.133 17.189 62.163 1.00 29.76 49 MET C O 1
ATOM 6007 N N . PHE C 1 62 ? 63.028 18.979 63.522 1.00 29.56 50 PHE C N 1
ATOM 6008 C CA . PHE C 1 62 ? 64.380 18.840 64.067 1.00 29.35 50 PHE C CA 1
ATOM 6009 C C . PHE C 1 62 ? 64.626 17.394 64.592 1.00 28.77 50 PHE C C 1
ATOM 6010 O O . PHE C 1 62 ? 65.671 16.813 64.359 1.00 25.70 50 PHE C O 1
ATOM 6018 N N . ARG C 1 63 ? 63.623 16.820 65.259 1.00 30.07 51 ARG C N 1
ATOM 6019 C CA . ARG C 1 63 ? 63.737 15.425 65.782 1.00 31.04 51 ARG C CA 1
ATOM 6020 C C . ARG C 1 63 ? 63.507 14.305 64.766 1.00 31.37 51 ARG C C 1
ATOM 6021 O O . ARG C 1 63 ? 63.561 13.119 65.100 1.00 30.30 51 ARG C O 1
ATOM 6029 N N . GLY C 1 64 ? 63.206 14.643 63.533 1.00 32.21 52 GLY C N 1
ATOM 6030 C CA . GLY C 1 64 ? 63.037 13.615 62.517 1.00 34.01 52 GLY C CA 1
ATOM 6031 C C . GLY C 1 64 ? 61.663 12.943 62.584 1.00 36.31 52 GLY C C 1
ATOM 6032 O O . GLY C 1 64 ? 61.495 11.810 62.097 1.00 35.00 52 GLY C O 1
ATOM 6033 N N . GLU C 1 65 ? 60.684 13.652 63.145 1.00 38.25 53 GLU C N 1
ATOM 6034 C CA . GLU C 1 65 ? 59.312 13.160 63.214 1.00 41.27 53 GLU C CA 1
ATOM 6035 C C . GLU C 1 65 ? 58.478 13.539 61.999 1.00 42.38 53 GLU C C 1
ATOM 6036 O O . GLU C 1 65 ? 57.335 13.095 61.881 1.00 43.24 53 GLU C O 1
ATOM 6042 N N . ASP C 1 66 ? 59.010 14.366 61.103 1.00 42.69 54 ASP C N 1
ATOM 6043 C CA . ASP C 1 66 ? 58.230 14.848 59.957 1.00 43.29 54 ASP C CA 1
ATOM 6044 C C . ASP C 1 66 ? 58.838 14.186 58.722 1.00 43.51 54 ASP C C 1
ATOM 6045 O O . ASP C 1 66 ? 60.022 14.416 58.413 1.00 43.84 54 ASP C O 1
ATOM 6050 N N . PRO C 1 67 ? 58.081 13.331 58.044 1.00 43.07 55 PRO C N 1
ATOM 6051 C CA . PRO C 1 67 ? 58.665 12.508 56.992 1.00 42.58 55 PRO C CA 1
ATOM 6052 C C . PRO C 1 67 ? 58.912 13.273 55.662 1.00 42.20 55 PRO C C 1
ATOM 6053 O O . PRO C 1 67 ? 59.574 12.757 54.767 1.00 42.03 55 PRO C O 1
ATOM 6057 N N . ARG C 1 68 ? 58.399 14.500 55.556 1.00 41.83 56 ARG C N 1
ATOM 6058 C CA . ARG C 1 68 ? 58.625 15.371 54.384 1.00 41.82 56 ARG C CA 1
ATOM 6059 C C . ARG C 1 68 ? 60.045 15.967 54.274 1.00 40.11 56 ARG C C 1
ATOM 6060 O O . ARG C 1 68 ? 60.390 16.519 53.209 1.00 40.87 56 ARG C O 1
ATOM 6068 N N . VAL C 1 69 ? 60.834 15.881 55.360 1.00 36.86 57 VAL C N 1
ATOM 6069 C CA . VAL C 1 69 ? 61.993 16.765 55.569 1.00 33.59 57 VAL C CA 1
ATOM 6070 C C . VAL C 1 69 ? 63.265 16.211 54.956 1.00 31.78 57 VAL C C 1
ATOM 6071 O O . VAL C 1 69 ? 63.808 15.239 55.482 1.00 31.02 57 VAL C O 1
ATOM 6075 N N . PRO C 1 70 ? 63.778 16.802 53.872 1.00 29.28 58 PRO C N 1
ATOM 6076 C CA . PRO C 1 70 ? 65.059 16.353 53.343 1.00 29.32 58 PRO C CA 1
ATOM 6077 C C . PRO C 1 70 ? 66.222 16.841 54.244 1.00 29.49 58 PRO C C 1
ATOM 6078 O O . PRO C 1 70 ? 66.023 17.764 55.053 1.00 30.16 58 PRO C O 1
ATOM 6082 N N . LEU C 1 71 ? 67.399 16.205 54.158 1.00 27.79 59 LEU C N 1
ATOM 6083 C CA . LEU C 1 71 ? 68.604 16.708 54.842 1.00 26.85 59 LEU C CA 1
ATOM 6084 C C . LEU C 1 71 ? 69.764 16.830 53.845 1.00 26.50 59 LEU C C 1
ATOM 6085 O O . LEU C 1 71 ? 69.885 15.977 52.978 1.00 24.90 59 LEU C O 1
ATOM 6090 N N . PRO C 1 72 ? 70.633 17.837 53.992 1.00 25.42 60 PRO C N 1
ATOM 6091 C CA . PRO C 1 72 ? 70.436 18.957 54.930 1.00 25.27 60 PRO C CA 1
ATOM 6092 C C . PRO C 1 72 ? 69.340 19.953 54.539 1.00 24.77 60 PRO C C 1
ATOM 6093 O O . PRO C 1 72 ? 68.945 20.058 53.360 1.00 25.42 60 PRO C O 1
ATOM 6097 N N . ILE C 1 73 ? 68.898 20.743 55.515 1.00 25.27 61 ILE C N 1
ATOM 6098 C CA . ILE C 1 73 ? 67.888 21.774 55.272 1.00 25.43 61 ILE C CA 1
ATOM 6099 C C . ILE C 1 73 ? 68.076 23.019 56.178 1.00 25.30 61 ILE C C 1
ATOM 6100 O O . ILE C 1 73 ? 68.516 22.908 57.312 1.00 25.05 61 ILE C O 1
ATOM 6105 N N . ILE C 1 74 ? 67.759 24.191 55.642 1.00 24.52 62 ILE C N 1
ATOM 6106 C CA . ILE C 1 74 ? 67.615 25.373 56.438 1.00 25.93 62 ILE C CA 1
ATOM 6107 C C . ILE C 1 74 ? 66.153 25.431 56.763 1.00 26.03 62 ILE C C 1
ATOM 6108 O O . ILE C 1 74 ? 65.312 25.587 55.875 1.00 27.68 62 ILE C O 1
ATOM 6113 N N . LEU C 1 75 ? 65.837 25.257 58.039 1.00 26.66 63 LEU C N 1
ATOM 6114 C CA . LEU C 1 75 ? 64.445 25.295 58.499 1.00 26.37 63 LEU C CA 1
ATOM 6115 C C . LEU C 1 75 ? 63.959 26.740 58.510 1.00 26.78 63 LEU C C 1
ATOM 6116 O O . LEU C 1 75 ? 64.698 27.658 58.206 1.00 26.79 63 LEU C O 1
ATOM 6121 N N . GLY C 1 76 ? 62.714 26.956 58.892 1.00 27.40 64 GLY C N 1
ATOM 6122 C CA . GLY C 1 76 ? 62.183 28.291 58.995 1.00 27.85 64 GLY C CA 1
ATOM 6123 C C . GLY C 1 76 ? 61.214 28.512 57.888 1.00 28.53 64 GLY C C 1
ATOM 6124 O O . GLY C 1 76 ? 61.628 28.644 56.732 1.00 29.74 64 GLY C O 1
ATOM 6125 N N . HIS C 1 77 ? 59.918 28.497 58.225 1.00 28.84 65 HIS C N 1
ATOM 6126 C CA . HIS C 1 77 ? 58.874 28.690 57.236 1.00 29.10 65 HIS C CA 1
ATOM 6127 C C . HIS C 1 77 ? 58.017 29.889 57.507 1.00 30.84 65 HIS C C 1
ATOM 6128 O O . HIS C 1 77 ? 57.011 30.114 56.795 1.00 32.22 65 HIS C O 1
ATOM 6135 N N . GLU C 1 78 ? 58.434 30.716 58.468 1.00 30.73 66 GLU C N 1
ATOM 6136 C CA . GLU C 1 78 ? 57.723 31.963 58.827 1.00 31.25 66 GLU C CA 1
ATOM 6137 C C . GLU C 1 78 ? 58.732 33.089 58.669 1.00 31.20 66 GLU C C 1
ATOM 6138 O O . GLU C 1 78 ? 59.738 33.114 59.388 1.00 31.45 66 GLU C O 1
ATOM 6144 N N . GLY C 1 79 ? 58.497 33.980 57.717 1.00 31.21 67 GLY C N 1
ATOM 6145 C CA . GLY C 1 79 ? 59.471 34.985 57.384 1.00 31.48 67 GLY C CA 1
ATOM 6146 C C . GLY C 1 79 ? 58.860 36.327 57.008 1.00 31.25 67 GLY C C 1
ATOM 6147 O O . GLY C 1 79 ? 57.773 36.362 56.412 1.00 32.06 67 GLY C O 1
ATOM 6148 N N . ALA C 1 80 ? 59.597 37.406 57.318 1.00 30.26 68 ALA C N 1
ATOM 6149 C CA . ALA C 1 80 ? 59.363 38.744 56.779 1.00 29.36 68 ALA C CA 1
ATOM 6150 C C . ALA C 1 80 ? 60.704 39.325 56.450 1.00 28.12 68 ALA C C 1
ATOM 6151 O O . ALA C 1 80 ? 61.716 38.998 57.083 1.00 28.01 68 ALA C O 1
ATOM 6153 N N . GLY C 1 81 ? 60.751 40.149 55.412 1.00 26.68 69 GLY C N 1
ATOM 6154 C CA . GLY C 1 81 ? 62.029 40.609 54.935 1.00 26.68 69 GLY C CA 1
ATOM 6155 C C . GLY C 1 81 ? 61.981 41.799 54.056 1.00 25.67 69 GLY C C 1
ATOM 6156 O O . GLY C 1 81 ? 60.939 42.406 53.845 1.00 25.51 69 GLY C O 1
ATOM 6157 N N . ARG C 1 82 ? 63.162 42.168 53.629 1.00 26.14 70 ARG C N 1
ATOM 6158 C CA . ARG C 1 82 ? 63.392 43.292 52.761 1.00 27.62 70 ARG C CA 1
ATOM 6159 C C . ARG C 1 82 ? 63.961 42.773 51.439 1.00 27.27 70 ARG C C 1
ATOM 6160 O O . ARG C 1 82 ? 64.928 41.959 51.423 1.00 26.26 70 ARG C O 1
ATOM 6168 N N . VAL C 1 83 ? 63.353 43.189 50.325 1.00 27.60 71 VAL C N 1
ATOM 6169 C CA . VAL C 1 83 ? 63.892 42.806 48.995 1.00 27.40 71 VAL C CA 1
ATOM 6170 C C . VAL C 1 83 ? 65.313 43.360 48.780 1.00 27.18 71 VAL C C 1
ATOM 6171 O O . VAL C 1 83 ? 65.555 44.556 48.937 1.00 26.87 71 VAL C O 1
ATOM 6175 N N . VAL C 1 84 ? 66.249 42.463 48.425 1.00 26.76 72 VAL C N 1
ATOM 6176 C CA . VAL C 1 84 ? 67.581 42.853 48.001 1.00 26.17 72 VAL C CA 1
ATOM 6177 C C . VAL C 1 84 ? 67.639 43.011 46.483 1.00 27.15 72 VAL C C 1
ATOM 6178 O O . VAL C 1 84 ? 68.127 44.028 45.961 1.00 24.52 72 VAL C O 1
ATOM 6182 N N . GLU C 1 85 ? 67.155 42.002 45.768 1.00 26.95 73 GLU C N 1
ATOM 6183 C CA . GLU C 1 85 ? 67.254 41.998 44.313 1.00 28.24 73 GLU C CA 1
ATOM 6184 C C . GLU C 1 85 ? 66.208 41.047 43.707 1.00 28.00 73 GLU C C 1
ATOM 6185 O O . GLU C 1 85 ? 65.965 39.976 44.270 1.00 27.75 73 GLU C O 1
ATOM 6191 N N . VAL C 1 86 ? 65.596 41.448 42.589 1.00 28.36 74 VAL C N 1
ATOM 6192 C CA . VAL C 1 86 ? 64.824 40.524 41.717 1.00 28.99 74 VAL C CA 1
ATOM 6193 C C . VAL C 1 86 ? 65.586 40.311 40.424 1.00 29.43 74 VAL C C 1
ATOM 6194 O O . VAL C 1 86 ? 65.930 41.275 39.721 1.00 27.95 74 VAL C O 1
ATOM 6198 N N . ASN C 1 87 ? 65.838 39.058 40.067 1.00 28.98 75 ASN C N 1
ATOM 6199 C CA . ASN C 1 87 ? 66.553 38.825 38.808 1.00 29.09 75 ASN C CA 1
ATOM 6200 C C . ASN C 1 87 ? 65.570 38.859 37.633 1.00 29.58 75 ASN C C 1
ATOM 6201 O O . ASN C 1 87 ? 65.106 37.818 37.141 1.00 29.39 75 ASN C O 1
ATOM 6206 N N . GLY C 1 88 ? 65.232 40.079 37.198 1.00 29.13 76 GLY C N 1
ATOM 6207 C CA . GLY C 1 88 ? 64.080 40.286 36.351 1.00 28.18 76 GLY C CA 1
ATOM 6208 C C . GLY C 1 88 ? 63.103 41.166 37.081 1.00 27.61 76 GLY C C 1
ATOM 6209 O O . GLY C 1 88 ? 63.503 42.163 37.656 1.00 28.03 76 GLY C O 1
ATOM 6210 N N . GLU C 1 89 ? 61.831 40.805 37.010 1.00 26.42 77 GLU C N 1
ATOM 6211 C CA . GLU C 1 89 ? 60.731 41.518 37.639 1.00 26.57 77 GLU C CA 1
ATOM 6212 C C . GLU C 1 89 ? 59.770 40.532 38.337 1.00 26.86 77 GLU C C 1
ATOM 6213 O O . GLU C 1 89 ? 59.583 39.401 37.909 1.00 28.20 77 GLU C O 1
ATOM 6219 N N . LYS C 1 90 ? 59.196 40.974 39.453 1.00 27.10 78 LYS C N 1
ATOM 6220 C CA . LYS C 1 90 ? 58.248 40.187 40.228 1.00 26.46 78 LYS C CA 1
ATOM 6221 C C . LYS C 1 90 ? 57.152 41.143 40.724 1.00 26.69 78 LYS C C 1
ATOM 6222 O O . LYS C 1 90 ? 57.450 42.224 41.269 1.00 26.55 78 LYS C O 1
ATOM 6228 N N . ARG C 1 91 ? 55.908 40.722 40.550 1.00 26.97 79 ARG C N 1
ATOM 6229 C CA . ARG C 1 91 ? 54.760 41.458 41.030 1.00 28.18 79 ARG C CA 1
ATOM 6230 C C . ARG C 1 91 ? 54.283 40.845 42.328 1.00 28.03 79 ARG C C 1
ATOM 6231 O O . ARG C 1 91 ? 54.234 39.615 42.510 1.00 27.77 79 ARG C O 1
ATOM 6239 N N . ASP C 1 92 ? 53.885 41.689 43.267 1.00 27.89 80 ASP C N 1
ATOM 6240 C CA . ASP C 1 92 ? 53.192 41.136 44.415 1.00 26.64 80 ASP C CA 1
ATOM 6241 C C . ASP C 1 92 ? 51.730 40.792 44.087 1.00 27.07 80 ASP C C 1
ATOM 6242 O O . ASP C 1 92 ? 51.295 40.986 42.948 1.00 26.06 80 ASP C O 1
ATOM 6247 N N . LEU C 1 93 ? 50.979 40.316 45.079 1.00 27.45 81 LEU C N 1
ATOM 6248 C CA . LEU C 1 93 ? 49.618 39.830 44.842 1.00 29.71 81 LEU C CA 1
ATOM 6249 C C . LEU C 1 93 ? 48.650 40.942 44.388 1.00 30.28 81 LEU C C 1
ATOM 6250 O O . LEU C 1 93 ? 47.647 40.668 43.676 1.00 31.81 81 LEU C O 1
ATOM 6255 N N . ASN C 1 94 ? 48.955 42.190 44.758 1.00 31.29 82 ASN C N 1
ATOM 6256 C CA . ASN C 1 94 ? 48.186 43.336 44.275 1.00 30.46 82 ASN C CA 1
ATOM 6257 C C . ASN C 1 94 ? 48.653 43.884 42.936 1.00 31.06 82 ASN C C 1
ATOM 6258 O O . ASN C 1 94 ? 48.012 44.797 42.416 1.00 29.44 82 ASN C O 1
ATOM 6263 N N . GLY C 1 95 ? 49.705 43.284 42.369 1.00 28.88 83 GLY C N 1
ATOM 6264 C CA . GLY C 1 95 ? 50.257 43.675 41.089 1.00 29.27 83 GLY C CA 1
ATOM 6265 C C . GLY C 1 95 ? 51.398 44.669 41.171 1.00 29.14 83 GLY C C 1
ATOM 6266 O O . GLY C 1 95 ? 51.841 45.159 40.159 1.00 29.96 83 GLY C O 1
ATOM 6267 N N . GLU C 1 96 ? 51.834 45.026 42.376 1.00 29.02 84 GLU C N 1
ATOM 6268 C CA . GLU C 1 96 ? 52.881 46.002 42.514 1.00 29.94 84 GLU C CA 1
ATOM 6269 C C . GLU C 1 96 ? 54.228 45.377 42.204 1.00 28.34 84 GLU C C 1
ATOM 6270 O O . GLU C 1 96 ? 54.547 44.300 42.735 1.00 28.48 84 GLU C O 1
ATOM 6276 N N . LEU C 1 97 ? 55.040 46.076 41.420 1.00 27.57 85 LEU C N 1
ATOM 6277 C CA . LEU C 1 97 ? 56.382 45.579 41.098 1.00 28.47 85 LEU C CA 1
ATOM 6278 C C . LEU C 1 97 ? 57.300 45.693 42.316 1.00 28.25 85 LEU C C 1
ATOM 6279 O O . LEU C 1 97 ? 57.469 46.764 42.872 1.00 29.39 85 LEU C O 1
ATOM 6284 N N . LEU C 1 98 ? 57.902 44.588 42.717 1.00 27.88 86 LEU C N 1
ATOM 6285 C CA . LEU C 1 98 ? 58.884 44.626 43.795 1.00 28.54 86 LEU C CA 1
ATOM 6286 C C . LEU C 1 98 ? 60.200 45.319 43.418 1.00 28.09 86 LEU C C 1
ATOM 6287 O O . LEU C 1 98 ? 60.707 45.196 42.289 1.00 30.05 86 LEU C O 1
ATOM 6292 N N . LYS C 1 99 ? 60.785 46.008 44.366 1.00 26.93 87 LYS C N 1
ATOM 6293 C CA . LYS C 1 99 ? 62.038 46.668 44.118 1.00 28.23 87 LYS C CA 1
ATOM 6294 C C . LYS C 1 99 ? 62.934 46.606 45.367 1.00 27.32 87 LYS C C 1
ATOM 6295 O O . LYS C 1 99 ? 62.409 46.434 46.458 1.00 26.54 87 LYS C O 1
ATOM 6301 N N . PRO C 1 100 ? 64.253 46.767 45.219 1.00 27.27 88 PRO C N 1
ATOM 6302 C CA . PRO C 1 100 ? 65.144 46.724 46.380 1.00 27.47 88 PRO C CA 1
ATOM 6303 C C . PRO C 1 100 ? 64.674 47.680 47.494 1.00 27.29 88 PRO C C 1
ATOM 6304 O O . PRO C 1 100 ? 64.293 48.794 47.204 1.00 24.59 88 PRO C O 1
ATOM 6308 N N . GLY C 1 101 ? 64.647 47.197 48.736 1.00 27.47 89 GLY C N 1
ATOM 6309 C CA . GLY C 1 101 ? 64.224 48.004 49.879 1.00 27.04 89 GLY C CA 1
ATOM 6310 C C . GLY C 1 101 ? 62.787 47.785 50.338 1.00 26.83 89 GLY C C 1
ATOM 6311 O O . GLY C 1 101 ? 62.448 48.076 51.489 1.00 27.24 89 GLY C O 1
ATOM 6312 N N . ASP C 1 102 ? 61.951 47.213 49.475 1.00 26.39 90 ASP C N 1
ATOM 6313 C CA . ASP C 1 102 ? 60.566 46.903 49.806 1.00 25.73 90 ASP C CA 1
ATOM 6314 C C . ASP C 1 102 ? 60.546 45.889 50.902 1.00 25.77 90 ASP C C 1
ATOM 6315 O O . ASP C 1 102 ? 61.289 44.904 50.854 1.00 26.66 90 ASP C O 1
ATOM 6320 N N . LEU C 1 103 ? 59.642 46.091 51.843 1.00 25.24 91 LEU C N 1
ATOM 6321 C CA . LEU C 1 103 ? 59.378 45.138 52.891 1.00 25.95 91 LEU C CA 1
ATOM 6322 C C . LEU C 1 103 ? 58.271 44.214 52.426 1.00 25.88 91 LEU C C 1
ATOM 6323 O O . LEU C 1 103 ? 57.232 44.682 51.893 1.00 25.10 91 LEU C O 1
ATOM 6328 N N . ILE C 1 104 ? 58.484 42.913 52.638 1.00 24.70 92 ILE C N 1
ATOM 6329 C CA . ILE C 1 104 ? 57.546 41.899 52.177 1.00 25.53 92 ILE C CA 1
ATOM 6330 C C . ILE C 1 104 ? 57.302 40.781 53.140 1.00 25.94 92 ILE C C 1
ATOM 6331 O O . ILE C 1 104 ? 58.154 40.458 53.991 1.00 26.57 92 ILE C O 1
ATOM 6336 N N . VAL C 1 105 ? 56.124 40.180 52.975 1.00 25.12 93 VAL C N 1
ATOM 6337 C CA . VAL C 1 105 ? 55.859 38.848 53.505 1.00 26.57 93 VAL C CA 1
ATOM 6338 C C . VAL C 1 105 ? 55.391 37.985 52.360 1.00 26.12 93 VAL C C 1
ATOM 6339 O O . VAL C 1 105 ? 55.094 38.486 51.266 1.00 27.17 93 VAL C O 1
ATOM 6343 N N . TRP C 1 106 ? 55.375 36.688 52.568 1.00 25.92 94 TRP C N 1
ATOM 6344 C CA . TRP C 1 106 ? 55.051 35.765 51.489 1.00 25.72 94 TRP C CA 1
ATOM 6345 C C . TRP C 1 106 ? 54.461 34.501 52.024 1.00 25.93 94 TRP C C 1
ATOM 6346 O O . TRP C 1 106 ? 54.738 34.089 53.149 1.00 25.21 94 TRP C O 1
ATOM 6357 N N . ASN C 1 107 ? 53.682 33.832 51.173 1.00 26.05 95 ASN C N 1
ATOM 6358 C CA . ASN C 1 107 ? 53.170 32.497 51.483 1.00 26.33 95 ASN C CA 1
ATOM 6359 C C . ASN C 1 107 ? 54.330 31.463 51.392 1.00 25.84 95 ASN C C 1
ATOM 6360 O O . ASN C 1 107 ? 55.059 31.345 50.361 1.00 26.54 95 ASN C O 1
ATOM 6365 N N . ARG C 1 108 ? 54.507 30.699 52.464 1.00 25.62 96 ARG C N 1
ATOM 6366 C CA . ARG C 1 108 ? 55.526 29.675 52.492 1.00 27.46 96 ARG C CA 1
ATOM 6367 C C . ARG C 1 108 ? 55.372 28.601 51.466 1.00 27.60 96 ARG C C 1
ATOM 6368 O O . ARG C 1 108 ? 56.367 27.952 51.122 1.00 27.93 96 ARG C O 1
ATOM 6376 N N . GLY C 1 109 ? 54.121 28.352 51.044 1.00 28.23 97 GLY C N 1
ATOM 6377 C CA . GLY C 1 109 ? 53.797 27.235 50.156 1.00 28.43 97 GLY C CA 1
ATOM 6378 C C . GLY C 1 109 ? 53.609 27.673 48.724 1.00 28.63 97 GLY C C 1
ATOM 6379 O O . GLY C 1 109 ? 52.925 28.682 48.455 1.00 28.13 97 GLY C O 1
ATOM 6380 N N . ILE C 1 110 ? 54.182 26.927 47.801 1.00 28.64 98 ILE C N 1
ATOM 6381 C CA . ILE C 1 110 ? 53.935 27.160 46.378 1.00 28.85 98 ILE C CA 1
ATOM 6382 C C . ILE C 1 110 ? 53.246 25.897 45.871 1.00 28.97 98 ILE C C 1
ATOM 6383 O O . ILE C 1 110 ? 53.692 24.787 46.165 1.00 28.39 98 ILE C O 1
ATOM 6388 N N . THR C 1 111 ? 52.144 26.057 45.139 1.00 29.25 99 THR C N 1
ATOM 6389 C CA . THR C 1 111 ? 51.417 24.881 44.629 1.00 29.44 99 THR C CA 1
ATOM 6390 C C . THR C 1 111 ? 51.575 24.814 43.134 1.00 30.19 99 THR C C 1
ATOM 6391 O O . THR C 1 111 ? 52.033 25.771 42.517 1.00 30.98 99 THR C O 1
ATOM 6395 N N . CYS C 1 112 ? 51.224 23.674 42.542 1.00 30.07 100 CYS C N 1
ATOM 6396 C CA . CYS C 1 112 ? 51.504 23.469 41.152 1.00 29.61 100 CYS C CA 1
ATOM 6397 C C . CYS C 1 112 ? 50.658 24.288 40.172 1.00 29.78 100 CYS C C 1
ATOM 6398 O O . CYS C 1 112 ? 51.062 24.437 39.027 1.00 28.97 100 CYS C O 1
ATOM 6401 N N . GLY C 1 113 ? 49.470 24.742 40.565 1.00 28.22 101 GLY C N 1
ATOM 6402 C CA . GLY C 1 113 ? 48.572 25.417 39.617 1.00 29.65 101 GLY C CA 1
ATOM 6403 C C . GLY C 1 113 ? 47.997 24.608 38.441 1.00 29.90 101 GLY C C 1
ATOM 6404 O O . GLY C 1 113 ? 47.401 25.209 37.527 1.00 30.33 101 GLY C O 1
ATOM 6405 N N . GLU C 1 114 ? 48.154 23.276 38.462 1.00 29.70 102 GLU C N 1
ATOM 6406 C CA . GLU C 1 114 ? 47.789 22.392 37.360 1.00 31.05 102 GLU C CA 1
ATOM 6407 C C . GLU C 1 114 ? 46.926 21.173 37.719 1.00 29.14 102 GLU C C 1
ATOM 6408 O O . GLU C 1 114 ? 46.355 20.528 36.820 1.00 28.51 102 GLU C O 1
ATOM 6414 N N . CYS C 1 115 ? 46.888 20.815 39.000 1.00 27.17 103 CYS C N 1
ATOM 6415 C CA . CYS C 1 115 ? 46.221 19.568 39.451 1.00 26.83 103 CYS C CA 1
ATOM 6416 C C . CYS C 1 115 ? 44.734 19.784 39.739 1.00 25.11 103 CYS C C 1
ATOM 6417 O O . CYS C 1 115 ? 44.238 20.930 39.683 1.00 24.15 103 CYS C O 1
ATOM 6420 N N . TYR C 1 116 ? 44.049 18.711 40.132 1.00 24.78 104 TYR C N 1
ATOM 6421 C CA . TYR C 1 116 ? 42.606 18.776 40.441 1.00 25.19 104 TYR C CA 1
ATOM 6422 C C . TYR C 1 116 ? 42.284 19.768 41.568 1.00 25.88 104 TYR C C 1
ATOM 6423 O O . TYR C 1 116 ? 41.325 20.545 41.509 1.00 26.48 104 TYR C O 1
ATOM 6432 N N . TRP C 1 117 ? 43.106 19.751 42.603 1.00 25.44 105 TRP C N 1
ATOM 6433 C CA . TRP C 1 117 ? 42.858 20.624 43.741 1.00 26.08 105 TRP C CA 1
ATOM 6434 C C . TRP C 1 117 ? 43.136 22.067 43.376 1.00 25.88 105 TRP C C 1
ATOM 6435 O O . TRP C 1 117 ? 42.394 22.954 43.788 1.00 26.20 105 TRP C O 1
ATOM 6446 N N . CYS C 1 118 ? 44.200 22.326 42.635 1.00 25.69 106 CYS C N 1
ATOM 6447 C CA . CYS C 1 118 ? 44.540 23.717 42.308 1.00 24.47 106 CYS C CA 1
ATOM 6448 C C . CYS C 1 118 ? 43.566 24.322 41.309 1.00 25.41 106 CYS C C 1
ATOM 6449 O O . CYS C 1 118 ? 43.245 25.504 41.404 1.00 25.60 106 CYS C O 1
ATOM 6452 N N . LYS C 1 119 ? 43.128 23.539 40.340 1.00 24.08 107 LYS C N 1
ATOM 6453 C CA . LYS C 1 119 ? 42.335 24.035 39.218 1.00 25.58 107 LYS C CA 1
ATOM 6454 C C . LYS C 1 119 ? 40.854 23.648 39.199 1.00 24.57 107 LYS C C 1
ATOM 6455 O O . LYS C 1 119 ? 40.043 24.364 38.610 1.00 23.97 107 LYS C O 1
ATOM 6461 N N . VAL C 1 120 ? 40.487 22.510 39.785 1.00 25.99 108 VAL C N 1
ATOM 6462 C CA . VAL C 1 120 ? 39.085 22.088 39.734 1.00 25.88 108 VAL C CA 1
ATOM 6463 C C . VAL C 1 120 ? 38.344 22.360 41.054 1.00 27.32 108 VAL C C 1
ATOM 6464 O O . VAL C 1 120 ? 37.307 23.034 41.056 1.00 27.92 108 VAL C O 1
ATOM 6468 N N . SER C 1 121 ? 38.823 21.829 42.182 1.00 26.87 109 SER C N 1
ATOM 6469 C CA . SER C 1 121 ? 38.072 22.036 43.438 1.00 27.28 109 SER C CA 1
ATOM 6470 C C . SER C 1 121 ? 38.465 23.344 44.111 1.00 27.85 109 SER C C 1
ATOM 6471 O O . SER C 1 121 ? 37.878 23.736 45.148 1.00 27.34 109 SER C O 1
ATOM 6474 N N . LYS C 1 122 ? 39.500 23.986 43.567 1.00 28.40 110 LYS C N 1
ATOM 6475 C CA . LYS C 1 122 ? 40.024 25.241 44.124 1.00 29.22 110 LYS C CA 1
ATOM 6476 C C . LYS C 1 122 ? 40.387 25.167 45.642 1.00 29.47 110 LYS C C 1
ATOM 6477 O O . LYS C 1 122 ? 40.053 26.066 46.452 1.00 29.46 110 LYS C O 1
ATOM 6483 N N . GLU C 1 123 ? 41.129 24.126 45.993 1.00 27.76 111 GLU C N 1
ATOM 6484 C CA . GLU C 1 123 ? 41.641 23.900 47.333 1.00 27.70 111 GLU C CA 1
ATOM 6485 C C . GLU C 1 123 ? 43.154 23.673 47.214 1.00 27.10 111 GLU C C 1
ATOM 6486 O O . GLU C 1 123 ? 43.630 22.567 47.345 1.00 25.73 111 GLU C O 1
ATOM 6492 N N . PRO C 1 124 ? 43.893 24.729 46.901 1.00 27.21 112 PRO C N 1
ATOM 6493 C CA . PRO C 1 124 ? 45.322 24.660 46.700 1.00 28.28 112 PRO C CA 1
ATOM 6494 C C . PRO C 1 124 ? 46.164 24.175 47.875 1.00 28.81 112 PRO C C 1
ATOM 6495 O O . PRO C 1 124 ? 47.179 23.524 47.645 1.00 30.06 112 PRO C O 1
ATOM 6499 N N . TYR C 1 125 ? 45.693 24.418 49.102 1.00 28.32 113 TYR C N 1
ATOM 6500 C CA . TYR C 1 125 ? 46.232 23.816 50.297 1.00 27.35 113 TYR C CA 1
ATOM 6501 C C . TYR C 1 125 ? 46.305 22.290 50.238 1.00 27.83 113 TYR C C 1
ATOM 6502 O O . TYR C 1 125 ? 47.099 21.697 50.969 1.00 27.48 113 TYR C O 1
ATOM 6511 N N . LEU C 1 126 ? 45.481 21.650 49.396 1.00 26.26 114 LEU C N 1
ATOM 6512 C CA . LEU C 1 126 ? 45.524 20.211 49.277 1.00 25.78 114 LEU C CA 1
ATOM 6513 C C . LEU C 1 126 ? 46.378 19.757 48.097 1.00 24.61 114 LEU C C 1
ATOM 6514 O O . LEU C 1 126 ? 46.425 18.561 47.826 1.00 23.17 114 LEU C O 1
ATOM 6519 N N . CYS C 1 127 ? 47.056 20.688 47.428 1.00 25.18 115 CYS C N 1
ATOM 6520 C CA . CYS C 1 127 ? 47.924 20.306 46.302 1.00 26.35 115 CYS C CA 1
ATOM 6521 C C . CYS C 1 127 ? 48.889 19.204 46.749 1.00 25.73 115 CYS C C 1
ATOM 6522 O O . CYS C 1 127 ? 49.601 19.397 47.737 1.00 24.70 115 CYS C O 1
ATOM 6525 N N . PRO C 1 128 ? 48.975 18.090 46.037 1.00 26.80 116 PRO C N 1
ATOM 6526 C CA . PRO C 1 128 ? 49.936 17.081 46.412 1.00 27.33 116 PRO C CA 1
ATOM 6527 C C . PRO C 1 128 ? 51.369 17.450 46.047 1.00 28.37 116 PRO C C 1
ATOM 6528 O O . PRO C 1 128 ? 52.279 16.762 46.480 1.00 28.05 116 PRO C O 1
ATOM 6532 N N . ASN C 1 129 ? 51.559 18.511 45.258 1.00 27.98 117 ASN C N 1
ATOM 6533 C CA . ASN C 1 129 ? 52.879 18.912 44.810 1.00 29.21 117 ASN C CA 1
ATOM 6534 C C . ASN C 1 129 ? 53.363 20.159 45.559 1.00 29.92 117 ASN C C 1
ATOM 6535 O O . ASN C 1 129 ? 54.231 20.858 45.088 1.00 30.71 117 ASN C O 1
ATOM 6540 N N . ARG C 1 130 ? 52.774 20.435 46.722 1.00 30.22 118 ARG C N 1
ATOM 6541 C CA . ARG C 1 130 ? 53.007 21.693 47.445 1.00 31.72 118 ARG C CA 1
ATOM 6542 C C . ARG C 1 130 ? 54.459 21.726 48.007 1.00 32.22 118 ARG C C 1
ATOM 6543 O O . ARG C 1 130 ? 54.888 20.794 48.715 1.00 33.20 118 ARG C O 1
ATOM 6551 N N . LYS C 1 131 ? 55.203 22.760 47.639 1.00 31.97 119 LYS C N 1
ATOM 6552 C CA . LYS C 1 131 ? 56.623 22.966 48.003 1.00 32.45 119 LYS C CA 1
ATOM 6553 C C . LYS C 1 131 ? 56.710 24.081 49.032 1.00 30.79 119 LYS C C 1
ATOM 6554 O O . LYS C 1 131 ? 56.207 25.188 48.804 1.00 29.75 119 LYS C O 1
ATOM 6560 N N . VAL C 1 132 ? 57.409 23.830 50.128 1.00 29.17 120 VAL C N 1
ATOM 6561 C CA . VAL C 1 132 ? 57.288 24.688 51.286 1.00 27.76 120 VAL C CA 1
ATOM 6562 C C . VAL C 1 132 ? 58.678 25.060 51.825 1.00 26.19 120 VAL C C 1
ATOM 6563 O O . VAL C 1 132 ? 59.421 24.195 52.230 1.00 24.16 120 VAL C O 1
ATOM 6567 N N . TYR C 1 133 ? 58.976 26.360 51.857 1.00 25.67 121 TYR C N 1
ATOM 6568 C CA . TYR C 1 133 ? 60.250 26.846 52.377 1.00 25.84 121 TYR C CA 1
ATOM 6569 C C . TYR C 1 133 ? 60.430 26.357 53.812 1.00 25.89 121 TYR C C 1
ATOM 6570 O O . TYR C 1 133 ? 59.508 26.372 54.594 1.00 26.44 121 TYR C O 1
ATOM 6579 N N . GLY C 1 134 ? 61.627 25.885 54.101 1.00 26.30 122 GLY C N 1
ATOM 6580 C CA . GLY C 1 134 ? 62.005 25.390 55.398 1.00 27.02 122 GLY C CA 1
ATOM 6581 C C . GLY C 1 134 ? 61.373 24.072 55.807 1.00 28.03 122 GLY C C 1
ATOM 6582 O O . GLY C 1 134 ? 61.581 23.638 56.931 1.00 28.61 122 GLY C O 1
ATOM 6583 N N . ILE C 1 135 ? 60.612 23.425 54.935 1.00 27.86 123 ILE C N 1
ATOM 6584 C CA . ILE C 1 135 ? 59.967 22.197 55.319 1.00 29.29 123 ILE C CA 1
ATOM 6585 C C . ILE C 1 135 ? 60.345 21.077 54.374 1.00 29.25 123 ILE C C 1
ATOM 6586 O O . ILE C 1 135 ? 60.883 20.047 54.792 1.00 29.81 123 ILE C O 1
ATOM 6591 N N . ASN C 1 136 ? 60.106 21.251 53.088 1.00 29.09 124 ASN C N 1
ATOM 6592 C CA . ASN C 1 136 ? 60.469 20.165 52.154 1.00 29.37 124 ASN C CA 1
ATOM 6593 C C . ASN C 1 136 ? 61.375 20.607 51.029 1.00 29.70 124 ASN C C 1
ATOM 6594 O O . ASN C 1 136 ? 61.502 19.930 50.036 1.00 28.83 124 ASN C O 1
ATOM 6599 N N . ARG C 1 137 ? 62.025 21.754 51.227 1.00 29.75 125 ARG C N 1
ATOM 6600 C CA . ARG C 1 137 ? 63.063 22.217 50.332 1.00 29.95 125 ARG C CA 1
ATOM 6601 C C . ARG C 1 137 ? 64.414 22.219 51.050 1.00 29.34 125 ARG C C 1
ATOM 6602 O O . ARG C 1 137 ? 64.653 23.046 51.937 1.00 29.13 125 ARG C O 1
ATOM 6610 N N . GLY C 1 138 ? 65.258 21.263 50.670 1.00 28.25 126 GLY C N 1
ATOM 6611 C CA . GLY C 1 138 ? 66.587 21.144 51.202 1.00 28.26 126 GLY C CA 1
ATOM 6612 C C . GLY C 1 138 ? 67.505 22.247 50.743 1.00 28.13 126 GLY C C 1
ATOM 6613 O O . GLY C 1 138 ? 67.179 23.018 49.826 1.00 26.69 126 GLY C O 1
ATOM 6614 N N . CYS C 1 139 ? 68.661 22.355 51.398 1.00 27.53 127 CYS C N 1
ATOM 6615 C CA . CYS C 1 139 ? 69.596 23.428 51.074 1.00 28.63 127 CYS C CA 1
ATOM 6616 C C . CYS C 1 139 ? 70.856 22.955 50.322 1.00 29.20 127 CYS C C 1
ATOM 6617 O O . CYS C 1 139 ? 71.796 23.746 50.149 1.00 28.74 127 CYS C O 1
ATOM 6620 N N . SER C 1 140 ? 70.937 21.692 49.887 1.00 29.81 128 SER C N 1
ATOM 6621 C CA . SER C 1 140 ? 72.190 21.265 49.276 1.00 30.29 128 SER C CA 1
ATOM 6622 C C . SER C 1 140 ? 72.421 21.805 47.846 1.00 30.82 128 SER C C 1
ATOM 6623 O O . SER C 1 140 ? 73.555 22.133 47.512 1.00 31.19 128 SER C O 1
ATOM 6626 N N . GLU C 1 141 ? 71.386 21.894 47.021 1.00 31.07 129 GLU C N 1
ATOM 6627 C CA . GLU C 1 141 ? 71.520 22.438 45.667 1.00 31.48 129 GLU C CA 1
ATOM 6628 C C . GLU C 1 141 ? 71.504 23.956 45.693 1.00 32.38 129 GLU C C 1
ATOM 6629 O O . GLU C 1 141 ? 70.624 24.571 46.315 1.00 29.93 129 GLU C O 1
ATOM 6631 N N . TYR C 1 142 ? 72.491 24.552 45.024 1.00 34.08 130 TYR C N 1
ATOM 6632 C CA . TYR C 1 142 ? 72.516 26.004 44.770 1.00 35.55 130 TYR C CA 1
ATOM 6633 C C . TYR C 1 142 ? 71.129 26.376 44.201 1.00 35.10 130 TYR C C 1
ATOM 6634 O O . TYR C 1 142 ? 70.588 25.586 43.457 1.00 36.74 130 TYR C O 1
ATOM 6643 N N . PRO C 1 143 ? 70.512 27.501 44.594 1.00 34.35 131 PRO C N 1
ATOM 6644 C CA . PRO C 1 143 ? 71.123 28.563 45.387 1.00 32.53 131 PRO C CA 1
ATOM 6645 C C . PRO C 1 143 ? 71.013 28.364 46.918 1.00 31.94 131 PRO C C 1
ATOM 6646 O O . PRO C 1 143 ? 71.344 29.296 47.642 1.00 30.77 131 PRO C O 1
ATOM 6650 N N . HIS C 1 144 ? 70.563 27.189 47.371 1.00 30.85 132 HIS C N 1
ATOM 6651 C CA . HIS C 1 144 ? 70.684 26.712 48.779 1.00 30.85 132 HIS C CA 1
ATOM 6652 C C . HIS C 1 144 ? 69.694 27.332 49.760 1.00 29.42 132 HIS C C 1
ATOM 6653 O O . HIS C 1 144 ? 69.153 26.636 50.609 1.00 29.11 132 HIS C O 1
ATOM 6660 N N . LEU C 1 145 ? 69.496 28.644 49.673 1.00 28.77 133 LEU C N 1
ATOM 6661 C CA . LEU C 1 145 ? 68.797 29.421 50.711 1.00 27.79 133 LEU C CA 1
ATOM 6662 C C . LEU C 1 145 ? 67.295 29.342 50.524 1.00 27.39 133 LEU C C 1
ATOM 6663 O O . LEU C 1 145 ? 66.668 30.216 49.903 1.00 26.37 133 LEU C O 1
ATOM 6668 N N . ARG C 1 146 ? 66.739 28.261 51.055 1.00 28.02 134 ARG C N 1
ATOM 6669 C CA . ARG C 1 146 ? 65.337 27.891 50.844 1.00 28.73 134 ARG C CA 1
ATOM 6670 C C . ARG C 1 146 ? 64.602 27.786 52.208 1.00 28.93 134 ARG C C 1
ATOM 6671 O O . ARG C 1 146 ? 63.547 27.139 52.306 1.00 30.05 134 ARG C O 1
ATOM 6679 N N . GLY C 1 147 ? 65.142 28.456 53.233 1.00 27.70 135 GLY C N 1
ATOM 6680 C CA . GLY C 1 147 ? 64.472 28.555 54.525 1.00 26.81 135 GLY C CA 1
ATOM 6681 C C . GLY C 1 147 ? 64.792 29.857 55.242 1.00 25.81 135 GLY C C 1
ATOM 6682 O O . GLY C 1 147 ? 65.713 30.574 54.870 1.00 24.32 135 GLY C O 1
ATOM 6683 N N . CYS C 1 148 ? 64.001 30.169 56.273 1.00 26.46 136 CYS C N 1
ATOM 6684 C CA . CYS C 1 148 ? 64.051 31.503 56.927 1.00 27.16 136 CYS C CA 1
ATOM 6685 C C . CYS C 1 148 ? 65.073 31.626 58.091 1.00 26.19 136 CYS C C 1
ATOM 6686 O O . CYS C 1 148 ? 65.320 32.756 58.580 1.00 26.58 136 CYS C O 1
ATOM 6689 N N . TYR C 1 149 ? 65.627 30.499 58.565 1.00 25.51 137 TYR C N 1
ATOM 6690 C CA . TYR C 1 149 ? 66.688 30.539 59.604 1.00 25.63 137 TYR C CA 1
ATOM 6691 C C . TYR C 1 149 ? 68.010 30.912 58.953 1.00 25.98 137 TYR C C 1
ATOM 6692 O O . TYR C 1 149 ? 69.001 30.142 58.960 1.00 22.68 137 TYR C O 1
ATOM 6701 N N . SER C 1 150 ? 68.036 32.141 58.437 1.00 25.27 138 SER C N 1
ATOM 6702 C CA . SER C 1 150 ? 69.045 32.546 57.519 1.00 24.86 138 SER C CA 1
ATOM 6703 C C . SER C 1 150 ? 69.091 34.030 57.470 1.00 24.85 138 SER C C 1
ATOM 6704 O O . SER C 1 150 ? 68.145 34.695 57.874 1.00 26.34 138 SER C O 1
ATOM 6707 N N . SER C 1 151 ? 70.202 34.579 56.999 1.00 25.50 139 SER C N 1
ATOM 6708 C CA . SER C 1 151 ? 70.278 36.027 56.794 1.00 25.00 139 SER C CA 1
ATOM 6709 C C . SER C 1 151 ? 69.512 36.444 55.512 1.00 25.60 139 SER C C 1
ATOM 6710 O O . SER C 1 151 ? 69.052 37.603 55.385 1.00 24.35 139 SER C O 1
ATOM 6713 N N . HIS C 1 152 ? 69.371 35.484 54.586 1.00 23.81 140 HIS C N 1
ATOM 6714 C CA . HIS C 1 152 ? 68.749 35.709 53.300 1.00 24.26 140 HIS C CA 1
ATOM 6715 C C . HIS C 1 152 ? 68.038 34.447 52.805 1.00 24.58 140 HIS C C 1
ATOM 6716 O O . HIS C 1 152 ? 68.476 33.341 53.109 1.00 25.72 140 HIS C O 1
ATOM 6723 N N . ILE C 1 153 ? 66.967 34.633 52.046 1.00 24.20 141 ILE C N 1
ATOM 6724 C CA . ILE C 1 153 ? 66.243 33.538 51.385 1.00 24.56 141 ILE C CA 1
ATOM 6725 C C . ILE C 1 153 ? 66.129 33.919 49.901 1.00 25.89 141 ILE C C 1
ATOM 6726 O O . ILE C 1 153 ? 66.080 35.097 49.558 1.00 24.17 141 ILE C O 1
ATOM 6731 N N . VAL C 1 154 ? 66.191 32.910 49.025 1.00 25.05 142 VAL C N 1
ATOM 6732 C CA . VAL C 1 154 ? 65.926 33.105 47.606 1.00 25.52 142 VAL C CA 1
ATOM 6733 C C . VAL C 1 154 ? 64.517 32.550 47.312 1.00 26.43 142 VAL C C 1
ATOM 6734 O O . VAL C 1 154 ? 64.241 31.356 47.476 1.00 25.40 142 VAL C O 1
ATOM 6738 N N . LEU C 1 155 ? 63.591 33.444 46.990 1.00 25.39 143 LEU C N 1
ATOM 6739 C CA . LEU C 1 155 ? 62.231 33.029 46.692 1.00 24.98 143 LEU C CA 1
ATOM 6740 C C . LEU C 1 155 ? 62.058 32.753 45.201 1.00 25.08 143 LEU C C 1
ATOM 6741 O O . LEU C 1 155 ? 62.470 33.526 44.374 1.00 25.47 143 LEU C O 1
ATOM 6746 N N . ASP C 1 156 ? 61.399 31.678 44.835 1.00 26.53 144 ASP C N 1
ATOM 6747 C CA . ASP C 1 156 ? 61.126 31.397 43.412 1.00 27.31 144 ASP C CA 1
ATOM 6748 C C . ASP C 1 156 ? 60.177 32.449 42.798 1.00 26.81 144 ASP C C 1
ATOM 6749 O O . ASP C 1 156 ? 59.373 33.022 43.533 1.00 26.36 144 ASP C O 1
ATOM 6754 N N . PRO C 1 157 ? 60.200 32.666 41.473 1.00 27.78 145 PRO C N 1
ATOM 6755 C CA . PRO C 1 157 ? 59.286 33.637 40.856 1.00 28.17 145 PRO C CA 1
ATOM 6756 C C . PRO C 1 157 ? 57.836 33.306 41.163 1.00 28.76 145 PRO C C 1
ATOM 6757 O O . PRO C 1 157 ? 57.019 34.210 41.233 1.00 29.77 145 PRO C O 1
ATOM 6761 N N . GLU C 1 158 ? 57.523 32.022 41.416 1.00 28.07 146 GLU C N 1
ATOM 6762 C CA . GLU C 1 158 ? 56.141 31.576 41.613 1.00 28.15 146 GLU C CA 1
ATOM 6763 C C . GLU C 1 158 ? 55.587 31.903 42.996 1.00 27.74 146 GLU C C 1
ATOM 6764 O O . GLU C 1 158 ? 54.397 31.693 43.241 1.00 26.19 146 GLU C O 1
ATOM 6770 N N . THR C 1 159 ? 56.438 32.389 43.906 1.00 27.08 147 THR C N 1
ATOM 6771 C CA . THR C 1 159 ? 56.029 32.652 45.289 1.00 26.40 147 THR C CA 1
ATOM 6772 C C . THR C 1 159 ? 54.966 33.734 45.342 1.00 27.68 147 THR C C 1
ATOM 6773 O O . THR C 1 159 ? 55.092 34.749 44.676 1.00 27.30 147 THR C O 1
ATOM 6777 N N . ASP C 1 160 ? 53.949 33.533 46.195 1.00 28.66 148 ASP C N 1
ATOM 6778 C CA . ASP C 1 160 ? 52.959 34.582 46.422 1.00 29.42 148 ASP C CA 1
ATOM 6779 C C . ASP C 1 160 ? 53.469 35.576 47.460 1.00 29.79 148 ASP C C 1
ATOM 6780 O O . ASP C 1 160 ? 53.672 35.224 48.631 1.00 29.50 148 ASP C O 1
ATOM 6785 N N . VAL C 1 161 ? 53.631 36.825 47.040 1.00 28.71 149 VAL C N 1
ATOM 6786 C CA . VAL C 1 161 ? 54.234 37.866 47.893 1.00 29.00 149 VAL C CA 1
ATOM 6787 C C . VAL C 1 161 ? 53.248 38.994 48.096 1.00 28.94 149 VAL C C 1
ATOM 6788 O O . VAL C 1 161 ? 52.449 39.268 47.185 1.00 28.81 149 VAL C O 1
ATOM 6792 N N . LEU C 1 162 ? 53.363 39.668 49.242 1.00 28.57 150 LEU C N 1
ATOM 6793 C CA . LEU C 1 162 ? 52.638 40.857 49.595 1.00 29.52 150 LEU C CA 1
ATOM 6794 C C . LEU C 1 162 ? 53.595 41.945 50.131 1.00 29.18 150 LEU C C 1
ATOM 6795 O O . LEU C 1 162 ? 54.341 41.727 51.072 1.00 28.41 150 LEU C O 1
ATOM 6800 N N . LYS C 1 163 ? 53.594 43.121 49.528 1.00 2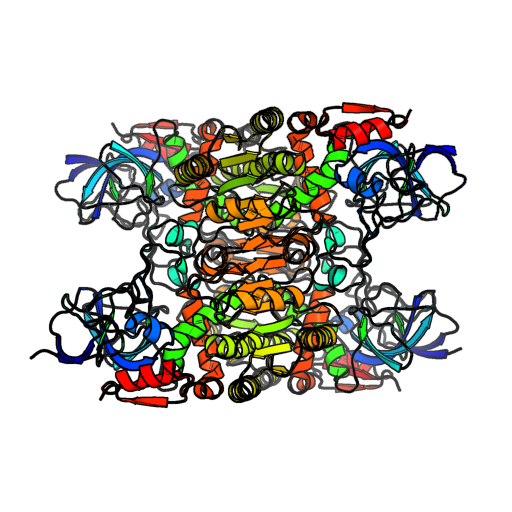8.12 151 LYS C N 1
ATOM 6801 C CA . LYS C 1 163 ? 54.300 44.245 50.109 1.00 29.74 151 LYS C CA 1
ATOM 6802 C C . LYS C 1 163 ? 53.644 44.735 51.362 1.00 29.92 151 LYS C C 1
ATOM 6803 O O . LYS C 1 163 ? 52.424 44.761 51.447 1.00 29.19 151 LYS C O 1
ATOM 6809 N N . VAL C 1 164 ? 54.473 45.129 52.324 1.00 29.77 152 VAL C N 1
ATOM 6810 C CA . VAL C 1 164 ? 54.009 45.734 53.564 1.00 29.61 152 VAL C CA 1
ATOM 6811 C C . VAL C 1 164 ? 54.804 47.008 53.744 1.00 31.03 152 VAL C C 1
ATOM 6812 O O . VAL C 1 164 ? 55.553 47.422 52.849 1.00 30.52 152 VAL C O 1
ATOM 6816 N N . SER C 1 165 ? 54.585 47.699 54.846 1.00 32.16 153 SER C N 1
ATOM 6817 C CA . SER C 1 165 ? 55.207 48.999 55.035 1.00 32.22 153 SER C CA 1
ATOM 6818 C C . SER C 1 165 ? 55.878 49.064 56.361 1.00 31.82 153 SER C C 1
ATOM 6819 O O . SER C 1 165 ? 55.812 48.123 57.145 1.00 28.61 153 SER C O 1
ATOM 6822 N N . GLU C 1 166 ? 56.498 50.215 56.633 1.00 33.17 154 GLU C N 1
ATOM 6823 C CA . GLU C 1 166 ? 57.138 50.423 57.919 1.00 35.82 154 GLU C CA 1
ATOM 6824 C C . GLU C 1 166 ? 56.099 50.611 59.036 1.00 35.59 154 GLU C C 1
ATOM 6825 O O . GLU C 1 166 ? 56.471 50.662 60.192 1.00 36.38 154 GLU C O 1
ATOM 6831 N N . LYS C 1 167 ? 54.812 50.721 58.701 1.00 35.84 155 LYS C N 1
ATOM 6832 C CA . LYS C 1 167 ? 53.756 50.774 59.716 1.00 36.17 155 LYS C CA 1
ATOM 6833 C C . LYS C 1 167 ? 53.351 49.365 60.181 1.00 34.74 155 LYS C C 1
ATOM 6834 O O . LYS C 1 167 ? 52.575 49.217 61.101 1.00 33.29 155 LYS C O 1
ATOM 6840 N N . ASP C 1 168 ? 53.860 48.333 59.529 1.00 33.16 156 ASP C N 1
ATOM 6841 C CA . ASP C 1 168 ? 53.502 46.988 59.899 1.00 33.00 156 ASP C CA 1
ATOM 6842 C C . ASP C 1 168 ? 54.538 46.444 60.915 1.00 32.56 156 ASP C C 1
ATOM 6843 O O . ASP C 1 168 ? 55.702 46.805 60.879 1.00 32.43 156 ASP C O 1
ATOM 6848 N N . ASP C 1 169 ? 54.096 45.581 61.813 1.00 31.49 157 ASP C N 1
ATOM 6849 C CA . ASP C 1 169 ? 54.985 44.874 62.728 1.00 30.48 157 ASP C CA 1
ATOM 6850 C C . ASP C 1 169 ? 55.381 43.537 62.083 1.00 29.43 157 ASP C C 1
ATOM 6851 O O . ASP C 1 169 ? 54.583 42.626 61.955 1.00 27.68 157 ASP C O 1
ATOM 6856 N N . LEU C 1 170 ? 56.629 43.466 61.614 1.00 30.66 158 LEU C N 1
ATOM 6857 C CA . LEU C 1 170 ? 57.142 42.326 60.872 1.00 31.84 158 LEU C CA 1
ATOM 6858 C C . LEU C 1 170 ? 57.326 41.103 61.750 1.00 31.70 158 LEU C C 1
ATOM 6859 O O . LEU C 1 170 ? 57.206 39.989 61.266 1.00 33.29 158 LEU C O 1
ATOM 6864 N N . ASP C 1 171 ? 57.605 41.309 63.036 1.00 31.28 159 ASP C N 1
ATOM 6865 C CA . ASP C 1 171 ? 57.722 40.188 63.970 1.00 30.81 159 ASP C CA 1
ATOM 6866 C C . ASP C 1 171 ? 56.404 39.493 64.091 1.00 30.27 159 ASP C C 1
ATOM 6867 O O . ASP C 1 171 ? 56.315 38.267 64.024 1.00 29.61 159 ASP C O 1
ATOM 6872 N N . VAL C 1 172 ? 55.360 40.309 64.231 1.00 29.80 160 VAL C N 1
ATOM 6873 C CA . VAL C 1 172 ? 54.029 39.796 64.297 1.00 29.42 160 VAL C CA 1
ATOM 6874 C C . VAL C 1 172 ? 53.598 39.145 62.991 1.00 29.89 160 VAL C C 1
ATOM 6875 O O . VAL C 1 172 ? 53.003 38.067 63.029 1.00 30.11 160 VAL C O 1
ATOM 6879 N N . LEU C 1 173 ? 53.894 39.772 61.854 1.00 30.61 161 LEU C N 1
ATOM 6880 C CA . LEU C 1 173 ? 53.502 39.196 60.582 1.00 31.94 161 LEU C CA 1
ATOM 6881 C C . LEU C 1 173 ? 54.158 37.818 60.368 1.00 33.15 161 LEU C C 1
ATOM 6882 O O . LEU C 1 173 ? 53.487 36.870 59.941 1.00 32.60 161 LEU C O 1
ATOM 6887 N N . ALA C 1 174 ? 55.436 37.677 60.701 1.00 34.66 162 ALA C N 1
ATOM 6888 C CA . ALA C 1 174 ? 56.136 36.362 60.507 1.00 35.45 162 ALA C CA 1
ATOM 6889 C C . ALA C 1 174 ? 55.413 35.226 61.212 1.00 37.46 162 ALA C C 1
ATOM 6890 O O . ALA C 1 174 ? 55.032 34.220 60.580 1.00 38.22 162 ALA C O 1
ATOM 6892 N N . MET C 1 175 ? 55.168 35.429 62.503 1.00 38.07 163 MET C N 1
ATOM 6893 C CA . MET C 1 175 ? 54.332 34.546 63.310 1.00 39.01 163 MET C CA 1
ATOM 6894 C C . MET C 1 175 ? 52.959 34.255 62.713 1.00 39.11 163 MET C C 1
ATOM 6895 O O . MET C 1 175 ? 52.481 33.129 62.728 1.00 39.24 163 MET C O 1
ATOM 6900 N N . ALA C 1 176 ? 52.294 35.283 62.220 1.00 39.47 164 ALA C N 1
ATOM 6901 C CA . ALA C 1 176 ? 50.931 35.143 61.767 1.00 40.09 164 ALA C CA 1
ATOM 6902 C C . ALA C 1 176 ? 50.816 34.195 60.586 1.00 41.40 164 ALA C C 1
ATOM 6903 O O . ALA C 1 176 ? 49.741 33.696 60.304 1.00 42.17 164 ALA C O 1
ATOM 6905 N N . MET C 1 177 ? 51.932 33.968 59.900 1.00 41.23 165 MET C N 1
ATOM 6906 C CA . MET C 1 177 ? 51.963 33.350 58.573 1.00 41.46 165 MET C CA 1
ATOM 6907 C C . MET C 1 177 ? 51.597 31.914 58.684 1.00 40.27 165 MET C C 1
ATOM 6908 O O . MET C 1 177 ? 50.984 31.336 57.793 1.00 39.52 165 MET C O 1
ATOM 6913 N N . CYS C 1 178 ? 51.967 31.349 59.808 1.00 37.84 166 CYS C N 1
ATOM 6914 C CA . CYS C 1 178 ? 51.697 30.002 60.043 1.00 37.27 166 CYS C CA 1
ATOM 6915 C C . CYS C 1 178 ? 50.399 29.776 60.861 1.00 36.32 166 CYS C C 1
ATOM 6916 O O . CYS C 1 178 ? 49.323 29.452 60.289 1.00 33.31 166 CYS C O 1
ATOM 6921 N N . SER C 1 179 ? 50.523 29.924 62.192 1.00 34.54 167 SER C N 1
ATOM 6922 C CA . SER C 1 179 ? 49.428 29.677 63.126 1.00 34.42 167 SER C CA 1
ATOM 6923 C C . SER C 1 179 ? 48.255 30.571 62.810 1.00 33.40 167 SER C C 1
ATOM 6924 O O . SER C 1 179 ? 47.088 30.159 62.907 1.00 32.90 167 SER C O 1
ATOM 6929 N N . GLY C 1 180 ? 48.554 31.805 62.421 1.00 31.49 168 GLY C N 1
ATOM 6930 C CA . GLY C 1 180 ? 47.501 32.766 62.179 1.00 31.09 168 GLY C CA 1
ATOM 6931 C C . GLY C 1 180 ? 46.657 32.338 60.987 1.00 30.06 168 GLY C C 1
ATOM 6932 O O . GLY C 1 180 ? 45.416 32.344 61.078 1.00 31.42 168 GLY C O 1
ATOM 6933 N N . ALA C 1 181 ? 47.318 31.946 59.897 1.00 28.64 169 ALA C N 1
ATOM 6934 C CA . ALA C 1 181 ? 46.627 31.589 58.637 1.00 27.72 169 ALA C CA 1
ATOM 6935 C C . ALA C 1 181 ? 45.888 30.250 58.758 1.00 27.16 169 ALA C C 1
ATOM 6936 O O . ALA C 1 181 ? 44.784 30.075 58.200 1.00 26.08 169 ALA C O 1
ATOM 6938 N N . THR C 1 182 ? 46.439 29.300 59.518 1.00 26.94 170 THR C N 1
ATOM 6939 C CA . THR C 1 182 ? 45.688 28.095 59.883 1.00 26.71 170 THR C CA 1
ATOM 6940 C C . THR C 1 182 ? 44.472 28.396 60.729 1.00 26.68 170 THR C C 1
ATOM 6941 O O . THR C 1 182 ? 43.394 27.909 60.443 1.00 27.28 170 THR C O 1
ATOM 6945 N N . ALA C 1 183 ? 44.604 29.243 61.747 1.00 27.43 171 ALA C N 1
ATOM 6946 C CA . ALA C 1 183 ? 43.438 29.673 62.513 1.00 27.28 171 ALA C CA 1
ATOM 6947 C C . ALA C 1 183 ? 42.392 30.321 61.584 1.00 26.29 171 ALA C C 1
ATOM 6948 O O . ALA C 1 183 ? 41.184 30.064 61.701 1.00 27.76 171 ALA C O 1
ATOM 6950 N N . TYR C 1 184 ? 42.846 31.212 60.708 1.00 27.19 172 TYR C N 1
ATOM 6951 C CA . TYR C 1 184 ? 41.939 31.889 59.801 1.00 26.33 172 TYR C CA 1
ATOM 6952 C C . TYR C 1 184 ? 41.227 30.871 58.899 1.00 25.85 172 TYR C C 1
ATOM 6953 O O . TYR C 1 184 ? 40.020 30.896 58.755 1.00 27.36 172 TYR C O 1
ATOM 6962 N N . HIS C 1 185 ? 41.953 29.927 58.317 1.00 26.37 173 HIS C N 1
ATOM 6963 C CA . HIS C 1 185 ? 41.312 28.879 57.531 1.00 26.16 173 HIS C CA 1
ATOM 6964 C C . HIS C 1 185 ? 40.203 28.204 58.329 1.00 27.15 173 HIS C C 1
ATOM 6965 O O . HIS C 1 185 ? 39.088 27.963 57.829 1.00 27.03 173 HIS C O 1
ATOM 6972 N N . ALA C 1 186 ? 40.494 27.892 59.587 1.00 28.32 174 ALA C N 1
ATOM 6973 C CA . ALA C 1 186 ? 39.499 27.214 60.423 1.00 28.63 174 ALA C CA 1
ATOM 6974 C C . ALA C 1 186 ? 38.226 28.022 60.571 1.00 29.72 174 ALA C C 1
ATOM 6975 O O . ALA C 1 186 ? 37.168 27.433 60.612 1.00 31.50 174 ALA C O 1
ATOM 6977 N N . PHE C 1 187 ? 38.330 29.339 60.728 1.00 28.53 175 PHE C N 1
ATOM 6978 C CA . PHE C 1 187 ? 37.144 30.223 60.803 1.00 27.97 175 PHE C CA 1
ATOM 6979 C C . PHE C 1 187 ? 36.484 30.464 59.447 1.00 29.13 175 PHE C C 1
ATOM 6980 O O . PHE C 1 187 ? 35.269 30.572 59.344 1.00 27.73 175 PHE C O 1
ATOM 6988 N N . ASP C 1 188 ? 37.313 30.547 58.408 1.00 29.01 176 ASP C N 1
ATOM 6989 C CA . ASP C 1 188 ? 36.820 30.729 57.061 1.00 30.66 176 ASP C CA 1
ATOM 6990 C C . ASP C 1 188 ? 35.856 29.610 56.582 1.00 29.77 176 ASP C C 1
ATOM 6991 O O . ASP C 1 188 ? 34.977 29.860 55.806 1.00 31.50 176 ASP C O 1
ATOM 6996 N N . GLU C 1 189 ? 36.012 28.407 57.075 1.00 30.87 177 GLU C N 1
ATOM 6997 C CA . GLU C 1 189 ? 35.154 27.289 56.727 1.00 31.12 177 GLU C CA 1
ATOM 6998 C C . GLU C 1 189 ? 33.718 27.358 57.307 1.00 31.74 177 GLU C C 1
ATOM 6999 O O . GLU C 1 189 ? 32.808 26.676 56.829 1.00 30.83 177 GLU C O 1
ATOM 7005 N N . TYR C 1 190 ? 33.514 28.170 58.326 1.00 30.34 178 TYR C N 1
ATOM 7006 C CA . TYR C 1 190 ? 32.180 28.326 58.945 1.00 31.16 178 TYR C CA 1
ATOM 7007 C C . TYR C 1 190 ? 31.242 29.031 57.944 1.00 30.73 178 TYR C C 1
ATOM 7008 O O . TYR C 1 190 ? 31.600 30.066 57.416 1.00 30.89 178 TYR C O 1
ATOM 7017 N N . PRO C 1 191 ? 30.091 28.422 57.613 1.00 31.76 179 PRO C N 1
ATOM 7018 C CA . PRO C 1 191 ? 29.227 28.922 56.571 1.00 32.08 179 PRO C CA 1
ATOM 7019 C C . PRO C 1 191 ? 28.263 30.061 56.914 1.00 33.04 179 PRO C C 1
ATOM 7020 O O . PRO C 1 191 ? 27.426 30.405 56.090 1.00 32.71 179 PRO C O 1
ATOM 7024 N N . GLU C 1 192 ? 28.386 30.637 58.094 1.00 31.00 180 GLU C N 1
ATOM 7025 C CA . GLU C 1 192 ? 27.568 31.767 58.477 1.00 33.90 180 GLU C CA 1
ATOM 7026 C C . GLU C 1 192 ? 28.395 32.904 59.056 1.00 31.26 180 GLU C C 1
ATOM 7027 O O . GLU C 1 192 ? 29.555 32.718 59.376 1.00 29.79 180 GLU C O 1
ATOM 7033 N N . SER C 1 193 ? 27.759 34.042 59.294 1.00 30.79 181 SER C N 1
ATOM 7034 C CA . SER C 1 193 ? 28.463 35.098 60.056 1.00 31.01 181 SER C CA 1
ATOM 7035 C C . SER C 1 193 ? 28.638 34.635 61.486 1.00 30.58 181 SER C C 1
ATOM 7036 O O . SER C 1 193 ? 27.908 33.745 61.959 1.00 29.72 181 SER C O 1
ATOM 7039 N N . PHE C 1 194 ? 29.607 35.250 62.172 1.00 30.54 182 PHE C N 1
ATOM 7040 C CA . PHE C 1 194 ? 29.839 35.049 63.596 1.00 29.55 182 PHE C CA 1
ATOM 7041 C C . PHE C 1 194 ? 29.023 35.941 64.505 1.00 29.06 182 PHE C C 1
ATOM 7042 O O . PHE C 1 194 ? 29.082 35.787 65.696 1.00 29.70 182 PHE C O 1
ATOM 7050 N N . ALA C 1 195 ? 28.203 36.795 63.936 1.00 28.57 183 ALA C N 1
ATOM 7051 C CA . ALA C 1 195 ? 27.324 37.661 64.698 1.00 28.51 183 ALA C CA 1
ATOM 7052 C C . ALA C 1 195 ? 26.358 36.802 65.538 1.00 28.43 183 ALA C C 1
ATOM 7053 O O . ALA C 1 195 ? 25.699 35.839 65.033 1.00 27.06 183 ALA C O 1
ATOM 7055 N N . GLY C 1 196 ? 26.299 37.150 66.820 1.00 27.80 184 GLY C N 1
ATOM 7056 C CA . GLY C 1 196 ? 25.522 36.409 67.782 1.00 28.50 184 GLY C CA 1
ATOM 7057 C C . GLY C 1 196 ? 26.038 35.052 68.227 1.00 29.21 184 GLY C C 1
ATOM 7058 O O . GLY C 1 196 ? 25.356 34.341 69.010 1.00 29.59 184 GLY C O 1
ATOM 7059 N N . LYS C 1 197 ? 27.246 34.686 67.814 1.00 28.67 185 LYS C N 1
ATOM 7060 C CA . LYS C 1 197 ? 27.684 33.325 68.021 1.00 28.69 185 LYS C CA 1
ATOM 7061 C C . LYS C 1 197 ? 28.648 33.215 69.181 1.00 27.99 185 LYS C C 1
ATOM 7062 O O . LYS C 1 197 ? 29.380 34.146 69.544 1.00 27.30 185 LYS C O 1
ATOM 7068 N N . THR C 1 198 ? 28.632 32.054 69.789 1.00 28.75 186 THR C N 1
ATOM 7069 C CA . THR C 1 198 ? 29.571 31.718 70.843 1.00 28.63 186 THR C CA 1
ATOM 7070 C C . THR C 1 198 ? 30.613 30.733 70.309 1.00 28.30 186 THR C C 1
ATOM 7071 O O . THR C 1 198 ? 30.291 29.669 69.757 1.00 26.02 186 THR C O 1
ATOM 7075 N N . VAL C 1 199 ? 31.870 31.127 70.512 1.00 27.56 187 VAL C N 1
ATOM 7076 C CA . VAL C 1 199 ? 33.034 30.436 70.068 1.00 28.46 187 VAL C CA 1
ATOM 7077 C C . VAL C 1 199 ? 33.794 29.887 71.277 1.00 28.18 187 VAL C C 1
ATOM 7078 O O . VAL C 1 199 ? 34.045 30.640 72.249 1.00 28.02 187 VAL C O 1
ATOM 7082 N N . VAL C 1 200 ? 34.089 28.602 71.223 1.00 26.61 188 VAL C N 1
ATOM 7083 C CA . VAL C 1 200 ? 34.955 27.948 72.224 1.00 27.76 188 VAL C CA 1
ATOM 7084 C C . VAL C 1 200 ? 36.240 27.528 71.532 1.00 28.57 188 VAL C C 1
ATOM 7085 O O . VAL C 1 200 ? 36.216 26.905 70.488 1.00 30.43 188 VAL C O 1
ATOM 7089 N N . ILE C 1 201 ? 37.359 27.956 72.109 1.00 28.35 189 ILE C N 1
ATOM 7090 C CA . ILE C 1 201 ? 38.680 27.628 71.644 1.00 28.40 189 ILE C CA 1
ATOM 7091 C C . ILE C 1 201 ? 39.369 26.710 72.643 1.00 28.00 189 ILE C C 1
ATOM 7092 O O . ILE C 1 201 ? 39.464 27.022 73.845 1.00 26.57 189 ILE C O 1
ATOM 7097 N N . GLN C 1 202 ? 39.787 25.558 72.154 1.00 27.58 190 GLN C N 1
ATOM 7098 C CA . GLN C 1 202 ? 40.544 24.578 72.979 1.00 28.15 190 GLN C CA 1
ATOM 7099 C C . GLN C 1 202 ? 42.019 24.749 72.705 1.00 28.43 190 GLN C C 1
ATOM 7100 O O . GLN C 1 202 ? 42.488 24.516 71.545 1.00 29.63 190 GLN C O 1
ATOM 7106 N N . GLY C 1 203 ? 42.741 25.228 73.705 1.00 26.73 191 GLY C N 1
ATOM 7107 C CA . GLY C 1 203 ? 44.174 25.388 73.617 1.00 27.60 191 GLY C CA 1
ATOM 7108 C C . GLY C 1 203 ? 44.479 26.865 73.505 1.00 28.19 191 GLY C C 1
ATOM 7109 O O . GLY C 1 203 ? 43.701 27.637 72.982 1.00 27.63 191 GLY C O 1
ATOM 7110 N N . ALA C 1 204 ? 45.638 27.238 74.004 1.00 29.03 192 ALA C N 1
ATOM 7111 C CA . ALA C 1 204 ? 46.036 28.630 74.110 1.00 28.97 192 ALA C CA 1
ATOM 7112 C C . ALA C 1 204 ? 47.525 28.834 73.746 1.00 29.39 192 ALA C C 1
ATOM 7113 O O . ALA C 1 204 ? 48.196 29.729 74.291 1.00 29.07 192 ALA C O 1
ATOM 7115 N N . GLY C 1 205 ? 48.015 28.036 72.807 1.00 28.80 193 GLY C N 1
ATOM 7116 C CA . GLY C 1 205 ? 49.257 28.347 72.096 1.00 28.81 193 GLY C CA 1
ATOM 7117 C C . GLY C 1 205 ? 48.931 29.339 70.994 1.00 28.70 193 GLY C C 1
ATOM 7118 O O . GLY C 1 205 ? 47.815 29.830 70.924 1.00 28.64 193 GLY C O 1
ATOM 7119 N N . PRO C 1 206 ? 49.886 29.648 70.117 1.00 29.47 194 PRO C N 1
ATOM 7120 C CA . PRO C 1 206 ? 49.659 30.682 69.075 1.00 29.03 194 PRO C CA 1
ATOM 7121 C C . PRO C 1 206 ? 48.430 30.463 68.168 1.00 29.09 194 PRO C C 1
ATOM 7122 O O . PRO C 1 206 ? 47.737 31.425 67.828 1.00 29.65 194 PRO C O 1
ATOM 7126 N N . LEU C 1 207 ? 48.119 29.218 67.839 1.00 27.78 195 LEU C N 1
ATOM 7127 C CA . LEU C 1 207 ? 46.965 28.891 67.015 1.00 28.55 195 LEU C CA 1
ATOM 7128 C C . LEU C 1 207 ? 45.676 29.318 67.720 1.00 27.66 195 LEU C C 1
ATOM 7129 O O . LEU C 1 207 ? 44.860 30.011 67.151 1.00 28.01 195 LEU C O 1
ATOM 7134 N N . GLY C 1 208 ? 45.506 28.909 68.980 1.00 27.60 196 GLY C N 1
ATOM 7135 C CA . GLY C 1 208 ? 44.321 29.280 69.741 1.00 28.48 196 GLY C CA 1
ATOM 7136 C C . GLY C 1 208 ? 44.187 30.760 70.040 1.00 28.19 196 GLY C C 1
ATOM 7137 O O . GLY C 1 208 ? 43.074 31.310 70.031 1.00 27.37 196 GLY C O 1
ATOM 7138 N N . LEU C 1 209 ? 45.327 31.389 70.303 1.00 27.67 197 LEU C N 1
ATOM 7139 C CA . LEU C 1 209 ? 45.394 32.793 70.636 1.00 28.06 197 LEU C CA 1
ATOM 7140 C C . LEU C 1 209 ? 45.076 33.621 69.400 1.00 28.48 197 LEU C C 1
ATOM 7141 O O . LEU C 1 209 ? 44.260 34.552 69.463 1.00 27.26 197 LEU C O 1
ATOM 7146 N N . PHE C 1 210 ? 45.628 33.241 68.251 1.00 29.16 198 PHE C N 1
ATOM 7147 C CA . PHE C 1 210 ? 45.151 33.840 66.974 1.00 30.62 198 PHE C CA 1
ATOM 7148 C C . PHE C 1 210 ? 43.654 33.639 66.753 1.00 30.36 198 PHE C C 1
ATOM 7149 O O . PHE C 1 210 ? 42.948 34.528 66.242 1.00 31.63 198 PHE C O 1
ATOM 7157 N N . GLY C 1 211 ? 43.177 32.461 67.122 1.00 31.35 199 GLY C N 1
ATOM 7158 C CA . GLY C 1 211 ? 41.755 32.155 67.147 1.00 30.14 199 GLY C CA 1
ATOM 7159 C C . GLY C 1 211 ? 40.929 33.137 67.961 1.00 29.47 199 GLY C C 1
ATOM 7160 O O . GLY C 1 211 ? 39.878 33.570 67.493 1.00 30.66 199 GLY C O 1
ATOM 7161 N N . VAL C 1 212 ? 41.413 33.559 69.135 1.00 28.92 200 VAL C N 1
ATOM 7162 C CA . VAL C 1 212 ? 40.707 34.562 69.950 1.00 28.35 200 VAL C CA 1
ATOM 7163 C C . VAL C 1 212 ? 40.538 35.852 69.179 1.00 27.76 200 VAL C C 1
ATOM 7164 O O . VAL C 1 212 ? 39.421 36.387 69.051 1.00 27.45 200 VAL C O 1
ATOM 7168 N N . VAL C 1 213 ? 41.638 36.341 68.626 1.00 28.22 201 VAL C N 1
ATOM 7169 C CA . VAL C 1 213 ? 41.647 37.626 67.894 1.00 28.04 201 VAL C CA 1
ATOM 7170 C C . VAL C 1 213 ? 40.774 37.553 66.596 1.00 27.97 201 VAL C C 1
ATOM 7171 O O . VAL C 1 213 ? 40.029 38.498 66.228 1.00 27.84 201 VAL C O 1
ATOM 7175 N N . ILE C 1 214 ? 40.861 36.437 65.903 1.00 27.23 202 ILE C N 1
ATOM 7176 C CA . ILE C 1 214 ? 40.078 36.265 64.698 1.00 28.22 202 ILE C CA 1
ATOM 7177 C C . ILE C 1 214 ? 38.589 36.197 65.022 1.00 27.57 202 ILE C C 1
ATOM 7178 O O . ILE C 1 214 ? 37.771 36.867 64.343 1.00 26.41 202 ILE C O 1
ATOM 7183 N N . ALA C 1 215 ? 38.237 35.385 66.014 1.00 27.72 203 ALA C N 1
ATOM 7184 C CA . ALA C 1 215 ? 36.858 35.265 66.422 1.00 28.34 203 ALA C CA 1
ATOM 7185 C C . ALA C 1 215 ? 36.277 36.645 66.760 1.00 28.66 203 ALA C C 1
ATOM 7186 O O . ALA C 1 215 ? 35.201 37.006 66.301 1.00 29.52 203 ALA C O 1
ATOM 7188 N N . ARG C 1 216 ? 37.009 37.423 67.535 1.00 29.13 204 ARG C N 1
ATOM 7189 C CA . ARG C 1 216 ? 36.596 38.788 67.929 1.00 29.29 204 ARG C CA 1
ATOM 7190 C C . ARG C 1 216 ? 36.426 39.695 66.716 1.00 29.29 204 ARG C C 1
ATOM 7191 O O . ARG C 1 216 ? 35.447 40.431 66.601 1.00 26.82 204 ARG C O 1
ATOM 7199 N N . SER C 1 217 ? 37.401 39.608 65.821 1.00 28.97 205 SER C N 1
ATOM 7200 C CA . SER C 1 217 ? 37.457 40.445 64.603 1.00 29.09 205 SER C CA 1
ATOM 7201 C C . SER C 1 217 ? 36.311 40.147 63.616 1.00 28.82 205 SER C C 1
ATOM 7202 O O . SER C 1 217 ? 35.864 41.023 62.903 1.00 28.84 205 SER C O 1
ATOM 7205 N N . LEU C 1 218 ? 35.883 38.902 63.547 1.00 28.79 206 LEU C N 1
ATOM 7206 C CA . LEU C 1 218 ? 34.733 38.507 62.687 1.00 28.96 206 LEU C CA 1
ATOM 7207 C C . LEU C 1 218 ? 33.351 38.719 63.336 1.00 27.96 206 LEU C C 1
ATOM 7208 O O . LEU C 1 218 ? 32.331 38.585 62.713 1.00 27.99 206 LEU C O 1
ATOM 7213 N N . GLY C 1 219 ? 33.353 39.093 64.598 1.00 28.99 207 GLY C N 1
ATOM 7214 C CA . GLY C 1 219 ? 32.160 39.562 65.268 1.00 29.74 207 GLY C CA 1
ATOM 7215 C C . GLY C 1 219 ? 31.489 38.593 66.224 1.00 29.22 207 GLY C C 1
ATOM 7216 O O . GLY C 1 219 ? 30.330 38.779 66.558 1.00 29.18 207 GLY C O 1
ATOM 7217 N N . ALA C 1 220 ? 32.206 37.582 66.688 1.00 28.95 208 ALA C N 1
ATOM 7218 C CA . ALA C 1 220 ? 31.625 36.662 67.662 1.00 29.42 208 ALA C CA 1
ATOM 7219 C C . ALA C 1 220 ? 31.086 37.426 68.866 1.00 29.52 208 ALA C C 1
ATOM 7220 O O . ALA C 1 220 ? 31.711 38.408 69.290 1.00 28.65 208 ALA C O 1
ATOM 7222 N N . GLU C 1 221 ? 29.965 36.947 69.430 1.00 29.23 209 GLU C N 1
ATOM 7223 C CA . GLU C 1 221 ? 29.435 37.503 70.661 1.00 30.50 209 GLU C CA 1
ATOM 7224 C C . GLU C 1 221 ? 30.239 37.101 71.899 1.00 29.31 209 GLU C C 1
ATOM 7225 O O . GLU C 1 221 ? 30.546 37.947 72.782 1.00 28.78 209 GLU C O 1
ATOM 7231 N N . ASN C 1 222 ? 30.586 35.816 71.993 1.00 29.26 210 ASN C N 1
ATOM 7232 C CA . ASN C 1 222 ? 31.300 35.330 73.180 1.00 29.48 210 ASN C CA 1
ATOM 7233 C C . ASN C 1 222 ? 32.463 34.495 72.724 1.00 28.92 210 ASN C C 1
ATOM 7234 O O . ASN C 1 222 ? 32.323 33.679 71.788 1.00 28.64 210 ASN C O 1
ATOM 7239 N N . VAL C 1 223 ? 33.599 34.654 73.372 1.00 29.04 211 VAL C N 1
ATOM 7240 C CA . VAL C 1 223 ? 34.797 33.849 73.072 1.00 28.57 211 VAL C CA 1
ATOM 7241 C C . VAL C 1 223 ? 35.282 33.248 74.363 1.00 28.61 211 VAL C C 1
ATOM 7242 O O . VAL C 1 223 ? 35.607 33.961 75.320 1.00 27.27 211 VAL C O 1
ATOM 7246 N N . ILE C 1 224 ? 35.306 31.925 74.414 1.00 28.41 212 ILE C N 1
ATOM 7247 C CA . ILE C 1 224 ? 35.706 31.188 75.638 1.00 29.13 212 ILE C CA 1
ATOM 7248 C C . ILE C 1 224 ? 36.871 30.287 75.290 1.00 28.96 212 ILE C C 1
ATOM 7249 O O . ILE C 1 224 ? 36.866 29.649 74.246 1.00 26.79 212 ILE C O 1
ATOM 7254 N N . VAL C 1 225 ? 37.912 30.332 76.109 1.00 28.41 213 VAL C N 1
ATOM 7255 C CA . VAL C 1 225 ? 39.118 29.530 75.873 1.00 27.85 213 VAL C CA 1
ATOM 7256 C C . VAL C 1 225 ? 39.303 28.538 77.022 1.00 28.68 213 VAL C C 1
ATOM 7257 O O . VAL C 1 225 ? 39.182 28.926 78.193 1.00 25.88 213 VAL C O 1
ATOM 7261 N N . ILE C 1 226 ? 39.558 27.260 76.661 1.00 27.05 214 ILE C N 1
ATOM 7262 C CA . ILE C 1 226 ? 39.837 26.201 77.598 1.00 27.51 214 ILE C CA 1
ATOM 7263 C C . ILE C 1 226 ? 41.249 25.718 77.319 1.00 26.92 214 ILE C C 1
ATOM 7264 O O . ILE C 1 226 ? 41.553 25.315 76.183 1.00 27.34 214 ILE C O 1
ATOM 7269 N N . ALA C 1 227 ? 42.073 25.707 78.328 1.00 27.45 215 ALA C N 1
ATOM 7270 C CA . ALA C 1 227 ? 43.480 25.251 78.207 1.00 28.49 215 ALA C CA 1
ATOM 7271 C C . ALA C 1 227 ? 44.017 24.854 79.581 1.00 28.81 215 ALA C C 1
ATOM 7272 O O . ALA C 1 227 ? 43.271 24.903 80.563 1.00 28.44 215 ALA C O 1
ATOM 7274 N N . GLY C 1 228 ? 45.308 24.518 79.700 1.00 29.49 216 GLY C N 1
ATOM 7275 C CA . GLY C 1 228 ? 45.888 24.243 81.055 1.00 29.32 216 GLY C CA 1
ATOM 7276 C C . GLY C 1 228 ? 46.978 25.168 81.578 1.00 29.84 216 GLY C C 1
ATOM 7277 O O . GLY C 1 228 ? 47.536 24.914 82.640 1.00 31.34 216 GLY C O 1
ATOM 7278 N N . SER C 1 229 ? 47.325 26.225 80.835 1.00 30.78 217 SER C N 1
ATOM 7279 C CA . SER C 1 229 ? 48.408 27.124 81.207 1.00 30.51 217 SER C CA 1
ATOM 7280 C C . SER C 1 229 ? 47.826 28.402 81.759 1.00 30.38 217 SER C C 1
ATOM 7281 O O . SER C 1 229 ? 47.141 29.115 81.031 1.00 31.18 217 SER C O 1
ATOM 7284 N N . PRO C 1 230 ? 48.048 28.720 83.041 1.00 31.72 218 PRO C N 1
ATOM 7285 C CA . PRO C 1 230 ? 47.544 29.982 83.592 1.00 31.24 218 PRO C CA 1
ATOM 7286 C C . PRO C 1 230 ? 47.985 31.234 82.812 1.00 31.93 218 PRO C C 1
ATOM 7287 O O . PRO C 1 230 ? 47.170 32.142 82.611 1.00 31.49 218 PRO C O 1
ATOM 7291 N N . ASN C 1 231 ? 49.260 31.279 82.421 1.00 30.99 219 ASN C N 1
ATOM 7292 C CA . ASN C 1 231 ? 49.819 32.455 81.766 1.00 31.56 219 ASN C CA 1
ATOM 7293 C C . ASN C 1 231 ? 49.297 32.598 80.375 1.00 30.38 219 ASN C C 1
ATOM 7294 O O . ASN C 1 231 ? 48.991 33.682 79.981 1.00 29.44 219 ASN C O 1
ATOM 7299 N N . ARG C 1 232 ? 49.148 31.498 79.641 1.00 30.07 220 ARG C N 1
ATOM 7300 C CA . ARG C 1 232 ? 48.542 31.582 78.306 1.00 30.17 220 ARG C CA 1
ATOM 7301 C C . ARG C 1 232 ? 47.080 31.977 78.383 1.00 29.49 220 ARG C C 1
ATOM 7302 O O . ARG C 1 232 ? 46.620 32.743 77.545 1.00 29.64 220 ARG C O 1
ATOM 7310 N N . LEU C 1 233 ? 46.361 31.485 79.388 1.00 28.39 221 LEU C N 1
ATOM 7311 C CA . LEU C 1 233 ? 44.965 31.896 79.609 1.00 28.07 221 LEU C CA 1
ATOM 7312 C C . LEU C 1 233 ? 44.797 33.373 80.006 1.00 27.47 221 LEU C C 1
ATOM 7313 O O . LEU C 1 233 ? 43.881 34.043 79.549 1.00 27.00 221 LEU C O 1
ATOM 7318 N N . LYS C 1 234 ? 45.691 33.889 80.805 1.00 28.51 222 LYS C N 1
ATOM 7319 C CA . LYS C 1 234 ? 45.733 35.336 81.073 1.00 29.56 222 LYS C CA 1
ATOM 7320 C C . LYS C 1 234 ? 45.944 36.180 79.800 1.00 29.49 222 LYS C C 1
ATOM 7321 O O . LYS C 1 234 ? 45.274 37.177 79.611 1.00 28.40 222 LYS C O 1
ATOM 7325 N N . LEU C 1 235 ? 46.875 35.754 78.941 1.00 30.32 223 LEU C N 1
ATOM 7326 C CA . LEU C 1 235 ? 47.106 36.357 77.655 1.00 31.17 223 LEU C CA 1
ATOM 7327 C C . LEU C 1 235 ? 45.856 36.301 76.780 1.00 30.64 223 LEU C C 1
ATOM 7328 O O . LEU C 1 235 ? 45.483 37.302 76.134 1.00 32.73 223 LEU C O 1
ATOM 7333 N N . ALA C 1 236 ? 45.189 35.151 76.755 1.00 28.23 224 ALA C N 1
ATOM 7334 C CA . ALA C 1 236 ? 43.921 35.014 76.057 1.00 27.89 224 ALA C CA 1
ATOM 7335 C C . ALA C 1 236 ? 42.878 36.045 76.528 1.00 28.23 224 ALA C C 1
ATOM 7336 O O . ALA C 1 236 ? 42.196 36.654 75.708 1.00 27.24 224 ALA C O 1
ATOM 7338 N N . GLU C 1 237 ? 42.804 36.323 77.828 1.00 29.36 225 GLU C N 1
ATOM 7339 C CA . GLU C 1 237 ? 41.925 37.404 78.275 1.00 31.32 225 GLU C CA 1
ATOM 7340 C C . GLU C 1 237 ? 42.387 38.795 77.828 1.00 31.00 225 GLU C C 1
ATOM 7341 O O . GLU C 1 237 ? 41.584 39.633 77.457 1.00 30.41 225 GLU C O 1
ATOM 7347 N N . GLU C 1 238 ? 43.688 39.036 77.885 1.00 30.28 226 GLU C N 1
ATOM 7348 C CA . GLU C 1 238 ? 44.249 40.304 77.481 1.00 30.07 226 GLU C CA 1
ATOM 7349 C C . GLU C 1 238 ? 43.990 40.604 75.986 1.00 30.16 226 GLU C C 1
ATOM 7350 O O . GLU C 1 238 ? 43.953 41.762 75.580 1.00 28.58 226 GLU C O 1
ATOM 7356 N N . ILE C 1 239 ? 43.808 39.569 75.180 1.00 28.74 227 ILE C N 1
ATOM 7357 C CA . ILE C 1 239 ? 43.611 39.779 73.745 1.00 29.57 227 ILE C CA 1
ATOM 7358 C C . ILE C 1 239 ? 42.170 39.592 73.297 1.00 30.00 227 ILE C C 1
ATOM 7359 O O . ILE C 1 239 ? 41.880 39.666 72.109 1.00 30.73 227 ILE C O 1
ATOM 7364 N N . GLY C 1 240 ? 41.247 39.399 74.242 1.00 30.68 228 GLY C N 1
ATOM 7365 C CA . GLY C 1 240 ? 39.832 39.427 73.889 1.00 30.00 228 GLY C CA 1
ATOM 7366 C C . GLY C 1 240 ? 38.904 38.315 74.343 1.00 29.71 228 GLY C C 1
ATOM 7367 O O . GLY C 1 240 ? 37.699 38.377 74.076 1.00 29.14 228 GLY C O 1
ATOM 7368 N N . ALA C 1 241 ? 39.414 37.308 75.038 1.00 28.91 229 ALA C N 1
ATOM 7369 C CA . ALA C 1 241 ? 38.521 36.229 75.511 1.00 29.29 229 ALA C CA 1
ATOM 7370 C C . ALA C 1 241 ? 37.638 36.790 76.571 1.00 28.92 229 ALA C C 1
ATOM 7371 O O . ALA C 1 241 ? 38.096 37.543 77.434 1.00 28.24 229 ALA C O 1
ATOM 7373 N N . ASP C 1 242 ? 36.376 36.392 76.538 1.00 29.07 230 ASP C N 1
ATOM 7374 C CA . ASP C 1 242 ? 35.432 36.764 77.571 1.00 28.84 230 ASP C CA 1
ATOM 7375 C C . ASP C 1 242 ? 35.536 35.914 78.836 1.00 29.22 230 ASP C C 1
ATOM 7376 O O . ASP C 1 242 ? 35.126 36.343 79.901 1.00 27.89 230 ASP C O 1
ATOM 7381 N N . LEU C 1 243 ? 35.990 34.679 78.694 1.00 28.67 231 LEU C N 1
ATOM 7382 C CA . LEU C 1 243 ? 36.069 33.734 79.817 1.00 28.48 231 LEU C CA 1
ATOM 7383 C C . LEU C 1 243 ? 37.135 32.749 79.501 1.00 27.47 231 LEU C C 1
ATOM 7384 O O . LEU C 1 243 ? 37.247 32.326 78.343 1.00 28.48 231 LEU C O 1
ATOM 7389 N N . THR C 1 244 ? 37.978 32.452 80.480 1.00 27.39 232 THR C N 1
ATOM 7390 C CA . THR C 1 244 ? 38.942 31.368 80.345 1.00 28.48 232 THR C CA 1
ATOM 7391 C C . THR C 1 244 ? 38.670 30.319 81.389 1.00 28.38 232 THR C C 1
ATOM 7392 O O . THR C 1 244 ? 38.193 30.627 82.479 1.00 26.03 232 THR C O 1
ATOM 7396 N N . LEU C 1 245 ? 38.969 29.071 81.034 1.00 28.14 233 LEU C N 1
ATOM 7397 C CA . LEU C 1 245 ? 38.672 27.943 81.934 1.00 28.60 233 LEU C CA 1
ATOM 7398 C C . LEU C 1 245 ? 39.910 27.067 81.965 1.00 27.95 233 LEU C C 1
ATOM 7399 O O . LEU C 1 245 ? 40.382 26.638 80.924 1.00 28.97 233 LEU C O 1
ATOM 7404 N N . ASN C 1 246 ? 40.484 26.867 83.132 1.00 26.59 234 ASN C N 1
ATOM 7405 C CA . ASN C 1 246 ? 41.744 26.141 83.267 1.00 26.50 234 ASN C CA 1
ATOM 7406 C C . ASN C 1 246 ? 41.420 24.691 83.669 1.00 26.00 234 ASN C C 1
ATOM 7407 O O . ASN C 1 246 ? 40.733 24.450 84.644 1.00 24.46 234 ASN C O 1
ATOM 7412 N N . ARG C 1 247 ? 41.888 23.733 82.887 1.00 26.16 235 ARG C N 1
ATOM 7413 C CA . ARG C 1 247 ? 41.550 22.325 83.130 1.00 27.10 235 ARG C CA 1
ATOM 7414 C C . ARG C 1 247 ? 42.075 21.758 84.443 1.00 26.25 235 ARG C C 1
ATOM 7415 O O . ARG C 1 247 ? 41.625 20.704 84.921 1.00 24.90 235 ARG C O 1
ATOM 7423 N N . ARG C 1 248 ? 43.083 22.400 85.018 1.00 26.22 236 ARG C N 1
ATOM 7424 C CA . ARG C 1 248 ? 43.537 22.003 86.356 1.00 26.87 236 ARG C CA 1
ATOM 7425 C C . ARG C 1 248 ? 42.649 22.561 87.470 1.00 25.80 236 ARG C C 1
ATOM 7426 O O . ARG C 1 248 ? 42.554 21.960 88.548 1.00 24.54 236 ARG C O 1
ATOM 7434 N N . GLU C 1 249 ? 42.010 23.687 87.231 1.00 25.71 237 GLU C N 1
ATOM 7435 C CA . GLU C 1 249 ? 41.267 24.393 88.271 1.00 28.60 237 GLU C CA 1
ATOM 7436 C C . GLU C 1 249 ? 39.759 24.143 88.225 1.00 27.35 237 GLU C C 1
ATOM 7437 O O . GLU C 1 249 ? 39.064 24.392 89.194 1.00 26.43 237 GLU C O 1
ATOM 7443 N N . THR C 1 250 ? 39.263 23.699 87.086 1.00 26.53 238 THR C N 1
ATOM 7444 C CA . THR C 1 250 ? 37.848 23.406 86.895 1.00 27.37 238 THR C CA 1
ATOM 7445 C C . THR C 1 250 ? 37.635 21.984 86.419 1.00 28.68 238 THR C C 1
ATOM 7446 O O . THR C 1 250 ? 38.487 21.398 85.728 1.00 28.45 238 THR C O 1
ATOM 7450 N N . SER C 1 251 ? 36.491 21.417 86.789 1.00 28.79 239 SER C N 1
ATOM 7451 C CA . SER C 1 251 ? 36.123 20.112 86.257 1.00 29.08 239 SER C CA 1
ATOM 7452 C C . SER C 1 251 ? 35.476 20.277 84.916 1.00 30.10 239 SER C C 1
ATOM 7453 O O . SER C 1 251 ? 34.944 21.336 84.591 1.00 29.30 239 SER C O 1
ATOM 7456 N N . VAL C 1 252 ? 35.483 19.184 84.167 1.00 30.99 240 VAL C N 1
ATOM 7457 C CA . VAL C 1 252 ? 34.815 19.104 82.882 1.00 31.84 240 VAL C CA 1
ATOM 7458 C C . VAL C 1 252 ? 33.324 19.467 82.980 1.00 31.20 240 VAL C C 1
ATOM 7459 O O . VAL C 1 252 ? 32.834 20.183 82.152 1.00 31.16 240 VAL C O 1
ATOM 7463 N N . GLU C 1 253 ? 32.678 19.065 84.064 1.00 31.52 241 GLU C N 1
ATOM 7464 C CA . GLU C 1 253 ? 31.264 19.371 84.339 1.00 31.67 241 GLU C CA 1
ATOM 7465 C C . GLU C 1 253 ? 31.064 20.862 84.624 1.00 30.30 241 GLU C C 1
ATOM 7466 O O . GLU C 1 253 ? 30.088 21.467 84.165 1.00 29.36 241 GLU C O 1
ATOM 7472 N N . GLU C 1 254 ? 31.973 21.453 85.409 1.00 29.16 242 GLU C N 1
ATOM 7473 C CA . GLU C 1 254 ? 31.969 22.889 85.644 1.00 28.81 242 GLU C CA 1
ATOM 7474 C C . GLU C 1 254 ? 32.154 23.648 84.353 1.00 27.85 242 GLU C C 1
ATOM 7475 O O . GLU C 1 254 ? 31.513 24.645 84.158 1.00 25.89 242 GLU C O 1
ATOM 7481 N N . ARG C 1 255 ? 33.034 23.182 83.473 1.00 26.96 243 ARG C N 1
ATOM 7482 C CA . ARG C 1 255 ? 33.193 23.847 82.160 1.00 27.11 243 ARG C CA 1
ATOM 7483 C C . ARG C 1 255 ? 31.923 23.765 81.283 1.00 27.99 243 ARG C C 1
ATOM 7484 O O . ARG C 1 255 ? 31.497 24.740 80.668 1.00 28.33 243 ARG C O 1
ATOM 7492 N N . ARG C 1 256 ? 31.337 22.585 81.226 1.00 28.63 244 ARG C N 1
ATOM 7493 C CA . ARG C 1 256 ? 30.159 22.406 80.447 1.00 29.89 244 ARG C CA 1
ATOM 7494 C C . ARG C 1 256 ? 29.023 23.266 80.945 1.00 28.80 244 ARG C C 1
ATOM 7495 O O . ARG C 1 256 ? 28.354 23.882 80.146 1.00 29.09 244 ARG C O 1
ATOM 7503 N N . LYS C 1 257 ? 28.835 23.342 82.256 1.00 28.71 245 LYS C N 1
ATOM 7504 C CA . LYS C 1 257 ? 27.799 24.219 82.815 1.00 28.17 245 LYS C CA 1
ATOM 7505 C C . LYS C 1 257 ? 28.055 25.708 82.489 1.00 28.93 245 LYS C C 1
ATOM 7506 O O . LYS C 1 257 ? 27.127 26.491 82.293 1.00 27.79 245 LYS C O 1
ATOM 7512 N N . ALA C 1 258 ? 29.314 26.121 82.482 1.00 28.25 246 ALA C N 1
ATOM 7513 C CA . ALA C 1 258 ? 29.601 27.503 82.221 1.00 29.23 246 ALA C CA 1
ATOM 7514 C C . ALA C 1 258 ? 29.236 27.845 80.796 1.00 29.39 246 ALA C C 1
ATOM 7515 O O . ALA C 1 258 ? 28.735 28.928 80.521 1.00 30.67 246 ALA C O 1
ATOM 7517 N N . ILE C 1 259 ? 29.483 26.923 79.890 1.00 29.69 247 ILE C N 1
ATOM 7518 C CA . ILE C 1 259 ? 29.247 27.147 78.486 1.00 30.55 247 ILE C CA 1
ATOM 7519 C C . ILE C 1 259 ? 27.734 27.050 78.196 1.00 30.09 247 ILE C C 1
ATOM 7520 O O . ILE C 1 259 ? 27.209 27.834 77.405 1.00 29.81 247 ILE C O 1
ATOM 7525 N N . MET C 1 260 ? 27.033 26.152 78.888 1.00 28.73 248 MET C N 1
ATOM 7526 C CA . MET C 1 260 ? 25.556 26.049 78.736 1.00 30.57 248 MET C CA 1
ATOM 7527 C C . MET C 1 260 ? 24.840 27.282 79.263 1.00 30.43 248 MET C C 1
ATOM 7528 O O . MET C 1 260 ? 23.874 27.757 78.659 1.00 31.54 248 MET C O 1
ATOM 7533 N N . ASP C 1 261 ? 25.302 27.803 80.387 1.00 30.78 249 ASP C N 1
ATOM 7534 C CA . ASP C 1 261 ? 24.777 29.059 80.914 1.00 31.54 249 ASP C CA 1
ATOM 7535 C C . ASP C 1 261 ? 24.923 30.205 79.884 1.00 31.24 249 ASP C C 1
ATOM 7536 O O . ASP C 1 261 ? 23.956 30.879 79.607 1.00 31.70 249 ASP C O 1
ATOM 7541 N N . ILE C 1 262 ? 26.088 30.358 79.260 1.00 29.86 250 ILE C N 1
ATOM 7542 C CA . ILE C 1 262 ? 26.313 31.448 78.311 1.00 30.66 250 ILE C CA 1
ATOM 7543 C C . ILE C 1 262 ? 25.438 31.273 77.048 1.00 30.09 250 ILE C C 1
ATOM 7544 O O . ILE C 1 262 ? 25.065 32.251 76.419 1.00 29.89 250 ILE C O 1
ATOM 7549 N N . THR C 1 263 ? 25.130 30.027 76.677 1.00 28.47 251 THR C N 1
ATOM 7550 C CA . THR C 1 263 ? 24.475 29.725 75.401 1.00 28.56 251 THR C CA 1
ATOM 7551 C C . THR C 1 263 ? 23.046 29.303 75.624 1.00 27.89 251 THR C C 1
ATOM 7552 O O . THR C 1 263 ? 22.447 28.662 74.767 1.00 27.89 251 THR C O 1
ATOM 7556 N N . HIS C 1 264 ? 22.502 29.638 76.788 1.00 27.64 252 HIS C N 1
ATOM 7557 C CA . HIS C 1 264 ? 21.141 29.291 77.127 1.00 27.13 252 HIS C CA 1
ATOM 7558 C C . HIS C 1 264 ? 20.778 27.843 76.975 1.00 27.04 252 HIS C C 1
ATOM 7559 O O . HIS C 1 264 ? 19.648 27.518 76.522 1.00 26.20 252 HIS C O 1
ATOM 7566 N N . GLY C 1 265 ? 21.671 26.964 77.412 1.00 25.67 253 GLY C N 1
ATOM 7567 C CA . GLY C 1 265 ? 21.349 25.570 77.427 1.00 26.31 253 GLY C CA 1
ATOM 7568 C C . GLY C 1 265 ? 21.673 24.879 76.118 1.00 26.53 253 GLY C C 1
ATOM 7569 O O . GLY C 1 265 ? 21.528 23.661 76.029 1.00 26.57 253 GLY C O 1
ATOM 7570 N N . ARG C 1 266 ? 22.155 25.592 75.107 1.00 26.09 254 ARG C N 1
ATOM 7571 C CA . ARG C 1 266 ? 22.290 24.986 73.769 1.00 25.78 254 ARG C CA 1
ATOM 7572 C C . ARG C 1 266 ? 23.649 24.296 73.522 1.00 27.23 254 ARG C C 1
ATOM 7573 O O . ARG C 1 266 ? 23.727 23.201 72.899 1.00 28.83 254 ARG C O 1
ATOM 7581 N N . GLY C 1 267 ? 24.706 24.991 73.917 1.00 26.51 255 GLY C N 1
ATOM 7582 C CA . GLY C 1 267 ? 26.071 24.633 73.596 1.00 26.93 255 GLY C CA 1
ATOM 7583 C C .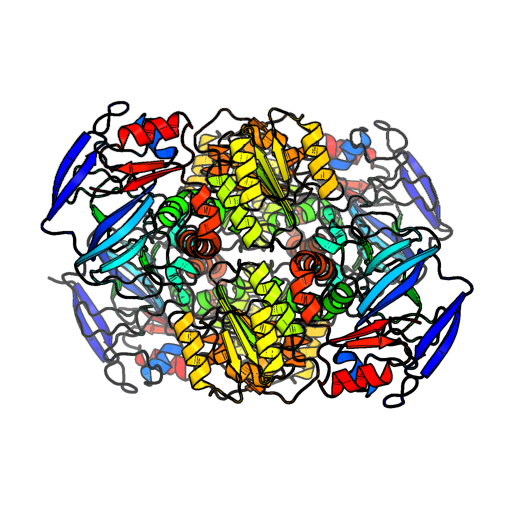 GLY C 1 267 ? 26.722 25.618 72.666 1.00 26.71 255 GLY C C 1
ATOM 7584 O O . GLY C 1 267 ? 26.069 26.554 72.163 1.00 27.98 255 GLY C O 1
ATOM 7585 N N . ALA C 1 268 ? 28.020 25.435 72.449 1.00 26.36 256 ALA C N 1
ATOM 7586 C CA . ALA C 1 268 ? 28.761 26.354 71.634 1.00 27.52 256 ALA C CA 1
ATOM 7587 C C . ALA C 1 268 ? 28.329 26.218 70.181 1.00 28.34 256 ALA C C 1
ATOM 7588 O O . ALA C 1 268 ? 28.001 25.134 69.715 1.00 28.34 256 ALA C O 1
ATOM 7590 N N . ASP C 1 269 ? 28.383 27.329 69.445 1.00 28.93 257 ASP C N 1
ATOM 7591 C CA . ASP C 1 269 ? 28.047 27.320 68.031 1.00 28.47 257 ASP C CA 1
ATOM 7592 C C . ASP C 1 269 ? 29.216 26.885 67.144 1.00 28.70 257 ASP C C 1
ATOM 7593 O O . ASP C 1 269 ? 29.012 26.296 66.079 1.00 26.95 257 ASP C O 1
ATOM 7598 N N . PHE C 1 270 ? 30.410 27.304 67.537 1.00 28.43 258 PHE C N 1
ATOM 7599 C CA . PHE C 1 270 ? 31.661 27.019 66.832 1.00 27.96 258 PHE C CA 1
ATOM 7600 C C . PHE C 1 270 ? 32.706 26.654 67.870 1.00 28.53 258 PHE C C 1
ATOM 7601 O O . PHE C 1 270 ? 32.904 27.401 68.834 1.00 26.77 258 PHE C O 1
ATOM 7609 N N . ILE C 1 271 ? 33.432 25.553 67.620 1.00 27.17 259 ILE C N 1
ATOM 7610 C CA . ILE C 1 271 ? 34.586 25.191 68.396 1.00 28.41 259 ILE C CA 1
ATOM 7611 C C . ILE C 1 271 ? 35.818 25.035 67.506 1.00 29.49 259 ILE C C 1
ATOM 7612 O O . ILE C 1 271 ? 35.764 24.437 66.396 1.00 28.56 259 ILE C O 1
ATOM 7617 N N . LEU C 1 272 ? 36.944 25.537 68.018 1.00 29.46 260 LEU C N 1
ATOM 7618 C CA . LEU C 1 272 ? 38.226 25.291 67.405 1.00 29.22 260 LEU C CA 1
ATOM 7619 C C . LEU C 1 272 ? 39.046 24.362 68.296 1.00 29.28 260 LEU C C 1
ATOM 7620 O O . LEU C 1 272 ? 39.305 24.683 69.451 1.00 26.77 260 LEU C O 1
ATOM 7625 N N . GLU C 1 273 ? 39.487 23.237 67.742 1.00 27.95 261 GLU C N 1
ATOM 7626 C CA . GLU C 1 273 ? 40.457 22.417 68.405 1.00 28.72 261 GLU C CA 1
ATOM 7627 C C . GLU C 1 273 ? 41.832 22.972 68.017 1.00 28.36 261 GLU C C 1
ATOM 7628 O O . GLU C 1 273 ? 42.234 22.941 66.846 1.00 28.11 261 GLU C O 1
ATOM 7634 N N . ALA C 1 274 ? 42.551 23.438 69.017 1.00 29.32 262 ALA C N 1
ATOM 7635 C CA . ALA C 1 274 ? 43.895 23.965 68.855 1.00 29.49 262 ALA C CA 1
ATOM 7636 C C . ALA C 1 274 ? 44.817 23.463 69.974 1.00 28.93 262 ALA C C 1
ATOM 7637 O O . ALA C 1 274 ? 45.686 24.234 70.448 1.00 30.05 262 ALA C O 1
ATOM 7639 N N . THR C 1 275 ? 44.632 22.203 70.412 1.00 29.57 263 THR C N 1
ATOM 7640 C CA . THR C 1 275 ? 45.453 21.636 71.469 1.00 28.52 263 THR C CA 1
ATOM 7641 C C . THR C 1 275 ? 46.589 20.766 70.933 1.00 28.89 263 THR C C 1
ATOM 7642 O O . THR C 1 275 ? 47.590 20.551 71.632 1.00 27.66 263 THR C O 1
ATOM 7646 N N . GLY C 1 276 ? 46.398 20.182 69.770 1.00 27.95 264 GLY C N 1
ATOM 7647 C CA . GLY C 1 276 ? 47.358 19.209 69.265 1.00 28.13 264 GLY C CA 1
ATOM 7648 C C . GLY C 1 276 ? 47.111 17.801 69.770 1.00 28.61 264 GLY C C 1
ATOM 7649 O O . GLY C 1 276 ? 47.866 16.853 69.429 1.00 27.46 264 GLY C O 1
ATOM 7650 N N . ASP C 1 277 ? 46.065 17.647 70.590 1.00 28.45 265 ASP C N 1
ATOM 7651 C CA . ASP C 1 277 ? 45.687 16.336 71.146 1.00 29.61 265 ASP C CA 1
ATOM 7652 C C . ASP C 1 277 ? 44.303 15.873 70.694 1.00 28.24 265 ASP C C 1
ATOM 7653 O O . ASP C 1 277 ? 43.315 16.549 70.945 1.00 28.36 265 ASP C O 1
ATOM 7658 N N . SER C 1 278 ? 44.262 14.716 70.039 1.00 27.49 266 SER C N 1
ATOM 7659 C CA . SER C 1 278 ? 43.024 14.086 69.549 1.00 27.15 266 SER C CA 1
ATOM 7660 C C . SER C 1 278 ? 41.920 13.948 70.613 1.00 27.17 266 SER C C 1
ATOM 7661 O O . SER C 1 278 ? 40.726 14.020 70.313 1.00 28.40 266 SER C O 1
ATOM 7664 N N . ARG C 1 279 ? 42.331 13.735 71.848 1.00 27.67 267 ARG C N 1
ATOM 7665 C CA . ARG C 1 279 ? 41.399 13.548 72.946 1.00 28.21 267 ARG C CA 1
ATOM 7666 C C . ARG C 1 279 ? 40.610 14.799 73.278 1.00 27.51 267 ARG C C 1
ATOM 7667 O O . ARG C 1 279 ? 39.605 14.700 73.977 1.00 28.44 267 ARG C O 1
ATOM 7675 N N . ALA C 1 280 ? 41.001 15.957 72.734 1.00 27.88 268 ALA C N 1
ATOM 7676 C CA . ALA C 1 280 ? 40.220 17.201 72.878 1.00 27.42 268 ALA C CA 1
ATOM 7677 C C . ALA C 1 280 ? 38.779 17.043 72.381 1.00 27.93 268 ALA C C 1
ATOM 7678 O O . ALA C 1 280 ? 37.842 17.657 72.903 1.00 26.64 268 ALA C O 1
ATOM 7680 N N . LEU C 1 281 ? 38.601 16.221 71.346 1.00 28.29 269 LEU C N 1
ATOM 7681 C CA . LEU C 1 281 ? 37.288 15.988 70.783 1.00 29.26 269 LEU C CA 1
ATOM 7682 C C . LEU C 1 281 ? 36.298 15.399 71.778 1.00 29.54 269 LEU C C 1
ATOM 7683 O O . LEU C 1 281 ? 35.094 15.526 71.605 1.00 29.54 269 LEU C O 1
ATOM 7688 N N . LEU C 1 282 ? 36.797 14.694 72.775 1.00 30.18 270 LEU C N 1
ATOM 7689 C CA . LEU C 1 282 ? 35.945 14.075 73.773 1.00 31.76 270 LEU C CA 1
ATOM 7690 C C . LEU C 1 282 ? 35.184 15.167 74.541 1.00 32.00 270 LEU C C 1
ATOM 7691 O O . LEU C 1 282 ? 33.961 15.105 74.687 1.00 32.68 270 LEU C O 1
ATOM 7696 N N . GLU C 1 283 ? 35.892 16.195 74.976 1.00 31.45 271 GLU C N 1
ATOM 7697 C CA . GLU C 1 283 ? 35.255 17.293 75.690 1.00 31.67 271 GLU C CA 1
ATOM 7698 C C . GLU C 1 283 ? 34.515 18.177 74.720 1.00 31.00 271 GLU C C 1
ATOM 7699 O O . GLU C 1 283 ? 33.381 18.529 74.972 1.00 31.01 271 GLU C O 1
ATOM 7705 N N . GLY C 1 284 ? 35.149 18.547 73.612 1.00 29.87 272 GLY C N 1
ATOM 7706 C CA . GLY C 1 284 ? 34.544 19.466 72.662 1.00 29.98 272 GLY C CA 1
ATOM 7707 C C . GLY C 1 284 ? 33.220 18.999 72.070 1.00 30.01 272 GLY C C 1
ATOM 7708 O O . GLY C 1 284 ? 32.307 19.788 71.876 1.00 29.69 272 GLY C O 1
ATOM 7709 N N . SER C 1 285 ? 33.107 17.711 71.792 1.00 30.43 273 SER C N 1
ATOM 7710 C CA . SER C 1 285 ? 31.875 17.181 71.232 1.00 30.66 273 SER C CA 1
ATOM 7711 C C . SER C 1 285 ? 30.691 17.396 72.188 1.00 31.31 273 SER C C 1
ATOM 7712 O O . SER C 1 285 ? 29.570 17.638 71.715 1.00 31.31 273 SER C O 1
ATOM 7715 N N . GLU C 1 286 ? 30.922 17.325 73.505 1.00 30.58 274 GLU C N 1
ATOM 7716 C CA . GLU C 1 286 ? 29.866 17.476 74.464 1.00 31.86 274 GLU C CA 1
ATOM 7717 C C . GLU C 1 286 ? 29.546 18.985 74.754 1.00 31.80 274 GLU C C 1
ATOM 7718 O O . GLU C 1 286 ? 28.591 19.275 75.452 1.00 31.69 274 GLU C O 1
ATOM 7724 N N . LEU C 1 287 ? 30.341 19.915 74.228 1.00 29.61 275 LEU C N 1
ATOM 7725 C CA . LEU C 1 287 ? 30.093 21.338 74.380 1.00 29.84 275 LEU C CA 1
ATOM 7726 C C . LEU C 1 287 ? 29.362 21.898 73.164 1.00 29.51 275 LEU C C 1
ATOM 7727 O O . LEU C 1 287 ? 28.877 23.012 73.206 1.00 30.23 275 LEU C O 1
ATOM 7732 N N . LEU C 1 288 ? 29.301 21.121 72.093 1.00 28.73 276 LEU C N 1
ATOM 7733 C CA . LEU C 1 288 ? 28.788 21.591 70.815 1.00 29.22 276 LEU C CA 1
ATOM 7734 C C . LEU C 1 288 ? 27.276 21.549 70.769 1.00 28.04 276 LEU C C 1
ATOM 7735 O O . LEU C 1 288 ? 26.654 20.553 71.158 1.00 26.59 276 LEU C O 1
ATOM 7740 N N . ARG C 1 289 ? 26.663 22.656 70.332 1.00 27.49 277 ARG C N 1
ATOM 7741 C CA . ARG C 1 289 ? 25.234 22.643 70.130 1.00 27.73 277 ARG C CA 1
ATOM 7742 C C . ARG C 1 289 ? 24.809 21.726 69.010 1.00 27.19 277 ARG C C 1
ATOM 7743 O O . ARG C 1 289 ? 25.605 21.381 68.146 1.00 28.17 277 ARG C O 1
ATOM 7751 N N . ARG C 1 290 ? 23.557 21.286 69.063 1.00 26.24 278 ARG C N 1
ATOM 7752 C CA . ARG C 1 290 ? 22.961 20.666 67.908 1.00 27.50 278 ARG C CA 1
ATOM 7753 C C . ARG C 1 290 ? 23.022 21.643 66.724 1.00 27.12 278 ARG C C 1
ATOM 7754 O O . ARG C 1 290 ? 22.624 22.822 66.854 1.00 27.02 278 ARG C O 1
ATOM 7762 N N . GLY C 1 291 ? 23.584 21.164 65.633 1.00 28.04 279 GLY C N 1
ATOM 7763 C CA . GLY C 1 291 ? 23.853 21.962 64.438 1.00 28.89 279 GLY C CA 1
ATOM 7764 C C . GLY C 1 291 ? 25.160 22.725 64.477 1.00 29.56 279 GLY C C 1
ATOM 7765 O O . GLY C 1 291 ? 25.420 23.530 63.584 1.00 29.35 279 GLY C O 1
ATOM 7766 N N . GLY C 1 292 ? 25.962 22.522 65.525 1.00 29.73 280 GLY C N 1
ATOM 7767 C CA . GLY C 1 292 ? 27.176 23.266 65.700 1.00 29.19 280 GLY C CA 1
ATOM 7768 C C . GLY C 1 292 ? 28.247 22.826 64.702 1.00 28.63 280 GLY C C 1
ATOM 7769 O O . GLY C 1 292 ? 28.127 21.796 64.010 1.00 26.23 280 GLY C O 1
ATOM 7770 N N . PHE C 1 293 ? 29.335 23.584 64.725 1.00 27.55 281 PHE C N 1
ATOM 7771 C CA . PHE C 1 293 ? 30.449 23.448 63.796 1.00 29.18 281 PHE C CA 1
ATOM 7772 C C . PHE C 1 293 ? 31.760 23.369 64.583 1.00 29.15 281 PHE C C 1
ATOM 7773 O O . PHE C 1 293 ? 32.092 24.263 65.387 1.00 28.29 281 PHE C O 1
ATOM 7781 N N . TYR C 1 294 ? 32.494 22.287 64.344 1.00 28.20 282 TYR C N 1
ATOM 7782 C CA . TYR C 1 294 ? 33.722 21.972 65.059 1.00 28.17 282 TYR C CA 1
ATOM 7783 C C . TYR C 1 294 ? 34.885 21.951 64.038 1.00 28.02 282 TYR C C 1
ATOM 7784 O O . TYR C 1 294 ? 34.961 21.025 63.246 1.00 28.89 282 TYR C O 1
ATOM 7793 N N . SER C 1 295 ? 35.748 22.960 64.044 1.00 27.18 283 SER C N 1
ATOM 7794 C CA . SER C 1 295 ? 36.954 22.998 63.198 1.00 28.78 283 SER C CA 1
ATOM 7795 C C . SER C 1 295 ? 38.111 22.404 63.979 1.00 28.77 283 SER C C 1
ATOM 7796 O O . SER C 1 295 ? 38.499 22.954 65.005 1.00 30.36 283 SER C O 1
ATOM 7799 N N . VAL C 1 296 ? 38.692 21.335 63.445 1.00 29.72 284 VAL C N 1
ATOM 7800 C CA . VAL C 1 296 ? 39.765 20.599 64.063 1.00 29.74 284 VAL C CA 1
ATOM 7801 C C . VAL C 1 296 ? 41.052 20.930 63.289 1.00 29.18 284 VAL C C 1
ATOM 7802 O O . VAL C 1 296 ? 41.260 20.499 62.127 1.00 30.22 284 VAL C O 1
ATOM 7806 N N . ALA C 1 297 ? 41.890 21.723 63.933 1.00 30.07 285 ALA C N 1
ATOM 7807 C CA . ALA C 1 297 ? 43.094 22.298 63.332 1.00 30.68 285 ALA C CA 1
ATOM 7808 C C . ALA C 1 297 ? 44.398 22.112 64.086 1.00 31.82 285 ALA C C 1
ATOM 7809 O O . ALA C 1 297 ? 45.444 22.438 63.535 1.00 32.86 285 ALA C O 1
ATOM 7811 N N . GLY C 1 298 ? 44.374 21.585 65.313 1.00 31.80 286 GLY C N 1
ATOM 7812 C CA . GLY C 1 298 ? 45.577 21.490 66.129 1.00 31.87 286 GLY C CA 1
ATOM 7813 C C . GLY C 1 298 ? 46.345 20.193 65.997 1.00 32.13 286 GLY C C 1
ATOM 7814 O O . GLY C 1 298 ? 47.571 20.191 65.998 1.00 31.14 286 GLY C O 1
ATOM 7815 N N . VAL C 1 299 ? 45.634 19.079 65.908 1.00 31.66 287 VAL C N 1
ATOM 7816 C CA . VAL C 1 299 ? 46.299 17.805 65.802 1.00 31.66 287 VAL C CA 1
ATOM 7817 C C . VAL C 1 299 ? 47.195 17.788 64.574 1.00 32.10 287 VAL C C 1
ATOM 7818 O O . VAL C 1 299 ? 46.709 17.990 63.451 1.00 34.08 287 VAL C O 1
ATOM 7822 N N . ALA C 1 300 ? 48.479 17.526 64.799 1.00 30.97 288 ALA C N 1
ATOM 7823 C CA . ALA C 1 300 ? 49.502 17.716 63.776 1.00 32.10 288 ALA C CA 1
ATOM 7824 C C . ALA C 1 300 ? 50.366 16.509 63.512 1.00 30.94 288 ALA C C 1
ATOM 7825 O O . ALA C 1 300 ? 51.280 16.602 62.698 1.00 31.36 288 ALA C O 1
ATOM 7827 N N . VAL C 1 301 ? 50.061 15.374 64.151 1.00 30.67 289 VAL C N 1
ATOM 7828 C CA . VAL C 1 301 ? 50.796 14.142 63.955 1.00 30.72 289 VAL C CA 1
ATOM 7829 C C . VAL C 1 301 ? 49.836 12.987 64.113 1.00 29.97 289 VAL C C 1
ATOM 7830 O O . VAL C 1 301 ? 48.807 13.124 64.792 1.00 28.82 289 VAL C O 1
ATOM 7834 N N . PRO C 1 302 ? 50.134 11.854 63.494 1.00 29.55 290 PRO C N 1
ATOM 7835 C CA . PRO C 1 302 ? 49.334 10.658 63.743 1.00 29.67 290 PRO C CA 1
ATOM 7836 C C . PRO C 1 302 ? 49.350 10.285 65.245 1.00 29.22 290 PRO C C 1
ATOM 7837 O O . PRO C 1 302 ? 50.416 10.294 65.853 1.00 28.34 290 PRO C O 1
ATOM 7841 N N . GLN C 1 303 ? 48.182 9.991 65.802 1.00 28.20 291 GLN C N 1
ATOM 7842 C CA . GLN C 1 303 ? 48.020 9.640 67.224 1.00 27.87 291 GLN C CA 1
ATOM 7843 C C . GLN C 1 303 ? 47.116 8.428 67.322 1.00 28.63 291 GLN C C 1
ATOM 7844 O O . GLN C 1 303 ? 46.469 8.054 66.331 1.00 28.27 291 GLN C O 1
ATOM 7850 N N . ASP C 1 304 ? 47.065 7.823 68.511 1.00 27.89 292 ASP C N 1
ATOM 7851 C CA . ASP C 1 304 ? 46.158 6.706 68.746 1.00 29.24 292 ASP C CA 1
ATOM 7852 C C . ASP C 1 304 ? 44.765 7.158 68.366 1.00 28.70 292 ASP C C 1
ATOM 7853 O O . ASP C 1 304 ? 44.440 8.348 68.520 1.00 28.31 292 ASP C O 1
ATOM 7858 N N . PRO C 1 305 ? 43.927 6.257 67.858 1.00 28.93 293 PRO C N 1
ATOM 7859 C CA . PRO C 1 305 ? 42.533 6.642 67.594 1.00 29.11 293 PRO C CA 1
ATOM 7860 C C . PRO C 1 305 ? 41.777 6.999 68.878 1.00 29.54 293 PRO C C 1
ATOM 7861 O O . PRO C 1 305 ? 42.088 6.491 69.920 1.00 28.55 293 PRO C O 1
ATOM 7865 N N . VAL C 1 306 ? 40.805 7.895 68.800 1.00 30.32 294 VAL C N 1
ATOM 7866 C CA . VAL C 1 306 ? 39.972 8.215 69.963 1.00 31.08 294 VAL C CA 1
ATOM 7867 C C . VAL C 1 306 ? 38.609 7.574 69.782 1.00 30.50 294 VAL C C 1
ATOM 7868 O O . VAL C 1 306 ? 38.151 7.385 68.642 1.00 29.30 294 VAL C O 1
ATOM 7872 N N . PRO C 1 307 ? 37.963 7.251 70.889 1.00 29.83 295 PRO C N 1
ATOM 7873 C CA . PRO C 1 307 ? 36.664 6.606 70.831 1.00 29.93 295 PRO C CA 1
ATOM 7874 C C . PRO C 1 307 ? 35.638 7.649 70.469 1.00 30.23 295 PRO C C 1
ATOM 7875 O O . PRO C 1 307 ? 35.453 8.668 71.186 1.00 33.55 295 PRO C O 1
ATOM 7879 N N . PHE C 1 308 ? 35.020 7.452 69.323 1.00 28.70 296 PHE C N 1
ATOM 7880 C CA . PHE C 1 308 ? 34.134 8.466 68.800 1.00 28.15 296 PHE C CA 1
ATOM 7881 C C . PHE C 1 308 ? 32.710 7.945 68.830 1.00 26.92 296 PHE C C 1
ATOM 7882 O O . PHE C 1 308 ? 32.415 6.856 68.332 1.00 25.85 296 PHE C O 1
ATOM 7890 N N . LYS C 1 309 ? 31.825 8.710 69.451 1.00 27.60 297 LYS C N 1
ATOM 7891 C CA . LYS C 1 309 ? 30.393 8.331 69.549 1.00 28.46 297 LYS C CA 1
ATOM 7892 C C . LYS C 1 309 ? 29.664 8.899 68.346 1.00 28.21 297 LYS C C 1
ATOM 7893 O O . LYS C 1 309 ? 29.267 10.048 68.362 1.00 28.10 297 LYS C O 1
ATOM 7899 N N . VAL C 1 310 ? 29.513 8.082 67.317 1.00 26.86 298 VAL C N 1
ATOM 7900 C CA . VAL C 1 310 ? 28.931 8.519 66.045 1.00 27.14 298 VAL C CA 1
ATOM 7901 C C . VAL C 1 310 ? 27.472 9.015 66.205 1.00 26.66 298 VAL C C 1
ATOM 7902 O O . VAL C 1 310 ? 27.141 10.074 65.722 1.00 27.37 298 VAL C O 1
ATOM 7906 N N . TYR C 1 311 ? 26.639 8.257 66.896 1.00 26.77 299 TYR C N 1
ATOM 7907 C CA . TYR C 1 311 ? 25.255 8.693 67.106 1.00 27.67 299 TYR C CA 1
ATOM 7908 C C . TYR C 1 311 ? 25.162 10.014 67.836 1.00 28.03 299 TYR C C 1
ATOM 7909 O O . TYR C 1 311 ? 24.610 10.990 67.337 1.00 28.33 299 TYR C O 1
ATOM 7918 N N . GLU C 1 312 ? 25.720 10.038 69.030 1.00 29.20 300 GLU C N 1
ATOM 7919 C CA . GLU C 1 312 ? 25.621 11.186 69.916 1.00 29.64 300 GLU C CA 1
ATOM 7920 C C . GLU C 1 312 ? 26.308 12.424 69.409 1.00 28.92 300 GLU C C 1
ATOM 7921 O O . GLU C 1 312 ? 25.734 13.498 69.477 1.00 29.45 300 GLU C O 1
ATOM 7927 N N . TRP C 1 313 ? 27.508 12.303 68.878 1.00 28.86 301 TRP C N 1
ATOM 7928 C CA . TRP C 1 313 ? 28.278 13.469 68.541 1.00 28.66 301 TRP C CA 1
ATOM 7929 C C . TRP C 1 313 ? 28.094 13.964 67.124 1.00 28.46 301 TRP C C 1
ATOM 7930 O O . TRP C 1 313 ? 28.352 15.130 66.868 1.00 28.29 301 TRP C O 1
ATOM 7941 N N . LEU C 1 314 ? 27.716 13.091 66.201 1.00 28.54 302 LEU C N 1
ATOM 7942 C CA . LEU C 1 314 ? 27.491 13.493 64.787 1.00 28.49 302 LEU C CA 1
ATOM 7943 C C . LEU C 1 314 ? 26.038 13.533 64.402 1.00 27.08 302 LEU C C 1
ATOM 7944 O O . LEU C 1 314 ? 25.549 14.568 64.011 1.00 27.02 302 LEU C O 1
ATOM 7949 N N . VAL C 1 315 ? 25.416 12.373 64.418 1.00 26.24 303 VAL C N 1
ATOM 7950 C CA . VAL C 1 315 ? 24.099 12.146 63.830 1.00 26.42 303 VAL C CA 1
ATOM 7951 C C . VAL C 1 315 ? 22.980 12.923 64.588 1.00 27.92 303 VAL C C 1
ATOM 7952 O O . VAL C 1 315 ? 22.303 13.801 64.003 1.00 25.88 303 VAL C O 1
ATOM 7956 N N . LEU C 1 316 ? 22.794 12.591 65.867 1.00 28.72 304 LEU C N 1
ATOM 7957 C CA . LEU C 1 316 ? 21.776 13.225 66.680 1.00 29.42 304 LEU C CA 1
ATOM 7958 C C . LEU C 1 316 ? 22.020 14.727 66.812 1.00 29.66 304 LEU C C 1
ATOM 7959 O O . LEU C 1 316 ? 21.073 15.498 66.908 1.00 28.28 304 LEU C O 1
ATOM 7964 N N . LYS C 1 317 ? 23.297 15.127 66.830 1.00 28.88 305 LYS C N 1
ATOM 7965 C CA . LYS C 1 317 ? 23.673 16.511 66.930 1.00 30.12 305 LYS C CA 1
ATOM 7966 C C . LYS C 1 317 ? 23.596 17.275 65.585 1.00 29.53 305 LYS C C 1
ATOM 7967 O O . LYS C 1 317 ? 23.645 18.519 65.561 1.00 29.82 305 LYS C O 1
ATOM 7973 N N . ASN C 1 318 ? 23.494 16.549 64.452 1.00 28.09 306 ASN C N 1
ATOM 7974 C CA . ASN C 1 318 ? 23.529 17.160 63.146 1.00 27.86 306 ASN C CA 1
ATOM 7975 C C . ASN C 1 318 ? 24.748 18.089 63.127 1.00 27.87 306 ASN C C 1
ATOM 7976 O O . ASN C 1 318 ? 24.679 19.191 62.644 1.00 27.80 306 ASN C O 1
ATOM 7981 N N . ALA C 1 319 ? 25.872 17.595 63.645 1.00 27.97 307 ALA C N 1
ATOM 7982 C CA . ALA C 1 319 ? 27.094 18.395 63.751 1.00 27.38 307 ALA C CA 1
ATOM 7983 C C . ALA C 1 319 ? 27.968 18.323 62.496 1.00 27.65 307 ALA C C 1
ATOM 7984 O O . ALA C 1 319 ? 27.954 17.346 61.736 1.00 27.28 307 ALA C O 1
ATOM 7986 N N . THR C 1 320 ? 28.761 19.376 62.289 1.00 28.48 308 THR C N 1
ATOM 7987 C CA . THR C 1 320 ? 29.821 19.385 61.290 1.00 28.27 308 THR C CA 1
ATOM 7988 C C . THR C 1 320 ? 31.122 19.299 62.008 1.00 28.85 308 THR C C 1
ATOM 7989 O O . THR C 1 320 ? 31.421 20.161 62.892 1.00 29.27 308 THR C O 1
ATOM 7993 N N . PHE C 1 321 ? 31.912 18.284 61.658 1.00 26.55 309 PHE C N 1
ATOM 7994 C CA . PHE C 1 321 ? 33.298 18.233 62.048 1.00 27.88 309 PHE C CA 1
ATOM 7995 C C . PHE C 1 321 ? 34.109 18.487 60.760 1.00 28.26 309 PHE C C 1
ATOM 7996 O O . PHE C 1 321 ? 33.986 17.749 59.801 1.00 26.84 309 PHE C O 1
ATOM 8004 N N . LYS C 1 322 ? 34.960 19.485 60.796 1.00 27.51 310 LYS C N 1
ATOM 8005 C CA . LYS C 1 322 ? 35.723 19.905 59.678 1.00 27.77 310 LYS C CA 1
ATOM 8006 C C . LYS C 1 322 ? 37.196 19.899 60.012 1.00 27.33 310 LYS C C 1
ATOM 8007 O O . LYS C 1 322 ? 37.648 20.668 60.870 1.00 26.42 310 LYS C O 1
ATOM 8013 N N . GLY 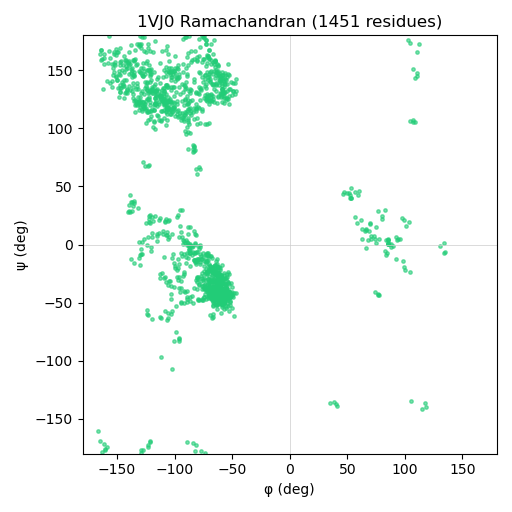C 1 323 ? 37.973 19.043 59.342 1.00 26.95 311 GLY C N 1
ATOM 8014 C CA . GLY C 1 323 ? 39.403 19.087 59.541 1.00 27.77 311 GLY C CA 1
ATOM 8015 C C . GLY C 1 323 ? 40.004 20.235 58.746 1.00 27.43 311 GLY C C 1
ATOM 8016 O O . GLY C 1 323 ? 39.569 20.465 57.658 1.00 27.65 311 GLY C O 1
ATOM 8017 N N . ILE C 1 324 ? 41.088 20.840 59.236 1.00 27.50 312 ILE C N 1
ATOM 8018 C CA . ILE C 1 324 ? 41.705 22.011 58.626 1.00 27.50 312 ILE C CA 1
ATOM 8019 C C . ILE C 1 324 ? 43.182 21.740 58.383 1.00 28.05 312 ILE C C 1
ATOM 8020 O O . ILE C 1 324 ? 43.959 21.527 59.335 1.00 27.65 312 ILE C O 1
ATOM 8025 N N . TRP C 1 325 ? 43.577 21.763 57.112 1.00 27.77 313 TRP C N 1
ATOM 8026 C CA . TRP C 1 325 ? 44.947 21.495 56.695 1.00 27.60 313 TRP C CA 1
ATOM 8027 C C . TRP C 1 325 ? 45.557 22.811 56.153 1.00 27.50 313 TRP C C 1
ATOM 8028 O O . TRP C 1 325 ? 45.067 23.399 55.166 1.00 25.69 313 TRP C O 1
ATOM 8039 N N . VAL C 1 326 ? 46.569 23.275 56.879 1.00 26.27 314 VAL C N 1
ATOM 8040 C CA . VAL C 1 326 ? 47.343 24.440 56.591 1.00 26.65 314 VAL C CA 1
ATOM 8041 C C . VAL C 1 326 ? 46.440 25.583 56.035 1.00 26.03 314 VAL C C 1
ATOM 8042 O O . VAL C 1 326 ? 45.393 25.900 56.633 1.00 25.43 314 VAL C O 1
ATOM 8046 N N . SER C 1 327 ? 46.895 26.239 54.984 1.00 26.43 315 SER C N 1
ATOM 8047 C CA . SER C 1 327 ? 46.231 27.408 54.449 1.00 27.12 315 SER C CA 1
ATOM 8048 C C . SER C 1 327 ? 46.734 27.699 53.048 1.00 27.46 315 SER C C 1
ATOM 8049 O O . SER C 1 327 ? 47.784 27.198 52.626 1.00 28.67 315 SER C O 1
ATOM 8052 N N . ASP C 1 328 ? 46.036 28.574 52.345 1.00 27.00 316 ASP C N 1
ATOM 8053 C CA . ASP C 1 328 ? 46.467 28.985 51.036 1.00 27.32 316 ASP C CA 1
ATOM 8054 C C . ASP C 1 328 ? 46.656 30.488 50.922 1.00 27.10 316 ASP C C 1
ATOM 8055 O O . ASP C 1 328 ? 46.579 31.201 51.913 1.00 26.65 316 ASP C O 1
ATOM 8060 N N . THR C 1 329 ? 46.897 30.994 49.715 1.00 27.94 317 THR C N 1
ATOM 8061 C CA . THR C 1 329 ? 47.114 32.423 49.526 1.00 28.58 317 THR C CA 1
ATOM 8062 C C . THR C 1 329 ? 45.916 33.284 49.878 1.00 28.37 317 THR C C 1
ATOM 8063 O O . THR C 1 329 ? 46.130 34.390 50.362 1.00 28.76 317 THR C O 1
ATOM 8067 N N . SER C 1 330 ? 44.672 32.786 49.711 1.00 26.74 318 SER C N 1
ATOM 8068 C CA . SER C 1 330 ? 43.498 33.538 50.115 1.00 26.80 318 SER C CA 1
ATOM 8069 C C . SER C 1 330 ? 43.530 33.722 51.629 1.00 26.09 318 SER C C 1
ATOM 8070 O O . SER C 1 330 ? 43.244 34.823 52.135 1.00 28.06 318 SER C O 1
ATOM 8073 N N . HIS C 1 331 ? 43.886 32.661 52.372 1.00 25.61 319 HIS C N 1
ATOM 8074 C CA . HIS C 1 331 ? 43.927 32.762 53.840 1.00 26.05 319 HIS C CA 1
ATOM 8075 C C . HIS C 1 331 ? 45.065 33.672 54.302 1.00 26.50 319 HIS C C 1
ATOM 8076 O O . HIS C 1 331 ? 44.900 34.424 55.281 1.00 27.92 319 HIS C O 1
ATOM 8083 N N . PHE C 1 332 ? 46.203 33.565 53.614 1.00 27.00 320 PHE C N 1
ATOM 8084 C CA . PHE C 1 332 ? 47.368 34.432 53.775 1.00 26.80 320 PHE C CA 1
ATOM 8085 C C . PHE C 1 332 ? 46.981 35.883 53.771 1.00 27.68 320 PHE C C 1
ATOM 8086 O O . PHE C 1 332 ? 47.192 36.558 54.761 1.00 26.64 320 PHE C O 1
ATOM 8094 N N . VAL C 1 333 ? 46.406 36.381 52.673 1.00 27.86 321 VAL C N 1
ATOM 8095 C CA . VAL C 1 333 ? 46.104 37.787 52.609 1.00 29.56 321 VAL C CA 1
ATOM 8096 C C . VAL C 1 333 ? 45.088 38.215 53.656 1.00 28.09 321 VAL C C 1
ATOM 8097 O O . VAL C 1 333 ? 45.196 39.289 54.250 1.00 27.78 321 VAL C O 1
ATOM 8101 N N . LYS C 1 334 ? 44.083 37.393 53.906 1.00 28.21 322 LYS C N 1
ATOM 8102 C CA . LYS C 1 334 ? 43.072 37.742 54.871 1.00 28.77 322 LYS C CA 1
ATOM 8103 C C . LYS C 1 334 ? 43.602 37.771 56.302 1.00 27.96 322 LYS C C 1
ATOM 8104 O O . LYS C 1 334 ? 43.188 38.630 57.147 1.00 26.56 322 LYS C O 1
ATOM 8110 N N . THR C 1 335 ? 44.529 36.860 56.587 1.00 26.41 323 THR C N 1
ATOM 8111 C CA . THR C 1 335 ? 45.216 36.886 57.895 1.00 26.40 323 THR C CA 1
ATOM 8112 C C . THR C 1 335 ? 46.057 38.121 58.074 1.00 26.23 323 THR C C 1
ATOM 8113 O O . THR C 1 335 ? 46.043 38.743 59.156 1.00 26.35 323 THR C O 1
ATOM 8117 N N . VAL C 1 336 ? 46.815 38.490 57.031 1.00 25.56 324 VAL C N 1
ATOM 8118 C CA . VAL C 1 336 ? 47.595 39.700 57.096 1.00 26.88 324 VAL C CA 1
ATOM 8119 C C . VAL C 1 336 ? 46.664 40.869 57.401 1.00 26.28 324 VAL C C 1
ATOM 8120 O O . VAL C 1 336 ? 46.985 41.758 58.182 1.00 26.66 324 VAL C O 1
ATOM 8124 N N . SER C 1 337 ? 45.506 40.870 56.780 1.00 27.30 325 SER C N 1
ATOM 8125 C CA . SER C 1 337 ? 44.567 41.970 56.944 1.00 28.45 325 SER C CA 1
ATOM 8126 C C . SER C 1 337 ? 44.016 42.085 58.383 1.00 27.68 325 SER C C 1
ATOM 8127 O O . SER C 1 337 ? 44.062 43.142 58.952 1.00 27.89 325 SER C O 1
ATOM 8130 N N . ILE C 1 338 ? 43.572 40.983 59.005 1.00 27.31 326 ILE C N 1
ATOM 8131 C CA . ILE C 1 338 ? 43.129 40.997 60.402 1.00 26.65 326 ILE C CA 1
ATOM 8132 C C . ILE C 1 338 ? 44.257 41.327 61.400 1.00 25.03 326 ILE C C 1
ATOM 8133 O O . ILE C 1 338 ? 44.102 42.159 62.303 1.00 24.15 326 ILE C O 1
ATOM 8138 N N . THR C 1 339 ? 45.408 40.716 61.186 1.00 25.13 327 THR C N 1
ATOM 8139 C CA . THR C 1 339 ? 46.591 40.944 61.982 1.00 26.14 327 THR C CA 1
ATOM 8140 C C . THR C 1 339 ? 46.975 42.420 62.014 1.00 26.88 327 THR C C 1
ATOM 8141 O O . THR C 1 339 ? 47.278 42.964 63.061 1.00 25.74 327 THR C O 1
ATOM 8145 N N . SER C 1 340 ? 46.908 43.062 60.853 1.00 27.95 328 SER C N 1
ATOM 8146 C CA . SER C 1 340 ? 47.304 44.481 60.723 1.00 28.39 328 SER C CA 1
ATOM 8147 C C . SER C 1 340 ? 46.459 45.416 61.595 1.00 29.32 328 SER C C 1
ATOM 8148 O O . SER C 1 340 ? 46.897 46.494 61.975 1.00 28.35 328 SER C O 1
ATOM 8151 N N . ARG C 1 341 ? 45.257 44.995 61.927 1.00 30.34 329 ARG C N 1
ATOM 8152 C CA . ARG C 1 341 ? 44.416 45.771 62.809 1.00 31.25 329 ARG C CA 1
ATOM 8153 C C . ARG C 1 341 ? 44.579 45.418 64.273 1.00 29.57 329 ARG C C 1
ATOM 8154 O O . ARG C 1 341 ? 43.909 45.981 65.096 1.00 27.17 329 ARG C O 1
ATOM 8162 N N . ASN C 1 342 ? 45.469 44.480 64.602 1.00 28.67 330 ASN C N 1
ATOM 8163 C CA . ASN C 1 342 ? 45.577 43.927 65.972 1.00 28.24 330 ASN C CA 1
ATOM 8164 C C . ASN C 1 342 ? 47.037 43.774 66.428 1.00 27.66 330 ASN C C 1
ATOM 8165 O O . ASN C 1 342 ? 47.371 42.885 67.218 1.00 25.82 330 ASN C O 1
ATOM 8170 N N . TYR C 1 343 ? 47.930 44.624 65.906 1.00 26.87 331 TYR C N 1
ATOM 8171 C CA . TYR C 1 343 ? 49.367 44.424 66.118 1.00 26.02 331 TYR C CA 1
ATOM 8172 C C . TYR C 1 343 ? 49.727 44.552 67.585 1.00 26.51 331 TYR C C 1
ATOM 8173 O O . TYR C 1 343 ? 50.555 43.812 68.070 1.00 27.08 331 TYR C O 1
ATOM 8182 N N . GLN C 1 344 ? 49.106 45.472 68.285 1.00 27.93 332 GLN C N 1
ATOM 8183 C CA . GLN C 1 344 ? 49.440 45.662 69.686 1.00 29.48 332 GLN C CA 1
ATOM 8184 C C . GLN C 1 344 ? 49.051 44.427 70.560 1.00 29.22 332 GLN C C 1
ATOM 8185 O O . GLN C 1 344 ? 49.857 43.957 71.375 1.00 29.80 332 GLN C O 1
ATOM 8191 N N . LEU C 1 345 ? 47.855 43.887 70.347 1.00 27.23 333 LEU C N 1
ATOM 8192 C CA . LEU C 1 345 ? 47.459 42.650 71.064 1.00 26.83 333 LEU C CA 1
ATOM 8193 C C . LEU C 1 345 ? 48.345 41.488 70.682 1.00 24.39 333 LEU C C 1
ATOM 8194 O O . LEU C 1 345 ? 48.846 40.770 71.522 1.00 23.33 333 LEU C O 1
ATOM 8199 N N . LEU C 1 346 ? 48.516 41.289 69.387 1.00 24.49 334 LEU C N 1
ATOM 8200 C CA . LEU C 1 346 ? 49.256 40.105 68.908 1.00 23.72 334 LEU C CA 1
ATOM 8201 C C . LEU C 1 346 ? 50.749 40.192 69.151 1.00 24.63 334 LEU C C 1
ATOM 8202 O O . LEU C 1 346 ? 51.398 39.159 69.220 1.00 23.79 334 LEU C O 1
ATOM 8207 N N . SER C 1 347 ? 51.319 41.403 69.338 1.00 24.71 335 SER C N 1
ATOM 8208 C CA . SER C 1 347 ? 52.720 41.480 69.760 1.00 25.63 335 SER C CA 1
ATOM 8209 C C . SER C 1 347 ? 52.937 40.739 71.085 1.00 25.88 335 SER C C 1
ATOM 8210 O O . SER C 1 347 ? 54.025 40.217 71.322 1.00 24.71 335 SER C O 1
ATOM 8213 N N . LYS C 1 348 ? 51.910 40.678 71.944 1.00 25.42 336 LYS C N 1
ATOM 8214 C CA . LYS C 1 348 ? 52.085 40.017 73.242 1.00 25.53 336 LYS C CA 1
ATOM 8215 C C . LYS C 1 348 ? 52.424 38.534 73.169 1.00 25.17 336 LYS C C 1
ATOM 8216 O O . LYS C 1 348 ? 52.877 37.959 74.166 1.00 23.84 336 LYS C O 1
ATOM 8222 N N . LEU C 1 349 ? 52.143 37.888 72.037 1.00 26.05 337 LEU C N 1
ATOM 8223 C CA . LEU C 1 349 ? 52.492 36.492 71.862 1.00 26.44 337 LEU C CA 1
ATOM 8224 C C . LEU C 1 349 ? 53.994 36.278 71.747 1.00 27.52 337 LEU C C 1
ATOM 8225 O O . LEU C 1 349 ? 54.487 35.198 72.062 1.00 28.87 337 LEU C O 1
ATOM 8230 N N . ILE C 1 350 ? 54.718 37.285 71.274 1.00 27.16 338 ILE C N 1
ATOM 8231 C CA . ILE C 1 350 ? 56.160 37.170 71.109 1.00 27.36 338 ILE C CA 1
ATOM 8232 C C . ILE C 1 350 ? 56.868 37.388 72.439 1.00 27.74 338 ILE C C 1
ATOM 8233 O O . ILE C 1 350 ? 57.001 38.529 72.917 1.00 28.82 338 ILE C O 1
ATOM 8238 N N . THR C 1 351 ? 57.326 36.289 73.038 1.00 26.03 339 THR C N 1
ATOM 8239 C CA . THR C 1 351 ? 57.920 36.359 74.341 1.00 26.55 339 THR C CA 1
ATOM 8240 C C . THR C 1 351 ? 59.413 36.435 74.296 1.00 26.14 339 THR C C 1
ATOM 8241 O O . THR C 1 351 ? 60.049 36.768 75.291 1.00 25.13 339 THR C O 1
ATOM 8245 N N . HIS C 1 352 ? 59.999 36.093 73.163 1.00 26.04 340 HIS C N 1
ATOM 8246 C CA . HIS C 1 352 ? 61.456 36.060 73.080 1.00 26.72 340 HIS C CA 1
ATOM 8247 C C . HIS C 1 352 ? 61.882 36.481 71.711 1.00 27.52 340 HIS C C 1
ATOM 8248 O O . HIS C 1 352 ? 61.260 36.049 70.744 1.00 26.95 340 HIS C O 1
ATOM 8255 N N . ARG C 1 353 ? 62.951 37.269 71.639 1.00 28.27 341 ARG C N 1
ATOM 8256 C CA . ARG C 1 353 ? 63.618 37.582 70.361 1.00 30.35 341 ARG C CA 1
ATOM 8257 C C . ARG C 1 353 ? 65.087 37.275 70.519 1.00 28.54 341 ARG C C 1
ATOM 8258 O O . ARG C 1 353 ? 65.693 37.849 71.377 1.00 26.54 341 ARG C O 1
ATOM 8266 N N . LEU C 1 354 ? 65.632 36.394 69.669 1.00 27.73 342 LEU C N 1
ATOM 8267 C CA . LEU C 1 354 ? 67.011 35.913 69.759 1.00 26.67 342 LEU C CA 1
ATOM 8268 C C . LEU C 1 354 ? 67.715 36.132 68.422 1.00 26.00 342 LEU C C 1
ATOM 8269 O O . LEU C 1 354 ? 67.063 36.106 67.371 1.00 25.19 342 LEU C O 1
ATOM 8274 N N . PRO C 1 355 ? 69.031 36.364 68.449 1.00 25.74 343 PRO C N 1
ATOM 8275 C CA . PRO C 1 355 ? 69.799 36.404 67.220 1.00 25.25 343 PRO C CA 1
ATOM 8276 C C . PRO C 1 355 ? 69.732 35.032 66.529 1.00 24.96 343 PRO C C 1
ATOM 8277 O O . PRO C 1 355 ? 69.634 33.986 67.227 1.00 23.64 343 PRO C O 1
ATOM 8281 N N . LEU C 1 356 ? 69.811 35.046 65.200 1.00 24.13 344 LEU C N 1
ATOM 8282 C CA . LEU C 1 356 ? 69.807 33.801 64.414 1.00 24.77 344 LEU C CA 1
ATOM 8283 C C . LEU C 1 356 ? 70.747 32.725 64.936 1.00 25.11 344 LEU C C 1
ATOM 8284 O O . LEU C 1 356 ? 70.367 31.578 64.971 1.00 24.59 344 LEU C O 1
ATOM 8289 N N . LYS C 1 357 ? 71.961 33.113 65.359 1.00 26.15 345 LYS C N 1
ATOM 8290 C CA . LYS C 1 357 ? 72.958 32.181 65.873 1.00 28.65 345 LYS C CA 1
ATOM 8291 C C . LYS C 1 357 ? 72.500 31.383 67.079 1.00 27.65 345 LYS C C 1
ATOM 8292 O O . LYS C 1 357 ? 73.108 30.360 67.411 1.00 26.90 345 LYS C O 1
ATOM 8298 N N . GLU C 1 358 ? 71.439 31.859 67.742 1.00 27.92 346 GLU C N 1
ATOM 8299 C CA . GLU C 1 358 ? 70.884 31.166 68.892 1.00 27.96 346 GLU C CA 1
ATOM 8300 C C . GLU C 1 358 ? 69.708 30.295 68.553 1.00 27.11 346 GLU C C 1
ATOM 8301 O O . GLU C 1 358 ? 68.897 29.999 69.438 1.00 27.05 346 GLU C O 1
ATOM 8307 N N . ALA C 1 359 ? 69.620 29.841 67.301 1.00 27.03 347 ALA C N 1
ATOM 8308 C CA . ALA C 1 359 ? 68.452 29.104 66.880 1.00 26.20 347 ALA C CA 1
ATOM 8309 C C . ALA C 1 359 ? 68.242 27.853 67.681 1.00 25.67 347 ALA C C 1
ATOM 8310 O O . ALA C 1 359 ? 67.092 27.446 67.899 1.00 25.87 347 ALA C O 1
ATOM 8312 N N . ASN C 1 360 ? 69.321 27.216 68.135 1.00 25.07 348 ASN C N 1
ATOM 8313 C CA . ASN C 1 360 ? 69.127 26.019 68.978 1.00 24.31 348 ASN C CA 1
ATOM 8314 C C . ASN C 1 360 ? 68.390 26.319 70.293 1.00 24.21 348 ASN C C 1
ATOM 8315 O O . ASN C 1 360 ? 67.428 25.639 70.643 1.00 24.94 348 ASN C O 1
ATOM 8320 N N . LYS C 1 361 ? 68.820 27.353 70.998 1.00 23.86 349 LYS C N 1
ATOM 8321 C CA . LYS C 1 361 ? 68.149 27.777 72.212 1.00 24.08 349 LYS C CA 1
ATOM 8322 C C . LYS C 1 361 ? 66.679 28.122 71.928 1.00 24.14 349 LYS C C 1
ATOM 8323 O O . LYS C 1 361 ? 65.785 27.726 72.680 1.00 25.38 349 LYS C O 1
ATOM 8329 N N . ALA C 1 362 ? 66.418 28.811 70.813 1.00 23.62 350 ALA C N 1
ATOM 8330 C CA . ALA C 1 362 ? 65.035 29.115 70.411 1.00 23.84 350 ALA C CA 1
ATOM 8331 C C . ALA C 1 362 ? 64.195 27.857 70.235 1.00 24.62 350 ALA C C 1
ATOM 8332 O O . ALA C 1 362 ? 63.042 27.820 70.651 1.00 24.39 350 ALA C O 1
ATOM 8334 N N . LEU C 1 363 ? 64.755 26.810 69.612 1.00 24.20 351 LEU C N 1
ATOM 8335 C CA . LEU C 1 363 ? 63.993 25.565 69.476 1.00 24.61 351 LEU C CA 1
ATOM 8336 C C . LEU C 1 363 ? 63.742 24.927 70.846 1.00 24.61 351 LEU C C 1
ATOM 8337 O O . LEU C 1 363 ? 62.681 24.383 71.090 1.00 24.34 351 LEU C O 1
ATOM 8342 N N . GLU C 1 364 ? 64.751 25.007 71.715 1.00 25.54 352 GLU C N 1
ATOM 8343 C CA . GLU C 1 364 ? 64.687 24.539 73.107 1.00 26.00 352 GLU C CA 1
ATOM 8344 C C . GLU C 1 364 ? 63.607 25.255 73.922 1.00 25.70 352 GLU C C 1
ATOM 8345 O O . GLU C 1 364 ? 62.783 24.625 74.579 1.00 24.34 352 GLU C O 1
ATOM 8351 N N . LEU C 1 365 ? 63.580 26.575 73.830 1.00 26.03 353 LEU C N 1
ATOM 8352 C CA . LEU C 1 365 ? 62.487 27.346 74.420 1.00 26.92 353 LEU C CA 1
ATOM 8353 C C . LEU C 1 365 ? 61.099 26.991 73.930 1.00 27.62 353 LEU C C 1
ATOM 8354 O O . LEU C 1 365 ? 60.157 26.957 74.719 1.00 27.66 353 LEU C O 1
ATOM 8359 N N . MET C 1 366 ? 60.950 26.737 72.629 1.00 27.79 354 MET C N 1
ATOM 8360 C CA . MET C 1 366 ? 59.674 26.362 72.077 1.00 28.17 354 MET C CA 1
ATOM 8361 C C . MET C 1 366 ? 59.291 24.941 72.543 1.00 29.00 354 MET C C 1
ATOM 8362 O O . MET C 1 366 ? 58.150 24.705 72.933 1.00 30.51 354 MET C O 1
ATOM 8367 N N . GLU C 1 367 ? 60.234 24.014 72.509 1.00 28.58 355 GLU C N 1
ATOM 8368 C CA . GLU C 1 367 ? 59.974 22.674 73.004 1.00 29.13 355 GLU C CA 1
ATOM 8369 C C . GLU C 1 367 ? 59.537 22.651 74.456 1.00 28.58 355 GLU C C 1
ATOM 8370 O O . GLU C 1 367 ? 58.566 21.981 74.790 1.00 29.56 355 GLU C O 1
ATOM 8380 N N . SER C 1 368 ? 60.260 23.337 75.334 1.00 28.35 356 SER C N 1
ATOM 8381 C CA . SER C 1 368 ? 59.952 23.341 76.755 1.00 28.48 356 SER C CA 1
ATOM 8382 C C . SER C 1 368 ? 58.659 24.125 77.088 1.00 29.23 356 SER C C 1
ATOM 8383 O O . SER C 1 368 ? 58.189 24.045 78.197 1.00 27.79 356 SER C O 1
ATOM 8386 N N . ARG C 1 369 ? 58.150 24.899 76.141 1.00 28.82 357 ARG C N 1
ATOM 8387 C CA . ARG C 1 369 ? 57.140 25.933 76.384 1.00 30.18 357 ARG C CA 1
ATOM 8388 C C . ARG C 1 369 ? 57.557 27.084 77.326 1.00 28.80 357 ARG C C 1
ATOM 8389 O O . ARG C 1 369 ? 56.711 27.796 77.802 1.00 26.69 357 ARG C O 1
ATOM 8397 N N . GLU C 1 370 ? 58.852 27.325 77.514 1.00 28.86 358 GLU C N 1
ATOM 8398 C CA . GLU C 1 370 ? 59.282 28.545 78.230 1.00 29.64 358 GLU C CA 1
ATOM 8399 C C . GLU C 1 370 ? 58.958 29.774 77.350 1.00 29.88 358 GLU C C 1
ATOM 8400 O O . GLU C 1 370 ? 58.666 30.843 77.857 1.00 30.33 358 GLU C O 1
ATOM 8406 N N . ALA C 1 371 ? 59.030 29.614 76.031 1.00 29.33 359 ALA C N 1
ATOM 8407 C CA . ALA C 1 371 ? 58.539 30.627 75.127 1.00 29.22 359 ALA C CA 1
ATOM 8408 C C . ALA C 1 371 ? 57.156 30.250 74.603 1.00 29.71 359 ALA C C 1
ATOM 8409 O O . ALA C 1 371 ? 56.824 29.076 74.483 1.00 29.60 359 ALA C O 1
ATOM 8411 N N . LEU C 1 372 ? 56.373 31.267 74.266 1.00 29.77 360 LEU C N 1
ATOM 8412 C CA . LEU C 1 372 ? 55.137 31.100 73.483 1.00 29.84 360 LEU C CA 1
ATOM 8413 C C . LEU C 1 372 ? 55.484 31.193 72.020 1.00 28.98 360 LEU C C 1
ATOM 8414 O O . LEU C 1 372 ? 55.120 30.335 71.223 1.00 27.70 360 LEU C O 1
ATOM 8419 N N . LYS C 1 373 ? 56.239 32.243 71.679 1.00 28.84 361 LYS C N 1
ATOM 8420 C CA . LYS C 1 373 ? 56.776 32.405 70.354 1.00 28.21 361 LYS C CA 1
ATOM 8421 C C . LYS C 1 373 ? 58.107 33.107 70.420 1.00 28.02 361 LYS C C 1
ATOM 8422 O O . LYS C 1 373 ? 58.253 34.120 71.126 1.00 29.06 361 LYS C O 1
ATOM 8428 N N . VAL C 1 374 ? 59.083 32.526 69.719 1.00 27.60 362 VAL C N 1
ATOM 8429 C CA . VAL C 1 374 ? 60.392 33.106 69.525 1.00 27.86 362 VAL C CA 1
ATOM 8430 C C . VAL C 1 374 ? 60.501 33.617 68.065 1.00 28.18 362 VAL C C 1
ATOM 8431 O O . VAL C 1 374 ? 60.072 32.948 67.123 1.00 27.89 362 VAL C O 1
ATOM 8435 N N . ILE C 1 375 ? 61.035 34.813 67.929 1.00 28.99 363 ILE C N 1
ATOM 8436 C CA . ILE C 1 375 ? 61.444 35.392 66.655 1.00 28.83 363 ILE C CA 1
ATOM 8437 C C . ILE C 1 375 ? 62.968 35.423 66.631 1.00 29.23 363 ILE C C 1
ATOM 8438 O O . ILE C 1 375 ? 63.627 35.817 67.606 1.00 29.58 363 ILE C O 1
ATOM 8443 N N . LEU C 1 376 ? 63.531 34.963 65.526 1.00 29.46 364 LEU C N 1
ATOM 8444 C CA . LEU C 1 376 ? 64.959 35.122 65.289 1.00 28.84 364 LEU C CA 1
ATOM 8445 C C . LEU C 1 376 ? 65.238 36.313 64.381 1.00 29.59 364 LEU C C 1
ATOM 8446 O O . LEU C 1 376 ? 64.511 36.552 63.431 1.00 28.70 364 LEU C O 1
ATOM 8451 N N . TYR C 1 377 ? 66.343 37.001 64.647 1.00 30.18 365 TYR C N 1
ATOM 8452 C CA . TYR C 1 377 ? 66.814 38.054 63.772 1.00 31.55 365 TYR C CA 1
ATOM 8453 C C . TYR C 1 377 ? 68.288 37.835 63.403 1.00 31.50 365 TYR C C 1
ATOM 8454 O O . TYR C 1 377 ? 69.110 37.511 64.270 1.00 30.23 365 TYR C O 1
ATOM 8463 N N . PRO C 1 378 ? 68.607 37.935 62.111 1.00 32.84 366 PRO C N 1
ATOM 8464 C CA . PRO C 1 378 ? 69.987 37.929 61.683 1.00 34.72 366 PRO C CA 1
ATOM 8465 C C . PRO C 1 378 ? 70.795 39.085 62.263 1.00 37.60 366 PRO C C 1
ATOM 8466 O O . PRO C 1 378 ? 70.260 40.183 62.506 1.00 35.81 366 PRO C O 1
ATOM 8470 N N . GLU C 1 379 ? 72.050 38.722 62.515 1.00 41.08 367 GLU C N 1
ATOM 8471 C CA . GLU C 1 379 ? 73.208 39.516 62.970 1.00 45.54 367 GLU C CA 1
ATOM 8472 C C . GLU C 1 379 ? 73.280 39.677 64.493 1.00 47.20 367 GLU C C 1
ATOM 8473 O O . GLU C 1 379 ? 73.007 38.702 65.189 1.00 48.57 367 GLU C O 1
ATOM 8479 N N . GLY D 1 15 ? 60.106 18.967 8.461 1.00 44.19 3 GLY D N 1
ATOM 8480 C CA . GLY D 1 15 ? 59.152 19.340 9.550 1.00 43.92 3 GLY D CA 1
ATOM 8481 C C . GLY D 1 15 ? 57.716 19.156 9.104 1.00 43.34 3 GLY D C 1
ATOM 8482 O O . GLY D 1 15 ? 57.470 18.797 7.945 1.00 43.09 3 GLY D O 1
ATOM 8483 N N . LEU D 1 16 ? 56.776 19.414 10.018 1.00 42.10 4 LEU D N 1
ATOM 8484 C CA . LEU D 1 16 ? 55.354 19.158 9.767 1.00 41.62 4 LEU D CA 1
ATOM 8485 C C . LEU D 1 16 ? 54.699 20.252 8.914 1.00 40.63 4 LEU D C 1
ATOM 8486 O O . LEU D 1 16 ? 54.937 21.436 9.125 1.00 40.30 4 LEU D O 1
ATOM 8491 N N . LYS D 1 17 ? 53.899 19.836 7.936 1.00 39.62 5 LYS D N 1
ATOM 8492 C CA . LYS D 1 17 ? 53.198 20.768 7.050 1.00 38.96 5 LYS D CA 1
ATOM 8493 C C . LYS D 1 17 ? 51.800 21.018 7.603 1.00 38.21 5 LYS D C 1
ATOM 8494 O O . LYS D 1 17 ? 50.949 20.141 7.555 1.00 39.11 5 LYS D O 1
ATOM 8496 N N . ALA D 1 18 ? 51.564 22.193 8.164 1.00 36.34 6 ALA D N 1
ATOM 8497 C CA . ALA D 1 18 ? 50.228 22.520 8.674 1.00 34.87 6 ALA D CA 1
ATOM 8498 C C . ALA D 1 18 ? 49.546 23.488 7.711 1.00 33.75 6 ALA D C 1
ATOM 8499 O O . ALA D 1 18 ? 50.224 24.174 6.959 1.00 33.67 6 ALA D O 1
ATOM 8501 N N . HIS D 1 19 ? 48.217 23.551 7.736 1.00 32.65 7 HIS D N 1
ATOM 8502 C CA . HIS D 1 19 ? 47.485 24.630 7.039 1.00 31.25 7 HIS D CA 1
ATOM 8503 C C . HIS D 1 19 ? 46.410 25.239 7.918 1.00 29.00 7 HIS D C 1
ATOM 8504 O O . HIS D 1 19 ? 45.942 24.610 8.868 1.00 29.00 7 HIS D O 1
ATOM 8511 N N . ALA D 1 20 ? 46.060 26.487 7.645 1.00 26.84 8 ALA D N 1
ATOM 8512 C CA . ALA D 1 20 ? 45.044 27.166 8.444 1.00 26.42 8 ALA D CA 1
ATOM 8513 C C . ALA D 1 20 ? 44.350 28.228 7.640 1.00 26.25 8 ALA D C 1
ATOM 8514 O O . ALA D 1 20 ? 44.811 28.593 6.572 1.00 25.21 8 ALA D O 1
ATOM 8516 N N . MET D 1 21 ? 43.227 28.694 8.167 1.00 26.13 9 MET D N 1
ATOM 8517 C CA . MET D 1 21 ? 42.463 29.759 7.542 1.00 26.70 9 MET D CA 1
ATOM 8518 C C . MET D 1 21 ? 42.696 30.975 8.411 1.00 26.70 9 MET D C 1
ATOM 8519 O O . MET D 1 21 ? 42.379 30.986 9.586 1.00 26.39 9 MET D O 1
ATOM 8524 N N . VAL D 1 22 ? 43.304 31.977 7.813 1.00 26.58 10 VAL D N 1
ATOM 8525 C CA . VAL D 1 22 ? 43.884 33.097 8.532 1.00 27.03 10 VAL D CA 1
ATOM 8526 C C . VAL D 1 22 ? 43.075 34.393 8.278 1.00 26.63 10 VAL D C 1
ATOM 8527 O O . VAL D 1 22 ? 42.738 34.710 7.148 1.00 27.68 10 VAL D O 1
ATOM 8531 N N . LEU D 1 23 ? 42.776 35.111 9.351 1.00 27.09 11 LEU D N 1
ATOM 8532 C CA . LEU D 1 23 ? 42.147 36.428 9.295 1.00 27.29 11 LEU D CA 1
ATOM 8533 C C . LEU D 1 23 ? 43.243 37.508 9.177 1.00 27.35 11 LEU D C 1
ATOM 8534 O O . LEU D 1 23 ? 43.959 37.778 10.140 1.00 26.45 11 LEU D O 1
ATOM 8539 N N . GLU D 1 24 ? 43.394 38.115 8.002 1.00 27.96 12 GLU D N 1
ATOM 8540 C CA . GLU D 1 24 ? 44.501 39.065 7.802 1.00 29.01 12 GLU D CA 1
ATOM 8541 C C . GLU D 1 24 ? 44.042 40.500 8.018 1.00 29.01 12 GLU D C 1
ATOM 8542 O O . GLU D 1 24 ? 44.803 41.342 8.500 1.00 28.62 12 GLU D O 1
ATOM 8548 N N . LYS D 1 25 ? 42.809 40.783 7.590 1.00 29.83 13 LYS D N 1
ATOM 8549 C CA . LYS D 1 25 ? 42.185 42.111 7.722 1.00 29.25 13 LYS D CA 1
ATOM 8550 C C . LYS D 1 25 ? 40.711 41.884 8.038 1.00 29.10 13 LYS D C 1
ATOM 8551 O O . LYS D 1 25 ? 40.110 40.929 7.517 1.00 28.31 13 LYS D O 1
ATOM 8553 N N . PHE D 1 26 ? 40.143 42.727 8.912 1.00 29.33 14 PHE D N 1
ATOM 8554 C CA . PHE D 1 26 ? 38.736 42.572 9.299 1.00 29.77 14 PHE D CA 1
ATOM 8555 C C . PHE D 1 26 ? 37.813 42.776 8.079 1.00 29.64 14 PHE D C 1
ATOM 8556 O O . PHE D 1 26 ? 38.124 43.536 7.128 1.00 30.02 14 PHE D O 1
ATOM 8564 N N . ASN D 1 27 ? 36.689 42.069 8.103 1.00 29.41 15 ASN D N 1
ATOM 8565 C CA . ASN D 1 27 ? 35.749 42.031 7.002 1.00 29.56 15 ASN D CA 1
ATOM 8566 C C . ASN D 1 27 ? 36.296 41.541 5.667 1.00 29.60 15 ASN D C 1
ATOM 8567 O O . ASN D 1 27 ? 35.696 41.787 4.624 1.00 28.93 15 ASN D O 1
ATOM 8572 N N . GLN D 1 28 ? 37.427 40.859 5.675 1.00 29.04 16 GLN D N 1
ATOM 8573 C CA . GLN D 1 28 ? 37.969 40.303 4.443 1.00 29.09 16 GLN D CA 1
ATOM 8574 C C . GLN D 1 28 ? 38.101 38.811 4.628 1.00 27.66 16 GLN D C 1
ATOM 8575 O O . GLN D 1 28 ? 38.465 38.370 5.705 1.00 27.18 16 GLN D O 1
ATOM 8581 N N . PRO D 1 29 ? 37.771 38.042 3.594 1.00 26.99 17 PRO D N 1
ATOM 8582 C CA . PRO D 1 29 ? 37.717 36.591 3.713 1.00 26.51 17 PRO D CA 1
ATOM 8583 C C . PRO D 1 29 ? 38.980 35.989 4.331 1.00 26.59 17 PRO D C 1
ATOM 8584 O O . PRO D 1 29 ? 40.110 36.435 4.057 1.00 25.94 17 PRO D O 1
ATOM 8588 N N . LEU D 1 30 ? 38.782 34.996 5.185 1.00 26.31 18 LEU D N 1
ATOM 8589 C CA . LEU D 1 30 ? 39.883 34.186 5.638 1.00 25.67 18 LEU D CA 1
ATOM 8590 C C . LEU D 1 30 ? 40.591 33.564 4.426 1.00 26.31 18 LEU D C 1
ATOM 8591 O O . LEU D 1 30 ? 39.954 33.127 3.466 1.00 24.50 18 LEU D O 1
ATOM 8596 N N . VAL D 1 31 ? 41.912 33.520 4.517 1.00 26.76 19 VAL D N 1
ATOM 8597 C CA . VAL D 1 31 ? 42.753 33.015 3.467 1.00 27.48 19 VAL D CA 1
ATOM 8598 C C . VAL D 1 31 ? 43.522 31.793 3.952 1.00 27.32 19 VAL D C 1
ATOM 8599 O O . VAL D 1 31 ? 44.047 31.751 5.083 1.00 26.23 19 VAL D O 1
ATOM 8603 N N . TYR D 1 32 ? 43.550 30.803 3.075 1.00 27.60 20 TYR D N 1
ATOM 8604 C CA . TYR D 1 32 ? 44.390 29.636 3.213 1.00 29.09 20 TYR D CA 1
ATOM 8605 C C . TYR D 1 32 ? 45.875 30.006 3.316 1.00 29.84 20 TYR D C 1
ATOM 8606 O O . TYR D 1 32 ? 46.375 30.809 2.550 1.00 28.97 20 TYR D O 1
ATOM 8615 N N . LYS D 1 33 ? 46.570 29.437 4.294 1.00 30.38 21 LYS D N 1
ATOM 8616 C CA . LYS D 1 33 ? 47.991 29.626 4.378 1.00 31.85 21 LYS D CA 1
ATOM 8617 C C . LYS D 1 33 ? 48.613 28.379 4.969 1.00 32.31 21 LYS D C 1
ATOM 8618 O O . LYS D 1 33 ? 47.995 27.699 5.814 1.00 29.75 21 LYS D O 1
ATOM 8624 N N . GLU D 1 34 ? 49.828 28.072 4.516 1.00 32.85 22 GLU D N 1
ATOM 8625 C CA . GLU D 1 34 ? 50.548 26.892 5.014 1.00 34.49 22 GLU D CA 1
ATOM 8626 C C . GLU D 1 34 ? 51.688 27.321 5.925 1.00 35.28 22 GLU D C 1
ATOM 8627 O O . GLU D 1 34 ? 52.238 28.419 5.774 1.00 34.41 22 GLU D O 1
ATOM 8633 N N . PHE D 1 35 ? 51.980 26.464 6.905 1.00 36.63 23 PHE D N 1
ATOM 8634 C CA . PHE D 1 35 ? 52.997 26.706 7.898 1.00 37.78 23 PHE D CA 1
ATOM 8635 C C . PHE D 1 35 ? 53.790 25.414 8.055 1.00 39.12 23 PHE D C 1
ATOM 8636 O O . PHE D 1 35 ? 53.196 24.352 8.301 1.00 39.50 23 PHE D O 1
ATOM 8644 N N . GLU D 1 36 ? 55.115 25.503 7.918 1.00 40.19 24 GLU D N 1
ATOM 8645 C CA . GLU D 1 36 ? 56.003 24.382 8.224 1.00 40.94 24 GLU D CA 1
ATOM 8646 C C . GLU D 1 36 ? 56.383 24.442 9.707 1.00 40.61 24 GLU D C 1
ATOM 8647 O O . GLU D 1 36 ? 56.960 25.423 10.196 1.00 39.17 24 GLU D O 1
ATOM 8653 N N . ILE D 1 37 ? 56.049 23.383 10.424 1.00 40.97 25 ILE D N 1
ATOM 8654 C CA . ILE D 1 37 ? 56.308 23.331 11.853 1.00 41.37 25 ILE D CA 1
ATOM 8655 C C . ILE D 1 37 ? 57.553 22.479 12.064 1.00 41.83 25 ILE D C 1
ATOM 8656 O O . ILE D 1 37 ? 57.609 21.312 11.701 1.00 41.68 25 ILE D O 1
ATOM 8661 N N . SER D 1 38 ? 58.584 23.096 12.601 1.00 42.59 26 SER D N 1
ATOM 8662 C CA . SER D 1 38 ? 59.844 22.406 12.742 1.00 43.62 26 SER D CA 1
ATOM 8663 C C . SER D 1 38 ? 59.932 21.905 14.182 1.00 43.50 26 SER D C 1
ATOM 8664 O O . SER D 1 38 ? 59.729 20.710 14.445 1.00 45.51 26 SER D O 1
ATOM 8667 N N . ASP D 1 39 ? 60.201 22.795 15.124 1.00 42.10 27 ASP D N 1
ATOM 8668 C CA . ASP D 1 39 ? 60.023 22.443 16.513 1.00 41.54 27 ASP D CA 1
ATOM 8669 C C . ASP D 1 39 ? 59.085 23.366 17.250 1.00 39.71 27 ASP D C 1
ATOM 8670 O O . ASP D 1 39 ? 58.644 24.421 16.746 1.00 39.44 27 ASP D O 1
ATOM 8675 N N . ILE D 1 40 ? 58.788 22.960 18.471 1.00 36.99 28 ILE D N 1
ATOM 8676 C CA . ILE D 1 40 ? 57.808 23.658 19.241 1.00 35.03 28 ILE D CA 1
ATOM 8677 C C . ILE D 1 40 ? 58.454 24.048 20.535 1.00 34.15 28 ILE D C 1
ATOM 8678 O O . ILE D 1 40 ? 59.440 23.472 20.937 1.00 34.61 28 ILE D O 1
ATOM 8683 N N . PRO D 1 41 ? 57.947 25.064 21.186 1.00 33.12 29 PRO D N 1
ATOM 8684 C CA . PRO D 1 41 ? 58.502 25.461 22.445 1.00 33.35 29 PRO D CA 1
ATOM 8685 C C . PRO D 1 41 ? 58.577 24.302 23.456 1.00 34.19 29 PRO D C 1
ATOM 8686 O O . PRO D 1 41 ? 57.809 23.326 23.335 1.00 33.58 29 PRO D O 1
ATOM 8690 N N . ARG D 1 42 ? 59.502 24.432 24.415 1.00 33.89 30 ARG D N 1
ATOM 8691 C CA . ARG D 1 42 ? 59.653 23.508 25.552 1.00 33.51 30 ARG D CA 1
ATOM 8692 C C . ARG D 1 42 ? 58.363 23.340 26.288 1.00 32.10 30 ARG D C 1
ATOM 8693 O O . ARG D 1 42 ? 57.730 24.320 26.691 1.00 33.60 30 ARG D O 1
ATOM 8695 N N . GLY D 1 43 ? 57.930 22.091 26.443 1.00 30.68 31 GLY D N 1
ATOM 8696 C CA . GLY D 1 43 ? 56.734 21.768 27.225 1.00 28.97 31 GLY D CA 1
ATOM 8697 C C . GLY D 1 43 ? 55.442 21.890 26.452 1.00 28.43 31 GLY D C 1
ATOM 8698 O O . GLY D 1 43 ? 54.375 21.524 26.952 1.00 27.97 31 GLY D O 1
ATOM 8699 N N . SER D 1 44 ? 55.522 22.405 25.224 1.00 26.84 32 SER D N 1
ATOM 8700 C CA . SER D 1 44 ? 54.328 22.615 24.440 1.00 26.66 32 SER D CA 1
ATOM 8701 C C . SER D 1 44 ? 53.811 21.306 23.889 1.00 25.72 32 SER D C 1
ATOM 8702 O O . SER D 1 44 ? 54.538 20.341 23.786 1.00 26.45 32 SER D O 1
ATOM 8707 N N . ILE D 1 45 ? 52.534 21.315 23.530 1.00 25.85 33 ILE D N 1
ATOM 8708 C CA . ILE D 1 45 ? 51.867 20.191 22.896 1.00 25.37 33 ILE D CA 1
ATOM 8709 C C . ILE D 1 45 ? 51.373 20.536 21.478 1.00 25.84 33 ILE D C 1
ATOM 8710 O O . ILE D 1 45 ? 50.541 21.460 21.285 1.00 25.55 33 ILE D O 1
ATOM 8715 N N . LEU D 1 46 ? 51.865 19.783 20.497 1.00 25.11 34 LEU D N 1
ATOM 8716 C CA . LEU D 1 46 ? 51.395 19.882 19.129 1.00 24.81 34 LEU D CA 1
ATOM 8717 C C . LEU D 1 46 ? 50.203 18.928 18.974 1.00 24.44 34 LEU D C 1
ATOM 8718 O O . LEU D 1 46 ? 50.301 17.745 19.307 1.00 23.97 34 LEU D O 1
ATOM 8723 N N . VAL D 1 47 ? 49.070 19.484 18.529 1.00 24.74 35 VAL D N 1
ATOM 8724 C CA . VAL D 1 47 ? 47.778 18.810 18.528 1.00 25.22 35 VAL D CA 1
ATOM 8725 C C . VAL D 1 47 ? 47.208 18.877 17.127 1.00 25.37 35 VAL D C 1
ATOM 8726 O O . VAL D 1 47 ? 47.142 19.967 16.531 1.00 26.07 35 VAL D O 1
ATOM 8730 N N . GLU D 1 48 ? 46.793 17.726 16.606 1.00 25.50 36 GLU D N 1
ATOM 8731 C CA . GLU D 1 48 ? 46.068 17.641 15.344 1.00 26.54 36 GLU D CA 1
ATOM 8732 C C . GLU D 1 48 ? 44.607 17.957 15.612 1.00 26.42 36 GLU D C 1
ATOM 8733 O O . GLU D 1 48 ? 43.954 17.238 16.351 1.00 26.53 36 GLU D O 1
ATOM 8739 N N . ILE D 1 49 ? 44.079 19.027 15.026 1.00 27.38 37 ILE D N 1
ATOM 8740 C CA . ILE D 1 49 ? 42.686 19.402 15.265 1.00 26.80 37 ILE D CA 1
ATOM 8741 C C . ILE D 1 49 ? 41.799 18.404 14.542 1.00 27.07 37 ILE D C 1
ATOM 8742 O O . ILE D 1 49 ? 42.040 18.090 13.385 1.00 26.54 37 ILE D O 1
ATOM 8747 N N . LEU D 1 50 ? 40.765 17.922 15.213 1.00 27.37 38 LEU D N 1
ATOM 8748 C CA . LEU D 1 50 ? 39.832 16.955 14.616 1.00 27.84 38 LEU D CA 1
ATOM 8749 C C . LEU D 1 50 ? 38.440 17.581 14.432 1.00 28.26 38 LEU D C 1
ATOM 8750 O O . LEU D 1 50 ? 37.702 17.196 13.542 1.00 27.52 38 LEU D O 1
ATOM 8755 N N . SER D 1 51 ? 38.117 18.537 15.287 1.00 28.09 39 SER D N 1
ATOM 8756 C CA . SER D 1 51 ? 36.862 19.244 15.273 1.00 28.76 39 SER D CA 1
ATOM 8757 C C . SER D 1 51 ? 37.151 20.641 15.748 1.00 28.50 39 SER D C 1
ATOM 8758 O O . SER D 1 51 ? 37.816 20.815 16.755 1.00 28.26 39 SER D O 1
ATOM 8761 N N . ALA D 1 52 ? 36.599 21.625 15.051 1.00 28.02 40 ALA D N 1
ATOM 8762 C CA . ALA D 1 52 ? 36.762 23.021 15.401 1.00 28.62 40 ALA D CA 1
ATOM 8763 C C . ALA D 1 52 ? 35.402 23.690 15.314 1.00 28.67 40 ALA D C 1
ATOM 8764 O O . ALA D 1 52 ? 34.822 23.829 14.212 1.00 28.11 40 ALA D O 1
ATOM 8766 N N . GLY D 1 53 ? 34.899 24.124 16.456 1.00 28.24 41 GLY D N 1
ATOM 8767 C CA . GLY D 1 53 ? 33.610 24.823 16.494 1.00 28.79 41 GLY D CA 1
ATOM 8768 C C . GLY D 1 53 ? 33.654 26.240 15.940 1.00 29.01 41 GLY D C 1
ATOM 8769 O O . GLY D 1 53 ? 34.596 27.022 16.213 1.00 28.84 41 GLY D O 1
ATOM 8770 N N . VAL D 1 54 ? 32.629 26.578 15.171 1.00 29.13 42 VAL D N 1
ATOM 8771 C CA . VAL D 1 54 ? 32.412 27.955 14.730 1.00 30.69 42 VAL D CA 1
ATOM 8772 C C . VAL D 1 54 ? 31.373 28.669 15.635 1.00 33.13 42 VAL D C 1
ATOM 8773 O O . VAL D 1 54 ? 30.211 28.253 15.744 1.00 32.98 42 VAL D O 1
ATOM 8777 N N . CYS D 1 55 ? 31.811 29.765 16.261 1.00 36.22 43 CYS D N 1
ATOM 8778 C CA . CYS D 1 55 ? 31.035 30.448 17.280 1.00 36.47 43 CYS D CA 1
ATOM 8779 C C . CYS D 1 55 ? 30.417 31.692 16.690 1.00 36.56 43 CYS D C 1
ATOM 8780 O O . CYS D 1 55 ? 31.019 32.345 15.814 1.00 36.03 43 CYS D O 1
ATOM 8783 N N . GLY D 1 56 ? 29.238 32.069 17.185 1.00 35.77 44 GLY D N 1
ATOM 8784 C CA . GLY D 1 56 ? 28.690 33.361 16.853 1.00 35.04 44 GLY D CA 1
ATOM 8785 C C . GLY D 1 56 ? 29.695 34.477 17.076 1.00 34.65 44 GLY D C 1
ATOM 8786 O O . GLY D 1 56 ? 29.778 35.440 16.309 1.00 34.99 44 GLY D O 1
ATOM 8787 N N . SER D 1 57 ? 30.490 34.348 18.118 1.00 34.41 45 SER D N 1
ATOM 8788 C CA . SER D 1 57 ? 31.459 35.383 18.439 1.00 34.35 45 SER D CA 1
ATOM 8789 C C . SER D 1 57 ? 32.560 35.488 17.353 1.00 34.28 45 SER D C 1
ATOM 8790 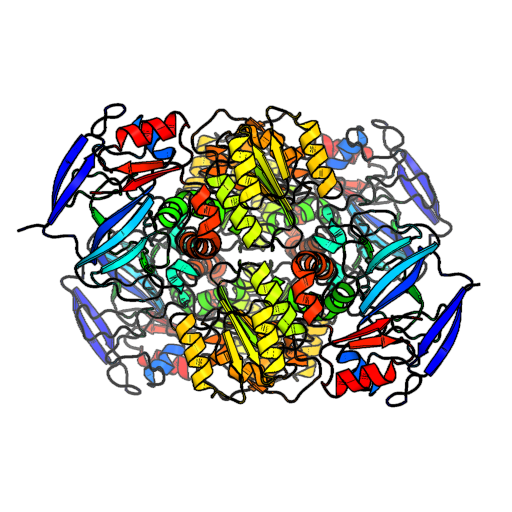O O . SER D 1 57 ? 33.098 36.584 17.129 1.00 34.29 45 SER D O 1
ATOM 8793 N N . ASP D 1 58 ? 32.836 34.393 16.630 1.00 32.90 46 ASP D N 1
ATOM 8794 C CA . ASP D 1 58 ? 33.851 34.445 15.563 1.00 33.02 46 ASP D CA 1
ATOM 8795 C C . ASP D 1 58 ? 33.431 35.418 14.434 1.00 32.71 46 ASP D C 1
ATOM 8796 O O . ASP D 1 58 ? 34.269 36.057 13.813 1.00 32.69 46 ASP D O 1
ATOM 8801 N N . VAL D 1 59 ? 32.122 35.518 14.189 1.00 33.04 47 VAL D N 1
ATOM 8802 C CA . VAL D 1 59 ? 31.572 36.484 13.218 1.00 32.98 47 VAL D CA 1
ATOM 8803 C C . VAL D 1 59 ? 31.874 37.920 13.666 1.00 32.84 47 VAL D C 1
ATOM 8804 O O . VAL D 1 59 ? 32.402 38.738 12.908 1.00 31.57 47 VAL D O 1
ATOM 8808 N N . HIS D 1 60 ? 31.525 38.213 14.913 1.00 32.81 48 HIS D N 1
ATOM 8809 C CA . HIS D 1 60 ? 31.842 39.491 15.546 1.00 32.98 48 HIS D CA 1
ATOM 8810 C C . HIS D 1 60 ? 33.336 39.811 15.422 1.00 32.81 48 HIS D C 1
ATOM 8811 O O . HIS D 1 60 ? 33.698 40.905 15.024 1.00 32.20 48 HIS D O 1
ATOM 8824 N N . MET D 1 61 ? 34.205 38.855 15.760 1.00 33.02 49 MET D N 1
ATOM 8825 C CA . MET D 1 61 ? 35.663 39.062 15.660 1.00 33.18 49 MET D CA 1
ATOM 8826 C C . MET D 1 61 ? 36.113 39.387 14.234 1.00 33.22 49 MET D C 1
ATOM 8827 O O . MET D 1 61 ? 36.927 40.311 14.016 1.00 32.58 49 MET D O 1
ATOM 8832 N N . PHE D 1 62 ? 35.573 38.615 13.286 1.00 33.29 50 PHE D N 1
ATOM 8833 C CA . PHE D 1 62 ? 35.829 38.787 11.851 1.00 34.05 50 PHE D CA 1
ATOM 8834 C C . PHE D 1 62 ? 35.449 40.168 11.337 1.00 34.76 50 PHE D C 1
ATOM 8835 O O . PHE D 1 62 ? 36.055 40.691 10.396 1.00 34.78 50 PHE D O 1
ATOM 8843 N N . ARG D 1 63 ? 34.421 40.742 11.939 1.00 36.20 51 ARG D N 1
ATOM 8844 C CA . ARG D 1 63 ? 33.880 42.030 11.490 1.00 37.66 51 ARG D CA 1
ATOM 8845 C C . ARG D 1 63 ? 34.637 43.195 12.096 1.00 38.74 51 ARG D C 1
ATOM 8846 O O . ARG D 1 63 ? 34.325 44.340 11.822 1.00 39.58 51 ARG D O 1
ATOM 8854 N N . GLY D 1 64 ? 35.613 42.895 12.942 1.00 40.42 52 GLY D N 1
ATOM 8855 C CA . GLY D 1 64 ? 36.437 43.905 13.576 1.00 41.75 52 GLY D CA 1
ATOM 8856 C C . GLY D 1 64 ? 35.740 44.612 14.720 1.00 43.07 52 GLY D C 1
ATOM 8857 O O . GLY D 1 64 ? 36.032 45.761 14.988 1.00 44.03 52 GLY D O 1
ATOM 8858 N N . GLU D 1 65 ? 34.823 43.931 15.393 1.00 44.14 53 GLU D N 1
ATOM 8859 C CA . GLU D 1 65 ? 34.051 44.521 16.483 1.00 44.92 53 GLU D CA 1
ATOM 8860 C C . GLU D 1 65 ? 34.566 44.107 17.876 1.00 45.63 53 GLU D C 1
ATOM 8861 O O . GLU D 1 65 ? 34.091 44.624 18.895 1.00 46.33 53 GLU D O 1
ATOM 8867 N N . ASP D 1 66 ? 35.504 43.159 17.932 1.00 45.79 54 ASP D N 1
ATOM 8868 C CA . ASP D 1 66 ? 36.077 42.676 19.199 1.00 45.63 54 ASP D CA 1
ATOM 8869 C C . ASP D 1 66 ? 37.455 43.332 19.316 1.00 45.73 54 ASP D C 1
ATOM 8870 O O . ASP D 1 66 ? 38.300 43.160 18.413 1.00 45.82 54 ASP D O 1
ATOM 8875 N N . PRO D 1 67 ? 37.671 44.128 20.369 1.00 45.04 55 PRO D N 1
ATOM 8876 C CA . PRO D 1 67 ? 38.854 44.978 20.417 1.00 44.68 55 PRO D CA 1
ATOM 8877 C C . PRO D 1 67 ? 40.100 44.232 20.901 1.00 43.70 55 PRO D C 1
ATOM 8878 O O . PRO D 1 67 ? 41.209 44.719 20.733 1.00 42.83 55 PRO D O 1
ATOM 8882 N N . ARG D 1 68 ? 39.899 43.036 21.453 1.00 43.00 56 ARG D N 1
ATOM 8883 C CA . ARG D 1 68 ? 40.988 42.148 21.868 1.00 42.30 56 ARG D CA 1
ATOM 8884 C C . ARG D 1 68 ? 41.745 41.493 20.721 1.00 40.98 56 ARG D C 1
ATOM 8885 O O . ARG D 1 68 ? 42.768 40.829 20.981 1.00 41.45 56 ARG D O 1
ATOM 8893 N N . VAL D 1 69 ? 41.259 41.644 19.478 1.00 38.91 57 VAL D N 1
ATOM 8894 C CA . VAL D 1 69 ? 41.694 40.778 18.385 1.00 36.15 57 VAL D CA 1
ATOM 8895 C C . VAL D 1 69 ? 42.819 41.399 17.552 1.00 34.61 57 VAL D C 1
ATOM 8896 O O . VAL D 1 69 ? 42.593 42.324 16.792 1.00 31.59 57 VAL D O 1
ATOM 8900 N N . PRO D 1 70 ? 44.016 40.822 17.656 1.00 32.79 58 PRO D N 1
ATOM 8901 C CA . PRO D 1 70 ? 45.155 41.238 16.847 1.00 31.40 58 PRO D CA 1
ATOM 8902 C C . PRO D 1 70 ? 45.072 40.624 15.463 1.00 30.40 58 PRO D C 1
ATOM 8903 O O . PRO D 1 70 ? 44.400 39.623 15.281 1.00 29.32 58 PRO D O 1
ATOM 8907 N N . LEU D 1 71 ? 45.755 41.239 14.500 1.00 29.40 59 LEU D N 1
ATOM 8908 C CA . LEU D 1 71 ? 45.819 40.719 13.162 1.00 28.98 59 LEU D CA 1
ATOM 8909 C C . LEU D 1 71 ? 47.285 40.581 12.799 1.00 29.54 59 LEU D C 1
ATOM 8910 O O . LEU D 1 71 ? 48.086 41.469 13.116 1.00 30.27 59 LEU D O 1
ATOM 8915 N N . PRO D 1 72 ? 47.650 39.496 12.121 1.00 29.39 60 PRO D N 1
ATOM 8916 C CA . PRO D 1 72 ? 46.716 38.482 11.687 1.00 29.03 60 PRO D CA 1
ATOM 8917 C C . PRO D 1 72 ? 46.478 37.459 12.787 1.00 28.55 60 PRO D C 1
ATOM 8918 O O . PRO D 1 72 ? 47.216 37.403 13.789 1.00 26.56 60 PRO D O 1
ATOM 8922 N N . ILE D 1 73 ? 45.435 36.662 12.598 1.00 28.42 61 ILE D N 1
ATOM 8923 C CA . ILE D 1 73 ? 45.049 35.704 13.591 1.00 28.71 61 ILE D CA 1
ATOM 8924 C C . ILE D 1 73 ? 44.400 34.469 12.986 1.00 28.49 61 ILE D C 1
ATOM 8925 O O . ILE D 1 73 ? 43.638 34.566 12.028 1.00 29.66 61 ILE D O 1
ATOM 8930 N N . ILE D 1 74 ? 44.710 33.307 13.555 1.00 28.02 62 ILE D N 1
ATOM 8931 C CA . ILE D 1 74 ? 43.951 32.098 13.261 1.00 27.19 62 ILE D CA 1
ATOM 8932 C C . ILE D 1 74 ? 42.858 32.042 14.319 1.00 27.17 62 ILE D C 1
ATOM 8933 O O . ILE D 1 74 ? 43.106 31.782 15.511 1.00 27.07 62 ILE D O 1
ATOM 8938 N N . LEU D 1 75 ? 41.640 32.307 13.878 1.00 26.49 63 LEU D N 1
ATOM 8939 C CA . LEU D 1 75 ? 40.465 32.228 14.725 1.00 26.86 63 LEU D CA 1
ATOM 8940 C C . LEU D 1 75 ? 40.187 30.784 15.184 1.00 27.06 63 LEU D C 1
ATOM 8941 O O . LEU D 1 75 ? 40.861 29.832 14.771 1.00 26.76 63 LEU D O 1
ATOM 8946 N N . GLY D 1 76 ? 39.174 30.631 16.031 1.00 27.63 64 GLY D N 1
ATOM 8947 C CA . GLY D 1 76 ? 38.718 29.306 16.445 1.00 28.06 64 GLY D CA 1
ATOM 8948 C C . GLY D 1 76 ? 39.130 29.033 17.871 1.00 28.39 64 GLY D C 1
ATOM 8949 O O . GLY D 1 76 ? 40.313 28.781 18.148 1.00 28.37 64 GLY D O 1
ATOM 8950 N N . HIS D 1 77 ? 38.162 29.063 18.783 1.00 29.12 65 HIS D N 1
ATOM 8951 C CA . HIS D 1 77 ? 38.477 28.824 20.193 1.00 29.69 65 HIS D CA 1
ATOM 8952 C C . HIS D 1 77 ? 37.869 27.590 20.790 1.00 29.90 65 HIS D C 1
ATOM 8953 O O . HIS D 1 77 ? 38.016 27.379 22.014 1.00 30.93 65 HIS D O 1
ATOM 8960 N N . GLU D 1 78 ? 37.243 26.759 19.956 1.00 29.55 66 GLU D N 1
ATOM 8961 C CA . GLU D 1 78 ? 36.541 25.539 20.397 1.00 31.37 66 GLU D CA 1
ATOM 8962 C C . GLU D 1 78 ? 37.190 24.395 19.619 1.00 30.34 66 GLU D C 1
ATOM 8963 O O . GLU D 1 78 ? 36.961 24.271 18.440 1.00 29.78 66 GLU D O 1
ATOM 8969 N N . GLY D 1 79 ? 37.986 23.572 20.253 1.00 29.51 67 GLY D N 1
ATOM 8970 C CA . GLY D 1 79 ? 38.631 22.516 19.555 1.00 30.11 67 GLY D CA 1
ATOM 8971 C C . GLY D 1 79 ? 38.685 21.203 20.298 1.00 29.71 67 GLY D C 1
ATOM 8972 O O . GLY D 1 79 ? 38.650 21.174 21.507 1.00 30.27 67 GLY D O 1
ATOM 8973 N N . ALA D 1 80 ? 38.782 20.123 19.536 1.00 28.45 68 ALA D N 1
ATOM 8974 C CA . ALA D 1 80 ? 39.084 18.796 20.061 1.00 27.54 68 ALA D CA 1
ATOM 8975 C C . ALA D 1 80 ? 40.087 18.197 19.098 1.00 27.15 68 ALA D C 1
ATOM 8976 O O . ALA D 1 80 ? 40.038 18.486 17.880 1.00 27.80 68 ALA D O 1
ATOM 8978 N N . GLY D 1 81 ? 41.020 17.427 19.616 1.00 25.15 69 GLY D N 1
ATOM 8979 C CA . GLY D 1 81 ? 42.135 16.966 18.810 1.00 26.62 69 GLY D CA 1
ATOM 8980 C C . GLY D 1 81 ? 42.880 15.762 19.341 1.00 25.94 69 GLY D C 1
ATOM 8981 O O . GLY D 1 81 ? 42.467 15.131 20.315 1.00 25.66 69 GLY D O 1
ATOM 8982 N N . ARG D 1 82 ? 43.931 15.404 18.616 1.00 26.92 70 ARG D N 1
ATOM 8983 C CA . ARG D 1 82 ? 44.744 14.236 18.914 1.00 27.18 70 ARG D CA 1
ATOM 8984 C C . ARG D 1 82 ? 46.167 14.738 19.126 1.00 26.63 70 ARG D C 1
ATOM 8985 O O . ARG D 1 82 ? 46.688 15.489 18.301 1.00 26.15 70 ARG D O 1
ATOM 8993 N N . VAL D 1 83 ? 46.811 14.282 20.185 1.00 25.89 71 VAL D N 1
ATOM 8994 C CA . VAL D 1 83 ? 48.170 14.706 20.486 1.00 25.45 71 VAL D CA 1
ATOM 8995 C C . VAL D 1 83 ? 49.109 14.149 19.425 1.00 25.47 71 VAL D C 1
ATOM 8996 O O . VAL D 1 83 ? 49.078 12.950 19.106 1.00 21.86 71 VAL D O 1
ATOM 9000 N N . VAL D 1 84 ? 49.919 15.038 18.865 1.00 24.79 72 VAL D N 1
ATOM 9001 C CA . VAL D 1 84 ? 50.967 14.629 17.924 1.00 25.63 72 VAL D CA 1
ATOM 9002 C C . VAL D 1 84 ? 52.235 14.459 18.730 1.00 25.68 72 VAL D C 1
ATOM 9003 O O . VAL D 1 84 ? 52.878 13.443 18.679 1.00 24.88 72 VAL D O 1
ATOM 9007 N N . GLU D 1 85 ? 52.559 15.449 19.547 1.00 26.29 73 GLU D N 1
ATOM 9008 C CA . GLU D 1 85 ? 53.840 15.472 20.252 1.00 27.25 73 GLU D CA 1
ATOM 9009 C C . GLU D 1 85 ? 53.785 16.452 21.423 1.00 26.91 73 GLU D C 1
ATOM 9010 O O . GLU D 1 85 ? 53.312 17.588 21.258 1.00 26.24 73 GLU D O 1
ATOM 9016 N N . VAL D 1 86 ? 54.274 16.008 22.578 1.00 26.86 74 VAL D N 1
ATOM 9017 C CA . VAL D 1 86 ? 54.596 16.867 23.701 1.00 27.07 74 VAL D CA 1
ATOM 9018 C C . VAL D 1 86 ? 56.102 17.023 23.732 1.00 27.29 74 VAL D C 1
ATOM 9019 O O . VAL D 1 86 ? 56.832 16.024 23.823 1.00 26.68 74 VAL D O 1
ATOM 9023 N N . ASN D 1 87 ? 56.586 18.269 23.661 1.00 26.94 75 ASN D N 1
ATOM 9024 C CA . ASN D 1 87 ? 58.044 18.498 23.724 1.00 27.31 75 ASN D CA 1
ATOM 9025 C C . ASN D 1 87 ? 58.543 18.545 25.176 1.00 27.61 75 ASN D C 1
ATOM 9026 O O . ASN D 1 87 ? 58.756 19.616 25.744 1.00 27.01 75 ASN D O 1
ATOM 9031 N N . GLY D 1 88 ? 58.712 17.355 25.753 1.00 26.59 76 GLY D N 1
ATOM 9032 C CA . GLY D 1 88 ? 58.816 17.190 27.186 1.00 26.33 76 GLY D CA 1
ATOM 9033 C C . GLY D 1 88 ? 57.677 16.316 27.693 1.00 26.36 76 GLY D C 1
ATOM 9034 O O . GLY D 1 88 ? 57.324 15.283 27.074 1.00 25.54 76 GLY D O 1
ATOM 9035 N N . GLU D 1 89 ? 57.124 16.674 28.840 1.00 24.92 77 GLU D N 1
ATOM 9036 C CA . GLU D 1 89 ? 56.006 15.925 29.397 1.00 25.09 77 GLU D CA 1
ATOM 9037 C C . GLU D 1 89 ? 54.903 16.892 29.760 1.00 25.86 77 GLU D C 1
ATOM 9038 O O . GLU D 1 89 ? 55.173 17.998 30.127 1.00 25.68 77 GLU D O 1
ATOM 9044 N N . LYS D 1 90 ? 53.648 16.455 29.671 1.00 26.91 78 LYS D N 1
ATOM 9045 C CA . LYS D 1 90 ? 52.499 17.286 30.045 1.00 26.59 78 LYS D CA 1
ATOM 9046 C C . LYS D 1 90 ? 51.491 16.374 30.684 1.00 26.76 78 LYS D C 1
ATOM 9047 O O . LYS D 1 90 ? 51.129 15.343 30.108 1.00 26.78 78 LYS D O 1
ATOM 9053 N N . ARG D 1 91 ? 50.998 16.767 31.858 1.00 27.06 79 ARG D N 1
ATOM 9054 C CA . ARG D 1 91 ? 49.942 16.015 32.509 1.00 28.34 79 ARG D CA 1
ATOM 9055 C C . ARG D 1 91 ? 48.572 16.676 32.189 1.00 28.73 79 ARG D C 1
ATOM 9056 O O . ARG D 1 91 ? 48.449 17.924 32.139 1.00 28.14 79 ARG D O 1
ATOM 9064 N N . ASP D 1 92 ? 47.538 15.852 32.006 1.00 28.24 80 ASP D N 1
ATOM 9065 C CA . ASP D 1 92 ? 46.165 16.383 32.009 1.00 28.57 80 ASP D CA 1
ATOM 9066 C C . ASP D 1 92 ? 45.690 16.699 33.443 1.00 28.31 80 ASP D C 1
ATOM 9067 O O . ASP D 1 92 ? 46.433 16.521 34.410 1.00 27.32 80 ASP D O 1
ATOM 9072 N N . LEU D 1 93 ? 44.462 17.191 33.592 1.00 29.40 81 LEU D N 1
ATOM 9073 C CA . LEU D 1 93 ? 43.984 17.691 34.902 1.00 29.94 81 LEU D CA 1
ATOM 9074 C C . LEU D 1 93 ? 43.864 16.626 36.015 1.00 30.51 81 LEU D C 1
ATOM 9075 O O . LEU D 1 93 ? 43.915 16.954 37.214 1.00 31.10 81 LEU D O 1
ATOM 9080 N N . ASN D 1 94 ? 43.739 15.375 35.606 1.00 30.91 82 ASN D N 1
ATOM 9081 C CA . ASN D 1 94 ? 43.720 14.205 36.503 1.00 29.57 82 ASN D CA 1
ATOM 9082 C C . ASN D 1 94 ? 45.086 13.649 36.809 1.00 29.75 82 ASN D C 1
ATOM 9083 O O . ASN D 1 94 ? 45.240 12.674 37.583 1.00 28.59 82 ASN D O 1
ATOM 9088 N N . GLY D 1 95 ? 46.100 14.264 36.226 1.00 28.76 83 GLY D N 1
ATOM 9089 C CA . GLY D 1 95 ? 47.441 13.877 36.456 1.00 28.87 83 GLY D CA 1
ATOM 9090 C C . GLY D 1 95 ? 47.963 12.857 35.456 1.00 29.21 83 GLY D C 1
ATOM 9091 O O . GLY D 1 95 ? 49.085 12.401 35.571 1.00 28.19 83 GLY D O 1
ATOM 9092 N N . GLU D 1 96 ? 47.199 12.537 34.428 1.00 29.21 84 GLU D N 1
ATOM 9093 C CA . GLU D 1 96 ? 47.669 11.561 33.448 1.00 29.65 84 GLU D CA 1
ATOM 9094 C C . GLU D 1 96 ? 48.660 12.178 32.456 1.00 28.78 84 GLU D C 1
ATOM 9095 O O . GLU D 1 96 ? 48.355 13.204 31.840 1.00 26.83 84 GLU D O 1
ATOM 9101 N N . LEU D 1 97 ? 49.810 11.531 32.267 1.00 27.95 85 LEU D N 1
ATOM 9102 C CA . LEU D 1 97 ? 50.796 11.982 31.304 1.00 27.82 85 LEU D CA 1
ATOM 9103 C C . LEU D 1 97 ? 50.312 11.735 29.875 1.00 28.74 85 LEU D C 1
ATOM 9104 O O . LEU D 1 97 ? 49.979 10.613 29.523 1.00 27.95 85 LEU D O 1
ATOM 9109 N N . LEU D 1 98 ? 50.283 12.775 29.064 1.00 27.87 86 LEU D N 1
ATOM 9110 C CA . LEU D 1 98 ? 49.861 12.616 27.676 1.00 28.41 86 LEU D CA 1
ATOM 9111 C C . LEU D 1 98 ? 50.863 11.917 26.824 1.00 28.09 86 LEU D C 1
ATOM 9112 O O . LEU D 1 98 ? 52.079 12.054 27.028 1.00 27.99 86 LEU D O 1
ATOM 9117 N N . LYS D 1 99 ? 50.365 11.270 25.774 1.00 27.72 87 LYS D N 1
ATOM 9118 C CA . LYS D 1 99 ? 51.234 10.699 24.774 1.00 28.67 87 LYS D CA 1
ATOM 9119 C C . LYS D 1 99 ? 50.657 10.795 23.361 1.00 27.51 87 LYS D C 1
ATOM 9120 O O . LYS D 1 99 ? 49.443 11.009 23.203 1.00 25.97 87 LYS D O 1
ATOM 9126 N N . PRO D 1 100 ? 51.507 10.645 22.331 1.00 27.64 88 PRO D N 1
ATOM 9127 C CA . PRO D 1 100 ? 51.011 10.716 20.940 1.00 28.06 88 PRO D CA 1
ATOM 9128 C C . PRO D 1 100 ? 49.806 9.820 20.766 1.00 28.07 88 PRO D C 1
ATOM 9129 O O . PRO D 1 100 ? 49.812 8.655 21.234 1.00 28.82 88 PRO D O 1
ATOM 9133 N N . GLY D 1 101 ? 48.761 10.362 20.146 1.00 27.35 89 GLY D N 1
ATOM 9134 C CA . GLY D 1 101 ? 47.566 9.566 19.840 1.00 26.88 89 GLY D CA 1
ATOM 9135 C C . GLY D 1 101 ? 46.436 9.725 20.836 1.00 26.32 89 GLY D C 1
ATOM 9136 O O . GLY D 1 101 ? 45.283 9.378 20.545 1.00 25.56 89 GLY D O 1
ATOM 9137 N N . ASP D 1 102 ? 46.731 10.299 21.995 1.00 25.93 90 ASP D N 1
ATOM 9138 C CA . ASP D 1 102 ? 45.690 10.628 22.971 1.00 26.19 90 ASP D CA 1
ATOM 9139 C C . ASP D 1 102 ? 44.703 11.612 22.399 1.00 26.17 90 ASP D C 1
ATOM 9140 O O . ASP D 1 102 ? 45.099 12.542 21.708 1.00 24.85 90 ASP D O 1
ATOM 9145 N N . LEU D 1 103 ? 43.430 11.429 22.725 1.00 26.17 91 LEU D N 1
ATOM 9146 C CA . LEU D 1 103 ? 42.418 12.386 22.321 1.00 26.48 91 LEU D CA 1
ATOM 9147 C C . LEU D 1 103 ? 42.235 13.309 23.497 1.00 26.35 91 LEU D C 1
ATOM 9148 O O . LEU D 1 103 ? 42.181 12.851 24.642 1.00 26.21 91 LEU D O 1
ATOM 9153 N N . ILE D 1 104 ? 42.164 14.610 23.218 1.00 25.78 92 ILE D N 1
ATOM 9154 C CA . ILE D 1 104 ? 42.071 15.614 24.278 1.00 26.75 92 ILE D CA 1
ATOM 9155 C C . ILE D 1 104 ? 41.099 16.746 23.904 1.00 26.36 92 ILE D C 1
ATOM 9156 O O . ILE D 1 104 ? 40.867 17.025 22.713 1.00 25.81 92 ILE D O 1
ATOM 9161 N N . VAL D 1 105 ? 40.576 17.409 24.936 1.00 26.60 93 VAL D N 1
ATOM 9162 C CA . VAL D 1 105 ? 40.016 18.756 24.826 1.00 26.94 93 VAL D CA 1
ATOM 9163 C C . VAL D 1 105 ? 40.776 19.620 25.810 1.00 27.15 93 VAL D C 1
ATOM 9164 O O . VAL D 1 105 ? 41.527 19.108 26.664 1.00 27.94 93 VAL D O 1
ATOM 9168 N N . TRP D 1 106 ? 40.580 20.917 25.717 1.00 26.06 94 TRP D N 1
ATOM 9169 C CA . TRP D 1 106 ? 41.332 21.841 26.575 1.00 26.99 94 TRP D CA 1
ATOM 9170 C C . TRP D 1 106 ? 40.551 23.082 26.813 1.00 27.83 94 TRP D C 1
ATOM 9171 O O . TRP D 1 106 ? 39.704 23.481 25.991 1.00 28.54 94 TRP D O 1
ATOM 9182 N N . ASN D 1 107 ? 40.852 23.731 27.936 1.00 28.54 95 ASN D N 1
ATOM 9183 C CA . ASN D 1 107 ? 40.343 25.054 28.213 1.00 28.86 95 ASN D CA 1
ATOM 9184 C C . ASN D 1 107 ? 41.022 26.063 27.257 1.00 28.68 95 ASN D C 1
ATOM 9185 O O . ASN D 1 107 ? 42.224 26.243 27.269 1.00 28.75 95 ASN D O 1
ATOM 9190 N N . ARG D 1 108 ? 40.228 26.763 26.466 1.00 28.85 96 ARG D N 1
ATOM 9191 C CA . ARG D 1 108 ? 40.751 27.813 25.616 1.00 28.61 96 ARG D CA 1
ATOM 9192 C C . ARG D 1 108 ? 41.549 28.956 26.330 1.00 27.92 96 ARG D C 1
ATOM 9193 O O . ARG D 1 108 ? 42.407 29.578 25.716 1.00 26.12 96 ARG D O 1
ATOM 9201 N N . GLY D 1 109 ? 41.229 29.235 27.601 1.00 26.45 97 GLY D N 1
ATOM 9202 C CA . GLY D 1 109 ? 41.874 30.311 28.354 1.00 26.44 97 GLY D CA 1
ATOM 9203 C C . GLY D 1 109 ? 42.955 29.890 29.322 1.00 27.88 97 GLY D C 1
ATOM 9204 O O . GLY D 1 109 ? 42.812 28.879 30.050 1.00 27.62 97 GLY D O 1
ATOM 9205 N N . ILE D 1 110 ? 44.053 30.623 29.303 1.00 26.60 98 ILE D N 1
ATOM 9206 C CA . ILE D 1 110 ? 45.128 30.445 30.272 1.00 28.69 98 ILE D CA 1
ATOM 9207 C C . ILE D 1 110 ? 45.158 31.695 31.134 1.00 28.27 98 ILE D C 1
ATOM 9208 O O . ILE D 1 110 ? 45.180 32.791 30.593 1.00 27.69 98 ILE D O 1
ATOM 9213 N N . THR D 1 111 ? 45.118 31.558 32.458 1.00 29.17 99 THR D N 1
ATOM 9214 C CA . THR D 1 111 ? 45.161 32.764 33.339 1.00 29.74 99 THR D CA 1
ATOM 9215 C C . THR D 1 111 ? 46.535 32.825 33.996 1.00 30.31 99 THR D C 1
ATOM 9216 O O . THR D 1 111 ? 47.311 31.877 33.886 1.00 31.91 99 THR D O 1
ATOM 9220 N N . CYS D 1 112 ? 46.861 33.926 34.674 1.00 30.82 100 CYS D N 1
ATOM 9221 C CA . CYS D 1 112 ? 48.256 34.131 35.106 1.00 30.05 100 CYS D CA 1
ATOM 9222 C C . CYS D 1 112 ? 48.668 33.277 36.316 1.00 30.89 100 CYS D C 1
ATOM 9223 O O . CYS D 1 112 ? 49.829 32.945 36.433 1.00 30.12 100 CYS D O 1
ATOM 9226 N N . GLY D 1 113 ? 47.727 32.920 37.194 1.00 29.95 101 GLY D N 1
ATOM 9227 C CA . GLY D 1 113 ? 48.030 32.191 38.415 1.00 30.58 101 GLY D CA 1
ATOM 9228 C C . GLY D 1 113 ? 48.688 33.022 39.516 1.00 30.52 101 GLY D C 1
ATOM 9229 O O . GLY D 1 113 ? 49.251 32.452 40.444 1.00 31.16 101 GLY D O 1
ATOM 9230 N N . GLU D 1 114 ? 48.653 34.353 39.404 1.00 29.88 102 GLU D N 1
ATOM 9231 C CA . GLU D 1 114 ? 49.402 35.208 40.319 1.00 29.13 102 GLU D CA 1
ATOM 9232 C C . GLU D 1 114 ? 48.664 36.435 40.795 1.00 28.88 102 GLU D C 1
ATOM 9233 O O . GLU D 1 114 ? 49.153 37.088 41.704 1.00 28.10 102 GLU D O 1
ATOM 9235 N N . CYS D 1 115 ? 47.528 36.778 40.166 1.00 28.16 103 CYS D N 1
ATOM 9236 C CA . CYS D 1 115 ? 46.823 37.996 40.524 1.00 27.33 103 CYS D CA 1
ATOM 9237 C C . CYS D 1 115 ? 45.792 37.724 41.596 1.00 26.80 103 CYS D C 1
ATOM 9238 O O . CYS D 1 115 ? 45.584 36.574 42.019 1.00 25.39 103 CYS D O 1
ATOM 9241 N N . TYR D 1 116 ? 45.137 38.804 41.993 1.00 27.23 104 TYR D N 1
ATOM 9242 C CA . TYR D 1 116 ? 44.079 38.814 43.037 1.00 27.13 104 TYR D CA 1
ATOM 9243 C C . TYR D 1 116 ? 42.980 37.812 42.714 1.00 27.90 104 TYR D C 1
ATOM 9244 O O . TYR D 1 116 ? 42.565 37.036 43.593 1.00 24.59 104 TYR D O 1
ATOM 9253 N N . TRP D 1 117 ? 42.526 37.817 41.456 1.00 26.31 105 TRP D N 1
ATOM 9254 C CA . TRP D 1 117 ? 41.422 36.939 41.055 1.00 26.34 105 TRP D CA 1
ATOM 9255 C C . TRP D 1 117 ? 41.840 35.449 40.929 1.00 27.80 105 TRP D C 1
ATOM 9256 O O . TRP D 1 117 ? 41.079 34.556 41.310 1.00 26.58 105 TRP D O 1
ATOM 9267 N N . CYS D 1 118 ? 43.045 35.187 40.434 1.00 27.87 106 CYS D N 1
ATOM 9268 C CA . CYS D 1 118 ? 43.548 33.835 40.326 1.00 28.50 106 CYS D CA 1
ATOM 9269 C C . CYS D 1 118 ? 43.853 33.252 41.701 1.00 29.08 106 CYS D C 1
ATOM 9270 O O . CYS D 1 118 ? 43.569 32.094 41.939 1.00 29.16 106 CYS D O 1
ATOM 9273 N N . LYS D 1 119 ? 44.397 34.070 42.590 1.00 28.14 107 LYS D N 1
ATOM 9274 C CA . LYS D 1 119 ? 44.950 33.566 43.865 1.00 30.01 107 LYS D CA 1
ATOM 9275 C C . LYS D 1 119 ? 44.166 33.911 45.110 1.00 28.67 107 LYS D C 1
ATOM 9276 O O . LYS D 1 119 ? 44.248 33.180 46.088 1.00 29.97 107 LYS D O 1
ATOM 9282 N N . VAL D 1 120 ? 43.452 35.032 45.123 1.00 27.53 108 VAL D N 1
ATOM 9283 C CA . VAL D 1 120 ? 42.814 35.507 46.347 1.00 26.96 108 VAL D CA 1
ATOM 9284 C C . VAL D 1 120 ? 41.324 35.261 46.257 1.00 28.48 108 VAL D C 1
ATOM 9285 O O . VAL D 1 120 ? 40.750 34.559 47.121 1.00 26.78 108 VAL D O 1
ATOM 9289 N N . SER D 1 121 ? 40.655 35.831 45.255 1.00 28.00 109 SER D N 1
ATOM 9290 C CA . SER D 1 121 ? 39.209 35.613 45.200 1.00 28.83 109 SER D CA 1
ATOM 9291 C C . SER D 1 121 ? 38.853 34.251 44.564 1.00 28.42 109 SER D C 1
ATOM 9292 O O . SER D 1 121 ? 37.703 33.823 44.654 1.00 27.85 109 SER D O 1
ATOM 9295 N N . LYS D 1 122 ? 39.807 33.623 43.899 1.00 28.47 110 LYS D N 1
ATOM 9296 C CA . LYS D 1 122 ? 39.622 32.323 43.224 1.00 30.21 110 LYS D CA 1
ATOM 9297 C C . LYS D 1 122 ? 38.545 32.368 42.128 1.00 29.83 110 LYS D C 1
ATOM 9298 O O . LYS D 1 122 ? 37.702 31.445 41.974 1.00 29.34 110 LYS D O 1
ATOM 9304 N N . GLU D 1 123 ? 38.633 33.418 41.326 1.00 27.78 111 GLU D N 1
ATOM 9305 C CA . GLU D 1 123 ? 37.736 33.681 40.207 1.00 28.53 111 GLU D CA 1
ATOM 9306 C C . GLU D 1 123 ? 38.596 33.872 38.964 1.00 27.98 111 GLU D C 1
ATOM 9307 O O . GLU D 1 123 ? 38.709 35.005 38.506 1.00 26.84 111 GLU D O 1
ATOM 9313 N N . PRO D 1 124 ? 39.268 32.818 38.483 1.00 28.35 112 PRO D N 1
ATOM 9314 C CA . PRO D 1 124 ? 40.240 32.936 37.374 1.00 28.26 112 PRO D CA 1
ATOM 9315 C C . PRO D 1 124 ? 39.668 33.430 36.027 1.00 28.03 112 PRO D C 1
ATOM 9316 O O . PRO D 1 124 ? 40.382 34.085 35.277 1.00 29.98 112 PRO D O 1
ATOM 9320 N N . TYR D 1 125 ? 38.381 33.201 35.787 1.00 28.21 113 TYR D N 1
ATOM 9321 C CA . TYR D 1 125 ? 37.637 33.851 34.660 1.00 26.90 113 TYR D CA 1
ATOM 9322 C C . TYR D 1 125 ? 37.747 35.369 34.626 1.00 27.61 113 TYR D C 1
ATOM 9323 O O . TYR D 1 125 ? 37.609 35.969 33.546 1.00 26.38 113 TYR D O 1
ATOM 9332 N N . LEU D 1 126 ? 38.009 36.007 35.788 1.00 26.65 114 LEU D N 1
ATOM 9333 C CA . LEU D 1 126 ? 38.225 37.448 35.862 1.00 26.72 114 LEU D CA 1
ATOM 9334 C C . LEU D 1 126 ? 39.685 37.936 35.770 1.00 26.89 114 LEU D C 1
ATOM 9335 O O . LEU D 1 126 ? 39.951 39.152 35.904 1.00 26.77 114 LEU D O 1
ATOM 9340 N N . CYS D 1 127 ? 40.606 37.002 35.553 1.00 27.85 115 CYS D N 1
ATOM 9341 C CA . CYS D 1 127 ? 42.012 37.302 35.360 1.00 28.31 115 CYS D CA 1
ATOM 9342 C C . CYS D 1 127 ? 42.124 38.355 34.255 1.00 28.33 115 CYS D C 1
ATOM 9343 O O . CYS D 1 127 ? 41.672 38.117 33.153 1.00 29.05 115 CYS D O 1
ATOM 9346 N N . PRO D 1 128 ? 42.706 39.513 34.539 1.00 28.68 116 PRO D N 1
ATOM 9347 C CA . PRO D 1 128 ? 42.916 40.519 33.473 1.00 28.59 116 PRO D CA 1
ATOM 9348 C C . PRO D 1 128 ? 44.026 40.109 32.487 1.00 28.26 116 PRO D C 1
ATOM 9349 O O . PRO D 1 128 ? 44.170 40.767 31.474 1.00 26.75 116 PRO D O 1
ATOM 9353 N N . ASN D 1 129 ? 44.780 39.044 32.788 1.00 27.61 117 ASN D N 1
ATOM 9354 C CA . ASN D 1 129 ? 45.873 38.602 31.936 1.00 29.57 117 ASN D CA 1
ATOM 9355 C C . ASN D 1 129 ? 45.480 37.328 31.138 1.00 29.32 117 ASN D C 1
ATOM 9356 O O . ASN D 1 129 ? 46.334 36.621 30.698 1.00 29.48 117 ASN D O 1
ATOM 9361 N N . ARG D 1 130 ? 44.192 37.067 30.983 1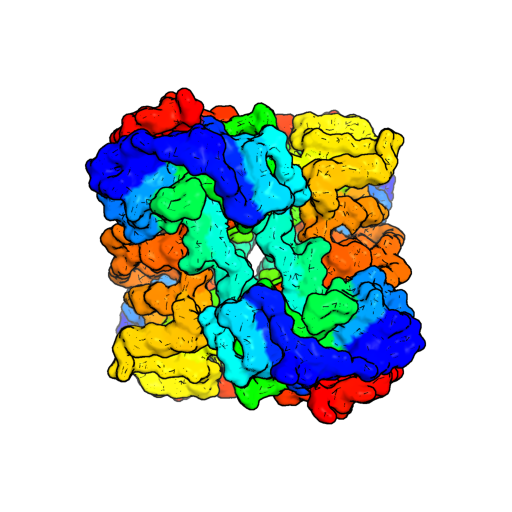.00 30.26 118 ARG D N 1
ATOM 9362 C CA . ARG D 1 130 ? 43.660 35.795 30.427 1.00 30.77 118 ARG D CA 1
ATOM 9363 C C . ARG D 1 130 ? 43.975 35.735 28.927 1.00 31.33 118 ARG D C 1
ATOM 9364 O O . ARG D 1 130 ? 43.686 36.699 28.172 1.00 30.60 118 ARG D O 1
ATOM 9372 N N . LYS D 1 131 ? 44.643 34.661 28.543 1.00 31.18 119 LYS D N 1
ATOM 9373 C CA . LYS D 1 131 ? 45.174 34.445 27.168 1.00 32.34 119 LYS D CA 1
ATOM 9374 C C . LYS D 1 131 ? 44.330 33.380 26.496 1.00 30.59 119 LYS D C 1
ATOM 9375 O O . LYS D 1 131 ? 44.211 32.280 27.039 1.00 30.10 119 LYS D O 1
ATOM 9380 N N . VAL D 1 132 ? 43.704 33.713 25.354 1.00 28.70 120 VAL D N 1
ATOM 9381 C CA . VAL D 1 132 ? 42.701 32.842 24.787 1.00 27.81 120 VAL D CA 1
ATOM 9382 C C . VAL D 1 132 ? 42.975 32.510 23.323 1.00 27.85 120 VAL D C 1
ATOM 9383 O O . VAL D 1 132 ? 43.053 33.413 22.468 1.00 25.74 120 VAL D O 1
ATOM 9387 N N . TYR D 1 133 ? 43.075 31.204 23.051 1.00 27.30 121 TYR D N 1
ATOM 9388 C CA . TYR D 1 133 ? 43.333 30.715 21.684 1.00 26.37 121 TYR D CA 1
ATOM 9389 C C . TYR D 1 133 ? 42.244 31.196 20.738 1.00 26.30 121 TYR D C 1
ATOM 9390 O O . TYR D 1 133 ? 41.051 31.209 21.101 1.00 26.99 121 TYR D O 1
ATOM 9399 N N . GLY D 1 134 ? 42.651 31.597 19.536 1.00 26.42 122 GLY D N 1
ATOM 9400 C CA . GLY D 1 134 ? 41.728 32.102 18.512 1.00 26.24 122 GLY D CA 1
ATOM 9401 C C . GLY D 1 134 ? 41.075 33.442 18.808 1.00 27.76 122 GLY D C 1
ATOM 9402 O O . GLY D 1 134 ? 40.169 33.880 18.053 1.00 26.55 122 GLY D O 1
ATOM 9403 N N . ILE D 1 135 ? 41.448 34.089 19.923 1.00 28.14 123 ILE D N 1
ATOM 9404 C CA . ILE D 1 135 ? 40.792 35.365 20.268 1.00 29.61 123 ILE D CA 1
ATOM 9405 C C . ILE D 1 135 ? 41.799 36.498 20.447 1.00 29.44 123 ILE D C 1
ATOM 9406 O O . ILE D 1 135 ? 41.703 37.507 19.751 1.00 28.96 123 ILE D O 1
ATOM 9411 N N . ASN D 1 136 ? 42.738 36.354 21.384 1.00 29.03 124 ASN D N 1
ATOM 9412 C CA . ASN D 1 136 ? 43.744 37.408 21.600 1.00 29.31 124 ASN D CA 1
ATOM 9413 C C . ASN D 1 136 ? 45.156 36.886 21.411 1.00 29.09 124 ASN D C 1
ATOM 9414 O O . ASN D 1 136 ? 46.125 37.519 21.831 1.00 28.22 124 ASN D O 1
ATOM 9419 N N . ARG D 1 137 ? 45.265 35.747 20.741 1.00 29.06 125 ARG D N 1
ATOM 9420 C CA . ARG D 1 137 ? 46.542 35.195 20.375 1.00 29.69 125 ARG D CA 1
ATOM 9421 C C . ARG D 1 137 ? 46.684 35.098 18.843 1.00 30.42 125 ARG D C 1
ATOM 9422 O O . ARG D 1 137 ? 46.101 34.193 18.212 1.00 31.88 125 ARG D O 1
ATOM 9430 N N . GLY D 1 138 ? 47.480 36.000 18.284 1.00 30.38 126 GLY D N 1
ATOM 9431 C CA . GLY D 1 138 ? 47.707 36.110 16.837 1.00 30.44 126 GLY D CA 1
ATOM 9432 C C . GLY D 1 138 ? 48.678 35.062 16.337 1.00 30.13 126 GLY D C 1
ATOM 9433 O O . GLY D 1 138 ? 49.305 34.361 17.115 1.00 29.79 126 GLY D O 1
ATOM 9434 N N . CYS D 1 139 ? 48.786 34.944 15.024 1.00 30.53 127 CYS D N 1
ATOM 9435 C CA . CYS D 1 139 ? 49.599 33.909 14.403 1.00 29.99 127 CYS D CA 1
ATOM 9436 C C . CYS D 1 139 ? 50.905 34.441 13.784 1.00 31.39 127 CYS D C 1
ATOM 9437 O O . CYS D 1 139 ? 51.614 33.701 13.076 1.00 30.11 127 CYS D O 1
ATOM 9440 N N . SER D 1 140 ? 51.228 35.715 14.032 1.00 32.13 128 SER D N 1
ATOM 9441 C CA . SER D 1 140 ? 52.409 36.310 13.422 1.00 33.43 128 SER D CA 1
ATOM 9442 C C . SER D 1 140 ? 53.686 35.643 13.890 1.00 33.53 128 SER D C 1
ATOM 9443 O O . SER D 1 140 ? 54.513 35.235 13.103 1.00 32.21 128 SER D O 1
ATOM 9446 N N . GLU D 1 141 ? 53.859 35.541 15.181 1.00 35.07 129 GLU D N 1
ATOM 9447 C CA . GLU D 1 141 ? 55.114 34.997 15.662 1.00 37.13 129 GLU D CA 1
ATOM 9448 C C . GLU D 1 141 ? 55.067 33.483 15.836 1.00 35.67 129 GLU D C 1
ATOM 9449 O O . GLU D 1 141 ? 54.055 32.919 16.233 1.00 35.20 129 GLU D O 1
ATOM 9455 N N . TYR D 1 142 ? 56.166 32.841 15.449 1.00 36.08 130 TYR D N 1
ATOM 9456 C CA . TYR D 1 142 ? 56.334 31.373 15.499 1.00 36.45 130 TYR D CA 1
ATOM 9457 C C . TYR D 1 142 ? 56.065 30.988 16.937 1.00 35.76 130 TYR D C 1
ATOM 9458 O O . TYR D 1 142 ? 56.429 31.747 17.826 1.00 35.97 130 TYR D O 1
ATOM 9467 N N . PRO D 1 143 ? 55.398 29.862 17.191 1.00 34.74 131 PRO D N 1
ATOM 9468 C CA . PRO D 1 143 ? 55.053 28.848 16.197 1.00 33.61 131 PRO D CA 1
ATOM 9469 C C . PRO D 1 143 ? 53.719 29.051 15.459 1.00 32.90 131 PRO D C 1
ATOM 9470 O O . PRO D 1 143 ? 53.242 28.101 14.816 1.00 31.83 131 PRO D O 1
ATOM 9474 N N . HIS D 1 144 ? 53.135 30.256 15.542 1.00 32.20 132 HIS D N 1
ATOM 9475 C CA . HIS D 1 144 ? 52.000 30.677 14.700 1.00 31.07 132 HIS D CA 1
ATOM 9476 C C . HIS D 1 144 ? 50.633 30.077 15.011 1.00 30.10 132 HIS D C 1
ATOM 9477 O O . HIS D 1 144 ? 49.618 30.792 14.984 1.00 29.25 132 HIS D O 1
ATOM 9484 N N . LEU D 1 145 ? 50.614 28.779 15.321 1.00 29.15 133 LEU D N 1
ATOM 9485 C CA . LEU D 1 145 ? 49.392 28.005 15.334 1.00 29.63 133 LEU D CA 1
ATOM 9486 C C . LEU D 1 145 ? 48.688 28.185 16.688 1.00 29.22 133 LEU D C 1
ATOM 9487 O O . LEU D 1 145 ? 48.808 27.353 17.600 1.00 28.33 133 LEU D O 1
ATOM 9492 N N . ARG D 1 146 ? 47.949 29.293 16.812 1.00 29.06 134 ARG D N 1
ATOM 9493 C CA . ARG D 1 146 ? 47.318 29.632 18.087 1.00 28.73 134 ARG D CA 1
ATOM 9494 C C . ARG D 1 146 ? 45.796 29.707 17.992 1.00 28.31 134 ARG D C 1
ATOM 9495 O O . ARG D 1 146 ? 45.158 30.368 18.799 1.00 28.39 134 ARG D O 1
ATOM 9503 N N . GLY D 1 147 ? 45.208 29.026 17.023 1.00 27.37 135 GLY D N 1
ATOM 9504 C CA . GLY D 1 147 ? 43.762 28.947 16.977 1.00 27.07 135 GLY D CA 1
ATOM 9505 C C . GLY D 1 147 ? 43.363 27.651 16.332 1.00 26.75 135 GLY D C 1
ATOM 9506 O O . GLY D 1 147 ? 44.201 26.934 15.764 1.00 25.32 135 GLY D O 1
ATOM 9507 N N . CYS D 1 148 ? 42.079 27.349 16.455 1.00 26.65 136 CYS D N 1
ATOM 9508 C CA . CYS D 1 148 ? 41.559 26.053 16.009 1.00 27.17 136 CYS D CA 1
ATOM 9509 C C . CYS D 1 148 ? 41.126 25.968 14.540 1.00 25.73 136 CYS D C 1
ATOM 9510 O O . CYS D 1 148 ? 40.803 24.867 14.085 1.00 24.54 136 CYS D O 1
ATOM 9513 N N . TYR D 1 149 ? 41.091 27.080 13.795 1.00 26.06 137 TYR D N 1
ATOM 9514 C CA . TYR D 1 149 ? 40.736 27.006 12.343 1.00 26.39 137 TYR D CA 1
ATOM 9515 C C . TYR D 1 149 ? 41.986 26.570 11.567 1.00 26.12 137 TYR D C 1
ATOM 9516 O O . TYR D 1 149 ? 42.500 27.304 10.712 1.00 24.42 137 TYR D O 1
ATOM 9525 N N . SER D 1 150 ? 42.471 25.373 11.898 1.00 25.22 138 SER D N 1
ATOM 9526 C CA . SER D 1 150 ? 43.801 24.925 11.482 1.00 25.19 138 SER D CA 1
ATOM 9527 C C . SER D 1 150 ? 43.843 23.397 11.476 1.00 24.95 138 SER D C 1
ATOM 9528 O O . SER D 1 150 ? 43.018 22.739 12.110 1.00 25.39 138 SER D O 1
ATOM 9531 N N . SER D 1 151 ? 44.808 22.831 10.764 1.00 25.11 139 SER D N 1
ATOM 9532 C CA . SER D 1 151 ? 45.027 21.407 10.821 1.00 24.73 139 SER D CA 1
ATOM 9533 C C . SER D 1 151 ? 45.633 21.039 12.174 1.00 24.95 139 SER D C 1
ATOM 9534 O O . SER D 1 151 ? 45.516 19.900 12.616 1.00 24.43 139 SER D O 1
ATOM 9537 N N . HIS D 1 152 ? 46.298 22.021 12.816 1.00 24.86 140 HIS D N 1
ATOM 9538 C CA . HIS D 1 152 ? 47.127 21.806 13.997 1.00 24.76 140 HIS D CA 1
ATOM 9539 C C . HIS D 1 152 ? 47.160 23.089 14.801 1.00 24.90 140 HIS D C 1
ATOM 9540 O O . HIS D 1 152 ? 47.124 24.161 14.212 1.00 23.66 140 HIS D O 1
ATOM 9547 N N . ILE D 1 153 ? 47.215 22.923 16.121 1.00 23.34 141 ILE D N 1
ATOM 9548 C CA . ILE D 1 153 ? 47.387 23.998 17.137 1.00 24.43 141 ILE D CA 1
ATOM 9549 C C . ILE D 1 153 ? 48.562 23.583 18.058 1.00 24.12 141 ILE D C 1
ATOM 9550 O O . ILE D 1 153 ? 48.840 22.389 18.263 1.00 24.25 141 ILE D O 1
ATOM 9555 N N . VAL D 1 154 ? 49.303 24.582 18.506 1.00 24.76 142 VAL D N 1
ATOM 9556 C CA . VAL D 1 154 ? 50.363 24.385 19.490 1.00 25.57 142 VAL D CA 1
ATOM 9557 C C . VAL D 1 154 ? 49.832 24.920 20.823 1.00 26.43 142 VAL D C 1
ATOM 9558 O O . VAL D 1 154 ? 49.520 26.115 20.953 1.00 26.94 142 VAL D O 1
ATOM 9562 N N . LEU D 1 155 ? 49.682 24.017 21.795 1.00 25.59 143 LEU D N 1
ATOM 9563 C CA . LEU D 1 155 ? 49.212 24.383 23.135 1.00 25.54 143 LEU D CA 1
ATOM 9564 C C . LEU D 1 155 ? 50.399 24.675 24.075 1.00 25.99 143 LEU D C 1
ATOM 9565 O O . LEU D 1 155 ? 51.367 23.933 24.141 1.00 25.74 143 LEU D O 1
ATOM 9570 N N . ASP D 1 156 ? 50.348 25.787 24.771 1.00 27.90 144 ASP D N 1
ATOM 9571 C CA . ASP D 1 156 ? 51.350 26.061 25.782 1.00 28.99 144 ASP D CA 1
ATOM 9572 C C . ASP D 1 156 ? 51.288 25.027 26.906 1.00 28.55 144 ASP D C 1
ATOM 9573 O O . ASP D 1 156 ? 50.215 24.462 27.202 1.00 27.58 144 ASP D O 1
ATOM 9578 N N . PRO D 1 157 ? 52.416 24.851 27.597 1.00 28.28 145 PRO D N 1
ATOM 9579 C CA . PRO D 1 157 ? 52.500 23.902 28.704 1.00 28.87 145 PRO D CA 1
ATOM 9580 C C . PRO D 1 157 ? 51.501 24.237 29.832 1.00 28.76 145 PRO D C 1
ATOM 9581 O O . PRO D 1 157 ? 51.064 23.323 30.544 1.00 29.06 145 PRO D O 1
ATOM 9585 N N . GLU D 1 158 ? 51.127 25.527 29.960 1.00 28.27 146 GLU D N 1
ATOM 9586 C CA . GLU D 1 158 ? 50.207 25.992 30.986 1.00 29.32 146 GLU D CA 1
ATOM 9587 C C . GLU D 1 158 ? 48.736 25.702 30.650 1.00 29.28 146 GLU D C 1
ATOM 9588 O O . GLU D 1 158 ? 47.880 25.953 31.476 1.00 29.14 146 GLU D O 1
ATOM 9594 N N . THR D 1 159 ? 48.448 25.152 29.467 1.00 27.58 147 THR D N 1
ATOM 9595 C CA . THR D 1 159 ? 47.086 24.846 29.086 1.00 27.96 147 THR D CA 1
ATOM 9596 C C . THR D 1 159 ? 46.486 23.742 29.970 1.00 27.65 147 THR D C 1
ATOM 9597 O O . THR D 1 159 ? 47.112 22.697 30.171 1.00 27.64 147 THR D O 1
ATOM 9601 N N . ASP D 1 160 ? 45.258 23.951 30.452 1.00 27.09 148 ASP D N 1
ATOM 9602 C CA . ASP D 1 160 ? 44.492 22.893 31.141 1.00 28.72 148 ASP D CA 1
ATOM 9603 C C . ASP D 1 160 ? 43.872 21.915 30.138 1.00 29.10 148 ASP D C 1
ATOM 9604 O O . ASP D 1 160 ? 43.064 22.300 29.306 1.00 27.47 148 ASP D O 1
ATOM 9609 N N . VAL D 1 161 ? 44.291 20.658 30.214 1.00 29.37 149 VAL D N 1
ATOM 9610 C CA . VAL D 1 161 ? 43.909 19.641 29.224 1.00 29.38 149 VAL D CA 1
ATOM 9611 C C . VAL D 1 161 ? 43.209 18.484 29.918 1.00 30.03 149 VAL D C 1
ATOM 9612 O O . VAL D 1 161 ? 43.499 18.158 31.088 1.00 30.30 149 VAL D O 1
ATOM 9616 N N . LEU D 1 162 ? 42.309 17.839 29.191 1.00 30.02 150 LEU D N 1
ATOM 9617 C CA . LEU D 1 162 ? 41.595 16.669 29.671 1.00 30.39 150 LEU D CA 1
ATOM 9618 C C . LEU D 1 162 ? 41.582 15.600 28.582 1.00 29.11 150 LEU D C 1
ATOM 9619 O O . LEU D 1 162 ? 41.156 15.862 27.451 1.00 27.49 150 LEU D O 1
ATOM 9624 N N . LYS D 1 163 ? 42.068 14.411 28.916 1.00 28.30 151 LYS D N 1
ATOM 9625 C CA . LYS D 1 163 ? 42.024 13.307 28.027 1.00 28.48 151 LYS D CA 1
ATOM 9626 C C . LYS D 1 163 ? 40.594 12.827 27.899 1.00 28.63 151 LYS D C 1
ATOM 9627 O O . LYS D 1 163 ? 39.846 12.799 28.865 1.00 29.74 151 LYS D O 1
ATOM 9633 N N . VAL D 1 164 ? 40.228 12.447 26.696 1.00 27.61 152 VAL D N 1
ATOM 9634 C CA . VAL D 1 164 ? 38.945 11.863 26.401 1.00 29.02 152 VAL D CA 1
ATOM 9635 C C . VAL D 1 164 ? 39.184 10.561 25.618 1.00 29.55 152 VAL D C 1
ATOM 9636 O O . VAL D 1 164 ? 40.338 10.128 25.394 1.00 29.63 152 VAL D O 1
ATOM 9640 N N . SER D 1 165 ? 38.114 9.892 25.240 1.00 30.76 153 SER D N 1
ATOM 9641 C CA . SER D 1 165 ? 38.268 8.582 24.605 1.00 32.56 153 SER D CA 1
ATOM 9642 C C . SER D 1 165 ? 37.481 8.501 23.312 1.00 32.91 153 SER D C 1
ATOM 9643 O O . SER D 1 165 ? 36.689 9.395 23.004 1.00 30.95 153 SER D O 1
ATOM 9646 N N . GLU D 1 166 ? 37.663 7.408 22.577 1.00 34.72 154 GLU D N 1
ATOM 9647 C CA . GLU D 1 166 ? 36.902 7.190 21.349 1.00 36.92 154 GLU D CA 1
ATOM 9648 C C . GLU D 1 166 ? 35.387 7.057 21.588 1.00 36.82 154 GLU D C 1
ATOM 9649 O O . GLU D 1 166 ? 34.618 7.202 20.639 1.00 37.88 154 GLU D O 1
ATOM 9655 N N . LYS D 1 167 ? 34.943 6.809 22.821 1.00 36.48 155 LYS D N 1
ATOM 9656 C CA . LYS D 1 167 ? 33.488 6.869 23.114 1.00 36.79 155 LYS D CA 1
ATOM 9657 C C . LYS D 1 167 ? 32.951 8.308 23.259 1.00 35.86 155 LYS D C 1
ATOM 9658 O O . LYS D 1 167 ? 31.757 8.507 23.494 1.00 36.44 155 LYS D O 1
ATOM 9664 N N . ASP D 1 168 ? 33.810 9.309 23.125 1.00 33.13 156 ASP D N 1
ATOM 9665 C CA . ASP D 1 168 ? 33.364 10.680 23.261 1.00 32.33 156 ASP D CA 1
ATOM 9666 C C . ASP D 1 168 ? 33.108 11.289 21.889 1.00 31.45 156 ASP D C 1
ATOM 9667 O O . ASP D 1 168 ? 33.832 11.043 20.943 1.00 31.59 156 ASP D O 1
ATOM 9672 N N . ASP D 1 169 ? 32.071 12.110 21.800 1.00 31.08 157 ASP D N 1
ATOM 9673 C CA . ASP D 1 169 ? 31.735 12.789 20.562 1.00 30.67 157 ASP D CA 1
ATOM 9674 C C . ASP D 1 169 ? 32.502 14.098 20.545 1.00 30.48 157 ASP D C 1
ATOM 9675 O O . ASP D 1 169 ? 32.135 15.041 21.236 1.00 29.05 157 ASP D O 1
ATOM 9680 N N . LEU D 1 170 ? 33.559 14.149 19.732 1.00 30.93 158 LEU D N 1
ATOM 9681 C CA . LEU D 1 170 ? 34.482 15.281 19.735 1.00 32.15 158 LEU D CA 1
ATOM 9682 C C . LEU D 1 170 ? 33.860 16.551 19.179 1.00 32.34 158 LEU D C 1
ATOM 9683 O O . LEU D 1 170 ? 34.151 17.656 19.643 1.00 32.41 158 LEU D O 1
ATOM 9688 N N . ASP D 1 171 ? 32.955 16.378 18.219 1.00 32.69 159 ASP D N 1
ATOM 9689 C CA . ASP D 1 171 ? 32.189 17.493 17.697 1.00 32.51 159 ASP D CA 1
ATOM 9690 C C . ASP D 1 171 ? 31.391 18.170 18.799 1.00 31.88 159 ASP D C 1
ATOM 9691 O O . ASP D 1 171 ? 31.503 19.392 18.964 1.00 32.78 159 ASP D O 1
ATOM 9696 N N . VAL D 1 172 ? 30.617 17.391 19.579 1.00 31.22 160 VAL D N 1
ATOM 9697 C CA . VAL D 1 172 ? 29.838 17.930 20.705 1.00 30.92 160 VAL D CA 1
ATOM 9698 C C . VAL D 1 172 ? 30.732 18.587 21.745 1.00 31.31 160 VAL D C 1
ATOM 9699 O O . VAL D 1 172 ? 30.410 19.684 22.247 1.00 30.94 160 VAL D O 1
ATOM 9703 N N . LEU D 1 173 ? 31.829 17.924 22.108 1.00 31.00 161 LEU D N 1
ATOM 9704 C CA . LEU D 1 173 ? 32.754 18.484 23.087 1.00 32.72 161 LEU D CA 1
ATOM 9705 C C . LEU D 1 173 ? 33.319 19.838 22.653 1.00 33.86 161 LEU D C 1
ATOM 9706 O O . LEU D 1 173 ? 33.370 20.804 23.449 1.00 34.62 161 LEU D O 1
ATOM 9711 N N . ALA D 1 174 ? 33.693 19.927 21.391 1.00 34.67 162 ALA D N 1
ATOM 9712 C CA . ALA D 1 174 ? 34.211 21.185 20.859 1.00 35.82 162 ALA D CA 1
ATOM 9713 C C . ALA D 1 174 ? 33.198 22.315 21.091 1.00 36.22 162 ALA D C 1
ATOM 9714 O O . ALA D 1 174 ? 33.517 23.332 21.717 1.00 36.34 162 ALA D O 1
ATOM 9716 N N . MET D 1 175 ? 31.978 22.098 20.631 1.00 36.74 163 MET D N 1
ATOM 9717 C CA . MET D 1 175 ? 30.878 23.029 20.844 1.00 37.53 163 MET D CA 1
ATOM 9718 C C . MET D 1 175 ? 30.668 23.358 22.315 1.00 38.00 163 MET D C 1
ATOM 9719 O O . MET D 1 175 ? 30.509 24.523 22.686 1.00 38.39 163 MET D O 1
ATOM 9724 N N . ALA D 1 176 ? 30.704 22.338 23.170 1.00 36.84 164 ALA D N 1
ATOM 9725 C CA . ALA D 1 176 ? 30.398 22.512 24.579 1.00 36.83 164 ALA D CA 1
ATOM 9726 C C . ALA D 1 176 ? 31.377 23.435 25.296 1.00 38.00 164 ALA D C 1
ATOM 9727 O O . ALA D 1 176 ? 31.017 24.045 26.292 1.00 38.21 164 ALA D O 1
ATOM 9729 N N . MET D 1 177 ? 32.598 23.529 24.790 1.00 38.83 165 MET D N 1
ATOM 9730 C CA . MET D 1 177 ? 33.701 24.240 25.444 1.00 40.83 165 MET D CA 1
ATOM 9731 C C . MET D 1 177 ? 33.363 25.667 25.709 1.00 39.12 165 MET D C 1
ATOM 9732 O O . MET D 1 177 ? 33.755 26.204 26.716 1.00 40.45 165 MET D O 1
ATOM 9737 N N . CYS D 1 178 ? 32.659 26.271 24.779 1.00 37.59 166 CYS D N 1
ATOM 9738 C CA . CYS D 1 178 ? 32.332 27.651 24.872 1.00 36.99 166 CYS D CA 1
ATOM 9739 C C . CYS D 1 178 ? 30.913 27.848 25.462 1.00 35.63 166 CYS D C 1
ATOM 9740 O O . CYS D 1 178 ? 30.797 28.032 26.682 1.00 34.09 166 CYS D O 1
ATOM 9745 N N . SER D 1 179 ? 29.863 27.754 24.622 1.00 32.88 167 SER D N 1
ATOM 9746 C CA . SER D 1 179 ? 28.486 27.974 25.098 1.00 33.17 167 SER D CA 1
ATOM 9747 C C . SER D 1 179 ? 28.116 27.103 26.338 1.00 32.33 167 SER D C 1
ATOM 9748 O O . SER D 1 179 ? 27.467 27.572 27.271 1.00 30.03 167 SER D O 1
ATOM 9753 N N . GLY D 1 180 ? 28.543 25.840 26.328 1.00 31.39 168 GLY D N 1
ATOM 9754 C CA . GLY D 1 180 ? 28.244 24.923 27.421 1.00 31.75 168 GLY D CA 1
ATOM 9755 C C . GLY D 1 180 ? 28.827 25.323 28.755 1.00 30.83 168 GLY D C 1
ATOM 9756 O O . GLY D 1 180 ? 28.168 25.215 29.774 1.00 30.60 168 GLY D O 1
ATOM 9757 N N . ALA D 1 181 ? 30.086 25.751 28.762 1.00 30.93 169 ALA D N 1
ATOM 9758 C CA . ALA D 1 181 ? 30.795 26.030 29.991 1.00 30.14 169 ALA D CA 1
ATOM 9759 C C . ALA D 1 181 ? 30.325 27.358 30.546 1.00 30.72 169 ALA D C 1
ATOM 9760 O O . ALA D 1 181 ? 30.252 27.540 31.763 1.00 29.16 169 ALA D O 1
ATOM 9762 N N . THR D 1 182 ? 29.934 28.282 29.660 1.00 29.74 170 THR D N 1
ATOM 9763 C CA . THR D 1 182 ? 29.288 29.510 30.124 1.00 29.40 170 THR D CA 1
ATOM 9764 C C . THR D 1 182 ? 27.929 29.224 30.760 1.00 28.19 170 THR D C 1
ATOM 9765 O O . THR D 1 182 ? 27.617 29.755 31.796 1.00 26.66 170 THR D O 1
ATOM 9769 N N . ALA D 1 183 ? 27.125 28.403 30.106 1.00 28.83 171 ALA D N 1
ATOM 9770 C CA . ALA D 1 183 ? 25.854 27.955 30.659 1.00 28.32 171 ALA D CA 1
ATOM 9771 C C . ALA D 1 183 ? 26.094 27.282 32.024 1.00 28.42 171 ALA D C 1
ATOM 9772 O O . ALA D 1 183 ? 25.362 27.536 32.994 1.00 29.56 171 ALA D O 1
ATOM 9774 N N . TYR D 1 184 ? 27.126 26.464 32.102 1.00 27.58 172 TYR D N 1
ATOM 9775 C CA . TYR D 1 184 ? 27.387 25.738 33.345 1.00 27.90 172 TYR D CA 1
ATOM 9776 C C . TYR D 1 184 ? 27.724 26.731 34.472 1.00 28.37 172 TYR D C 1
ATOM 9777 O O . TYR D 1 184 ? 27.145 26.673 35.553 1.00 28.61 172 TYR D O 1
ATOM 9786 N N . HIS D 1 185 ? 28.618 27.687 34.187 1.00 28.28 173 HIS D N 1
ATOM 9787 C CA . HIS D 1 185 ? 28.955 28.777 35.104 1.00 26.54 173 HIS D CA 1
ATOM 9788 C C . HIS D 1 185 ? 27.669 29.450 35.602 1.00 28.45 173 HIS D C 1
ATOM 9789 O O . HIS D 1 185 ? 27.509 29.691 36.809 1.00 27.64 173 HIS D O 1
ATOM 9796 N N . ALA D 1 186 ? 26.732 29.709 34.692 1.00 29.51 174 ALA D N 1
ATOM 9797 C CA . ALA D 1 186 ? 25.482 30.388 35.039 1.00 29.29 174 ALA D CA 1
ATOM 9798 C C . ALA D 1 186 ? 24.647 29.625 36.066 1.00 29.83 174 ALA D C 1
ATOM 9799 O O . ALA D 1 186 ? 24.059 30.215 36.989 1.00 28.92 174 ALA D O 1
ATOM 9801 N N . PHE D 1 187 ? 24.624 28.294 35.935 1.00 30.23 175 PHE D N 1
ATOM 9802 C CA . PHE D 1 187 ? 23.882 27.447 36.842 1.00 30.22 175 PHE D CA 1
ATOM 9803 C C . PHE D 1 187 ? 24.662 27.230 38.114 1.00 30.44 175 PHE D C 1
ATOM 9804 O O . PHE D 1 187 ? 24.062 27.129 39.189 1.00 31.73 175 PHE D O 1
ATOM 9812 N N . ASP D 1 188 ? 26.003 27.200 38.014 1.00 30.21 176 ASP D N 1
ATOM 9813 C CA . ASP D 1 188 ? 26.892 26.894 39.144 1.00 30.41 176 ASP D CA 1
ATOM 9814 C C . ASP D 1 188 ? 26.834 28.005 40.211 1.00 30.25 176 ASP D C 1
ATOM 9815 O O . ASP D 1 188 ? 27.103 27.757 41.369 1.00 28.84 176 ASP D O 1
ATOM 9820 N N . GLU D 1 189 ? 26.497 29.225 39.810 1.00 31.19 177 GLU D N 1
ATOM 9821 C CA . GLU D 1 189 ? 26.337 30.362 40.757 1.00 30.87 177 GLU D CA 1
ATOM 9822 C C . GLU D 1 189 ? 25.089 30.323 41.644 1.00 31.44 177 GLU D C 1
ATOM 9823 O O . GLU D 1 189 ? 25.042 30.967 42.694 1.00 31.32 177 GLU D O 1
ATOM 9829 N N . TYR D 1 190 ? 24.118 29.488 41.297 1.00 31.54 178 TYR D N 1
ATOM 9830 C CA . TYR D 1 190 ? 22.921 29.299 42.096 1.00 30.53 178 TYR D CA 1
ATOM 9831 C C . TYR D 1 190 ? 23.273 28.627 43.430 1.00 30.45 178 TYR D C 1
ATOM 9832 O O . TYR D 1 190 ? 23.883 27.578 43.414 1.00 30.84 178 TYR D O 1
ATOM 9841 N N . PRO D 1 191 ? 22.910 29.219 44.578 1.00 31.62 179 PRO D N 1
ATOM 9842 C CA . PRO D 1 191 ? 23.362 28.729 45.876 1.00 30.92 179 PRO D CA 1
ATOM 9843 C C . PRO D 1 191 ? 22.550 27.637 46.539 1.00 31.12 179 PRO D C 1
ATOM 9844 O O . PRO D 1 191 ? 22.757 27.364 47.708 1.00 31.37 179 PRO D O 1
ATOM 9848 N N . GLU D 1 192 ? 21.675 26.972 45.789 1.00 30.61 180 GLU D N 1
ATOM 9849 C CA . GLU D 1 192 ? 20.857 25.906 46.289 1.00 32.36 180 GLU D CA 1
ATOM 9850 C C . GLU D 1 192 ? 20.828 24.799 45.260 1.00 30.13 180 GLU D C 1
ATOM 9851 O O . GLU D 1 192 ? 21.242 25.002 44.109 1.00 30.57 180 GLU D O 1
ATOM 9857 N N . SER D 1 193 ? 20.259 23.671 45.643 1.00 29.65 181 SER D N 1
ATOM 9858 C CA . SER D 1 193 ? 19.968 22.604 44.669 1.00 29.45 181 SER D CA 1
ATOM 9859 C C . SER D 1 193 ? 18.799 23.047 43.770 1.00 30.01 181 SER D C 1
ATOM 9860 O O . SER D 1 193 ? 17.993 23.962 44.134 1.00 27.85 181 SER D O 1
ATOM 9863 N N . PHE D 1 194 ? 18.749 22.440 42.581 1.00 29.49 182 PHE D N 1
ATOM 9864 C CA . PHE D 1 194 ? 17.682 22.695 41.625 1.00 29.62 182 PHE D CA 1
ATOM 9865 C C . PHE D 1 194 ? 16.469 21.773 41.857 1.00 28.04 182 PHE D C 1
ATOM 9866 O O . PHE D 1 194 ? 15.441 21.882 41.160 1.00 28.70 182 PHE D O 1
ATOM 9874 N N . ALA D 1 195 ? 16.545 20.875 42.846 1.00 27.39 183 ALA D N 1
ATOM 9875 C CA . ALA D 1 195 ? 15.401 20.005 43.139 1.00 27.20 183 ALA D CA 1
ATOM 9876 C C . ALA D 1 195 ? 14.153 20.893 43.416 1.00 28.51 183 ALA D C 1
ATOM 9877 O O . ALA D 1 195 ? 14.238 21.847 44.160 1.00 27.16 183 ALA D O 1
ATOM 9879 N N . GLY D 1 196 ? 13.022 20.595 42.783 1.00 28.50 184 GLY D N 1
ATOM 9880 C CA . GLY D 1 196 ? 11.820 21.327 43.077 1.00 29.20 184 GLY D CA 1
ATOM 9881 C C . GLY D 1 196 ? 11.729 22.709 42.459 1.00 29.36 184 GLY D C 1
ATOM 9882 O O . GLY D 1 196 ? 10.737 23.406 42.685 1.00 31.33 184 GLY D O 1
ATOM 9883 N N . LYS D 1 197 ? 12.701 23.075 41.636 1.00 29.37 185 LYS D N 1
ATOM 9884 C CA . LYS D 1 197 ? 12.816 24.424 41.111 1.00 29.90 185 LYS D CA 1
ATOM 9885 C C . LYS D 1 197 ? 12.313 24.533 39.686 1.00 29.01 185 LYS D C 1
ATOM 9886 O O . LYS D 1 197 ? 12.429 23.596 38.880 1.00 29.20 185 LYS D O 1
ATOM 9892 N N . THR D 1 198 ? 11.746 25.699 39.405 1.00 29.20 186 THR D N 1
ATOM 9893 C CA . THR D 1 198 ? 11.339 26.093 38.045 1.00 28.43 186 THR D CA 1
ATOM 9894 C C . THR D 1 198 ? 12.371 27.037 37.432 1.00 29.10 186 THR D C 1
ATOM 9895 O O . THR D 1 198 ? 12.659 28.119 37.978 1.00 28.93 186 THR D O 1
ATOM 9899 N N . VAL D 1 199 ? 12.894 26.600 36.283 1.00 27.95 187 VAL D N 1
ATOM 9900 C CA . VAL D 1 199 ? 13.901 27.316 35.500 1.00 27.82 187 VAL D CA 1
ATOM 9901 C C . VAL D 1 199 ? 13.267 27.844 34.204 1.00 28.40 187 VAL D C 1
ATOM 9902 O O . VAL D 1 199 ? 12.563 27.117 33.457 1.00 27.92 187 VAL D O 1
ATOM 9906 N N . VAL D 1 200 ? 13.495 29.129 33.959 1.00 28.32 188 VAL D N 1
ATOM 9907 C CA . VAL D 1 200 ? 13.098 29.764 32.716 1.00 28.57 188 VAL D CA 1
ATOM 9908 C C . VAL D 1 200 ? 14.369 30.147 31.972 1.00 28.33 188 VAL D C 1
ATOM 9909 O O . VAL D 1 200 ? 15.240 30.758 32.552 1.00 28.45 188 VAL D O 1
ATOM 9913 N N . ILE D 1 201 ? 14.470 29.745 30.704 1.00 28.82 189 ILE D N 1
ATOM 9914 C CA . ILE D 1 201 ? 15.615 30.056 29.854 1.00 28.28 189 ILE D CA 1
ATOM 9915 C C . ILE D 1 201 ? 15.132 30.984 28.737 1.00 28.33 189 ILE D C 1
ATOM 9916 O O . ILE D 1 201 ? 14.217 30.654 28.005 1.00 28.27 189 ILE D O 1
ATOM 9921 N N . GLN D 1 202 ? 15.721 32.173 28.642 1.00 28.07 190 GLN D N 1
ATOM 9922 C CA . GLN D 1 202 ? 15.398 33.117 27.566 1.00 26.63 190 GLN D CA 1
ATOM 9923 C C . GLN D 1 202 ? 16.420 32.948 26.438 1.00 27.69 190 GLN D C 1
ATOM 9924 O O . GLN D 1 202 ? 17.598 33.189 26.644 1.00 28.22 190 GLN D O 1
ATOM 9930 N N . GLY D 1 203 ? 15.994 32.466 25.276 1.00 27.83 191 GLY D N 1
ATOM 9931 C CA . GLY D 1 203 ? 16.876 32.305 24.117 1.00 26.79 191 GLY D CA 1
ATOM 9932 C C . GLY D 1 203 ? 17.099 30.829 23.867 1.00 27.59 191 GLY D C 1
ATOM 9933 O O . GLY D 1 203 ? 17.098 30.011 24.802 1.00 27.82 191 GLY D O 1
ATOM 9934 N N . ALA D 1 204 ? 17.205 30.454 22.602 1.00 26.58 192 ALA D N 1
ATOM 9935 C CA . ALA D 1 204 ? 17.353 29.037 22.251 1.00 28.01 192 ALA D CA 1
ATOM 9936 C C . ALA D 1 204 ? 18.429 28.821 21.214 1.00 27.72 192 ALA D C 1
ATOM 9937 O O . ALA D 1 204 ? 18.319 27.944 20.366 1.00 28.48 192 ALA D O 1
ATOM 9939 N N . GLY D 1 205 ? 19.499 29.599 21.329 1.00 28.93 193 GLY D N 1
ATOM 9940 C CA . GLY D 1 205 ? 20.727 29.308 20.616 1.00 28.07 193 GLY D CA 1
ATOM 9941 C C . GLY D 1 205 ? 21.494 28.312 21.461 1.00 27.20 193 GLY D C 1
ATOM 9942 O O . GLY D 1 205 ? 20.961 27.754 22.422 1.00 27.24 193 GLY D O 1
ATOM 9943 N N . PRO D 1 206 ? 22.737 28.025 21.105 1.00 27.43 194 PRO D N 1
ATOM 9944 C CA . PRO D 1 206 ? 23.496 26.982 21.825 1.00 28.36 194 PRO D CA 1
ATOM 9945 C C . PRO D 1 206 ? 23.594 27.213 23.326 1.00 28.99 194 PRO D C 1
ATOM 9946 O O . PRO D 1 206 ? 23.555 26.259 24.130 1.00 29.33 194 PRO D O 1
ATOM 9950 N N . LEU D 1 207 ? 23.679 28.481 23.735 1.00 29.53 195 LEU D N 1
ATOM 9951 C CA . LEU D 1 207 ? 23.840 28.770 25.147 1.00 30.13 195 LEU D CA 1
ATOM 9952 C C . LEU D 1 207 ? 22.563 28.366 25.921 1.00 30.09 195 LEU D C 1
ATOM 9953 O O . LEU D 1 207 ? 22.632 27.653 26.916 1.00 29.84 195 LEU D O 1
ATOM 9958 N N . GLY D 1 208 ? 21.406 28.766 25.407 1.00 29.95 196 GLY D N 1
ATOM 9959 C CA . GLY D 1 208 ? 20.127 28.463 26.037 1.00 29.26 196 GLY D CA 1
ATOM 9960 C C . GLY D 1 208 ? 19.824 26.967 26.002 1.00 28.23 196 GLY D C 1
ATOM 9961 O O . GLY D 1 208 ? 19.310 26.409 26.969 1.00 27.33 196 GLY D O 1
ATOM 9962 N N . LEU D 1 209 ? 20.209 26.312 24.922 1.00 27.16 197 LEU D N 1
ATOM 9963 C CA . LEU D 1 209 ? 19.932 24.887 24.718 1.00 27.67 197 LEU D CA 1
ATOM 9964 C C . LEU D 1 209 ? 20.794 23.993 25.613 1.00 27.73 197 LEU D C 1
ATOM 9965 O O . LEU D 1 209 ? 20.309 23.003 26.160 1.00 26.81 197 LEU D O 1
ATOM 9970 N N . PHE D 1 210 ? 22.062 24.354 25.786 1.00 28.23 198 PHE D N 1
ATOM 9971 C CA . PHE D 1 210 ? 22.900 23.682 26.797 1.00 28.06 198 PHE D CA 1
ATOM 9972 C C . PHE D 1 210 ? 22.283 23.910 28.175 1.00 28.32 198 PHE D C 1
ATOM 9973 O O . PHE D 1 210 ? 22.337 23.032 29.038 1.00 28.25 198 PHE D O 1
ATOM 9981 N N . GLY D 1 211 ? 21.716 25.098 28.387 1.00 28.34 199 GLY D N 1
ATOM 9982 C CA . GLY D 1 211 ? 21.090 25.421 29.661 1.00 27.09 199 GLY D CA 1
ATOM 9983 C C . GLY D 1 211 ? 19.918 24.496 29.927 1.00 27.02 199 GLY D C 1
ATOM 9984 O O . GLY D 1 211 ? 19.698 24.088 31.062 1.00 26.40 199 GLY D O 1
ATOM 9985 N N . VAL D 1 212 ? 19.193 24.091 28.881 1.00 26.46 200 VAL D N 1
ATOM 9986 C CA . VAL D 1 212 ? 18.096 23.130 29.038 1.00 27.07 200 VAL D CA 1
ATOM 9987 C C . VAL D 1 212 ? 18.641 21.782 29.593 1.00 28.00 200 VAL D C 1
ATOM 9988 O O . VAL D 1 212 ? 18.133 21.262 30.588 1.00 27.88 200 VAL D O 1
ATOM 9992 N N . VAL D 1 213 ? 19.703 21.272 28.966 1.00 28.51 201 VAL D N 1
ATOM 9993 C CA . VAL D 1 213 ? 20.270 19.983 29.328 1.00 28.06 201 VAL D CA 1
ATOM 9994 C C . VAL D 1 213 ? 20.947 20.065 30.701 1.00 28.02 201 VAL D C 1
ATOM 9995 O O . VAL D 1 213 ? 20.863 19.110 31.492 1.00 26.29 201 VAL D O 1
ATOM 9999 N N . ILE D 1 214 ? 21.604 21.195 30.976 1.00 28.26 202 ILE D N 1
ATOM 10000 C CA . ILE D 1 214 ? 22.222 21.421 32.292 1.00 28.99 202 ILE D CA 1
ATOM 10001 C C . ILE D 1 214 ? 21.183 21.522 33.367 1.00 28.66 202 ILE D C 1
ATOM 10002 O O . ILE D 1 214 ? 21.306 20.866 34.431 1.00 28.60 202 ILE D O 1
ATOM 10007 N N . ALA D 1 215 ? 20.119 22.282 33.107 1.00 28.14 203 ALA D N 1
ATOM 10008 C CA . ALA D 1 215 ? 19.002 22.387 34.100 1.00 27.93 203 ALA D CA 1
ATOM 10009 C C . ALA D 1 215 ? 18.383 20.987 34.406 1.00 27.79 203 ALA D C 1
ATOM 10010 O O . ALA D 1 215 ? 18.219 20.591 35.584 1.00 28.33 203 ALA D O 1
ATOM 10012 N N . ARG D 1 216 ? 18.095 20.229 33.363 1.00 27.48 204 ARG D N 1
ATOM 10013 C CA . ARG D 1 216 ? 17.613 18.848 33.533 1.00 28.80 204 ARG D CA 1
ATOM 10014 C C . ARG D 1 216 ? 18.574 17.992 34.357 1.00 28.27 204 ARG D C 1
ATOM 10015 O O . ARG D 1 216 ? 18.156 17.242 35.268 1.00 28.81 204 ARG D O 1
ATOM 10023 N N . SER D 1 217 ? 19.845 18.042 33.987 1.00 29.06 205 SER D N 1
ATOM 10024 C CA . SER D 1 217 ? 20.893 17.191 34.597 1.00 29.00 205 SER D CA 1
ATOM 10025 C C . SER D 1 217 ? 21.143 17.499 36.086 1.00 28.06 205 SER D C 1
ATOM 10026 O O . SER D 1 217 ? 21.500 16.606 36.859 1.00 26.79 205 SER D O 1
ATOM 10029 N N . LEU D 1 218 ? 20.912 18.737 36.476 1.00 27.47 206 LEU D N 1
ATOM 10030 C CA . LEU D 1 218 ? 21.041 19.162 37.881 1.00 27.84 206 LEU D CA 1
ATOM 10031 C C . LEU D 1 218 ? 19.760 18.963 38.726 1.00 27.52 206 LEU D C 1
ATOM 10032 O O . LEU D 1 218 ? 19.790 19.146 39.958 1.00 27.46 206 LEU D O 1
ATOM 10037 N N . GLY D 1 219 ? 18.668 18.512 38.090 1.00 27.26 207 GLY D N 1
ATOM 10038 C CA . GLY D 1 219 ? 17.489 18.068 38.805 1.00 26.24 207 GLY D CA 1
ATOM 10039 C C . GLY D 1 219 ? 16.354 19.057 38.907 1.00 26.49 207 GLY D C 1
ATOM 10040 O O . GLY D 1 219 ? 15.489 18.945 39.764 1.00 26.37 207 GLY D O 1
ATOM 10041 N N . ALA D 1 220 ? 16.323 20.034 38.023 1.00 27.06 208 ALA D N 1
ATOM 10042 C CA . ALA D 1 220 ? 15.257 21.009 38.009 1.00 26.84 208 ALA D CA 1
ATOM 10043 C C . ALA D 1 220 ? 13.936 20.326 37.787 1.00 27.21 208 ALA D C 1
ATOM 10044 O O . ALA D 1 220 ? 13.862 19.298 37.067 1.00 26.57 208 ALA D O 1
ATOM 10046 N N . GLU D 1 221 ? 12.883 20.859 38.424 1.00 26.94 209 GLU D N 1
ATOM 10047 C CA . GLU D 1 221 ? 11.571 20.278 38.269 1.00 28.63 209 GLU D CA 1
ATOM 10048 C C . GLU D 1 221 ? 10.909 20.613 36.920 1.00 27.49 209 GLU D C 1
ATOM 10049 O O . GLU D 1 221 ? 10.297 19.758 36.284 1.00 25.26 209 GLU D O 1
ATOM 10055 N N . ASN D 1 222 ? 10.952 21.884 36.563 1.00 27.48 210 ASN D N 1
ATOM 10056 C CA . ASN D 1 222 ? 10.308 22.452 35.375 1.00 28.86 210 ASN D CA 1
ATOM 10057 C C . ASN D 1 222 ? 11.309 23.336 34.628 1.00 28.73 210 ASN D C 1
ATOM 10058 O O . ASN D 1 222 ? 12.013 24.124 35.247 1.00 27.78 210 ASN D O 1
ATOM 10063 N N . VAL D 1 223 ? 11.460 23.056 33.333 1.00 28.88 211 VAL D N 1
ATOM 10064 C CA . VAL D 1 223 ? 12.293 23.817 32.432 1.00 29.45 211 VAL D CA 1
ATOM 10065 C C . VAL D 1 223 ? 11.438 24.430 31.309 1.00 29.21 211 VAL D C 1
ATOM 10066 O O . VAL D 1 223 ? 10.816 23.687 30.487 1.00 28.04 211 VAL D O 1
ATOM 10070 N N . ILE D 1 224 ? 11.400 25.785 31.297 1.00 28.90 212 ILE D N 1
ATOM 10071 C CA . ILE D 1 224 ? 10.614 26.565 30.325 1.00 29.15 212 ILE D CA 1
ATOM 10072 C C . ILE D 1 224 ? 11.552 27.407 29.473 1.00 28.85 212 ILE D C 1
ATOM 10073 O O . ILE D 1 224 ? 12.394 28.088 29.995 1.00 29.25 212 ILE D O 1
ATOM 10078 N N . VAL D 1 225 ? 11.370 27.387 28.160 1.00 27.72 213 VAL D N 1
ATOM 10079 C CA . VAL D 1 225 ? 12.242 28.160 27.251 1.00 27.50 213 VAL D CA 1
ATOM 10080 C C . VAL D 1 225 ? 11.380 29.146 26.498 1.00 26.52 213 VAL D C 1
ATOM 10081 O O . VAL D 1 225 ? 10.333 28.794 25.988 1.00 26.70 213 VAL D O 1
ATOM 10085 N N . ILE D 1 226 ? 11.835 30.382 26.460 1.00 26.27 214 ILE D N 1
ATOM 10086 C CA . ILE D 1 226 ? 11.149 31.456 25.746 1.00 26.79 214 ILE D CA 1
ATOM 10087 C C . ILE D 1 226 ? 12.087 31.943 24.639 1.00 26.41 214 ILE D C 1
ATOM 10088 O O . ILE D 1 226 ? 13.240 32.313 24.907 1.00 27.24 214 ILE D O 1
ATOM 10093 N N . ALA D 1 227 ? 11.594 31.955 23.412 1.00 26.94 215 ALA D N 1
ATOM 10094 C CA . ALA D 1 227 ? 12.392 32.400 22.257 1.00 27.98 215 ALA D CA 1
ATOM 10095 C C . ALA D 1 227 ? 11.472 32.751 21.087 1.00 28.16 215 ALA D C 1
ATOM 10096 O O . ALA D 1 227 ? 10.248 32.818 21.237 1.00 27.98 215 ALA D O 1
ATOM 10098 N N . GLY D 1 228 ? 12.054 33.005 19.923 1.00 29.37 216 GLY D N 1
ATOM 10099 C CA . GLY D 1 228 ? 11.289 33.445 18.800 1.00 30.53 216 GLY D CA 1
ATOM 10100 C C . GLY D 1 228 ? 11.356 32.561 17.591 1.00 31.14 216 GLY D C 1
ATOM 10101 O O . GLY D 1 228 ? 10.670 32.847 16.631 1.00 32.34 216 GLY D O 1
ATOM 10102 N N . SER D 1 229 ? 12.141 31.482 17.624 1.00 32.34 217 SER D N 1
ATOM 10103 C CA . SER D 1 229 ? 12.278 30.593 16.447 1.00 32.69 217 SER D CA 1
ATOM 10104 C C . SER D 1 229 ? 11.585 29.292 16.750 1.00 33.12 217 SER D C 1
ATOM 10105 O O . SER D 1 229 ? 12.016 28.577 17.669 1.00 32.78 217 SER D O 1
ATOM 10108 N N . PRO D 1 230 ? 10.534 28.956 16.022 1.00 33.11 218 PRO D N 1
ATOM 10109 C CA . PRO D 1 230 ? 9.868 27.676 16.238 1.00 33.44 218 PRO D CA 1
ATOM 10110 C C . PRO D 1 230 ? 10.771 26.442 16.087 1.00 33.34 218 PRO D C 1
ATOM 10111 O O . PRO D 1 230 ? 10.573 25.459 16.815 1.00 33.83 218 PRO D O 1
ATOM 10115 N N . ASN D 1 231 ? 11.759 26.498 15.194 1.00 33.18 219 ASN D N 1
ATOM 10116 C CA . ASN D 1 231 ? 12.615 25.330 14.932 1.00 33.34 219 ASN D CA 1
ATOM 10117 C C . ASN D 1 231 ? 13.515 25.094 16.148 1.00 32.56 219 ASN D C 1
ATOM 10118 O O . ASN D 1 231 ? 13.677 23.964 16.616 1.00 32.83 219 ASN D O 1
ATOM 10123 N N . ARG D 1 232 ? 14.068 26.181 16.676 1.00 31.72 220 ARG D N 1
ATOM 10124 C CA . ARG D 1 232 ? 14.887 26.135 17.895 1.00 32.20 220 ARG D CA 1
ATOM 10125 C C . ARG D 1 232 ? 14.082 25.726 19.103 1.00 30.35 220 ARG D C 1
ATOM 10126 O O . ARG D 1 232 ? 14.583 24.978 19.913 1.00 29.24 220 ARG D O 1
ATOM 10134 N N . LEU D 1 233 ? 12.834 26.204 19.206 1.00 29.12 221 LEU D N 1
ATOM 10135 C CA . LEU D 1 233 ? 11.944 25.749 20.288 1.00 28.73 221 LEU D CA 1
ATOM 10136 C C . LEU D 1 233 ? 11.567 24.281 20.219 1.00 28.65 221 LEU D C 1
ATOM 10137 O O . LEU D 1 233 ? 11.515 23.629 21.263 1.00 29.01 221 LEU D O 1
ATOM 10142 N N . LYS D 1 234 ? 11.306 23.734 19.027 1.00 28.87 222 LYS D N 1
ATOM 10143 C CA . LYS D 1 234 ? 11.112 22.286 18.892 1.00 28.81 222 LYS D CA 1
ATOM 10144 C C . LYS D 1 234 ? 12.331 21.506 19.405 1.00 28.93 222 LYS D C 1
ATOM 10145 O O . LYS D 1 234 ? 12.202 20.494 20.110 1.00 29.37 222 LYS D O 1
ATOM 10148 N N . LEU D 1 235 ? 13.513 21.982 19.052 1.00 29.05 223 LEU D N 1
ATOM 10149 C CA . LEU D 1 235 ? 14.756 21.391 19.538 1.00 28.60 223 LEU D CA 1
ATOM 10150 C C . LEU D 1 235 ? 14.815 21.389 21.043 1.00 28.13 223 LEU D C 1
ATOM 10151 O O . LEU D 1 235 ? 15.168 20.393 21.670 1.00 28.39 223 LEU D O 1
ATOM 10156 N N . ALA D 1 236 ? 14.495 22.535 21.648 1.00 28.28 224 ALA D N 1
ATOM 10157 C CA . ALA D 1 236 ? 14.499 22.665 23.111 1.00 26.90 224 ALA D CA 1
ATOM 10158 C C . ALA D 1 236 ? 13.607 21.578 23.751 1.00 27.67 224 ALA D C 1
ATOM 10159 O O . ALA D 1 236 ? 13.986 20.938 24.742 1.00 26.23 224 ALA D O 1
ATOM 10161 N N . GLU D 1 237 ? 12.450 21.333 23.151 1.00 28.79 225 GLU D N 1
ATOM 10162 C CA . GLU D 1 237 ? 11.562 20.279 23.626 1.00 31.86 225 GLU D CA 1
ATOM 10163 C C . GLU D 1 237 ? 12.174 18.905 23.457 1.00 30.57 225 GLU D C 1
ATOM 10164 O O . GLU D 1 237 ? 12.035 18.031 24.325 1.00 30.72 225 GLU D O 1
ATOM 10170 N N . GLU D 1 238 ? 12.838 18.686 22.339 1.00 31.49 226 GLU D N 1
ATOM 10171 C CA . GLU D 1 238 ? 13.441 17.335 22.118 1.00 32.76 226 GLU D CA 1
ATOM 10172 C C . GLU D 1 238 ? 14.574 17.052 23.090 1.00 31.30 226 GLU D C 1
ATOM 10173 O O . GLU D 1 238 ? 14.855 15.907 23.391 1.00 32.20 226 GLU D O 1
ATOM 10179 N N . ILE D 1 239 ? 15.206 18.095 23.626 1.00 29.77 227 ILE D N 1
ATOM 10180 C CA . ILE D 1 239 ? 16.330 17.915 24.523 1.00 29.06 227 ILE D CA 1
ATOM 10181 C C . ILE D 1 239 ? 16.006 18.195 25.981 1.00 29.39 227 ILE D C 1
ATOM 10182 O O . ILE D 1 239 ? 16.921 18.232 26.817 1.00 29.35 227 ILE D O 1
ATOM 10187 N N . GLY D 1 240 ? 14.725 18.348 26.296 1.00 28.75 228 GLY D N 1
ATOM 10188 C CA . GLY D 1 240 ? 14.323 18.292 27.697 1.00 28.99 228 GLY D CA 1
ATOM 10189 C C . GLY D 1 240 ? 13.386 19.338 28.229 1.00 29.51 228 GLY D C 1
ATOM 10190 O O . GLY D 1 240 ? 12.934 19.212 29.388 1.00 29.59 228 GLY D O 1
ATOM 10191 N N . ALA D 1 241 ? 13.076 20.372 27.432 1.00 29.56 229 ALA D N 1
ATOM 10192 C CA . ALA D 1 241 ? 12.198 21.433 27.924 1.00 29.81 229 ALA D CA 1
ATOM 10193 C C . ALA D 1 241 ? 10.795 20.897 28.143 1.00 28.93 229 ALA D C 1
ATOM 10194 O O . ALA D 1 241 ? 10.248 20.193 27.299 1.00 29.05 229 ALA D O 1
ATOM 10196 N N . ASP D 1 242 ? 10.195 21.303 29.254 1.00 28.75 230 ASP D N 1
ATOM 10197 C CA . ASP D 1 242 ? 8.807 20.962 29.546 1.00 29.69 230 ASP D CA 1
ATOM 10198 C C . ASP D 1 242 ? 7.812 21.816 28.787 1.00 28.81 230 ASP D C 1
ATOM 10199 O O . ASP D 1 242 ? 6.716 21.353 28.490 1.00 28.25 230 ASP D O 1
ATOM 10204 N N . LEU D 1 243 ? 8.159 23.069 28.583 1.00 28.51 231 LEU D N 1
ATOM 10205 C CA . LEU D 1 243 ? 7.275 24.070 27.941 1.00 29.03 231 LEU D CA 1
ATOM 10206 C C . LEU D 1 243 ? 8.099 25.057 27.120 1.00 27.29 231 LEU D C 1
ATOM 10207 O O . LEU D 1 243 ? 9.151 25.532 27.543 1.00 26.46 231 LEU D O 1
ATOM 10212 N N . THR D 1 244 ? 7.646 25.331 25.912 1.00 25.89 232 THR D N 1
ATOM 10213 C CA . THR D 1 244 ? 8.271 26.427 25.161 1.00 26.37 232 THR D CA 1
ATOM 10214 C C . THR D 1 244 ? 7.219 27.484 24.805 1.00 26.36 232 THR D C 1
ATOM 10215 O O . THR D 1 244 ? 6.079 27.162 24.474 1.00 26.28 232 THR D O 1
ATOM 10219 N N . LEU D 1 245 ? 7.647 28.735 24.813 1.00 26.25 233 LEU D N 1
ATOM 10220 C CA . LEU D 1 245 ? 6.789 29.860 24.547 1.00 26.12 233 LEU D CA 1
ATOM 10221 C C . LEU D 1 245 ? 7.417 30.689 23.437 1.00 26.67 233 LEU D C 1
ATOM 10222 O O . LEU D 1 245 ? 8.541 31.194 23.560 1.00 27.65 233 LEU D O 1
ATOM 10227 N N . ASN D 1 246 ? 6.698 30.815 22.346 1.00 27.98 234 ASN D N 1
ATOM 10228 C CA . ASN D 1 246 ? 7.203 31.546 21.192 1.00 28.29 234 ASN D CA 1
ATOM 10229 C C . ASN D 1 246 ? 6.781 32.988 21.314 1.00 28.42 234 ASN D C 1
ATOM 10230 O O . ASN D 1 246 ? 5.597 33.282 21.246 1.00 26.75 234 ASN D O 1
ATOM 10235 N N . ARG D 1 247 ? 7.751 33.874 21.489 1.00 31.15 235 ARG D N 1
ATOM 10236 C CA . ARG D 1 247 ? 7.485 35.326 21.595 1.00 34.81 235 ARG D CA 1
ATOM 10237 C C . ARG D 1 247 ? 6.692 35.925 20.450 1.00 35.13 235 ARG D C 1
ATOM 10238 O O . ARG D 1 247 ? 6.003 36.922 20.653 1.00 36.38 235 ARG D O 1
ATOM 10246 N N . ARG D 1 248 ? 6.735 35.311 19.270 1.00 36.48 236 ARG D N 1
ATOM 10247 C CA . ARG D 1 248 ? 5.994 35.795 18.095 1.00 37.62 236 ARG D CA 1
ATOM 10248 C C . ARG D 1 248 ? 4.554 35.296 17.977 1.00 35.95 236 ARG D C 1
ATOM 10249 O O . ARG D 1 248 ? 3.810 35.711 17.076 1.00 34.69 236 ARG D O 1
ATOM 10257 N N . GLU D 1 249 ? 4.175 34.382 18.850 1.00 34.21 237 GLU D N 1
ATOM 10258 C CA . GLU D 1 249 ? 2.847 33.779 18.849 1.00 34.06 237 GLU D CA 1
ATOM 10259 C C . GLU D 1 249 ? 2.075 33.995 20.144 1.00 31.50 237 GLU D C 1
ATOM 10260 O O . GLU D 1 249 ? 0.904 33.622 20.243 1.00 31.23 237 GLU D O 1
ATOM 10266 N N . THR D 1 250 ? 2.731 34.588 21.130 1.00 29.51 238 THR D N 1
ATOM 10267 C CA . THR D 1 250 ? 2.152 34.832 22.427 1.00 28.48 238 THR D CA 1
ATOM 10268 C C . THR D 1 250 ? 2.422 36.254 22.869 1.00 28.69 238 THR D C 1
ATOM 10269 O O . THR D 1 250 ? 3.399 36.872 22.443 1.00 28.47 238 THR D O 1
ATOM 10273 N N . SER D 1 251 ? 1.558 36.748 23.750 1.00 27.51 239 SER D N 1
ATOM 10274 C CA . SER D 1 251 ? 1.751 38.024 24.377 1.00 27.53 239 SER D CA 1
ATOM 10275 C C . SER D 1 251 ? 2.564 37.884 25.658 1.00 28.17 239 SER D C 1
ATOM 10276 O O . SER D 1 251 ? 2.687 36.794 26.270 1.00 26.58 239 SER D O 1
ATOM 10279 N N . VAL D 1 252 ? 3.121 39.013 26.085 1.00 28.63 240 VAL D N 1
ATOM 10280 C CA . VAL D 1 252 ? 3.820 39.072 27.338 1.00 30.34 240 VAL D CA 1
ATOM 10281 C C . VAL D 1 252 ? 2.988 38.520 28.489 1.00 30.11 240 VAL D C 1
ATOM 10282 O O . VAL D 1 252 ? 3.501 37.760 29.298 1.00 30.63 240 VAL D O 1
ATOM 10286 N N . GLU D 1 253 ? 1.719 38.894 28.559 1.00 30.75 241 GLU D N 1
ATOM 10287 C CA . GLU D 1 253 ? 0.838 38.467 29.640 1.00 31.75 241 GLU D CA 1
ATOM 10288 C C . GLU D 1 253 ? 0.517 36.962 29.556 1.00 30.41 241 GLU D C 1
ATOM 10289 O O . GLU D 1 253 ? 0.473 36.292 30.583 1.00 29.64 241 GLU D O 1
ATOM 10295 N N . GLU D 1 254 ? 0.331 36.437 28.347 1.00 28.23 242 GLU D N 1
ATOM 10296 C CA . GLU D 1 254 ? 0.180 34.994 28.158 1.00 28.32 242 GLU D CA 1
ATOM 10297 C C . GLU D 1 254 ? 1.371 34.194 28.676 1.00 27.92 242 GLU D C 1
ATOM 10298 O O . GLU D 1 254 ? 1.206 33.161 29.358 1.00 27.08 242 GLU D O 1
ATOM 10304 N N . ARG D 1 255 ? 2.587 34.670 28.406 1.00 27.25 243 ARG D N 1
ATOM 10305 C CA . ARG D 1 255 ? 3.772 33.999 28.934 1.00 27.70 243 ARG D CA 1
ATOM 10306 C C . ARG D 1 255 ? 3.858 34.104 30.455 1.00 27.68 243 ARG D C 1
ATOM 10307 O O . ARG D 1 255 ? 4.154 33.140 31.101 1.00 28.04 243 ARG D O 1
ATOM 10315 N N . ARG D 1 256 ? 3.544 35.263 31.023 1.00 28.62 244 ARG D N 1
ATOM 10316 C CA . ARG D 1 256 ? 3.574 35.449 32.450 1.00 30.57 244 ARG D CA 1
ATOM 10317 C C . ARG D 1 256 ? 2.545 34.521 33.119 1.00 29.77 244 ARG D C 1
ATOM 10318 O O . ARG D 1 256 ? 2.883 33.818 34.084 1.00 28.20 244 ARG D O 1
ATOM 10326 N N . LYS D 1 257 ? 1.333 34.467 32.571 1.00 29.80 245 LYS D N 1
ATOM 10327 C CA . LYS D 1 257 ? 0.348 33.553 33.110 1.00 31.25 245 LYS D CA 1
ATOM 10328 C C . LYS D 1 257 ? 0.767 32.082 33.047 1.00 31.32 245 LYS D C 1
ATOM 10329 O O . LYS D 1 257 ? 0.471 31.328 33.957 1.00 31.64 245 LYS D O 1
ATOM 10335 N N . ALA D 1 258 ? 1.420 31.648 31.972 1.00 31.35 246 ALA D N 1
ATOM 10336 C CA . ALA D 1 258 ? 1.863 30.270 31.888 1.00 31.09 246 ALA D CA 1
ATOM 10337 C C . ALA D 1 258 ? 2.899 29.985 32.977 1.00 30.51 246 ALA D C 1
ATOM 10338 O O . ALA D 1 258 ? 2.916 28.907 33.577 1.00 29.93 246 ALA D O 1
ATOM 10340 N N . ILE D 1 259 ? 3.787 30.939 33.243 1.00 29.21 247 ILE D N 1
ATOM 10341 C CA . ILE D 1 259 ? 4.805 30.709 34.264 1.00 29.89 247 ILE D CA 1
ATOM 10342 C C . ILE D 1 259 ? 4.221 30.751 35.695 1.00 29.09 247 ILE D C 1
ATOM 10343 O O . ILE D 1 259 ? 4.605 29.938 36.573 1.00 28.26 247 ILE D O 1
ATOM 10348 N N . MET D 1 260 ? 3.273 31.671 35.895 1.00 29.20 248 MET D N 1
ATOM 10349 C CA . MET D 1 260 ? 2.589 31.842 37.157 1.00 30.77 248 MET D CA 1
ATOM 10350 C C . MET D 1 260 ? 1.761 30.597 37.404 1.00 31.26 248 MET D C 1
ATOM 10351 O O . MET D 1 260 ? 1.749 30.128 38.506 1.00 31.91 248 MET D O 1
ATOM 10356 N N . ASP D 1 261 ? 1.124 30.023 36.382 1.00 31.31 249 ASP D N 1
ATOM 10357 C CA . ASP D 1 261 ? 0.354 28.783 36.588 1.00 32.00 249 ASP D CA 1
ATOM 10358 C C . ASP D 1 261 ? 1.226 27.608 37.052 1.00 31.96 249 ASP D C 1
ATOM 10359 O O . ASP D 1 261 ? 0.837 26.849 37.984 1.00 32.45 249 ASP D O 1
ATOM 10364 N N . ILE D 1 262 ? 2.368 27.451 36.392 1.00 29.60 250 ILE D N 1
ATOM 10365 C CA . ILE D 1 262 ? 3.339 26.412 36.698 1.00 30.41 250 ILE D CA 1
ATOM 10366 C C . ILE D 1 262 ? 3.956 26.536 38.104 1.00 30.62 250 ILE D C 1
ATOM 10367 O O . ILE D 1 262 ? 4.350 25.517 38.704 1.00 30.30 250 ILE D O 1
ATOM 10372 N N . THR D 1 263 ? 4.060 27.777 38.604 1.00 28.87 251 THR D N 1
ATOM 10373 C CA . THR D 1 263 ? 4.775 28.078 39.848 1.00 28.70 251 THR D CA 1
ATOM 10374 C C . THR D 1 263 ? 3.821 28.566 40.957 1.00 28.49 251 THR D C 1
ATOM 10375 O O . THR D 1 263 ? 4.257 29.271 41.870 1.00 27.33 251 THR D O 1
ATOM 10379 N N . HIS D 1 264 ? 2.533 28.238 40.818 1.00 28.00 252 HIS D N 1
ATOM 10380 C CA . HIS D 1 264 ? 1.527 28.526 41.808 1.00 28.65 252 HIS D CA 1
ATOM 10381 C C . HIS D 1 264 ? 1.523 29.975 42.175 1.00 28.19 252 HIS D C 1
ATOM 10382 O O . HIS D 1 264 ? 1.330 30.330 43.328 1.00 28.62 252 HIS D O 1
ATOM 10389 N N . GLY D 1 265 ? 1.701 30.828 41.166 1.00 27.35 253 GLY D N 1
ATOM 10390 C CA . GLY D 1 265 ? 1.631 32.264 41.363 1.00 25.97 253 GLY D CA 1
ATOM 10391 C C . GLY D 1 265 ? 2.883 32.938 41.862 1.00 26.52 253 GLY D C 1
ATOM 10392 O O . GLY D 1 265 ? 2.863 34.103 42.127 1.00 25.91 253 GLY D O 1
ATOM 10393 N N . ARG D 1 266 ? 3.985 32.221 42.015 1.00 27.08 254 ARG D N 1
ATOM 10394 C CA . ARG D 1 266 ? 5.181 32.837 42.583 1.00 26.66 254 ARG D CA 1
ATOM 10395 C C . ARG D 1 266 ? 6.069 33.472 41.537 1.00 26.53 254 ARG D C 1
ATOM 10396 O O . ARG D 1 266 ? 6.645 34.536 41.785 1.00 27.29 254 ARG D O 1
ATOM 10404 N N . GLY D 1 267 ? 6.212 32.802 40.392 1.00 26.17 255 GLY D N 1
ATOM 10405 C CA . GLY D 1 267 ? 7.240 33.082 39.451 1.00 26.20 255 GLY D CA 1
ATOM 10406 C C . GLY D 1 267 ? 8.362 32.052 39.465 1.00 27.28 255 GLY D C 1
ATOM 10407 O O . GLY D 1 267 ? 8.437 31.155 40.335 1.00 27.21 255 GLY D O 1
ATOM 10408 N N . ALA D 1 268 ? 9.257 32.209 38.504 1.00 27.85 256 ALA D N 1
ATOM 10409 C CA . ALA D 1 268 ? 10.401 31.316 38.347 1.00 28.32 256 ALA D CA 1
ATOM 10410 C C . ALA D 1 268 ? 11.436 31.474 39.436 1.00 27.91 256 ALA D C 1
ATOM 10411 O O . ALA D 1 268 ? 11.679 32.603 39.971 1.00 25.46 256 ALA D O 1
ATOM 10413 N N . ASP D 1 269 ? 12.073 30.343 39.755 1.00 26.72 257 ASP D N 1
ATOM 10414 C CA . ASP D 1 269 ? 13.105 30.335 40.790 1.00 28.29 257 ASP D CA 1
ATOM 10415 C C . ASP D 1 269 ? 14.463 30.842 40.281 1.00 27.92 257 ASP D C 1
ATOM 10416 O O . ASP D 1 269 ? 15.201 31.515 41.009 1.00 30.07 257 ASP D O 1
ATOM 10421 N N . PHE D 1 270 ? 14.775 30.470 39.040 1.00 28.96 258 PHE D N 1
ATOM 10422 C CA . PHE D 1 270 ? 16.029 30.748 38.378 1.00 28.60 258 PHE D CA 1
ATOM 10423 C C . PHE D 1 270 ? 15.723 31.067 36.900 1.00 29.03 258 PHE D C 1
ATOM 10424 O O . PHE D 1 270 ? 14.958 30.324 36.253 1.00 28.52 258 PHE D O 1
ATOM 10432 N N . ILE D 1 271 ? 16.275 32.174 36.405 1.00 27.75 259 ILE D N 1
ATOM 10433 C CA . ILE D 1 271 ? 16.180 32.557 34.999 1.00 29.36 259 ILE D CA 1
ATOM 10434 C C . ILE D 1 271 ? 17.556 32.738 34.436 1.00 28.85 259 ILE D C 1
ATOM 10435 O O . ILE D 1 271 ? 18.411 33.343 35.073 1.00 28.19 259 ILE D O 1
ATOM 10440 N N . LEU D 1 272 ? 17.758 32.182 33.254 1.00 29.04 260 LEU D N 1
ATOM 10441 C CA . LEU D 1 272 ? 18.976 32.381 32.490 1.00 29.55 260 LEU D CA 1
ATOM 10442 C C . LEU D 1 272 ? 18.672 33.305 31.326 1.00 29.48 260 LEU D C 1
ATOM 10443 O O . LEU D 1 272 ? 17.807 33.015 30.491 1.00 28.70 260 LEU D O 1
ATOM 10448 N N . GLU D 1 273 ? 19.349 34.445 31.266 1.00 29.80 261 GLU D N 1
ATOM 10449 C CA . GLU D 1 273 ? 19.351 35.235 30.047 1.00 28.28 261 GLU D CA 1
ATOM 10450 C C . GLU D 1 273 ? 20.383 34.631 29.075 1.00 28.83 261 GLU D C 1
ATOM 10451 O O . GLU D 1 273 ? 21.572 34.618 29.352 1.00 28.15 261 GLU D O 1
ATOM 10457 N N . ALA D 1 274 ? 19.897 34.118 27.937 1.00 28.22 262 ALA D N 1
ATOM 10458 C CA . ALA D 1 274 ? 20.699 33.519 26.906 1.00 28.29 262 ALA D CA 1
ATOM 10459 C C . ALA D 1 274 ? 20.275 34.113 25.536 1.00 28.72 262 ALA D C 1
ATOM 10460 O O . ALA D 1 274 ? 20.349 33.437 24.529 1.00 28.02 262 ALA D O 1
ATOM 10462 N N . THR D 1 275 ? 19.837 35.382 25.510 1.00 28.01 263 THR D N 1
ATOM 10463 C CA . THR D 1 275 ? 19.393 36.009 24.269 1.00 27.48 263 THR D CA 1
ATOM 10464 C C . THR D 1 275 ? 20.464 36.818 23.549 1.00 27.44 263 THR D C 1
ATOM 10465 O O . THR D 1 275 ? 2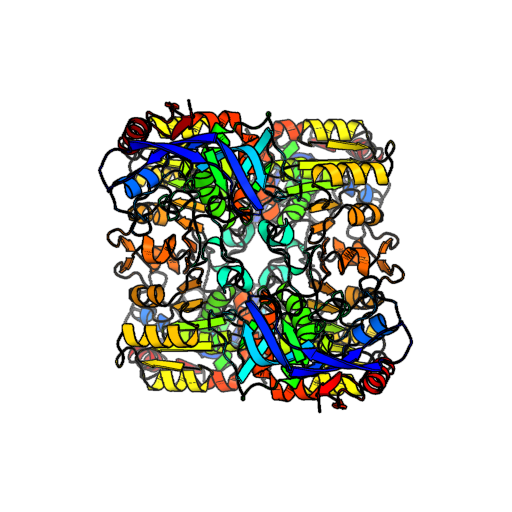0.395 36.965 22.339 1.00 25.72 263 THR D O 1
ATOM 10469 N N . GLY D 1 276 ? 21.386 37.412 24.277 1.00 26.16 264 GLY D N 1
ATOM 10470 C CA . GLY D 1 276 ? 22.287 38.419 23.700 1.00 27.57 264 GLY D CA 1
ATOM 10471 C C . GLY D 1 276 ? 21.702 39.835 23.695 1.00 27.51 264 GLY D C 1
ATOM 10472 O O . GLY D 1 276 ? 22.372 40.748 23.295 1.00 27.67 264 GLY D O 1
ATOM 10473 N N . ASP D 1 277 ? 20.480 40.004 24.202 1.00 27.80 265 ASP D N 1
ATOM 10474 C CA . ASP D 1 277 ? 19.780 41.266 24.166 1.00 28.75 265 ASP D CA 1
ATOM 10475 C C . ASP D 1 277 ? 19.488 41.780 25.563 1.00 28.22 265 ASP D C 1
ATOM 10476 O O . ASP D 1 277 ? 18.694 41.165 26.307 1.00 27.91 265 ASP D O 1
ATOM 10481 N N . SER D 1 278 ? 20.084 42.926 25.910 1.00 26.64 266 SER D N 1
ATOM 10482 C CA . SER D 1 278 ? 19.902 43.489 27.260 1.00 27.73 266 SER D CA 1
ATOM 10483 C C . SER D 1 278 ? 18.435 43.673 27.593 1.00 27.77 266 SER D C 1
ATOM 10484 O O . SER D 1 278 ? 18.067 43.581 28.736 1.00 27.65 266 SER D O 1
ATOM 10487 N N . ARG D 1 279 ? 17.588 43.896 26.591 1.00 27.08 267 ARG D N 1
ATOM 10488 C CA . ARG D 1 279 ? 16.155 44.141 26.862 1.00 29.20 267 ARG D CA 1
ATOM 10489 C C . ARG D 1 279 ? 15.412 42.930 27.377 1.00 28.34 267 ARG D C 1
ATOM 10490 O O . ARG D 1 279 ? 14.280 43.045 27.819 1.00 28.55 267 ARG D O 1
ATOM 10498 N N . ALA D 1 280 ? 16.044 41.767 27.333 1.00 27.32 268 ALA D N 1
ATOM 10499 C CA . ALA D 1 280 ? 15.478 40.555 27.909 1.00 27.49 268 ALA D CA 1
ATOM 10500 C C . ALA D 1 280 ? 15.164 40.663 29.389 1.00 27.32 268 ALA D C 1
ATOM 10501 O O . ALA D 1 280 ? 14.255 40.021 29.842 1.00 26.41 268 ALA D O 1
ATOM 10503 N N . LEU D 1 281 ? 15.900 41.494 30.120 1.00 28.44 269 LEU D N 1
ATOM 10504 C CA . LEU D 1 281 ? 15.684 41.653 31.553 1.00 29.40 269 LEU D CA 1
ATOM 10505 C C . LEU D 1 281 ? 14.347 42.320 31.870 1.00 29.17 269 LEU D C 1
ATOM 10506 O O . LEU D 1 281 ? 13.859 42.194 32.979 1.00 28.93 269 LEU D O 1
ATOM 10511 N N . LEU D 1 282 ? 13.801 43.064 30.925 1.00 29.35 270 LEU D N 1
ATOM 10512 C CA . LEU D 1 282 ? 12.499 43.697 31.107 1.00 32.07 270 LEU D CA 1
ATOM 10513 C C . LEU D 1 282 ? 11.387 42.615 31.219 1.00 33.49 270 LEU D C 1
ATOM 10514 O O . LEU D 1 282 ? 10.568 42.667 32.111 1.00 35.56 270 LEU D O 1
ATOM 10519 N N . GLU D 1 283 ? 11.445 41.576 30.387 1.00 34.42 271 GLU D N 1
ATOM 10520 C CA . GLU D 1 283 ? 10.501 40.461 30.491 1.00 34.82 271 GLU D CA 1
ATOM 10521 C C . GLU D 1 283 ? 10.865 39.587 31.663 1.00 33.05 271 GLU D C 1
ATOM 10522 O O . GLU D 1 283 ? 9.997 39.271 32.476 1.00 32.20 271 GLU D O 1
ATOM 10528 N N . GLY D 1 284 ? 12.138 39.241 31.764 1.00 31.83 272 GLY D N 1
ATOM 10529 C CA . GLY D 1 284 ? 12.618 38.306 32.746 1.00 32.06 272 GLY D CA 1
ATOM 10530 C C . GLY D 1 284 ? 12.401 38.773 34.153 1.00 32.03 272 GLY D C 1
ATOM 10531 O O . GLY D 1 284 ? 12.005 37.980 35.008 1.00 32.84 272 GLY D O 1
ATOM 10532 N N . SER D 1 285 ? 12.596 40.064 34.407 1.00 31.00 273 SER D N 1
ATOM 10533 C CA . SER D 1 285 ? 12.361 40.590 35.764 1.00 31.30 273 SER D CA 1
ATOM 10534 C C . SER D 1 285 ? 10.931 40.394 36.252 1.00 31.72 273 SER D C 1
ATOM 10535 O O . SER D 1 285 ? 10.740 40.136 37.432 1.00 32.65 273 SER D O 1
ATOM 10538 N N . GLU D 1 286 ? 9.944 40.453 35.361 1.00 30.46 274 GLU D N 1
ATOM 10539 C CA . GLU D 1 286 ? 8.557 40.295 35.756 1.00 32.20 274 GLU D CA 1
ATOM 10540 C C . GLU D 1 286 ? 8.167 38.824 35.932 1.00 31.44 274 GLU D C 1
ATOM 10541 O O . GLU D 1 286 ? 7.149 38.542 36.527 1.00 31.82 274 GLU D O 1
ATOM 10547 N N . LEU D 1 287 ? 9.007 37.900 35.469 1.00 28.84 275 LEU D N 1
ATOM 10548 C CA . LEU D 1 287 ? 8.767 36.461 35.625 1.00 29.30 275 LEU D CA 1
ATOM 10549 C C . LEU D 1 287 ? 9.443 35.840 36.882 1.00 29.85 275 LEU D C 1
ATOM 10550 O O . LEU D 1 287 ? 9.223 34.675 37.185 1.00 29.96 275 LEU D O 1
ATOM 10555 N N . LEU D 1 288 ? 10.303 36.617 37.539 1.00 28.63 276 LEU D N 1
ATOM 10556 C CA . LEU D 1 288 ? 11.149 36.126 38.588 1.00 29.81 276 LEU D CA 1
ATOM 10557 C C . LEU D 1 288 ? 10.375 36.205 39.898 1.00 27.79 276 LEU D C 1
ATOM 10558 O O . LEU D 1 288 ? 9.754 37.221 40.183 1.00 26.99 276 LEU D O 1
ATOM 10563 N N . ARG D 1 289 ? 10.352 35.118 40.669 1.00 27.90 277 ARG D N 1
ATOM 10564 C CA . ARG D 1 289 ? 9.755 35.163 42.010 1.00 27.53 277 ARG D CA 1
ATOM 10565 C C . ARG D 1 289 ? 10.494 36.069 42.957 1.00 27.23 277 ARG D C 1
ATOM 10566 O O . ARG D 1 289 ? 11.696 36.339 42.768 1.00 27.88 277 ARG D O 1
ATOM 10574 N N . ARG D 1 290 ? 9.791 36.492 44.008 1.00 26.35 278 ARG D N 1
ATOM 10575 C CA . ARG D 1 290 ? 10.473 37.168 45.108 1.00 27.48 278 ARG D CA 1
ATOM 10576 C C . ARG D 1 290 ? 11.486 36.220 45.666 1.00 26.17 278 ARG D C 1
ATOM 10577 O O . ARG D 1 290 ? 11.162 35.040 45.920 1.00 27.48 278 ARG D O 1
ATOM 10585 N N . GLY D 1 291 ? 12.718 36.679 45.808 1.00 25.83 279 GLY D N 1
ATOM 10586 C CA . GLY D 1 291 ? 13.774 35.779 46.258 1.00 26.38 279 GLY D CA 1
ATOM 10587 C C . GLY D 1 291 ? 14.477 35.024 45.156 1.00 27.75 279 GLY D C 1
ATOM 10588 O O . GLY D 1 291 ? 15.443 34.363 45.439 1.00 28.43 279 GLY D O 1
ATOM 10589 N N . GLY D 1 292 ? 14.096 35.234 43.890 1.00 27.51 280 GLY D N 1
ATOM 10590 C CA . GLY D 1 292 ? 14.675 34.482 42.796 1.00 27.92 280 GLY D CA 1
ATOM 10591 C C . GLY D 1 292 ? 16.047 34.935 42.345 1.00 28.08 280 GLY D C 1
ATOM 10592 O O . GLY D 1 292 ? 16.576 35.936 42.816 1.00 29.44 280 GLY D O 1
ATOM 10593 N N . PHE D 1 293 ? 16.589 34.199 41.380 1.00 27.63 281 PHE D N 1
ATOM 10594 C CA . PHE D 1 293 ? 17.948 34.316 40.944 1.00 26.93 281 PHE D CA 1
ATOM 10595 C C . PHE D 1 293 ? 17.980 34.422 39.442 1.00 27.83 281 PHE D C 1
ATOM 10596 O O . PHE D 1 293 ? 17.505 33.532 38.733 1.00 28.01 281 PHE D O 1
ATOM 10604 N N . TYR D 1 294 ? 18.550 35.522 38.943 1.00 28.11 282 TYR D N 1
ATOM 10605 C CA . TYR D 1 294 ? 18.586 35.767 37.527 1.00 28.78 282 TYR D CA 1
ATOM 10606 C C . TYR D 1 294 ? 20.056 35.754 37.104 1.00 28.75 282 TYR D C 1
ATOM 10607 O O . TYR D 1 294 ? 20.778 36.658 37.492 1.00 28.92 282 TYR D O 1
ATOM 10616 N N . SER D 1 295 ? 20.484 34.745 36.334 1.00 28.55 283 SER D N 1
ATOM 10617 C CA . SER D 1 295 ? 21.842 34.682 35.762 1.00 28.99 283 SER D CA 1
ATOM 10618 C C . SER D 1 295 ? 21.828 35.266 34.373 1.00 28.28 283 SER D C 1
ATOM 10619 O O . SER D 1 295 ? 21.126 34.778 33.484 1.00 27.91 283 SER D O 1
ATOM 10622 N N . VAL D 1 296 ? 22.659 36.269 34.163 1.00 29.02 284 VAL D N 1
ATOM 10623 C CA . VAL D 1 296 ? 22.639 37.042 32.919 1.00 28.26 284 VAL D CA 1
ATOM 10624 C C . VAL D 1 296 ? 23.943 36.708 32.214 1.00 28.90 284 VAL D C 1
ATOM 10625 O O . VAL D 1 296 ? 25.029 37.109 32.685 1.00 29.11 284 VAL D O 1
ATOM 10629 N N . ALA D 1 297 ? 23.853 35.915 31.141 1.00 28.69 285 ALA D N 1
ATOM 10630 C CA . ALA D 1 297 ? 25.038 35.340 30.473 1.00 29.98 285 ALA D CA 1
ATOM 10631 C C . ALA D 1 297 ? 25.106 35.525 28.960 1.00 31.11 285 ALA D C 1
ATOM 10632 O O . ALA D 1 297 ? 26.103 35.129 28.335 1.00 32.30 285 ALA D O 1
ATOM 10634 N N . GLY D 1 298 ? 24.016 36.020 28.357 1.00 31.33 286 GLY D N 1
ATOM 10635 C CA . GLY D 1 298 ? 23.904 36.172 26.905 1.00 30.79 286 GLY D CA 1
ATOM 10636 C C . GLY D 1 298 ? 24.452 37.456 26.341 1.00 30.54 286 GLY D C 1
ATOM 10637 O O . GLY D 1 298 ? 25.134 37.448 25.335 1.00 30.23 286 GLY D O 1
ATOM 10638 N N . VAL D 1 299 ? 24.153 38.574 26.962 1.00 30.28 287 VAL D N 1
ATOM 10639 C CA . VAL D 1 299 ? 24.624 39.861 26.454 1.00 29.57 287 VAL D CA 1
ATOM 10640 C C . VAL D 1 299 ? 26.140 39.794 26.313 1.00 29.20 287 VAL D C 1
ATOM 10641 O O . VAL D 1 299 ? 26.817 39.447 27.267 1.00 29.82 287 VAL D O 1
ATOM 10645 N N . ALA D 1 300 ? 26.670 40.060 25.126 1.00 29.24 288 ALA D N 1
ATOM 10646 C CA . ALA D 1 300 ? 28.113 39.887 24.847 1.00 30.17 288 ALA D CA 1
ATOM 10647 C C . ALA D 1 300 ? 28.787 41.092 24.239 1.00 29.83 288 ALA D C 1
ATOM 10648 O O . ALA D 1 300 ? 29.970 41.037 23.947 1.00 30.21 288 ALA D O 1
ATOM 10650 N N . VAL D 1 301 ? 28.062 42.194 24.055 1.00 30.09 289 VAL D N 1
ATOM 10651 C CA . VAL D 1 301 ? 28.651 43.463 23.590 1.00 29.80 289 VAL D CA 1
ATOM 10652 C C . VAL D 1 301 ? 28.027 44.602 24.338 1.00 28.72 289 VAL D C 1
ATOM 10653 O O . VAL D 1 301 ? 26.917 44.437 24.821 1.00 28.21 289 VAL D O 1
ATOM 10657 N N . PRO D 1 302 ? 28.677 45.769 24.416 1.00 28.48 290 PRO D N 1
ATOM 10658 C CA . PRO D 1 302 ? 28.032 46.942 24.978 1.00 28.87 290 PRO D CA 1
ATOM 10659 C C . PRO D 1 302 ? 26.774 47.277 24.180 1.00 29.57 290 PRO D C 1
ATOM 10660 O O . PRO D 1 302 ? 26.792 47.252 22.914 1.00 28.12 290 PRO D O 1
ATOM 10664 N N . GLN D 1 303 ? 25.691 47.550 24.898 1.00 28.16 291 GLN D N 1
ATOM 10665 C CA . GLN D 1 303 ? 24.428 47.880 24.241 1.00 28.67 291 GLN D CA 1
ATOM 10666 C C . GLN D 1 303 ? 23.836 49.131 24.892 1.00 28.47 291 GLN D C 1
ATOM 10667 O O . GLN D 1 303 ? 24.341 49.600 25.918 1.00 28.50 291 GLN D O 1
ATOM 10673 N N . ASP D 1 304 ? 22.764 49.675 24.323 1.00 28.01 292 ASP D N 1
ATOM 10674 C CA . ASP D 1 304 ? 22.104 50.777 25.013 1.00 28.22 292 ASP D CA 1
ATOM 10675 C C . ASP D 1 304 ? 21.715 50.309 26.404 1.00 26.89 292 ASP D C 1
ATOM 10676 O O . ASP D 1 304 ? 21.313 49.168 26.578 1.00 27.76 292 ASP D O 1
ATOM 10681 N N . PRO D 1 305 ? 21.730 51.224 27.369 1.00 27.85 293 PRO D N 1
ATOM 10682 C CA . PRO D 1 305 ? 21.234 50.941 28.712 1.00 28.05 293 PRO D CA 1
ATOM 10683 C C . PRO D 1 305 ? 19.735 50.579 28.683 1.00 28.71 293 PRO D C 1
ATOM 10684 O O . PRO D 1 305 ? 18.996 51.085 27.835 1.00 28.13 293 PRO D O 1
ATOM 10688 N N . VAL D 1 306 ? 19.309 49.715 29.585 1.00 29.17 294 VAL D N 1
ATOM 10689 C CA . VAL D 1 306 ? 17.886 49.390 29.736 1.00 31.05 294 VAL D CA 1
ATOM 10690 C C . VAL D 1 306 ? 17.290 50.147 30.913 1.00 30.37 294 VAL D C 1
ATOM 10691 O O . VAL D 1 306 ? 17.985 50.432 31.893 1.00 29.28 294 VAL D O 1
ATOM 10695 N N . PRO D 1 307 ? 16.001 50.465 30.818 1.00 29.87 295 PRO D N 1
ATOM 10696 C CA . PRO D 1 307 ? 15.305 51.119 31.923 1.00 29.97 295 PRO D CA 1
ATOM 10697 C C . PRO D 1 307 ? 15.089 50.153 33.076 1.00 29.67 295 PRO D C 1
ATOM 10698 O O . PRO D 1 307 ? 14.222 49.264 33.022 1.00 31.87 295 PRO D O 1
ATOM 10702 N N . PHE D 1 308 ? 15.890 50.290 34.125 1.00 28.88 296 PHE D N 1
ATOM 10703 C CA . PHE D 1 308 ? 15.871 49.277 35.210 1.00 28.45 296 PHE D CA 1
ATOM 10704 C C . PHE D 1 308 ? 15.138 49.847 36.420 1.00 27.81 296 PHE D C 1
ATOM 10705 O O . PHE D 1 308 ? 15.504 50.871 36.922 1.00 27.55 296 PHE D O 1
ATOM 10713 N N . LYS D 1 309 ? 14.094 49.137 36.847 1.00 28.84 297 LYS D N 1
ATOM 10714 C CA . LYS D 1 309 ? 13.241 49.469 37.970 1.00 28.99 297 LYS D CA 1
ATOM 10715 C C . LYS D 1 309 ? 13.832 48.879 39.240 1.00 27.65 297 LYS D C 1
ATOM 10716 O O . LYS D 1 309 ? 13.653 47.711 39.514 1.00 27.45 297 LYS D O 1
ATOM 10722 N N . VAL D 1 310 ? 14.571 49.709 39.984 1.00 27.18 298 VAL D N 1
ATOM 10723 C CA . VAL D 1 310 ? 15.384 49.249 41.147 1.00 26.42 298 VAL D CA 1
ATOM 10724 C C . VAL D 1 310 ? 14.504 48.746 42.286 1.00 25.16 298 VAL D C 1
ATOM 10725 O O . VAL D 1 310 ? 14.736 47.655 42.826 1.00 25.66 298 VAL D O 1
ATOM 10729 N N . TYR D 1 311 ? 13.475 49.497 42.613 1.00 25.98 299 TYR D N 1
ATOM 10730 C CA . TYR D 1 311 ? 12.601 49.099 43.707 1.00 26.53 299 TYR D CA 1
ATOM 10731 C C . TYR D 1 311 ? 11.867 47.836 43.337 1.00 27.42 299 TYR D C 1
ATOM 10732 O O . TYR D 1 311 ? 11.887 46.863 44.092 1.00 26.17 299 TYR D O 1
ATOM 10741 N N . GLU D 1 312 ? 11.222 47.838 42.170 1.00 27.73 300 GLU D N 1
ATOM 10742 C CA . GLU D 1 312 ? 10.396 46.681 41.768 1.00 28.27 300 GLU D CA 1
ATOM 10743 C C . GLU D 1 312 ? 11.141 45.413 41.488 1.00 28.51 300 GLU D C 1
ATOM 10744 O O . GLU D 1 312 ? 10.698 44.352 41.881 1.00 29.59 300 GLU D O 1
ATOM 10750 N N . TRP D 1 313 ? 12.240 45.493 40.757 1.00 28.99 301 TRP D N 1
ATOM 10751 C CA . TRP D 1 313 ? 12.929 44.300 40.310 1.00 28.90 301 TRP D CA 1
ATOM 10752 C C . TRP D 1 313 ? 14.006 43.805 41.225 1.00 29.30 301 TRP D C 1
ATOM 10753 O O . TRP D 1 313 ? 14.338 42.625 41.152 1.00 28.55 301 TRP D O 1
ATOM 10764 N N . LEU D 1 314 ? 14.561 44.689 42.059 1.00 27.54 302 LEU D N 1
ATOM 10765 C CA . LEU D 1 314 ? 15.636 44.305 42.950 1.00 28.40 302 LEU D CA 1
ATOM 10766 C C . LEU D 1 314 ? 15.220 44.322 44.413 1.00 26.30 302 LEU D C 1
ATOM 10767 O O . LEU D 1 314 ? 15.217 43.279 45.042 1.00 27.73 302 LEU D O 1
ATOM 10772 N N . VAL D 1 315 ? 14.869 45.477 44.940 1.00 25.80 303 VAL D N 1
ATOM 10773 C CA . VAL D 1 315 ? 14.626 45.628 46.374 1.00 26.86 303 VAL D CA 1
ATOM 10774 C C . VAL D 1 315 ? 13.388 44.875 46.892 1.00 27.82 303 VAL D C 1
ATOM 10775 O O . VAL D 1 315 ? 13.487 43.968 47.734 1.00 28.07 303 VAL D O 1
ATOM 10779 N N . LEU D 1 316 ? 12.214 45.263 46.392 1.00 28.52 304 LEU D N 1
ATOM 10780 C CA . LEU D 1 316 ? 10.936 44.591 46.739 1.00 28.54 304 LEU D CA 1
ATOM 10781 C C . LEU D 1 316 ? 10.955 43.087 46.474 1.00 28.17 304 LEU D C 1
ATOM 10782 O O . LEU D 1 316 ? 10.387 42.325 47.229 1.00 28.15 304 LEU D O 1
ATOM 10787 N N . LYS D 1 317 ? 11.619 42.660 45.410 1.00 28.48 305 LYS D N 1
ATOM 10788 C CA . LYS D 1 317 ? 11.685 41.285 45.040 1.00 30.63 305 LYS D CA 1
ATOM 10789 C C . LYS D 1 317 ? 12.766 40.536 45.821 1.00 29.78 305 LYS D C 1
ATOM 10790 O O . LYS D 1 317 ? 12.796 39.311 45.798 1.00 31.42 305 LYS D O 1
ATOM 10796 N N . ASN D 1 318 ? 13.692 41.240 46.477 1.00 29.24 306 ASN D N 1
ATOM 10797 C CA . ASN D 1 318 ? 14.838 40.587 47.162 1.00 28.27 306 ASN D CA 1
ATOM 10798 C C . ASN D 1 318 ? 15.516 39.647 46.177 1.00 26.91 306 ASN D C 1
ATOM 10799 O O . ASN D 1 318 ? 15.852 38.528 46.522 1.00 27.28 306 ASN D O 1
ATOM 10804 N N . ALA D 1 319 ? 15.709 40.129 44.954 1.00 26.91 307 ALA D N 1
ATOM 10805 C CA . ALA D 1 319 ? 16.205 39.333 43.853 1.00 27.65 307 ALA D CA 1
ATOM 10806 C C . ALA D 1 319 ? 17.750 39.384 43.773 1.00 27.65 307 ALA D C 1
ATOM 10807 O O . ALA D 1 319 ? 18.364 40.342 44.222 1.00 28.54 307 ALA D O 1
ATOM 10809 N N . THR D 1 320 ? 18.356 38.329 43.239 1.00 28.69 308 THR D N 1
ATOM 10810 C CA . THR D 1 320 ? 19.770 38.333 42.815 1.00 28.77 308 THR D CA 1
ATOM 10811 C C . THR D 1 320 ? 19.877 38.389 41.323 1.00 28.83 308 THR D C 1
ATOM 10812 O O . THR D 1 320 ? 19.316 37.531 40.654 1.00 28.15 308 THR D O 1
ATOM 10816 N N . PHE D 1 321 ? 20.587 39.399 40.803 1.00 27.29 309 PHE D N 1
ATOM 10817 C CA . PHE D 1 321 ? 20.953 39.495 39.412 1.00 27.68 309 PHE D CA 1
ATOM 10818 C C . PHE D 1 321 ? 22.443 39.236 39.414 1.00 27.21 309 PHE D C 1
ATOM 10819 O O . PHE D 1 321 ? 23.195 39.924 40.126 1.00 25.93 309 PHE D O 1
ATOM 10827 N N . LYS D 1 322 ? 22.847 38.191 38.702 1.00 25.80 310 LYS D N 1
ATOM 10828 C CA . LYS D 1 322 ? 24.239 37.779 38.640 1.00 27.95 310 LYS D CA 1
ATOM 10829 C C . LYS D 1 322 ? 24.726 37.756 37.220 1.00 29.31 310 LYS D C 1
ATOM 10830 O O . LYS D 1 322 ? 24.276 36.915 36.417 1.00 28.68 310 LYS D O 1
ATOM 10836 N N . GLY D 1 323 ? 25.679 38.632 36.908 1.00 29.02 311 GLY D N 1
ATOM 10837 C CA . GLY D 1 323 ? 26.312 38.565 35.620 1.00 28.82 311 GLY D CA 1
ATOM 10838 C C . GLY D 1 323 ? 27.255 37.385 35.560 1.00 28.82 311 GLY D C 1
ATOM 10839 O O . GLY D 1 323 ? 27.928 37.058 36.536 1.00 28.29 311 GLY D O 1
ATOM 10840 N N . ILE D 1 324 ? 27.353 36.773 34.379 1.00 28.92 312 ILE D N 1
ATOM 10841 C CA . ILE D 1 324 ? 28.231 35.609 34.171 1.00 28.09 312 ILE D CA 1
ATOM 10842 C C . ILE D 1 324 ? 29.265 35.905 33.103 1.00 28.71 312 ILE D C 1
ATOM 10843 O O . ILE D 1 324 ? 28.911 36.105 31.939 1.00 27.61 312 ILE D O 1
ATOM 10848 N N . TRP D 1 325 ? 30.551 35.894 33.482 1.00 28.18 313 TRP D N 1
ATOM 10849 C CA . TRP D 1 325 ? 31.641 36.126 32.524 1.00 27.83 313 TRP D CA 1
ATOM 10850 C C . TRP D 1 325 ? 32.376 34.844 32.224 1.00 27.56 313 TRP D C 1
ATOM 10851 O O . TRP D 1 325 ? 32.985 34.248 33.103 1.00 27.30 313 TRP D O 1
ATOM 10862 N N . VAL D 1 326 ? 32.338 34.437 30.968 1.00 26.06 314 VAL D N 1
ATOM 10863 C CA . VAL D 1 326 ? 32.977 33.185 30.521 1.00 26.01 314 VAL D CA 1
ATOM 10864 C C . VAL D 1 326 ? 32.968 31.996 31.503 1.00 26.04 314 VAL D C 1
ATOM 10865 O O . VAL D 1 326 ? 31.897 31.627 32.026 1.00 26.10 314 VAL D O 1
ATOM 10869 N N . SER D 1 327 ? 34.092 31.298 31.645 1.00 27.06 315 SER D N 1
ATOM 10870 C CA . SER D 1 327 ? 34.159 30.116 32.467 1.00 28.00 315 SER D CA 1
ATOM 10871 C C . SER D 1 327 ? 35.613 29.850 32.792 1.00 28.34 315 SER D C 1
ATOM 10872 O O . SER D 1 327 ? 36.512 30.392 32.148 1.00 28.70 315 SER D O 1
ATOM 10875 N N . ASP D 1 328 ? 35.853 29.018 33.778 1.00 28.27 316 ASP D N 1
ATOM 10876 C CA . ASP D 1 328 ? 37.198 28.622 34.142 1.00 29.02 316 ASP D CA 1
ATOM 10877 C C . ASP D 1 328 ? 37.333 27.105 34.029 1.00 27.96 316 ASP D C 1
ATOM 10878 O O . ASP D 1 328 ? 36.487 26.441 33.426 1.00 26.83 316 ASP D O 1
ATOM 10883 N N . THR D 1 329 ? 38.429 26.580 34.532 1.00 28.28 317 THR D N 1
ATOM 10884 C CA . THR D 1 329 ? 38.706 25.152 34.438 1.00 27.94 317 THR D CA 1
ATOM 10885 C C . THR D 1 329 ? 37.798 24.242 35.229 1.00 28.15 317 THR D C 1
ATOM 10886 O O . THR D 1 329 ? 37.474 23.108 34.792 1.00 27.47 317 THR D O 1
ATOM 10890 N N . SER D 1 330 ? 37.296 24.727 36.357 1.00 27.88 318 SER D N 1
ATOM 10891 C CA . SER D 1 330 ? 36.294 24.008 37.107 1.00 28.05 318 SER D CA 1
ATOM 10892 C C . SER D 1 330 ? 35.015 23.816 36.295 1.00 28.58 318 SER D C 1
ATOM 10893 O O . SER D 1 330 ? 34.450 22.704 36.262 1.00 29.67 318 SER D O 1
ATOM 10896 N N . HIS D 1 331 ? 34.572 24.878 35.608 1.00 27.32 319 HIS D N 1
ATOM 10897 C CA . HIS D 1 331 ? 33.383 24.835 34.771 1.00 27.15 319 HIS D CA 1
ATOM 10898 C C . HIS D 1 331 ? 33.584 23.950 33.551 1.00 26.83 319 HIS D C 1
ATOM 10899 O O . HIS D 1 331 ? 32.717 23.177 33.223 1.00 27.31 319 HIS D O 1
ATOM 10906 N N . PHE D 1 332 ? 34.758 24.034 32.937 1.00 28.07 320 PHE D N 1
ATOM 10907 C CA . PHE D 1 332 ? 35.180 23.139 31.845 1.00 28.36 320 PHE D CA 1
ATOM 10908 C C . PHE D 1 332 ? 35.032 21.675 32.226 1.00 28.01 320 PHE D C 1
ATOM 10909 O O . PHE D 1 332 ? 34.383 20.946 31.522 1.00 27.58 320 PHE D O 1
ATOM 10917 N N . VAL D 1 333 ? 35.658 21.221 33.302 1.00 28.44 321 VAL D N 1
ATOM 10918 C CA . VAL D 1 333 ? 35.559 19.792 33.602 1.00 29.95 321 VAL D CA 1
ATOM 10919 C C . VAL D 1 333 ? 34.137 19.351 33.940 1.00 28.76 321 VAL D C 1
ATOM 10920 O O . VAL D 1 333 ? 33.712 18.259 33.550 1.00 28.05 321 VAL D O 1
ATOM 10924 N N . LYS D 1 334 ? 33.375 20.175 34.664 1.00 27.73 322 LYS D N 1
ATOM 10925 C CA . LYS D 1 334 ? 31.986 19.838 34.971 1.00 29.18 322 LYS D CA 1
ATOM 10926 C C . LYS D 1 334 ? 31.044 19.797 33.749 1.00 28.83 322 LYS D C 1
ATOM 10927 O O . LYS D 1 334 ? 30.152 18.902 33.612 1.00 29.69 322 LYS D O 1
ATOM 10933 N N . THR D 1 335 ? 31.303 20.704 32.804 1.00 28.54 323 THR D N 1
ATOM 10934 C CA . THR D 1 335 ? 30.626 20.725 31.510 1.00 27.56 323 THR D CA 1
ATOM 10935 C C . THR D 1 335 ? 30.923 19.476 30.639 1.00 26.44 323 THR D C 1
ATOM 10936 O O . THR D 1 335 ? 30.036 18.902 30.036 1.00 26.19 323 THR D O 1
ATOM 10940 N N . VAL D 1 336 ? 32.162 19.034 30.613 1.00 26.95 324 VAL D N 1
ATOM 10941 C CA . VAL D 1 336 ? 32.518 17.796 29.904 1.00 27.41 324 VAL D CA 1
ATOM 10942 C C . VAL D 1 336 ? 31.732 16.631 30.515 1.00 28.08 324 VAL D C 1
ATOM 10943 O O . VAL D 1 336 ? 31.232 15.768 29.809 1.00 26.62 324 VAL D O 1
ATOM 10947 N N . SER D 1 337 ? 31.613 16.630 31.841 1.00 28.75 325 SER D N 1
ATOM 10948 C CA . SER D 1 337 ? 30.942 15.545 32.538 1.00 28.86 325 SER D CA 1
ATOM 10949 C C . SER D 1 337 ? 29.446 15.456 32.237 1.00 27.68 325 SER D C 1
ATOM 10950 O O . SER D 1 337 ? 28.920 14.367 31.928 1.00 27.35 325 SER D O 1
ATOM 10953 N N . ILE D 1 338 ? 28.754 16.585 32.282 1.00 26.30 326 ILE D N 1
ATOM 10954 C CA . ILE D 1 338 ? 27.350 16.634 31.901 1.00 25.62 326 ILE D CA 1
ATOM 10955 C C . ILE D 1 338 ? 27.172 16.335 30.399 1.00 25.72 326 ILE D C 1
ATOM 10956 O O . ILE D 1 338 ? 26.284 15.588 29.977 1.00 26.41 326 ILE D O 1
ATOM 10961 N N . THR D 1 339 ? 28.027 16.941 29.601 1.00 26.20 327 THR D N 1
ATOM 10962 C CA . THR D 1 339 ? 27.969 16.797 28.159 1.00 27.44 327 THR D CA 1
ATOM 10963 C C . THR D 1 339 ? 28.085 15.289 27.809 1.00 27.76 327 THR D C 1
ATOM 10964 O O . THR D 1 339 ? 27.330 14.802 26.997 1.00 27.28 327 THR D O 1
ATOM 10968 N N . SER D 1 340 ? 28.986 14.581 28.468 1.00 28.71 328 SER D N 1
ATOM 10969 C CA . SER D 1 340 ? 29.276 13.194 28.150 1.00 30.11 328 SER D CA 1
ATOM 10970 C C . SER D 1 340 ? 28.124 12.267 28.448 1.00 31.03 328 SER D C 1
ATOM 10971 O O . SER D 1 340 ? 28.069 11.187 27.868 1.00 30.82 328 SER D O 1
ATOM 10974 N N . ARG D 1 341 ? 27.206 12.658 29.344 1.00 31.22 329 ARG D N 1
ATOM 10975 C CA . ARG D 1 341 ? 25.927 11.922 29.537 1.00 31.91 329 ARG D CA 1
ATOM 10976 C C . ARG D 1 341 ? 24.852 12.306 28.514 1.00 31.44 329 ARG D C 1
ATOM 10977 O O . ARG D 1 341 ? 23.728 11.813 28.571 1.00 30.98 329 ARG D O 1
ATOM 10990 N N . ASN D 1 342 ? 25.152 13.207 27.588 1.00 29.80 330 ASN D N 1
ATOM 10991 C CA . ASN D 1 342 ? 24.068 13.824 26.799 1.00 28.77 330 ASN D CA 1
ATOM 10992 C C . ASN D 1 342 ? 24.441 13.986 25.332 1.00 28.00 330 ASN D C 1
ATOM 10993 O O . ASN D 1 342 ? 23.906 14.863 24.605 1.00 25.93 330 ASN D O 1
ATOM 10998 N N . TYR D 1 343 ? 25.314 13.090 24.852 1.00 26.50 331 TYR D N 1
ATOM 10999 C CA . TYR D 1 343 ? 25.833 13.254 23.515 1.00 27.30 331 TYR D CA 1
ATOM 11000 C C . TYR D 1 343 ? 24.736 13.222 22.462 1.00 27.58 331 TYR D C 1
ATOM 11001 O O . TYR D 1 343 ? 24.738 14.027 21.537 1.00 27.33 331 TYR D O 1
ATOM 11010 N N . GLN D 1 344 ? 23.800 12.289 22.590 1.00 29.03 332 GLN D N 1
ATOM 11011 C CA . GLN D 1 344 ? 22.811 12.058 21.533 1.00 30.45 332 GLN D CA 1
ATOM 11012 C C . GLN D 1 344 ? 21.945 13.305 21.376 1.00 29.34 332 GLN D C 1
ATOM 11013 O O . GLN D 1 344 ? 21.589 13.709 20.261 1.00 29.26 332 GLN D O 1
ATOM 11019 N N . LEU D 1 345 ? 21.588 13.908 22.496 1.00 27.38 333 LEU D N 1
ATOM 11020 C CA . LEU D 1 345 ? 20.676 15.074 22.475 1.00 26.75 333 LEU D CA 1
ATOM 11021 C C . LEU D 1 345 ? 21.465 16.301 21.974 1.00 26.01 333 LEU D C 1
ATOM 11022 O O . LEU D 1 345 ? 20.988 17.068 21.153 1.00 24.23 333 LEU D O 1
ATOM 11027 N N . LEU D 1 346 ? 22.680 16.479 22.492 1.00 25.65 334 LEU D N 1
ATOM 11028 C CA . LEU D 1 346 ? 23.466 17.681 22.165 1.00 25.29 334 LEU D CA 1
ATOM 11029 C C . LEU D 1 346 ? 24.010 17.692 20.721 1.00 26.12 334 LEU D C 1
ATOM 11030 O O . LEU D 1 346 ? 24.206 18.754 20.116 1.00 25.32 334 LEU D O 1
ATOM 11035 N N . SER D 1 347 ? 24.198 16.513 20.125 1.00 26.58 335 SER D N 1
ATOM 11036 C CA . SER D 1 347 ? 24.622 16.434 18.747 1.00 26.06 335 SER D CA 1
ATOM 11037 C C . SER D 1 347 ? 23.543 17.037 17.806 1.00 26.35 335 SER D C 1
ATOM 11038 O O . SER D 1 347 ? 23.870 17.472 16.710 1.00 25.69 335 SER D O 1
ATOM 11041 N N . LYS D 1 348 ? 22.281 17.090 18.241 1.00 25.76 336 LYS D N 1
ATOM 11042 C CA . LYS D 1 348 ? 21.232 17.747 17.467 1.00 26.59 336 LYS D CA 1
ATOM 11043 C C . LYS D 1 348 ? 21.459 19.254 17.227 1.00 26.08 336 LYS D C 1
ATOM 11044 O O . LYS D 1 348 ? 20.844 19.840 16.328 1.00 25.97 336 LYS D O 1
ATOM 11050 N N . LEU D 1 349 ? 22.314 19.885 18.028 1.00 24.96 337 LEU D N 1
ATOM 11051 C CA . LEU D 1 349 ? 22.643 21.294 17.825 1.00 26.13 337 LEU D CA 1
ATOM 11052 C C . LEU D 1 349 ? 23.549 21.514 16.618 1.00 26.54 337 LEU D C 1
ATOM 11053 O O . LEU D 1 349 ? 23.526 22.587 16.024 1.00 26.44 337 LEU D O 1
ATOM 11058 N N . ILE D 1 350 ? 24.333 20.502 16.240 1.00 27.84 338 ILE D N 1
ATOM 11059 C CA . ILE D 1 350 ? 25.221 20.620 15.051 1.00 27.60 338 ILE D CA 1
ATOM 11060 C C . ILE D 1 350 ? 24.412 20.443 13.760 1.00 28.00 338 ILE D C 1
ATOM 11061 O O . ILE D 1 350 ? 23.982 19.320 13.407 1.00 27.30 338 ILE D O 1
ATOM 11066 N N . THR D 1 351 ? 24.165 21.561 13.072 1.00 27.38 339 THR D N 1
ATOM 11067 C CA . THR D 1 351 ? 23.367 21.552 11.869 1.00 26.98 339 THR D CA 1
ATOM 11068 C C . THR D 1 351 ? 24.238 21.390 10.638 1.00 27.45 339 THR D C 1
ATOM 11069 O O . THR D 1 351 ? 23.767 20.888 9.634 1.00 27.46 339 THR D O 1
ATOM 11073 N N . HIS D 1 352 ? 25.497 21.830 10.725 1.00 27.50 340 HIS D N 1
ATOM 11074 C CA . HIS D 1 352 ? 26.391 21.837 9.596 1.00 27.78 340 HIS D CA 1
ATOM 11075 C C . HIS D 1 352 ? 27.759 21.344 9.956 1.00 28.56 340 HIS D C 1
ATOM 11076 O O . HIS D 1 352 ? 28.295 21.658 11.007 1.00 28.65 340 HIS D O 1
ATOM 11083 N N . ARG D 1 353 ? 28.323 20.553 9.059 1.00 29.90 341 ARG D N 1
ATOM 11084 C CA . ARG D 1 353 ? 29.688 20.100 9.205 1.00 32.12 341 ARG D CA 1
ATOM 11085 C C . ARG D 1 353 ? 30.410 20.376 7.868 1.00 31.43 341 ARG D C 1
ATOM 11086 O O . ARG D 1 353 ? 29.998 19.859 6.871 1.00 31.03 341 ARG D O 1
ATOM 11094 N N . LEU D 1 354 ? 31.454 21.218 7.883 1.00 30.88 342 LEU D N 1
ATOM 11095 C CA . LEU D 1 354 ? 32.143 21.724 6.683 1.00 30.37 342 LEU D CA 1
ATOM 11096 C C . LEU D 1 354 ? 33.671 21.488 6.760 1.00 29.61 342 LEU D C 1
ATOM 11097 O O . LEU D 1 354 ? 34.229 21.446 7.871 1.00 28.29 342 LEU D O 1
ATOM 11102 N N . PRO D 1 355 ? 34.353 21.342 5.616 1.00 28.69 343 PRO D N 1
ATOM 11103 C CA . PRO D 1 355 ? 35.815 21.272 5.617 1.00 28.68 343 PRO D CA 1
ATOM 11104 C C . PRO D 1 355 ? 36.401 22.621 6.006 1.00 28.13 343 PRO D C 1
ATOM 11105 O O . PRO D 1 355 ? 35.776 23.669 5.758 1.00 26.73 343 PRO D O 1
ATOM 11109 N N . LEU D 1 356 ? 37.570 22.575 6.650 1.00 27.55 344 LEU D N 1
ATOM 11110 C CA . LEU D 1 356 ? 38.228 23.770 7.131 1.00 27.28 344 LEU D CA 1
ATOM 11111 C C . LEU D 1 356 ? 38.321 24.836 6.029 1.00 27.60 344 LEU D C 1
ATOM 11112 O O . LEU D 1 356 ? 38.112 26.031 6.282 1.00 28.05 344 LEU D O 1
ATOM 11117 N N . LYS D 1 357 ? 38.629 24.401 4.810 1.00 27.73 345 LYS D N 1
ATOM 11118 C CA . LYS D 1 357 ? 38.818 25.315 3.684 1.00 28.19 345 LYS D CA 1
ATOM 11119 C C . LYS D 1 357 ? 37.540 26.079 3.326 1.00 27.52 345 LYS D C 1
ATOM 11120 O O . LYS D 1 357 ? 37.613 27.069 2.602 1.00 26.30 345 LYS D O 1
ATOM 11126 N N . GLU D 1 358 ? 36.392 25.628 3.848 1.00 27.72 346 GLU D N 1
ATOM 11127 C CA . GLU D 1 358 ? 35.141 26.392 3.787 1.00 28.80 346 GLU D CA 1
ATOM 11128 C C . GLU D 1 358 ? 34.845 27.254 5.039 1.00 28.56 346 GLU D C 1
ATOM 11129 O O . GLU D 1 358 ? 33.687 27.537 5.337 1.00 29.09 346 GLU D O 1
ATOM 11135 N N . ALA D 1 359 ? 35.878 27.728 5.729 1.00 27.68 347 ALA D N 1
ATOM 11136 C CA . ALA D 1 359 ? 35.672 28.490 6.956 1.00 26.75 347 ALA D CA 1
ATOM 11137 C C . ALA D 1 359 ? 34.822 29.756 6.710 1.00 26.61 347 ALA D C 1
ATOM 11138 O O . ALA D 1 359 ? 34.029 30.141 7.567 1.00 24.45 347 ALA D O 1
ATOM 11140 N N . ASN D 1 360 ? 34.953 30.373 5.530 1.00 26.45 348 ASN D N 1
ATOM 11141 C CA . ASN D 1 360 ? 34.194 31.591 5.240 1.00 26.59 348 ASN D CA 1
ATOM 11142 C C . ASN D 1 360 ? 32.685 31.341 5.152 1.00 27.40 348 ASN D C 1
ATOM 11143 O O . ASN D 1 360 ? 31.902 32.041 5.800 1.00 27.08 348 ASN D O 1
ATOM 11148 N N . LYS D 1 361 ? 32.286 30.375 4.323 1.00 28.00 349 LYS D N 1
ATOM 11149 C CA . LYS D 1 361 ? 30.905 29.904 4.283 1.00 28.46 349 LYS D CA 1
ATOM 11150 C C . LYS D 1 361 ? 30.343 29.598 5.672 1.00 28.12 349 LYS D C 1
ATOM 11151 O O . LYS D 1 361 ? 29.192 29.949 5.954 1.00 27.39 349 LYS D O 1
ATOM 11157 N N . ALA D 1 362 ? 31.154 28.964 6.535 1.00 28.34 350 ALA D N 1
ATOM 11158 C CA . ALA D 1 362 ? 30.703 28.617 7.891 1.00 27.63 350 ALA D CA 1
ATOM 11159 C C . ALA D 1 362 ? 30.379 29.841 8.692 1.00 28.27 350 ALA D C 1
ATOM 11160 O O . ALA D 1 362 ? 29.443 29.825 9.515 1.00 28.51 350 ALA D O 1
ATOM 11162 N N . LEU D 1 363 ? 31.183 30.883 8.519 1.00 28.24 351 LEU D N 1
ATOM 11163 C CA . LEU D 1 363 ? 30.941 32.131 9.230 1.00 29.39 351 LEU D CA 1
ATOM 11164 C C . LEU D 1 363 ? 29.658 32.790 8.708 1.00 29.76 351 LEU D C 1
ATOM 11165 O O . LEU D 1 363 ? 28.857 33.321 9.487 1.00 29.60 351 LEU D O 1
ATOM 11170 N N . GLU D 1 364 ? 29.471 32.741 7.392 1.00 30.68 352 GLU D N 1
ATOM 11171 C CA . GLU D 1 364 ? 28.240 33.224 6.771 1.00 31.65 352 GLU D CA 1
ATOM 11172 C C . GLU D 1 364 ? 26.995 32.510 7.322 1.00 31.08 352 GLU D C 1
ATOM 11173 O O . GLU D 1 364 ? 26.028 33.160 7.726 1.00 31.30 352 GLU D O 1
ATOM 11179 N N . LEU D 1 365 ? 27.045 31.180 7.360 1.00 30.94 353 LEU D N 1
ATOM 11180 C CA . LEU D 1 365 ? 25.948 30.357 7.891 1.00 30.82 353 LEU D CA 1
ATOM 11181 C C . LEU D 1 365 ? 25.572 30.729 9.314 1.00 30.66 353 LEU D C 1
ATOM 11182 O O . LEU D 1 365 ? 24.397 30.811 9.661 1.00 30.47 353 LEU D O 1
ATOM 11187 N N . MET D 1 366 ? 26.581 30.979 10.118 1.00 30.80 354 MET D N 1
ATOM 11188 C CA . MET D 1 366 ? 26.379 31.347 11.500 1.00 31.46 354 MET D CA 1
ATOM 11189 C C . MET D 1 366 ? 25.806 32.755 11.560 1.00 32.63 354 MET D C 1
ATOM 11190 O O . MET D 1 366 ? 24.832 32.993 12.264 1.00 32.94 354 MET D O 1
ATOM 11195 N N . GLU D 1 367 ? 26.397 33.672 10.793 1.00 33.19 355 GLU D N 1
ATOM 11196 C CA . GLU D 1 367 ? 25.934 35.056 10.776 1.00 33.46 355 GLU D CA 1
ATOM 11197 C C . GLU D 1 367 ? 24.463 35.154 10.392 1.00 33.83 355 GLU D C 1
ATOM 11198 O O . GLU D 1 367 ? 23.703 35.838 11.070 1.00 34.38 355 GLU D O 1
ATOM 11204 N N . SER D 1 368 ? 24.085 34.486 9.295 1.00 33.65 356 SER D N 1
ATOM 11205 C CA . SER D 1 368 ? 22.714 34.495 8.796 1.00 34.00 356 SER D CA 1
ATOM 11206 C C . SER D 1 368 ? 21.685 33.719 9.633 1.00 33.99 356 SER D C 1
ATOM 11207 O O . SER D 1 368 ? 20.493 33.787 9.346 1.00 33.80 356 SER D O 1
ATOM 11210 N N . ARG D 1 369 ? 22.153 32.960 10.622 1.00 34.49 357 ARG D N 1
ATOM 11211 C CA . ARG D 1 369 ? 21.326 32.026 11.412 1.00 34.71 357 ARG D CA 1
ATOM 11212 C C . ARG D 1 369 ? 20.780 30.849 10.604 1.00 33.14 357 ARG D C 1
ATOM 11213 O O . ARG D 1 369 ? 19.929 30.110 11.102 1.00 32.41 357 ARG D O 1
ATOM 11221 N N . GLU D 1 370 ? 21.289 30.647 9.385 1.00 31.77 358 GLU D N 1
ATOM 11222 C CA . GLU D 1 370 ? 20.958 29.445 8.625 1.00 31.81 358 GLU D CA 1
ATOM 11223 C C . GLU D 1 370 ? 21.462 28.222 9.411 1.00 30.51 358 GLU D C 1
ATOM 11224 O O . GLU D 1 370 ? 20.803 27.185 9.467 1.00 30.12 358 GLU D O 1
ATOM 11230 N N . ALA D 1 371 ? 22.624 28.368 10.039 1.00 29.43 359 ALA D N 1
ATOM 11231 C CA . ALA D 1 371 ? 23.174 27.350 10.923 1.00 28.60 359 ALA D CA 1
ATOM 11232 C C . ALA D 1 371 ? 22.860 27.708 12.385 1.00 28.29 359 ALA D C 1
ATOM 11233 O O . ALA D 1 371 ? 22.872 28.883 12.778 1.00 27.32 359 ALA D O 1
ATOM 11235 N N . LEU D 1 372 ? 22.606 26.674 13.181 1.00 28.20 360 LEU D N 1
ATOM 11236 C CA . LEU D 1 372 ? 22.598 26.781 14.639 1.00 27.94 360 LEU D CA 1
ATOM 11237 C C . LEU D 1 372 ? 24.015 26.632 15.127 1.00 28.56 360 LEU D C 1
ATOM 11238 O O . LEU D 1 372 ? 24.519 27.426 15.916 1.00 27.73 360 LEU D O 1
ATOM 11243 N N . LYS D 1 373 ? 24.675 25.576 14.662 1.00 28.08 361 LYS D N 1
ATOM 11244 C CA . LYS D 1 373 ? 26.080 25.420 14.953 1.00 27.92 361 LYS D CA 1
ATOM 11245 C C . LYS D 1 373 ? 26.786 24.721 13.797 1.00 27.16 361 LYS D C 1
ATOM 11246 O O . LYS D 1 373 ? 26.265 23.765 13.218 1.00 26.47 361 LYS D O 1
ATOM 11252 N N . VAL D 1 374 ? 27.965 25.233 13.460 1.00 27.09 362 VAL D N 1
ATOM 11253 C CA . VAL D 1 374 ? 28.795 24.634 12.451 1.00 28.00 362 VAL D CA 1
ATOM 11254 C C . VAL D 1 374 ? 30.102 24.175 13.041 1.00 28.42 362 VAL D C 1
ATOM 11255 O O . VAL D 1 374 ? 30.758 24.889 13.828 1.00 29.20 362 VAL D O 1
ATOM 11259 N N . ILE D 1 375 ? 30.503 22.999 12.609 1.00 29.00 363 ILE D N 1
ATOM 11260 C CA . ILE D 1 375 ? 31.779 22.465 12.992 1.00 30.30 363 ILE D CA 1
ATOM 11261 C C . ILE D 1 375 ? 32.641 22.235 11.743 1.00 29.89 363 ILE D C 1
ATOM 11262 O O . ILE D 1 375 ? 32.160 21.731 10.735 1.00 29.83 363 ILE D O 1
ATOM 11267 N N . LEU D 1 376 ? 33.903 22.662 11.822 1.00 30.13 364 LEU D N 1
ATOM 11268 C CA . LEU D 1 376 ? 34.886 22.494 10.745 1.00 29.45 364 LEU D CA 1
ATOM 11269 C C . LEU D 1 376 ? 35.795 21.308 11.033 1.00 29.94 364 LEU D C 1
ATOM 11270 O O . LEU D 1 376 ? 36.101 21.018 12.204 1.00 28.91 364 LEU D O 1
ATOM 11275 N N . TYR D 1 377 ? 36.231 20.628 9.976 1.00 30.12 365 TYR D N 1
ATOM 11276 C CA . TYR D 1 377 ? 37.217 19.549 10.101 1.00 31.64 365 TYR D CA 1
ATOM 11277 C C . TYR D 1 377 ? 38.338 19.733 9.060 1.00 32.02 365 TYR D C 1
ATOM 11278 O O . TYR D 1 377 ? 38.066 20.048 7.903 1.00 30.38 365 TYR D O 1
ATOM 11287 N N . PRO D 1 378 ? 39.592 19.597 9.479 1.00 32.74 366 PRO D N 1
ATOM 11288 C CA . PRO D 1 378 ? 40.681 19.663 8.537 1.00 34.03 366 PRO D CA 1
ATOM 11289 C C . PRO D 1 378 ? 40.620 18.479 7.572 1.00 35.35 366 PRO D C 1
ATOM 11290 O O . PRO D 1 378 ? 40.124 17.409 7.935 1.00 34.15 366 PRO D O 1
ATOM 11294 N N . GLU D 1 379 ? 41.102 18.709 6.355 1.00 37.93 367 GLU D N 1
ATOM 11295 C CA . GLU D 1 379 ? 41.151 17.697 5.277 1.00 40.14 367 GLU D CA 1
ATOM 11296 C C . GLU D 1 379 ? 42.463 16.918 5.266 1.00 41.18 367 GLU D C 1
ATOM 11297 O O . GLU D 1 379 ? 42.971 16.397 6.278 1.00 42.96 367 GLU D O 1
#

Secondary structure (DSSP, 8-state):
--EEEEEEEB-STTS--EEEEEEE----TT-EEEEEEEEEE-HHHHHHHTT--TT--SSB----EEEEEEEEESS--B-TTSPBP-TT-EEEE-SEE--SSSHHHHTS--GGG-TT-EETTTT--SSSTT---SSSBSEEEEPTT--EEEE-TTS-HHHHHHIIIIIHHHHHHHHT-SS--BT-EEEEE--SHHHHHHHHHHHHTTBSEEEEEES-HHHHHHHHHTT-SEEEETTTS-HHHHHHHHHHHTTTS-EEEEEE-SS-TTHHHHHHHHEEEEEEEEE----S----EEE-HIIIIITTT-EEEE-----HHHHHHHHHHHHT-HHHHGGG--EEEEGGGHHHHHHHHHHTS-S-EEEE--/-EEEEEEE-STTS--EEEEEE-----TT-EEEEEEEEEE-HHHHHHHTT--TT--SSEE----EEEEEEEESS--B-TTSPBP-TT-EEEE-SEE--SSSHHHHTS--GGG-TT-EETTTT--SSSTT---SSSBSEEEEPTT--EEEE-TTS-HHHHHHIIIIIHHHHHHHHT-SS--BT-EEEEE--SHHHHHHHHHHHHTTBSEEEEEES-HHHHHHHHHTT-SEEEETTTS-HHHHHHHHHHHTTTS-EEEEEE-SS-TTHHHHHHHHEEEEEEEEE----S----EEE-HIIIIITTT-EEEE-----HHHHHHHHHHHHT-HHHHGGG--EEEEGGGHHHHHHHHHTTS-S-EEEE--/-EEEEEEE-STTSPPEEEEEE-----TT-EEEEEEEEEEPHHHHHHHTT--TT--SSEE---EEEEEEEEESS--B-TTSPBP-TT-EEEE-SEE--SSSIIIIIS--GGG-TT-EETTTT--SSSTT---SSSBSEEEE-TT--EEEE-TTS-HHHHHHIIIIIHHHHHHHHT-SS--BT-EEEEE--SHHHHHHHHHHHHHTBSEEEEEES-HHHHHHHHHTT-SEEEETTTS-HHHHHHHHHHHTTTS-EEEEEE-SS-TTHHHHHHHHEEEEEEEEE----S----EEE-HIIIIITTT-EEEE-----HHHHHHHHHHHHT-HHHHHTTEEEEEEGGGHHHHHHHHHHTS-SEEEEE--/-EEEEEEEB-STTS--EEEEEEE----TT-EEEEEEEEEEPHHHHHHHTT--TT--SSB----EEEEEEEEESS--B-TTSPBP-TT-EEEE-SEE--SSSHHHHTS--GGG-TT-EETTTT--SSSTT---SSSBSEEEE-TT--EEEE-TTS-HHHHHHIIIIIHHHHHHHHT-SS--BT-EEEEE--SHHHHHHHHHHHHHTBSEEEEEES-HHHHHHHHHTT-SEEEETTTS-HHHHHHHHHHHTTTS-EEEEEE-SS-TTHHHHHHHHEEEEEEEEE----S--PPEEE-HIIIIITTT-EEEE-----HHHHHHHHHHHHT-HHHHGGG--EEEEGGGHHHHHHHHHTTS-S-EEEE--

Organism: Thermotoga maritima (strain ATCC 43589 / DSM 3109 / JCM 10099 / NBRC 100826 / MSB8) (NCBI:txid243274)

Sequence (1459 aa):
MGLKAHAMVLEKFNQPLVYKEFEISDIPRGSILVEILSAGVCGSDVHMFRGEDPRVPLPIILGHEGAGRVVEVNGEKRDLNGELLKPGDLIVWNRGITCGECYWCKVSKEPYLCPNRKVYGINRGCSEYPHLRGCYSSHIVLDPETDVLKVSEKDDLDVLAMAMCSGATAYHAFDEYPESFAGKTVVIQGAGPLGLFGVVIARSLGAENVIVIAGSPNRLKLAEEIGADLTLNRRETSVEERRKAIMDITHGRGADFILEATGDSRALLEGSELLRRGGFYSVAGVAVPQDPVPFKVYEWLVLKNATFKGIWVSDTSHFVKTVSITSRNYQLLSKLITHRLPLKEANKALELMESREALKVILYPELKAHAMVLEKFNQPLVYKEFEISDIPRGSILVEILSAGVCGSDVHMFRGEDPRVPLPIILGHEGAGRVVEVNGEKRDLNGELLKPGDLIVWNRGITCGECYWCKVSKEPYLCPNRKVYGINRGCSEYPHLRGCYSSHIVLDPETDVLKVSEKDDLDVLAMAMCSGATAYHAFDEYPESFAGKTVVIQGAGPLGLFGVVIARSLGAENVIVIAGSPNRLKLAEEIGADLTLNRRETSVEERRKAIMDITHGRGADFILEATGDSRALLEGSELLRRGGFYSVAGVAVPQDPVPFKVYEWLVLKNATFKGIWVSDTSHFVKTVSITSRNYQLLSKLITHRLPLKEANKALELMESREALKVILYPELKAHAMVLEKFNQPLVYKEFEISDIPRGSILVEILSAGVCGSDVHMFRGEDPRVPLPIILGHEGAGRVVEVNGEKRDLNGELLKPGDLIVWNRGITCGECYWCKVSKEPYLCPNRKVYGINRGCSEYPHLRGCYSSHIVLDPETDVLKVSEKDDLDVLAMAMCSGATAYHAFDEYPESFAGKTVVIQGAGPLGLFGVVIARSLGAENVIVIAGSPNRLKLAEEIGADLTLNRRETSVEERRKAIMDITHGRGADFILEATGDSRALLEGSELLRRGGFYSVAGVAVPQDPVPFKVYEWLVLKNATFKGIWVSDTSHFVKTVSITSRNYQLLSKLITHRLPLKEANKALELMESREALKVILYPEGLKAHAMVLEKFNQPLVYKEFEISDIPRGSILVEILSAGVCGSDVHMFRGEDPRVPLPIILGHEGAGRVVEVNGEKRDLNGELLKPGDLIVWNRGITCGECYWCKVSKEPYLCPNRKVYGINRGCSEYPHLRGCYSSHIVLDPETDVLKVSEKDDLDVLAMAMCSGATAYHAFDEYPESFAGKTVVIQGAGPLGLFGVVIARSLGAENVIVIAGSPNRLKLAEEIGADLTLNRRETSVEERRKAIMDITHGRGADFILEATGDSRALLEGSELLRRGGFYSVAGVAVPQDPVPFKVYEWLVLKNATFKGIWVSDTSHFVKTVSITSRNYQLLSKLITHRLPLKEANKALELMESREALKVILYPE

InterPro domains:
  IPR011032 GroES-like superfamily [SSF50129] (5-173)
  IPR013149 Alcohol dehydrogenase-like, C-terminal [PF00107] (194-322)
  IPR013154 Alcohol dehydrogenase-like, N-terminal [PF08240] (31-153)
  IPR020843 Enoylreductase domain [SM00829] (13-364)
  IPR036291 NAD(P)-binding domain superfamily [SSF51735] (157-324)
  IPR050129 Zinc-containing alcohol dehydrogenase [PTHR43401] (7-366)

CATH classification: 3.90.180.10 (+1 more: 3.40.50.720)

B-factor: mean 31.46, std 6.4, range [8.77, 68.01]

Nearest PDB structures (foldseek):
  1vj0-assembly1_D  TM=1.002E+00  e=1.841E-80  Thermotoga maritima
  1htb-assembly1_B  TM=7.801E-01  e=3.215E-28  Homo sapiens
  1agn-assembly1_A  TM=8.014E-01  e=1.160E-26  Homo sapiens
  8ecu-assembly1_B  TM=7.616E-01  e=1.001E-27  Equus caballus
  6ljh-assembly1_A  TM=7.979E-01  e=2.831E-24  Artemisia annua

Foldseek 3Di:
DFDKKWFFKQADAPDGTDIDIAGADDDPAFKWKWFWFKFWDDLVLLCVSNVNAPLDDPTAGATQQTKTFTQDTRPWAAAPVGDIDDGGWIKDWQQKFADCDDCCNPPVVNRLPHPVIDGQRGNDGQPDPVRARHRLMRIHMGHNRIHMDTDDPLFDRNLRSLCNFLVLLLLQLVVPDPDQQAAFAEEEEDQFLNSLSNLLVSVVSHHDAYEYEEADPVSQVLSVVQHHPYYHHPVVDPLVVVLVVLCVVVVNFAGQEYEYAHLDPCVCVSNLSRAGQNHEYEYEHNDDDDDDDDDDCCSRPPVSVYHYHYTRTHDVVSSVVSSVSCRVRVVSSVVQEDEEEESVCVSVQSVCSVVVVHSMYMYGYD/DKKWFFKQADAPDGTHIDIADADDDDAFKWKWFWFKFWDDLVVLCVSNVNAPLADPTAGATQFTKTFTQDTRDWAAAPVGDIDDGGFIKGWQQKFAPCPDCCVPPVVNRLPHPRIHGFRGNDAQPDPVRARHNLMRIHMGHNRIHMDTDDPLFDGNLLSLCNFLVLLLLQLVVPPPDQQAAFEEEEEDQFSNSLSNLLVSVVRHHPAYEYEEADPVSQVLSVLNHHPYYDHPVPDDLVVVLVVQCVVVVNFAGQEYEYAHLDPCVCVSNLSRAGQAHEYEYEHNDDDDPDDDDDCCSRPPVSVYHYHYTRTHDDVSSVVSSVSCRVRVVSSVVQEDEEEESVCVSVQSVCSVVVVHSMYMYGYD/DKKWFFKQADAPDGTDIDIADADDADAQKWKWFWFKFWDDLVVLCVSNVNAVLADPTAGATQQTKTFTQDTNYWAAAPVRHIDDGGWIKGWQQKFADCPDCCVPPVNNRLPHPRIHGQRGNDAQPDPVRARHNLMRIHIGHSRIHMDTDDPLFDRNLLSLCNFLVLLLLQLVVPDPDQQAAFEEEEEAQFSNRLSNLLVSVVSHHPAYEYEYADPVSQVLSVLRHHPYYHHPVVDPLVRVLVVQCVVVVNFAGQEYEYAHLDPCVCVSRLSRAGQAHEYEYRHNDHDDDDDDDDCVSRPPVSVYHYHYTRTHDVVSSVVSSVSCSVRVVSSVVLAPEEEESVCVSVQSVCSVVVVHSMYMYGYD/DDKKWFFKQADAPDGTDIDIADQDDDDAQKWKWFWFKFWDDLVLLCVSNVNAPLADPIAGATQQTKTFTQDGNYWAAAPVRHIDDGGWIKGWQQKFADCDDCCVPPVVNRLPRPRIHGFRGNDAQPDPVRARHRLMRIHMGHSRIHMDTDDPLFDRNLRSLCNFLVLLLLLLVVPDPDQQAAFAEEEEDQFLNSLSNLLNSVVSHHDAYEYEEADPVSQVLSVLNHHPYYHHPVVDDLVRVLVVQCVVVVNFAGQEYEYQHLDPCVCVSRLSRAGQNHEYEYRHNDDDDDDDDDDCCRRPVVSVYHYHYTRTHDPVSSVVSSVSCSVRVVSSVVLAPEEEESVCVRVQSVCSNVVVHSIYMYGYD

Solvent-accessible surface area: 50448 Å² total; per-residue (Å²): 247,29,48,91,3,34,0,8,6,0,93,135,66,74,93,81,6,55,93,114,117,23,109,3,79,101,9,56,187,12,0,0,2,0,34,2,49,2,1,0,0,17,30,44,0,11,85,1,24,92,36,105,24,141,99,15,48,69,46,0,1,0,0,6,0,2,0,0,91,3,45,75,31,45,50,136,12,116,3,6,42,36,59,88,13,117,93,44,10,23,0,0,5,14,16,5,17,33,48,31,73,18,15,27,20,47,8,15,53,22,24,15,0,5,86,85,30,68,1,0,0,9,52,34,13,6,69,115,102,7,39,0,25,0,1,0,0,8,21,0,0,0,21,45,102,0,8,1,16,56,24,54,166,119,34,49,24,25,0,0,0,0,0,8,20,14,0,2,17,0,0,0,0,2,46,52,22,102,95,27,9,0,26,9,6,0,0,0,6,9,5,13,25,27,1,0,2,0,0,2,2,0,37,13,9,9,0,68,31,0,0,0,5,10,21,38,91,119,41,8,88,21,0,86,98,2,23,11,82,55,24,20,26,130,106,134,43,48,70,130,99,10,96,69,24,0,33,106,60,3,85,54,38,0,0,4,0,0,0,0,12,58,26,46,3,162,14,0,58,21,0,0,50,1,2,10,59,13,1,15,0,0,0,10,13,1,70,68,86,60,121,67,4,68,2,76,2,26,53,8,0,4,61,24,1,0,13,2,15,0,2,36,21,6,7,7,4,3,6,24,15,2,14,6,2,1,44,93,22,31,161,60,0,42,98,0,32,69,47,122,17,45,4,124,83,0,49,60,0,10,99,13,23,82,73,172,124,2,15,4,0,0,0,70,16,179,83,185,1,26,0,7,5,0,88,93,63,71,95,80,6,55,98,99,112,19,130,4,80,116,10,48,184,17,0,0,2,0,54,1,45,2,1,0,0,13,34,43,0,13,91,1,21,94,34,107,23,135,101,12,50,71,46,0,1,0,0,6,0,2,0,0,96,3,49,78,29,63,61,129,11,123,3,5,39,33,60,79,13,114,92,44,12,32,0,0,6,16,18,4,17,32,44,34,80,19,14,25,21,49,6,15,50,26,21,15,0,5,84,79,29,114,2,0,0,8,51,34,24,7,76,144,95,5,38,0,26,0,1,0,0,9,21,0,0,0,22,38,94,0,8,1,15,51,20,55,99,93,35,49,24,28,0,0,0,1,0,10,15,17,0,0,18,0,0,0,0,2,51,48,22,107,70,31,8,0,23,5,7,0,0,0,6,7,6,16,25,27,1,0,2,0,0,2,2,0,52,24,9,11,1,58,37,0,0,0,4,13,14,39,84,122,54,7,128,18,0,87,82,4,22,11,69,55,24,18,23,111,184,140,41,41,76,125,100,7,96,128,23,0,34,84,58,3,77,55,38,0,0,4,0,0,0,0,11,63,27,45,3,161,15,0,57,24,0,0,64,1,3,5,58,13,2,15,0,0,0,11,12,1,72,67,88,58,123,58,4,69,2,69,2,27,52,10,1,4,59,24,0,0,13,2,17,0,2,39,23,7,7,6,5,6,5,26,15,2,11,8,8,1,44,132,26,34,161,60,1,42,96,0,32,68,50,111,26,47,3,135,90,0,47,90,0,9,99,7,21,83,71,82,118,3,16,2,0,0,1,69,29,175,90,136,0,21,0,5,1,0,47,127,71,83,49,83,8,40,86,84,88,25,131,10,90,100,14,56,176,15,0,0,8,0,46,1,45,2,1,0,0,15,36,42,0,19,68,2,21,114,34,99,18,138,98,13,50,68,36,0,1,0,0,5,0,1,0,0,95,2,52,86,21,32,39,105,17,135,4,5,42,47,61,96,8,118,94,41,14,22,0,0,3,13,13,4,17,35,45,32,66,18,17,27,20,44,9,30,49,27,22,14,0,5,87,79,28,113,0,0,0,10,47,33,26,5,81,78,99,10,39,0,28,0,0,0,0,3,22,0,0,0,21,49,105,0,9,0,18,54,21,52,168,194,35,49,23,23,0,0,0,0,1,8,15,14,0,2,16,0,0,0,0,3,47,51,22,107,67,28,8,0,23,6,6,0,0,0,6,7,5,15,23,26,1,0,2,0,0,3,2,0,43,25,8,9,0,64,32,0,0,0,5,11,48,35,85,122,41,8,74,19,0,82,92,3,22,11,78,57,26,16,9,154,229,130,32,46,71,120,103,11,105,130,25,0,31,82,59,2,80,56,40,0,0,4,0,0,0,0,11,62,26,49,3,158,15,0,62,25,0,0,62,2,3,4,58,12,1,15,0,0,0,10,12,1,63,45,89,58,123,62,4,66,2,78,2,27,51,8,0,3,62,26,1,0,14,2,14,0,2,31,23,8,6,6,4,4,6,24,17,4,17,7,8,1,40,122,23,33,160,60,1,41,94,0,31,66,47,129,15,41,2,126,69,0,37,109,0,9,108,14,18,93,70,167,124,1,11,2,0,0,0,71,19,143,88,51,86,1,29,0,9,4,0,99,36,63,80,103,90,6,55,96,106,111,17,118,3,90,96,14,55,87,15,0,0,8,0,55,2,42,4,1,0,0,18,44,44,0,19,43,1,24,92,34,107,10,134,100,12,53,68,43,0,0,0,0,5,1,2,0,0,94,3,50,86,20,58,53,108,11,125,4,5,38,46,60,97,9,118,98,42,13,21,0,0,4,13,14,4,17,34,56,34,44,19,16,27,20,47,10,16,49,23,20,14,1,4,88,80,29,96,1,1,0,10,50,33,25,7,77,147,93,5,38,0,25,0,1,0,0,9,22,0,0,0,21,43,93,0,9,1,20,55,21,54,166,196,33,48,24,27,0,0,0,0,0,8,18,17,0,0,17,0,0,1,0,2,44,51,21,107,65,27,8,0,19,5,6,0,0,0,7,8,5,13,27,27,0,0,2,0,0,2,1,0,60,26,9,0,0,66,32,0,0,0,4,10,25,19,87,124,43,9,62,21,0,93,94,2,24,12,84,55,25,16,13,133,203,138,42,54,89,106,100,9,88,128,25,0,30,85,57,3,82,55,40,1,0,3,0,0,0,0,11,61,26,47,2,158,13,0,60,22,0,0,65,3,3,5,59,12,2,15,0,0,0,11,11,1,69,49,89,60,122,54,2,68,3,75,2,24,53,6,0,4,61,24,1,0,14,2,16,0,2,36,24,6,7,6,5,6,5,24,11,1,14,10,8,1,47,140,22,32,162,58,0,40,96,0,36,68,46,118,20,32,1,112,78,0,41,111,0,10,116,15,23,81,76,145,125,2,14,6,0,0,0,63,28,138

Radius of gyration: 32.92 Å; Cα contacts (8 Å, |Δi|>4): 3886; chains: 4; bounding box: 102×79×85 Å